Protein 3EUO (pdb70)

Sequence (756 aa):
LGLSITGLGVQYPPYSLGPDAIDILSKRYHPESPAMKKVLAINRYTGIDQRSSIGNPDHPLVNKPNPPTVKELHEVFMSDGVPLAVEASRKAMAEARLVPAQITHMVSTTCTDSANPGYDHYVAKELGLSDRLEKVLLHGIGSGGLAALRTAANLCLGHTARGKPARILVLALEVSTTMVRSELESIDALQETRIGIALFSDCASAVILSNGIGEAPGKPAIYDLLGWENRVIPDSEHDLGFDVDPMGWKVVLSPRVPVLAKASLQPTYADLLSSLQDQLPSSYQKPADFDWAMHPGGATILSGAESAMGLTPEHMRASYDRYINHGNSSSATIFSVLNRLREKDMDALAPGGKVKEYVVGCAFGPGINVEMCMLKRRLGLSITGLGVQYPPYSLGPDAIDILSKRYHPESPAMKKVLAINRYTGIDQRSSIGNPDHPLVNKPNPPTVKELHEVFMSDGVPLAVEASRKAMAEARLVPAQITHMVSTTCTDSANPGYDHYVAKELGLSDRLEKVLLHGIGSGGLAALRTAANLCLGHTARGKPARILVLALEVSTTMVRSELESIDALQETRIGIALFSDCASAVILSNGIGEAPGKPAIYDLLGWENRVIPDSEHDLGFDVDPMGWKVVLSPRVPVLAKASLQPTYADLLSSLQDQLPSSYQKPADFDWAMHPGGATILSGAESAMGLTPEHMRASYDRYINHGNSSSATIFSVLNRLREKDMDALAPGGKVKEYVVGCAFGPGINVEMCMLKRR

Nearest PDB structures (foldseek):
  3euq-assembly1_A  TM=1.002E+00  e=6.249E-80  Neurospora crassa
  3euo-assembly1_B  TM=1.000E+00  e=1.205E-79  Neurospora crassa
  3wxz-assembly1_A  TM=9.514E-01  e=5.012E-45  Aspergillus oryzae
  7yj5-assembly1_A  TM=8.594E-01  e=1.769E-30  Odontosoria chusana
  7vey-assembly2_B  TM=8.636E-01  e=2.116E-30  Thelypteris parasitica

CATH classification: 3.40.47.10 (+1 more: 3.40.47.10)

Foldseek 3Di:
DLKFFQFKFKFFADDKDALCQLVVLLVVQHDDDPLNVLLSVVLVVFLAGIATALDGSVDVQSVDNAHHFLVSQQVCCLVRFLVQQLRRLVRQCVSNVHAQAQAAEEEEEEAQHDDVVDSVVVSNVVSVHDPNYHYHYDYDWLVRQLVSVVVLVVVQVVCVVVLHKHKYKYKYWYHDQSLSRVASVCCRPVVHNDNCNSFAHTMMMITIMISNRPPDPPRDGFKGFDDKDKDFQPPCLQAWGWDQDRSTTDTRHDPCVLVSLLVVPPVRVVVGCVVCVVVDDPCPDAPQSAQEQEQCRTPSNQVSNCVSRVYDSLSHVLNSVCCRRHGRHRSRVSSSSVVSCPDPVNCVSHVVSDNHQKYWYWYAHRSRMIMITIIGGD/DQKFFQFKFKFFAPDKEALCLLVVLLVVQHDDDPLSVVLSVVLVPLLAGIAGALDGSVPPQCPDNAQHFLVSQQVCCQVRFLVQQLRQLVRQCVSSVHAQALAAEEEEEEAQHDDVVDSVVVSNVVSVHDPNYHYHYDYDWLVQQLVLVVVLVVVQVVCVVVLHKHKYKRKYWYHDQSLSRVASCCCRVVVHHDNVNSFAHTIMMITIMISNRPAPPVHDGFKGFDWKDKDFDPPCQQAWDWDQDRSTTDTRHHPCVLVVLLVVCVVRVVVGCVVQVVPDDPCPDALQSAQELEQPRTPSNLVSNCVSRVYDSLSNVLNSVCCHHHGRHRNRVSSSSVVSCPDPVSCCSHVVSDRHQKYWYWYAHRSRMIMITIIGGD

Solvent-accessible surface area: 25360 Å² total

Organism: Neurospora crassa (strain ATCC 24698 / 74-OR23-1A / CBS 708.71 / DSM 1257 / FGSC 987) (NCBI:txid367110)

Radius of gyration: 25.48 Å; Cα contacts (8 Å, |Δi|>4): 1870; chains: 2; bounding box: 70×65×64 Å

InterPro domains:
  IPR001099 Chalcone/stilbene synthase, N-terminal [PF00195] (67-220)
  IPR011141 Polyketide synthase, type III [PIRSF000451] (13-386)
  IPR011141 Polyketide synthase, type III [PTHR11877] (46-386)
  IPR012328 Chalcone/stilbene synthase, C-terminal [PF02797] (241-386)
  IPR016039 Thiolase-like [G3DSA:3.40.47.10] (10-230)
  IPR016039 Thiolase-like [G3DSA:3.40.47.10] (232-388)
  IPR016039 Thiolase-like [SSF53901] (12-222)
  IPR016039 Thiolase-like [SSF53901] (233-386)

Structure (mmCIF, N/CA/C/O backbone):
data_3EUO
#
_entry.id   3EUO
#
_cell.length_a   69.680
_cell.length_b   105.030
_cell.length_c   105.260
_cell.angle_alpha   90.00
_cell.angle_beta   90.00
_cell.angle_gamma   90.00
#
_symmetry.space_group_name_H-M   'P 21 21 21'
#
loop_
_entity.id
_entity.type
_entity.pdbx_description
1 polymer 'Type III Pentaketide Synthase'
2 water water
#
loop_
_atom_site.group_PDB
_atom_site.id
_atom_site.type_symbol
_atom_site.label_atom_id
_atom_site.label_alt_id
_atom_site.label_comp_id
_atom_site.label_asym_id
_atom_site.label_entity_id
_atom_site.label_seq_id
_atom_site.pdbx_PDB_ins_code
_atom_site.Cartn_x
_atom_site.Cartn_y
_atom_site.Cartn_z
_atom_site.occupancy
_atom_site.B_iso_or_equiv
_atom_site.auth_seq_id
_atom_site.auth_comp_id
_atom_site.auth_asym_id
_atom_site.auth_atom_id
_atom_site.pdbx_PDB_model_num
ATOM 1 N N . LEU A 1 1 ? -45.587 14.009 2.443 1.00 17.02 10 LEU A N 1
ATOM 2 C CA . LEU A 1 1 ? -45.075 12.969 3.389 1.00 16.53 10 LEU A CA 1
ATOM 3 C C . LEU A 1 1 ? -44.355 13.590 4.591 1.00 16.27 10 LEU A C 1
ATOM 4 O O . LEU A 1 1 ? -44.185 12.936 5.626 1.00 16.41 10 LEU A O 1
ATOM 9 N N . GLY A 1 2 ? -43.934 14.848 4.445 1.00 16.12 11 GLY A N 1
ATOM 10 C CA . GLY A 1 2 ? -43.231 15.578 5.506 1.00 15.96 11 GLY A CA 1
ATOM 11 C C . GLY A 1 2 ? -41.862 15.020 5.858 1.00 16.06 11 GLY A C 1
ATOM 12 O O . GLY A 1 2 ? -41.405 15.156 6.997 1.00 16.01 11 GLY A O 1
ATOM 13 N N . LEU A 1 3 ? -41.207 14.397 4.879 1.00 15.54 12 LEU A N 1
ATOM 14 C CA . LEU A 1 3 ? -39.890 13.795 5.084 1.00 15.77 12 LEU A CA 1
ATOM 15 C C . LEU A 1 3 ? -38.824 14.700 4.492 1.00 15.79 12 LEU A C 1
ATOM 16 O O . LEU A 1 3 ? -38.902 15.062 3.310 1.00 15.98 12 LEU A O 1
ATOM 21 N N . SER A 1 4 ? -37.838 15.070 5.304 1.00 15.51 13 SER A N 1
ATOM 22 C CA . SER A 1 4 ? -36.780 15.955 4.842 1.00 15.78 13 SER A CA 1
ATOM 23 C C . SER A 1 4 ? -35.421 15.552 5.399 1.00 15.18 13 SER A C 1
ATOM 24 O O . SER A 1 4 ? -35.317 15.095 6.547 1.00 14.82 13 SER A O 1
ATOM 27 N N . ILE A 1 5 ? -34.394 15.722 4.569 1.00 14.71 14 ILE A N 1
ATOM 28 C CA . ILE A 1 5 ? -33.002 15.550 4.989 1.00 14.34 14 ILE A CA 1
ATOM 29 C C . ILE A 1 5 ? -32.527 16.890 5.532 1.00 14.12 14 ILE A C 1
ATOM 30 O O . ILE A 1 5 ? -32.400 17.859 4.785 1.00 14.33 14 ILE A O 1
ATOM 35 N N . THR A 1 6 ? -32.275 16.936 6.837 1.00 14.60 15 THR A N 1
ATOM 36 C CA . THR A 1 6 ? -31.981 18.198 7.526 1.00 14.78 15 THR A CA 1
ATOM 37 C C . THR A 1 6 ? -30.494 18.394 7.822 1.00 14.93 15 THR A C 1
ATOM 38 O O . THR A 1 6 ? -30.066 19.482 8.217 1.00 15.04 15 THR A O 1
ATOM 42 N N . GLY A 1 7 ? -29.708 17.342 7.622 1.00 14.61 16 GLY A N 1
ATOM 43 C CA . GLY A 1 7 ? -28.255 17.451 7.727 1.00 14.33 16 GLY A CA 1
ATOM 44 C C . GLY A 1 7 ? -27.577 16.323 6.981 1.00 14.40 16 GLY A C 1
ATOM 45 O O . GLY A 1 7 ? -28.162 15.254 6.806 1.00 14.43 16 GLY A O 1
ATOM 46 N N . LEU A 1 8 ? -26.350 16.573 6.530 1.00 14.26 17 LEU A N 1
ATOM 47 C CA . LEU A 1 8 ? -25.517 15.544 5.913 1.00 13.96 17 LEU A CA 1
ATOM 48 C C . LEU A 1 8 ? -24.105 15.716 6.435 1.00 14.00 17 LEU A C 1
ATOM 49 O O . LEU A 1 8 ? -23.665 16.843 6.696 1.00 14.36 17 LEU A O 1
ATOM 54 N N . GLY A 1 9 ? -23.400 14.601 6.586 1.00 13.94 18 GLY A N 1
ATOM 55 C CA . GLY A 1 9 ? -22.003 14.612 6.989 1.00 14.35 18 GLY A CA 1
ATOM 56 C C . GLY A 1 9 ? -21.236 13.503 6.308 1.00 15.08 18 GLY A C 1
ATOM 57 O O . GLY A 1 9 ? -21.771 12.413 6.069 1.00 15.04 18 GLY A O 1
ATOM 58 N N . VAL A 1 10 ? -19.976 13.784 5.998 1.00 15.13 19 VAL A N 1
ATOM 59 C CA . VAL A 1 10 ? -19.124 12.831 5.306 1.00 15.52 19 VAL A CA 1
ATOM 60 C C . VAL A 1 10 ? -17.750 12.899 5.941 1.00 15.58 19 VAL A C 1
ATOM 61 O O . VAL A 1 10 ? -17.252 13.985 6.249 1.00 15.15 19 VAL A O 1
ATOM 65 N N . GLN A 1 11 ? -17.144 11.735 6.155 1.00 15.12 20 GLN A N 1
ATOM 66 C CA . GLN A 1 11 ? -15.779 11.691 6.659 1.00 15.82 20 GLN A CA 1
ATOM 67 C C . GLN A 1 11 ? -14.980 10.612 5.950 1.00 15.62 20 GLN A C 1
ATOM 68 O O . GLN A 1 11 ? -15.163 9.415 6.193 1.00 15.52 20 GLN A O 1
ATOM 74 N N . TYR A 1 12 ? -14.106 11.054 5.055 1.00 15.92 21 TYR A N 1
ATOM 75 C CA . TYR A 1 12 ? -13.140 10.172 4.432 1.00 15.80 21 TYR A CA 1
ATOM 76 C C . TYR A 1 12 ? -11.953 10.004 5.377 1.00 15.88 21 TYR A C 1
ATOM 77 O O . TYR A 1 12 ? -11.675 10.898 6.186 1.00 15.97 21 TYR A O 1
ATOM 86 N N . PRO A 1 13 ? -11.261 8.855 5.301 1.00 16.19 22 PRO A N 1
ATOM 87 C CA . PRO A 1 13 ? -10.046 8.640 6.086 1.00 16.68 22 PRO A CA 1
ATOM 88 C C . PRO A 1 13 ? -8.877 9.513 5.602 1.00 17.42 22 PRO A C 1
ATOM 89 O O . PRO A 1 13 ? -9.017 10.210 4.588 1.00 17.22 22 PRO A O 1
ATOM 93 N N . PRO A 1 14 ? -7.741 9.489 6.330 1.00 18.00 23 PRO A N 1
ATOM 94 C CA . PRO A 1 14 ? -6.601 10.385 6.075 1.00 18.85 23 PRO A CA 1
ATOM 95 C C . PRO A 1 14 ? -5.877 10.199 4.742 1.00 19.09 23 PRO A C 1
ATOM 96 O O . PRO A 1 14 ? -5.285 11.159 4.239 1.00 19.56 23 PRO A O 1
ATOM 100 N N . TYR A 1 15 ? -5.901 8.987 4.187 1.00 18.98 24 TYR A N 1
ATOM 101 C CA . TYR A 1 15 ? -5.019 8.642 3.068 1.00 19.29 24 TYR A CA 1
ATOM 102 C C . TYR A 1 15 ? -5.730 8.640 1.717 1.00 19.00 24 TYR A C 1
ATOM 103 O O . TYR A 1 15 ? -6.917 8.316 1.621 1.00 18.56 24 TYR A O 1
ATOM 112 N N . SER A 1 16 ? -4.982 9.012 0.681 1.00 18.57 25 SER A N 1
ATOM 113 C CA . SER A 1 16 ? -5.489 9.019 -0.686 1.00 18.66 25 SER A CA 1
ATOM 114 C C . SER A 1 16 ? -4.482 8.297 -1.558 1.00 18.54 25 SER A C 1
ATOM 115 O O . SER A 1 16 ? -3.332 8.734 -1.685 1.00 19.13 25 SER A O 1
ATOM 118 N N . LEU A 1 17 ? -4.914 7.183 -2.139 1.00 17.61 26 LEU A N 1
ATOM 119 C CA . LEU A 1 17 ? -4.025 6.283 -2.862 1.00 16.92 26 LEU A CA 1
ATOM 120 C C . LEU A 1 17 ? -4.187 6.380 -4.365 1.00 16.61 26 LEU A C 1
ATOM 121 O O . LEU A 1 17 ? -5.286 6.202 -4.896 1.00 15.08 26 LEU A O 1
ATOM 126 N N . GLY A 1 18 ? -3.069 6.632 -5.038 1.00 16.16 27 GLY A N 1
ATOM 127 C CA . GLY A 1 18 ? -3.013 6.609 -6.493 1.00 16.96 27 GLY A CA 1
ATOM 128 C C . GLY A 1 18 ? -2.978 5.170 -6.974 1.00 17.37 27 GLY A C 1
ATOM 129 O O . GLY A 1 18 ? -2.884 4.247 -6.158 1.00 17.56 27 GLY A O 1
ATOM 130 N N . PRO A 1 19 ? -3.063 4.965 -8.298 1.00 17.87 28 PRO A N 1
ATOM 131 C CA . PRO A 1 19 ? -3.069 3.614 -8.859 1.00 18.06 28 PRO A CA 1
ATOM 132 C C . PRO A 1 19 ? -1.815 2.808 -8.543 1.00 18.25 28 PRO A C 1
ATOM 133 O O . PRO A 1 19 ? -1.860 1.580 -8.625 1.00 18.55 28 PRO A O 1
ATOM 137 N N . ASP A 1 20 ? -0.722 3.486 -8.174 1.00 18.16 29 ASP A N 1
ATOM 138 C CA . ASP A 1 20 ? 0.535 2.803 -7.844 1.00 18.65 29 ASP A CA 1
ATOM 139 C C . ASP A 1 20 ? 0.502 2.028 -6.520 1.00 18.02 29 ASP A C 1
ATOM 140 O O . ASP A 1 20 ? 1.348 1.167 -6.297 1.00 17.93 29 ASP A O 1
ATOM 145 N N . ALA A 1 21 ? -0.471 2.325 -5.658 1.00 16.83 30 ALA A N 1
ATOM 146 C CA . ALA A 1 21 ? -0.594 1.646 -4.364 1.00 16.05 30 ALA A CA 1
ATOM 147 C C . ALA A 1 21 ? -0.725 0.126 -4.520 1.00 15.77 30 ALA A C 1
ATOM 148 O O . ALA A 1 21 ? 0.007 -0.640 -3.885 1.00 15.39 30 ALA A O 1
ATOM 150 N N . ILE A 1 22 ? -1.653 -0.313 -5.368 1.00 15.38 31 ILE A N 1
ATOM 151 C CA . ILE A 1 22 ? -1.827 -1.751 -5.564 1.00 15.22 31 ILE A CA 1
ATOM 152 C C . ILE A 1 22 ? -0.675 -2.357 -6.375 1.00 15.25 31 ILE A C 1
ATOM 153 O O . ILE A 1 22 ? -0.372 -3.536 -6.207 1.00 15.21 31 ILE A O 1
ATOM 158 N N . ASP A 1 23 ? -0.032 -1.550 -7.227 1.00 15.15 32 ASP A N 1
ATOM 159 C CA . ASP A 1 23 ? 1.219 -1.958 -7.894 1.00 15.81 32 ASP A CA 1
ATOM 160 C C . ASP A 1 23 ? 2.263 -2.336 -6.841 1.00 15.78 32 ASP A C 1
ATOM 161 O O . ASP A 1 23 ? 2.877 -3.406 -6.917 1.00 16.07 32 ASP A O 1
ATOM 166 N N . ILE A 1 24 ? 2.439 -1.458 -5.854 1.00 15.42 33 ILE A N 1
ATOM 167 C CA . ILE A 1 24 ? 3.397 -1.681 -4.771 1.00 15.67 33 ILE A CA 1
ATOM 168 C C . ILE A 1 24 ? 3.112 -2.978 -4.013 1.00 15.42 33 ILE A C 1
ATOM 169 O O . ILE A 1 24 ? 4.012 -3.807 -3.811 1.00 15.49 33 ILE A O 1
ATOM 174 N N . LEU A 1 25 ? 1.861 -3.162 -3.605 1.00 14.64 34 LEU A N 1
ATOM 175 C CA . LEU A 1 25 ? 1.497 -4.319 -2.801 1.00 15.03 34 LEU A CA 1
ATOM 176 C C . LEU A 1 25 ? 1.511 -5.595 -3.609 1.00 14.75 34 LEU A C 1
ATOM 177 O O . LEU A 1 25 ? 1.873 -6.647 -3.098 1.00 15.02 34 LEU A O 1
ATOM 182 N N . SER A 1 26 ? 1.102 -5.507 -4.871 1.00 14.91 35 SER A N 1
ATOM 183 C CA . SER A 1 26 ? 1.095 -6.679 -5.732 1.00 15.25 35 SER A CA 1
ATOM 184 C C . SER A 1 26 ? 2.517 -7.208 -5.866 1.00 15.36 35 SER A C 1
ATOM 185 O O . SER A 1 26 ? 2.781 -8.393 -5.622 1.00 15.48 35 SER A O 1
ATOM 188 N N . LYS A 1 27 ? 3.430 -6.308 -6.222 1.00 15.87 36 LYS A N 1
ATOM 189 C CA . LYS A 1 27 ? 4.837 -6.663 -6.434 1.00 16.58 36 LYS A CA 1
ATOM 190 C C . LYS A 1 27 ? 5.486 -7.196 -5.155 1.00 16.62 36 LYS A C 1
ATOM 191 O O . LYS A 1 27 ? 6.299 -8.125 -5.196 1.00 16.39 36 LYS A O 1
ATOM 197 N N . ARG A 1 28 ? 5.127 -6.600 -4.023 1.00 15.98 37 ARG A N 1
ATOM 198 C CA . ARG A 1 28 ? 5.646 -7.043 -2.736 1.00 16.21 37 ARG A CA 1
ATOM 199 C C . ARG A 1 28 ? 5.253 -8.487 -2.419 1.00 16.11 37 ARG A C 1
ATOM 200 O O . ARG A 1 28 ? 6.057 -9.234 -1.878 1.00 15.69 37 ARG A O 1
ATOM 208 N N . TYR A 1 29 ? 4.035 -8.894 -2.780 1.00 15.83 38 TYR A N 1
ATOM 209 C CA . TYR A 1 29 ? 3.527 -10.194 -2.318 1.00 16.12 38 TYR A CA 1
ATOM 210 C C . TYR A 1 29 ? 3.299 -11.274 -3.358 1.00 16.07 38 TYR A C 1
ATOM 211 O O . TYR A 1 29 ? 3.068 -12.431 -2.992 1.00 16.36 38 TYR A O 1
ATOM 220 N N . HIS A 1 30 ? 3.372 -10.920 -4.641 1.00 16.01 39 HIS A N 1
ATOM 221 C CA . HIS A 1 30 ? 3.113 -11.896 -5.699 1.00 15.83 39 HIS A CA 1
ATOM 222 C C . HIS A 1 30 ? 4.019 -11.746 -6.905 1.00 15.81 39 HIS A C 1
ATOM 223 O O . HIS A 1 30 ? 4.274 -10.625 -7.357 1.00 15.05 39 HIS A O 1
ATOM 230 N N . PRO A 1 31 ? 4.508 -12.883 -7.440 1.00 15.92 40 PRO A N 1
ATOM 231 C CA . PRO A 1 31 ? 5.169 -12.828 -8.735 1.00 15.95 40 PRO A CA 1
ATOM 232 C C . PRO A 1 31 ? 4.169 -12.365 -9.793 1.00 16.26 40 PRO A C 1
ATOM 233 O O . PRO A 1 31 ? 2.951 -12.523 -9.619 1.00 16.04 40 PRO A O 1
ATOM 237 N N . GLU A 1 32 ? 4.683 -11.789 -10.873 1.00 16.89 41 GLU A N 1
ATOM 238 C CA . GLU A 1 32 ? 3.858 -11.377 -11.993 1.00 17.90 41 GLU A CA 1
ATOM 239 C C . GLU A 1 32 ? 3.181 -12.611 -12.579 1.00 17.24 41 GLU A C 1
ATOM 240 O O . GLU A 1 32 ? 3.781 -13.682 -12.636 1.00 17.38 41 GLU A O 1
ATOM 246 N N . SER A 1 33 ? 1.919 -12.465 -12.970 1.00 16.54 42 SER A N 1
ATOM 247 C CA . SER A 1 33 ? 1.165 -13.535 -13.627 1.00 15.78 42 SER A CA 1
ATOM 248 C C . SER A 1 33 ? 0.227 -12.883 -14.643 1.00 15.43 42 SER A C 1
ATOM 249 O O . SER A 1 33 ? 0.004 -11.675 -14.562 1.00 15.44 42 SER A O 1
ATOM 252 N N . PRO A 1 34 ? -0.301 -13.662 -15.614 1.00 14.87 43 PRO A N 1
ATOM 253 C CA . PRO A 1 34 ? -1.234 -13.106 -16.598 1.00 14.53 43 PRO A CA 1
ATOM 254 C C . PRO A 1 34 ? -2.448 -12.401 -15.987 1.00 13.85 43 PRO A C 1
ATOM 255 O O . PRO A 1 34 ? -2.779 -11.271 -16.401 1.00 13.26 43 PRO A O 1
ATOM 259 N N . ALA A 1 35 ? -3.083 -13.028 -14.998 1.00 13.24 44 ALA A N 1
ATOM 260 C CA . ALA A 1 35 ? -4.243 -12.413 -14.358 1.00 13.07 44 ALA A CA 1
ATOM 261 C C . ALA A 1 35 ? -3.861 -11.147 -13.596 1.00 13.05 44 ALA A C 1
ATOM 262 O O . ALA A 1 35 ? -4.580 -10.144 -13.665 1.00 12.70 44 ALA A O 1
ATOM 264 N N . MET A 1 36 ? -2.724 -11.182 -12.891 1.00 12.78 45 MET A N 1
ATOM 265 C CA . MET A 1 36 ? -2.284 -10.011 -12.132 1.00 12.90 45 MET A CA 1
ATOM 266 C C . MET A 1 36 ? -1.968 -8.859 -13.071 1.00 13.34 45 MET A C 1
ATOM 267 O O . MET A 1 36 ? -2.373 -7.730 -12.805 1.00 13.40 45 MET A O 1
ATOM 272 N N . LYS A 1 37 ? -1.238 -9.135 -14.157 1.00 14.10 46 LYS A N 1
ATOM 273 C CA . LYS A 1 37 ? -0.969 -8.109 -15.170 1.00 15.54 46 LYS A CA 1
ATOM 274 C C . LYS A 1 37 ? -2.254 -7.470 -15.712 1.00 15.35 46 LYS A C 1
ATOM 275 O O . LYS A 1 37 ? -2.326 -6.241 -15.840 1.00 15.11 46 LYS A O 1
ATOM 281 N N . LYS A 1 38 ? -3.267 -8.293 -15.993 1.00 15.60 47 LYS A N 1
ATOM 282 C CA . LYS A 1 38 ? -4.568 -7.784 -16.456 1.00 15.69 47 LYS A CA 1
ATOM 283 C C . LYS A 1 38 ? -5.220 -6.850 -15.431 1.00 15.23 47 LYS A C 1
ATOM 284 O O . LYS A 1 38 ? -5.656 -5.757 -15.782 1.00 15.32 47 LYS A O 1
ATOM 290 N N . VAL A 1 39 ? -5.286 -7.275 -14.170 1.00 14.10 48 VAL A N 1
ATOM 291 C CA . VAL A 1 39 ? -5.847 -6.421 -13.111 1.00 13.52 48 VAL A CA 1
ATOM 292 C C . VAL A 1 39 ? -5.067 -5.109 -12.971 1.00 13.58 48 VAL A C 1
ATOM 293 O O . VAL A 1 39 ? -5.670 -4.044 -12.912 1.00 13.42 48 VAL A O 1
ATOM 297 N N . LEU A 1 40 ? -3.736 -5.181 -12.934 1.00 13.22 49 LEU A N 1
ATOM 298 C CA . LEU A 1 40 ? -2.917 -3.961 -12.805 1.00 13.75 49 LEU A CA 1
ATOM 299 C C . LEU A 1 40 ? -3.074 -3.017 -14.013 1.00 13.99 49 LEU A C 1
ATOM 300 O O . LEU A 1 40 ? -2.960 -1.800 -13.874 1.00 14.64 49 LEU A O 1
ATOM 305 N N . ALA A 1 41 ? -3.352 -3.587 -15.182 1.00 13.95 50 ALA A N 1
ATOM 306 C CA . ALA A 1 41 ? -3.670 -2.811 -16.384 1.00 14.28 50 ALA A CA 1
ATOM 307 C C . ALA A 1 41 ? -5.039 -2.148 -16.260 1.00 14.45 50 ALA A C 1
ATOM 308 O O . ALA A 1 41 ? -5.179 -0.950 -16.523 1.00 14.96 50 ALA A O 1
ATOM 310 N N . ILE A 1 42 ? -6.039 -2.930 -15.856 1.00 14.53 51 ILE A N 1
ATOM 311 C CA . ILE A 1 42 ? -7.419 -2.441 -15.695 1.00 14.81 51 ILE A CA 1
ATOM 312 C C . ILE A 1 42 ? -7.507 -1.321 -14.656 1.00 14.90 51 ILE A C 1
ATOM 313 O O . ILE A 1 42 ? -8.276 -0.365 -14.819 1.00 14.88 51 ILE A O 1
ATOM 318 N N . ASN A 1 43 ? -6.693 -1.443 -13.612 1.00 14.57 52 ASN A N 1
ATOM 319 C CA . ASN A 1 43 ? -6.530 -0.426 -12.580 1.00 14.82 52 ASN A CA 1
ATOM 320 C C . ASN A 1 43 ? -6.302 0.974 -13.137 1.00 15.00 52 ASN A C 1
ATOM 321 O O . ASN A 1 43 ? -6.660 1.966 -12.501 1.00 15.56 52 ASN A O 1
ATOM 326 N N . ARG A 1 44 ? -5.708 1.054 -14.323 1.00 15.27 53 ARG A N 1
ATOM 327 C CA . ARG A 1 44 ? -5.433 2.348 -14.926 1.00 15.83 53 ARG A CA 1
ATOM 328 C C . ARG A 1 44 ? -6.454 2.772 -15.990 1.00 15.99 53 ARG A C 1
ATOM 329 O O . ARG A 1 44 ? -6.334 3.848 -16.575 1.00 16.60 53 ARG A O 1
ATOM 337 N N . TYR A 1 45 ? -7.459 1.927 -16.216 1.00 16.24 54 TYR A N 1
ATOM 338 C CA . TYR A 1 45 ? -8.514 2.191 -17.195 1.00 16.70 54 TYR A CA 1
ATOM 339 C C . TYR A 1 45 ? -9.788 2.717 -16.527 1.00 16.15 54 TYR A C 1
ATOM 340 O O . TYR A 1 45 ? -10.779 2.999 -17.210 1.00 16.89 54 TYR A O 1
ATOM 349 N N . THR A 1 46 ? -9.776 2.826 -15.200 1.00 15.72 55 THR A N 1
ATOM 350 C CA . THR A 1 46 ? -11.006 3.111 -14.443 1.00 14.75 55 THR A CA 1
ATOM 351 C C . THR A 1 46 ? -11.447 4.570 -14.475 1.00 14.82 55 THR A C 1
ATOM 352 O O . THR A 1 46 ? -12.642 4.857 -14.339 1.00 14.81 55 THR A O 1
ATOM 356 N N . GLY A 1 47 ? -10.489 5.482 -14.615 1.00 14.59 56 GLY A N 1
ATOM 357 C CA . GLY A 1 47 ? -10.762 6.917 -14.490 1.00 14.93 56 GLY A CA 1
ATOM 358 C C . GLY A 1 47 ? -10.730 7.414 -13.047 1.00 15.19 56 GLY A C 1
ATOM 359 O O . GLY A 1 47 ? -11.073 8.577 -12.772 1.00 15.74 56 GLY A O 1
ATOM 360 N N . ILE A 1 48 ? -10.323 6.541 -12.124 1.00 14.42 57 ILE A N 1
ATOM 361 C CA . ILE A 1 48 ? -10.179 6.920 -10.715 1.00 14.15 57 ILE A CA 1
ATOM 362 C C . ILE A 1 48 ? -8.778 7.445 -10.490 1.00 14.74 57 ILE A C 1
ATOM 363 O O . ILE A 1 48 ? -7.794 6.721 -10.661 1.00 15.20 57 ILE A O 1
ATOM 368 N N . ASP A 1 49 ? -8.695 8.711 -10.108 1.00 15.17 58 ASP A N 1
ATOM 369 C CA . ASP A 1 49 ? -7.422 9.346 -9.823 1.00 16.16 58 ASP A CA 1
ATOM 370 C C . ASP A 1 49 ? -6.844 8.882 -8.477 1.00 15.95 58 ASP A C 1
ATOM 371 O O . ASP A 1 49 ? -5.651 8.579 -8.368 1.00 16.13 58 ASP A O 1
ATOM 376 N N . GLN A 1 50 ? -7.694 8.848 -7.455 1.00 16.23 59 GLN A N 1
ATOM 377 C CA . GLN A 1 50 ? -7.287 8.498 -6.096 1.00 16.44 59 GLN A CA 1
ATOM 378 C C . GLN A 1 50 ? -8.407 7.786 -5.363 1.00 15.84 59 GLN A C 1
ATOM 379 O O . GLN A 1 50 ? -9.575 8.111 -5.555 1.00 15.10 59 GLN A O 1
ATOM 385 N N . ARG A 1 51 ? -8.035 6.817 -4.529 1.00 15.34 60 ARG A N 1
ATOM 386 C CA . ARG A 1 51 ? -8.990 6.123 -3.665 1.00 14.85 60 ARG A CA 1
ATOM 387 C C . ARG A 1 51 ? -8.699 6.459 -2.206 1.00 14.67 60 ARG A C 1
ATOM 388 O O . ARG A 1 51 ? -7.550 6.452 -1.770 1.00 14.75 60 ARG A O 1
ATOM 396 N N . SER A 1 52 ? -9.749 6.756 -1.455 1.00 14.86 61 SER A N 1
ATOM 397 C CA . SER A 1 52 ? -9.624 7.070 -0.040 1.00 15.13 61 SER A CA 1
ATOM 398 C C . SER A 1 52 ? -9.394 5.789 0.754 1.00 15.07 61 SER A C 1
ATOM 399 O O . SER A 1 52 ? -10.040 4.779 0.489 1.00 15.31 61 SER A O 1
ATOM 402 N N . SER A 1 53 ? -8.473 5.840 1.715 1.00 14.85 62 SER A N 1
ATOM 403 C CA . SER A 1 53 ? -8.109 4.658 2.506 1.00 14.51 62 SER A CA 1
ATOM 404 C C . SER A 1 53 ? -7.741 4.983 3.947 1.00 14.47 62 SER A C 1
ATOM 405 O O . SER A 1 53 ? -7.161 6.038 4.238 1.00 13.94 62 SER A O 1
ATOM 408 N N . ILE A 1 54 ? -8.073 4.057 4.843 1.00 14.64 63 ILE A N 1
ATOM 409 C CA . ILE A 1 54 ? -7.661 4.143 6.246 1.00 14.69 63 ILE A CA 1
ATOM 410 C C . ILE A 1 54 ? -6.141 4.063 6.416 1.00 15.05 63 ILE A C 1
ATOM 411 O O . ILE A 1 54 ? -5.611 4.435 7.464 1.00 14.77 63 ILE A O 1
ATOM 416 N N . GLY A 1 55 ? -5.449 3.571 5.393 1.00 15.83 64 GLY A N 1
ATOM 417 C CA . GLY A 1 55 ? -3.993 3.426 5.470 1.00 16.76 64 GLY A CA 1
ATOM 418 C C . GLY A 1 55 ? -3.266 3.632 4.155 1.00 17.46 64 GLY A C 1
ATOM 419 O O . GLY A 1 55 ? -3.876 3.797 3.096 1.00 17.37 64 GLY A O 1
ATOM 420 N N . ASN A 1 56 ? -1.940 3.637 4.231 1.00 18.31 65 ASN A N 1
ATOM 421 C CA . ASN A 1 56 ? -1.118 3.622 3.037 1.00 18.68 65 ASN A CA 1
ATOM 422 C C . ASN A 1 56 ? -0.559 2.209 2.833 1.00 18.74 65 ASN A C 1
ATOM 423 O O . ASN A 1 56 ? -0.747 1.347 3.693 1.00 18.63 65 ASN A O 1
ATOM 428 N N . PRO A 1 57 ? 0.113 1.952 1.695 1.00 18.91 66 PRO A N 1
ATOM 429 C CA . PRO A 1 57 ? 0.637 0.601 1.451 1.00 19.35 66 PRO A CA 1
ATOM 430 C C . PRO A 1 57 ? 1.602 0.023 2.510 1.00 19.50 66 PRO A C 1
ATOM 431 O O . PRO A 1 57 ? 1.962 -1.146 2.418 1.00 19.89 66 PRO A O 1
ATOM 435 N N . ASP A 1 58 ? 1.998 0.815 3.505 1.00 19.75 67 ASP A N 1
ATOM 436 C CA . ASP A 1 58 ? 2.848 0.301 4.588 1.00 20.16 67 ASP A CA 1
ATOM 437 C C . ASP A 1 58 ? 2.071 -0.077 5.847 1.00 19.83 67 ASP A C 1
ATOM 438 O O . ASP A 1 58 ? 2.673 -0.455 6.857 1.00 19.70 67 ASP A O 1
ATOM 443 N N . HIS A 1 59 ? 0.741 0.014 5.796 1.00 19.24 68 HIS A N 1
ATOM 444 C CA . HIS A 1 59 ? -0.071 -0.341 6.954 1.00 18.94 68 HIS A CA 1
ATOM 445 C C . HIS A 1 59 ? 0.236 -1.774 7.395 1.00 18.84 68 HIS A C 1
ATOM 446 O O . HIS A 1 59 ? 0.321 -2.670 6.554 1.00 18.94 68 HIS A O 1
ATOM 453 N N . PRO A 1 60 ? 0.421 -1.997 8.712 1.00 18.76 69 PRO A N 1
ATOM 454 C CA . PRO A 1 60 ? 0.775 -3.342 9.186 1.00 18.67 69 PRO A CA 1
ATOM 455 C C . PRO A 1 60 ? -0.230 -4.429 8.812 1.00 18.20 69 PRO A C 1
ATOM 456 O O . PRO A 1 60 ? 0.171 -5.566 8.562 1.00 18.26 69 PRO A O 1
ATOM 460 N N . LEU A 1 61 ? -1.518 -4.087 8.773 1.00 17.99 70 LEU A N 1
ATOM 461 C CA . LEU A 1 61 ? -2.569 -5.085 8.548 1.00 17.34 70 LEU A CA 1
ATOM 462 C C . LEU A 1 61 ? -2.421 -5.804 7.210 1.00 17.24 70 LEU A C 1
ATOM 463 O O . LEU A 1 61 ? -2.715 -7.001 7.108 1.00 16.91 70 LEU A O 1
ATOM 468 N N . VAL A 1 62 ? -1.981 -5.062 6.194 1.00 17.00 71 VAL A N 1
ATOM 469 C CA . VAL A 1 62 ? -1.864 -5.593 4.834 1.00 17.28 71 VAL A CA 1
ATOM 470 C C . VAL A 1 62 ? -0.434 -6.054 4.526 1.00 17.85 71 VAL A C 1
ATOM 471 O O . VAL A 1 62 ? -0.107 -6.407 3.389 1.00 17.76 71 VAL A O 1
ATOM 475 N N . ASN A 1 63 ? 0.400 -6.069 5.562 1.00 18.31 72 ASN A N 1
ATOM 476 C CA . ASN A 1 63 ? 1.794 -6.472 5.430 1.00 19.1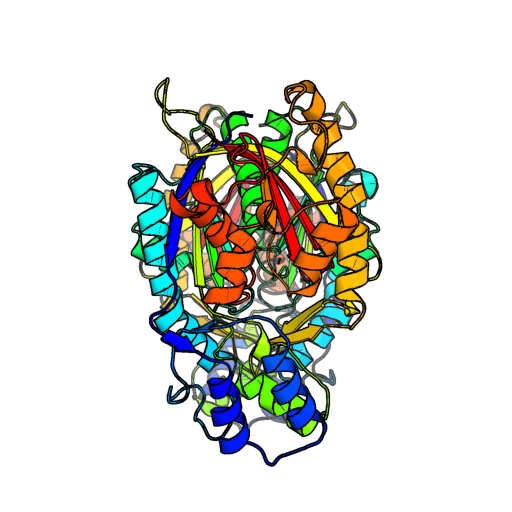7 72 ASN A CA 1
ATOM 477 C C . ASN A 1 63 ? 2.184 -7.647 6.338 1.00 19.49 72 ASN A C 1
ATOM 478 O O . ASN A 1 63 ? 3.337 -7.783 6.753 1.00 19.77 72 ASN A O 1
ATOM 483 N N . LYS A 1 64 ? 1.221 -8.508 6.635 1.00 19.78 73 LYS A N 1
ATOM 484 C CA . LYS A 1 64 ? 1.511 -9.732 7.373 1.00 20.26 73 LYS A CA 1
ATOM 485 C C . LYS A 1 64 ? 1.881 -10.859 6.401 1.00 20.18 73 LYS A C 1
ATOM 486 O O . LYS A 1 64 ? 1.708 -10.702 5.189 1.00 20.15 73 LYS A O 1
ATOM 492 N N . PRO A 1 65 ? 2.419 -11.987 6.914 1.00 20.18 74 PRO A N 1
ATOM 493 C CA . PRO A 1 65 ? 2.755 -13.107 6.025 1.00 20.13 74 PRO A CA 1
ATOM 494 C C . PRO A 1 65 ? 1.575 -13.512 5.139 1.00 19.62 74 PRO A C 1
ATOM 495 O O . PRO A 1 65 ? 1.745 -13.771 3.944 1.00 19.65 74 PRO A O 1
ATOM 499 N N . ASN A 1 66 ? 0.387 -13.536 5.731 1.00 19.17 75 ASN A N 1
ATOM 500 C CA . ASN A 1 66 ? -0.833 -13.872 5.017 1.00 18.80 75 ASN A CA 1
ATOM 501 C C . ASN A 1 66 ? -1.751 -12.660 4.984 1.00 17.85 75 ASN A C 1
ATOM 502 O O . ASN A 1 66 ? -1.509 -11.694 5.708 1.00 18.02 75 ASN A O 1
ATOM 507 N N . PRO A 1 67 ? -2.808 -12.700 4.148 1.00 16.75 76 PRO A N 1
ATOM 508 C CA . PRO A 1 67 ? -3.834 -11.671 4.266 1.00 15.98 76 PRO A CA 1
ATOM 509 C C . PRO A 1 67 ? -4.423 -11.711 5.674 1.00 15.51 76 PRO A C 1
ATOM 510 O O . PRO A 1 67 ? -4.439 -12.782 6.304 1.00 15.23 76 PRO A O 1
ATOM 514 N N . PRO A 1 68 ? -4.882 -10.557 6.184 1.00 14.88 77 PRO A N 1
ATOM 515 C CA . PRO A 1 68 ? -5.503 -10.536 7.511 1.00 14.62 77 PRO A CA 1
ATOM 516 C C . PRO A 1 68 ? -6.744 -11.420 7.523 1.00 14.21 77 PRO A C 1
ATOM 517 O O . PRO A 1 68 ? -7.457 -11.489 6.519 1.00 14.56 77 PRO A O 1
ATOM 521 N N . THR A 1 69 ? -6.981 -12.110 8.631 1.00 13.88 78 THR A N 1
ATOM 522 C CA . THR A 1 69 ? -8.217 -12.879 8.778 1.00 13.53 78 THR A CA 1
ATOM 523 C C . THR A 1 69 ? -9.381 -11.924 8.985 1.00 13.07 78 THR A C 1
ATOM 524 O O . THR A 1 69 ? -9.179 -10.725 9.244 1.00 12.68 78 THR A O 1
ATOM 528 N N . VAL A 1 70 ? -10.599 -12.460 8.890 1.00 12.88 79 VAL A N 1
ATOM 529 C CA . VAL A 1 70 ? -11.794 -11.648 9.050 1.00 13.29 79 VAL A CA 1
ATOM 530 C C . VAL A 1 70 ? -11.860 -11.039 10.463 1.00 13.56 79 VAL A C 1
ATOM 531 O O . VAL A 1 70 ? -12.369 -9.937 10.636 1.00 13.36 79 VAL A O 1
ATOM 535 N N . LYS A 1 71 ? -11.299 -11.740 11.453 1.00 13.78 80 LYS A N 1
ATOM 536 C CA . LYS A 1 71 ? -11.191 -11.204 12.817 1.00 15.12 80 LYS A CA 1
ATOM 537 C C . LYS A 1 71 ? -10.248 -10.001 12.870 1.00 14.57 80 LYS A C 1
ATOM 538 O O . LYS A 1 71 ? -10.520 -9.007 13.556 1.00 14.35 80 LYS A O 1
ATOM 544 N N . GLU A 1 72 ? -9.127 -10.110 12.163 1.00 14.71 81 GLU A N 1
ATOM 545 C CA . GLU A 1 72 ? -8.134 -9.053 12.130 1.00 15.18 81 GLU A CA 1
ATOM 546 C C . GLU A 1 72 ? -8.673 -7.833 11.378 1.00 14.67 81 GLU A C 1
ATOM 547 O O . GLU A 1 72 ? -8.433 -6.691 11.777 1.00 14.39 81 GLU A O 1
ATOM 553 N N . LEU A 1 73 ? -9.437 -8.090 10.320 1.00 14.58 82 LEU A N 1
ATOM 554 C CA . LEU A 1 73 ? -10.150 -7.032 9.606 1.00 14.06 82 LEU A CA 1
ATOM 555 C C . LEU A 1 73 ? -11.113 -6.311 10.529 1.00 14.19 82 LEU A C 1
ATOM 556 O O . LEU A 1 73 ? -11.177 -5.076 10.531 1.00 13.96 82 LEU A O 1
ATOM 561 N N . HIS A 1 74 ? -11.852 -7.076 11.329 1.00 13.92 83 HIS A N 1
ATOM 562 C CA . HIS A 1 74 ? -12.825 -6.473 12.229 1.00 14.03 83 HIS A CA 1
ATOM 563 C C . HIS A 1 74 ? -12.164 -5.505 13.206 1.00 14.05 83 HIS A C 1
ATOM 564 O O . HIS A 1 74 ? -12.687 -4.424 13.468 1.00 13.89 83 HIS A O 1
ATOM 571 N N . GLU A 1 75 ? -11.005 -5.894 13.727 1.00 14.14 84 GLU A N 1
ATOM 572 C CA . GLU A 1 75 ? -10.279 -5.053 14.671 1.00 14.51 84 GLU A CA 1
ATOM 573 C C . GLU A 1 75 ? -9.989 -3.672 14.090 1.00 14.22 84 GLU A C 1
ATOM 574 O O . GLU A 1 75 ? -10.164 -2.665 14.776 1.00 14.39 84 GLU A O 1
ATOM 580 N N . VAL A 1 76 ? -9.591 -3.628 12.821 1.00 13.75 85 VAL A N 1
ATOM 581 C CA . VAL A 1 76 ? -9.279 -2.362 12.148 1.00 14.00 85 VAL A CA 1
ATOM 582 C C . VAL A 1 76 ? -10.545 -1.599 11.719 1.00 14.20 85 VAL A C 1
ATOM 583 O O . VAL A 1 76 ? -10.569 -0.354 11.741 1.00 13.97 85 VAL A O 1
ATOM 587 N N . PHE A 1 77 ? -11.598 -2.337 11.360 1.00 14.03 86 PHE A N 1
ATOM 588 C CA . PHE A 1 77 ? -12.909 -1.714 11.123 1.00 13.77 86 PHE A CA 1
ATOM 589 C C . PHE A 1 77 ? -13.323 -0.918 12.361 1.00 14.30 86 PHE A C 1
ATOM 590 O O . PHE A 1 77 ? -13.778 0.225 12.261 1.00 14.35 86 PHE A O 1
ATOM 598 N N . MET A 1 78 ? -13.150 -1.520 13.532 1.00 14.26 87 MET A N 1
ATOM 599 C CA . MET A 1 78 ? -13.493 -0.841 14.781 1.00 14.43 87 MET A CA 1
ATOM 600 C C . MET A 1 78 ? -12.539 0.309 15.127 1.00 14.67 87 MET A C 1
ATOM 601 O O . MET A 1 78 ? -12.999 1.388 15.521 1.00 15.09 87 MET A O 1
ATOM 606 N N . SER A 1 79 ? -11.232 0.102 14.953 1.00 14.84 88 SER A N 1
ATOM 607 C CA . SER A 1 79 ? -10.247 1.133 15.330 1.00 15.08 88 SER A CA 1
ATOM 608 C C . SER A 1 79 ? -10.187 2.308 14.365 1.00 15.23 88 SER A C 1
ATOM 609 O O . SER A 1 79 ? -10.015 3.454 14.799 1.00 15.30 88 SER A O 1
ATOM 612 N N . ASP A 1 80 ? -10.327 2.025 13.071 1.00 15.40 89 ASP A N 1
ATOM 613 C CA . ASP A 1 80 ? -10.125 3.036 12.023 1.00 15.64 89 ASP A CA 1
ATOM 614 C C . ASP A 1 80 ? -11.383 3.427 11.240 1.00 15.31 89 ASP A C 1
ATOM 615 O O . ASP A 1 80 ? -11.417 4.489 10.621 1.00 15.07 89 ASP A O 1
ATOM 620 N N . GLY A 1 81 ? -12.404 2.572 11.265 1.00 14.88 90 GLY A N 1
ATOM 621 C CA . GLY A 1 81 ? -13.663 2.854 10.564 1.00 14.95 90 GLY A CA 1
ATOM 622 C C . GLY A 1 81 ? -14.666 3.571 11.452 1.00 14.38 90 GLY A C 1
ATOM 623 O O . GLY A 1 81 ? -15.211 4.610 11.078 1.00 14.14 90 GLY A O 1
ATOM 624 N N . VAL A 1 82 ? -14.901 3.029 12.643 1.00 14.03 91 VAL A N 1
ATOM 625 C CA . VAL A 1 82 ? -15.891 3.613 13.563 1.00 13.83 91 VAL A CA 1
ATOM 626 C C . VAL A 1 82 ? -15.701 5.131 13.813 1.00 14.02 91 VAL A C 1
ATOM 627 O O . VAL A 1 82 ? -16.679 5.877 13.769 1.00 14.08 91 VAL A O 1
ATOM 631 N N . PRO A 1 83 ? -14.448 5.596 14.023 1.00 14.20 92 PRO A N 1
ATOM 632 C CA . PRO A 1 83 ? -14.223 7.042 14.186 1.00 14.31 92 PRO A CA 1
ATOM 633 C C . PRO A 1 83 ? -14.719 7.893 13.006 1.00 14.10 92 PRO A C 1
ATOM 634 O O . PRO A 1 83 ? -15.138 9.039 13.209 1.00 14.13 92 PRO A O 1
ATOM 638 N N . LEU A 1 84 ? -14.656 7.345 11.789 1.00 13.90 93 LEU A N 1
ATOM 639 C CA . LEU A 1 84 ? -15.155 8.035 10.599 1.00 13.61 93 LEU A CA 1
ATOM 640 C C . LEU A 1 84 ? -16.669 8.166 10.700 1.00 13.18 93 LEU A C 1
ATOM 641 O O . LEU A 1 84 ? -17.238 9.222 10.404 1.00 13.05 93 LEU A O 1
ATOM 646 N N . ALA A 1 85 ? -17.311 7.084 11.129 1.00 12.94 94 ALA A N 1
ATOM 647 C CA . ALA A 1 85 ? -18.765 7.049 11.276 1.00 12.67 94 ALA A CA 1
ATOM 648 C C . ALA A 1 85 ? -19.229 8.013 12.368 1.00 12.58 94 ALA A C 1
ATOM 649 O O . ALA A 1 85 ? -20.260 8.680 12.229 1.00 12.70 94 ALA A O 1
ATOM 651 N N . VAL A 1 86 ? -18.457 8.086 13.448 1.00 12.52 95 VAL A N 1
ATOM 652 C CA . VAL A 1 86 ? -18.769 8.993 14.545 1.00 12.81 95 VAL A CA 1
ATOM 653 C C . VAL A 1 86 ? -18.690 10.441 14.041 1.00 13.36 95 VAL A C 1
ATOM 654 O O . VAL A 1 86 ? -19.597 11.233 14.285 1.00 13.47 95 VAL A O 1
ATOM 658 N N . GLU A 1 87 ? -17.628 10.766 13.308 1.00 14.01 96 GLU A N 1
ATOM 659 C CA . GLU A 1 87 ? -17.448 12.143 12.821 1.00 14.67 96 GLU A CA 1
ATOM 660 C C . GLU A 1 87 ? -18.479 12.557 11.761 1.00 14.53 96 GLU A C 1
ATOM 661 O O . GLU A 1 87 ? -18.998 13.679 11.799 1.00 14.61 96 GLU A O 1
ATOM 667 N N . ALA A 1 88 ? -18.786 11.649 10.829 1.00 14.09 97 ALA A N 1
ATOM 668 C CA . ALA A 1 88 ? -19.814 11.893 9.812 1.00 13.73 97 ALA A CA 1
ATOM 669 C C . ALA A 1 88 ? -21.178 12.133 10.467 1.00 13.95 97 ALA A C 1
ATOM 670 O O . ALA A 1 88 ? -21.896 13.063 10.108 1.00 13.89 97 ALA A O 1
ATOM 672 N N . SER A 1 89 ? -21.512 11.290 11.439 1.00 13.55 98 SER A N 1
ATOM 673 C CA . SER A 1 89 ? -22.759 11.415 12.186 1.00 13.68 98 SER A CA 1
ATOM 674 C C . SER A 1 89 ? -22.817 12.727 12.960 1.00 14.71 98 SER A C 1
ATOM 675 O O . SER A 1 89 ? -23.870 13.368 13.007 1.00 14.22 98 SER A O 1
ATOM 678 N N . ARG A 1 90 ? -21.690 13.108 13.569 1.00 14.92 99 ARG A N 1
ATOM 679 C CA . ARG A 1 90 ? -21.605 14.370 14.305 1.00 16.86 99 ARG A CA 1
ATOM 680 C C . ARG A 1 90 ? -21.913 15.570 13.412 1.00 16.42 99 ARG A C 1
ATOM 681 O O . ARG A 1 90 ? -22.627 16.484 13.820 1.00 16.63 99 ARG A O 1
ATOM 689 N N . LYS A 1 91 ? -21.357 15.566 12.204 1.00 16.06 100 LYS A N 1
ATOM 690 C CA . LYS A 1 91 ? -21.517 16.694 11.286 1.00 16.18 100 LYS A CA 1
ATOM 691 C C . LYS A 1 91 ? -22.933 16.781 10.736 1.00 15.94 100 LYS A C 1
ATOM 692 O O . LYS A 1 91 ? -23.476 17.874 10.570 1.00 15.98 100 LYS A O 1
ATOM 698 N N . ALA A 1 92 ? -23.526 15.623 10.457 1.00 15.43 101 ALA A N 1
ATOM 699 C CA . ALA A 1 92 ? -24.918 15.563 10.021 1.00 15.23 101 ALA A CA 1
ATOM 700 C C . ALA A 1 92 ? -25.834 16.114 11.110 1.00 15.03 101 ALA A C 1
ATOM 701 O O . ALA A 1 92 ? -26.697 16.939 10.832 1.00 15.22 101 ALA A O 1
ATOM 703 N N . MET A 1 93 ? -25.622 15.673 12.350 1.00 15.16 102 MET A N 1
ATOM 704 C CA . MET A 1 93 ? -26.407 16.157 13.496 1.00 14.28 102 MET A CA 1
ATOM 705 C C . MET A 1 93 ? -26.207 17.658 13.709 1.00 15.07 102 MET A C 1
ATOM 706 O O . MET A 1 93 ? -27.163 18.381 13.987 1.00 15.08 102 MET A O 1
ATOM 711 N N . ALA A 1 94 ? -24.967 18.120 13.568 1.00 15.36 103 ALA A N 1
ATOM 712 C CA . ALA A 1 94 ? -24.639 19.541 13.740 1.00 16.14 103 ALA A CA 1
ATOM 713 C C . ALA A 1 94 ? -25.368 20.421 12.733 1.00 16.54 103 ALA A C 1
ATOM 714 O O . ALA A 1 94 ? -25.909 21.471 13.092 1.00 16.64 103 ALA A O 1
ATOM 716 N N . GLU A 1 95 ? -25.397 19.989 11.473 1.00 16.49 104 GLU A N 1
ATOM 717 C CA . GLU A 1 95 ? -26.103 20.734 10.438 1.00 16.71 104 GLU A CA 1
ATOM 718 C C . GLU A 1 95 ? -27.605 20.754 10.713 1.00 16.70 104 GLU A C 1
ATOM 719 O O . GLU A 1 95 ? -28.271 21.757 10.453 1.00 16.67 104 GLU A O 1
ATOM 725 N N . ALA A 1 96 ? -28.124 19.648 11.245 1.00 16.54 105 ALA A N 1
ATOM 726 C CA . ALA A 1 96 ? -29.552 19.505 11.535 1.00 16.57 105 ALA A CA 1
ATOM 727 C C . ALA A 1 96 ? -29.939 20.220 12.831 1.00 17.05 105 ALA A C 1
ATOM 728 O O . ALA A 1 96 ? -31.118 20.333 13.151 1.00 16.77 105 ALA A O 1
ATOM 730 N N . ARG A 1 97 ? -28.930 20.699 13.555 1.00 17.46 106 ARG A N 1
ATOM 731 C CA . ARG A 1 97 ? -29.102 21.350 14.855 1.00 18.54 106 ARG A CA 1
ATOM 732 C C . ARG A 1 97 ? -29.822 20.456 15.865 1.00 18.93 106 ARG A C 1
ATOM 733 O O . ARG A 1 97 ? -30.756 20.878 16.564 1.00 18.58 106 ARG A O 1
ATOM 741 N N . LEU A 1 98 ? -29.359 19.209 15.920 1.00 19.13 107 LEU A N 1
ATOM 742 C CA . LEU A 1 98 ? -29.924 18.197 16.801 1.00 19.76 107 LEU A CA 1
ATOM 743 C C . LEU A 1 98 ? -28.915 17.743 17.846 1.00 19.93 107 LEU A C 1
ATOM 744 O O . LEU A 1 98 ? -27.748 17.500 17.541 1.00 20.33 107 LEU A O 1
ATOM 749 N N . VAL A 1 99 ? -29.382 17.627 19.084 1.00 20.24 108 VAL A N 1
ATOM 750 C CA . VAL A 1 99 ? -28.568 17.085 20.163 1.00 20.47 108 VAL A CA 1
ATOM 751 C C . VAL A 1 99 ? -28.879 15.581 20.300 1.00 20.49 108 VAL A C 1
ATOM 752 O O . VAL A 1 99 ? -29.924 15.128 19.821 1.00 20.72 108 VAL A O 1
ATOM 756 N N . PRO A 1 100 ? -27.975 14.805 20.929 1.00 20.71 109 PRO A N 1
ATOM 757 C CA . PRO A 1 100 ? -28.143 13.348 20.982 1.00 20.51 109 PRO A CA 1
ATOM 758 C C . PRO A 1 100 ? -29.525 12.846 21.419 1.00 20.28 109 PRO A C 1
ATOM 759 O O . PRO A 1 100 ? -30.053 11.927 20.794 1.00 20.29 109 PRO A O 1
ATOM 763 N N . ALA A 1 101 ? -30.113 13.449 22.452 1.00 19.87 110 ALA A N 1
ATOM 764 C CA . ALA A 1 101 ? -31.386 12.966 23.002 1.00 19.76 110 ALA A CA 1
ATOM 765 C C . ALA A 1 101 ? -32.551 13.077 22.015 1.00 19.68 110 ALA A C 1
ATOM 766 O O . ALA A 1 101 ? -33.606 12.457 22.206 1.00 19.62 110 ALA A O 1
ATOM 768 N N . GLN A 1 102 ? -32.355 13.855 20.952 1.00 18.77 111 GLN A N 1
ATOM 769 C CA . GLN A 1 102 ? -33.402 14.072 19.958 1.00 18.60 111 GLN A CA 1
ATOM 770 C C . GLN A 1 102 ? -33.478 12.982 18.892 1.00 17.79 111 GLN A C 1
ATOM 771 O O . GLN A 1 102 ? -34.465 12.893 18.169 1.00 17.90 111 GLN A O 1
ATOM 777 N N . ILE A 1 103 ? -32.437 12.162 18.795 1.00 17.13 112 ILE A N 1
ATOM 778 C CA . ILE A 1 103 ? -32.391 11.113 17.771 1.00 16.26 112 ILE A CA 1
ATOM 779 C C . ILE A 1 103 ? -33.252 9.934 18.229 1.00 15.91 112 ILE A C 1
ATOM 780 O O . ILE A 1 103 ? -33.029 9.373 19.306 1.00 15.84 112 ILE A O 1
ATOM 785 N N . THR A 1 104 ? -34.225 9.570 17.397 1.00 14.95 113 THR A N 1
ATOM 786 C CA . THR A 1 104 ? -35.229 8.569 17.753 1.00 14.59 113 THR A CA 1
ATOM 787 C C . THR A 1 104 ? -34.942 7.177 17.187 1.00 13.89 113 THR A C 1
ATOM 788 O O . THR A 1 104 ? -35.331 6.171 17.782 1.00 13.61 113 THR A O 1
ATOM 792 N N . HIS A 1 105 ? -34.299 7.134 16.020 1.00 13.39 114 HIS A N 1
ATOM 793 C CA . HIS A 1 105 ? -33.950 5.876 15.365 1.00 12.80 114 HIS A CA 1
ATOM 794 C C . HIS A 1 105 ? -32.567 6.043 14.749 1.00 12.33 114 HIS A C 1
ATOM 795 O O . HIS A 1 105 ? -32.117 7.167 14.491 1.00 12.44 114 HIS A O 1
ATOM 802 N N . MET A 1 106 ? -31.921 4.917 14.467 1.00 11.89 115 MET A N 1
ATOM 803 C CA . MET A 1 106 ? -30.673 4.880 13.718 1.00 10.88 115 MET A CA 1
ATOM 804 C C . MET A 1 106 ? -30.830 3.768 12.683 1.00 11.10 115 MET A C 1
ATOM 805 O O . MET A 1 106 ? -31.262 2.669 13.025 1.00 11.48 115 MET A O 1
ATOM 810 N N . VAL A 1 107 ? -30.547 4.064 11.417 1.00 11.10 116 VAL A N 1
ATOM 811 C CA . VAL A 1 107 ? -30.518 3.018 10.379 1.00 11.20 116 VAL A CA 1
ATOM 812 C C . VAL A 1 107 ? -29.126 3.026 9.771 1.00 11.80 116 VAL A C 1
ATOM 813 O O . VAL A 1 107 ? -28.746 3.996 9.117 1.00 12.23 116 VAL A O 1
ATOM 817 N N . SER A 1 108 ? -28.377 1.949 9.993 1.00 11.30 117 SER A N 1
ATOM 818 C CA . SER A 1 108 ? -26.973 1.873 9.589 1.00 11.73 117 SER A CA 1
ATOM 819 C C . SER A 1 108 ? -26.758 0.755 8.597 1.00 11.15 117 SER A C 1
ATOM 820 O O . SER A 1 108 ? -27.513 -0.210 8.568 1.00 11.14 117 SER A O 1
ATOM 823 N N . THR A 1 109 ? -25.709 0.879 7.797 1.00 11.68 118 THR A N 1
ATOM 824 C CA . THR A 1 109 ? -25.370 -0.185 6.862 1.00 11.69 118 THR A CA 1
ATOM 825 C C . THR A 1 109 ? -23.859 -0.352 6.755 1.00 11.61 118 THR A C 1
ATOM 826 O O . THR A 1 109 ? -23.098 0.598 6.966 1.00 11.99 118 THR A O 1
ATOM 830 N N . THR A 1 110 ? -23.443 -1.582 6.472 1.00 11.20 119 THR A N 1
ATOM 831 C CA . THR A 1 110 ? -22.073 -1.900 6.067 1.00 10.66 119 THR A CA 1
ATOM 832 C C . THR A 1 110 ? -22.062 -3.295 5.461 1.00 11.00 119 THR A C 1
ATOM 833 O O . THR A 1 110 ? -22.875 -4.131 5.836 1.00 11.16 119 THR A O 1
ATOM 837 N N . CYS A 1 111 ? -21.163 -3.543 4.516 1.00 11.37 120 CYS A N 1
ATOM 838 C CA . CYS A 1 111 ? -20.949 -4.921 4.066 1.00 11.70 120 CYS A CA 1
ATOM 839 C C . CYS A 1 111 ? -19.515 -5.369 4.341 1.00 11.96 120 CYS A C 1
ATOM 840 O O . CYS A 1 111 ? -19.110 -6.445 3.902 1.00 12.50 120 CYS A O 1
ATOM 843 N N . THR A 1 112 ? -18.764 -4.554 5.082 1.00 11.93 121 THR A N 1
ATOM 844 C CA . THR A 1 112 ? -17.331 -4.814 5.289 1.00 11.61 121 THR A CA 1
ATOM 845 C C . THR A 1 112 ? -16.973 -5.114 6.756 1.00 11.81 121 THR A C 1
ATOM 846 O O . THR A 1 112 ? -15.800 -5.040 7.172 1.00 11.08 121 THR A O 1
ATOM 850 N N . ASP A 1 113 ? -18.001 -5.469 7.517 1.00 11.32 122 ASP A N 1
ATOM 851 C CA . ASP A 1 113 ? -17.867 -5.924 8.893 1.00 11.76 122 ASP A CA 1
ATOM 852 C C . ASP A 1 113 ? -19.003 -6.868 9.275 1.00 11.60 122 ASP A C 1
ATOM 853 O O . ASP A 1 113 ? -20.104 -6.805 8.719 1.00 11.76 122 ASP A O 1
ATOM 858 N N . SER A 1 114 ? -18.722 -7.729 10.246 1.00 11.80 123 SER A N 1
ATOM 859 C CA . SER A 1 114 ? -19.746 -8.493 10.951 1.00 11.53 123 SER A CA 1
ATOM 860 C C . SER A 1 114 ? -19.363 -8.504 12.421 1.00 11.68 123 SER A C 1
ATOM 861 O O . SER A 1 114 ? -18.205 -8.757 12.761 1.00 11.37 123 SER A O 1
ATOM 864 N N . ALA A 1 115 ? -20.332 -8.227 13.292 1.00 11.50 124 ALA A N 1
ATOM 865 C CA . ALA A 1 115 ? -20.055 -8.085 14.720 1.00 11.64 124 ALA A CA 1
ATOM 866 C C . ALA A 1 115 ? -21.338 -8.202 15.513 1.00 11.56 124 ALA A C 1
ATOM 867 O O . ALA A 1 115 ? -22.400 -7.881 15.004 1.00 11.44 124 ALA A O 1
ATOM 869 N N . ASN A 1 116 ? -21.232 -8.679 16.752 1.00 11.82 125 ASN A N 1
ATOM 870 C CA . ASN A 1 116 ? -22.352 -8.652 17.682 1.00 12.19 125 ASN A CA 1
ATOM 871 C C . ASN A 1 116 ? -21.771 -8.305 19.047 1.00 12.16 125 ASN A C 1
ATOM 872 O O . ASN A 1 116 ? -21.020 -9.109 19.603 1.00 12.16 125 ASN A O 1
ATOM 877 N N . PRO A 1 117 ? -22.076 -7.108 19.580 1.00 12.38 126 PRO A N 1
ATOM 878 C CA . PRO A 1 117 ? -22.909 -6.021 19.023 1.00 12.04 126 PRO A CA 1
ATOM 879 C C . PRO A 1 117 ? -22.377 -5.479 17.698 1.00 12.19 126 PRO A C 1
ATOM 880 O O . PRO A 1 117 ? -21.156 -5.472 17.474 1.00 11.21 126 PRO A O 1
ATOM 884 N N . GLY A 1 118 ? -23.287 -5.034 16.831 1.00 11.96 127 GLY A N 1
ATOM 885 C CA . GLY A 1 118 ? -22.909 -4.403 15.558 1.00 12.03 127 GLY A CA 1
ATOM 886 C C . GLY A 1 118 ? -22.245 -3.054 15.754 1.00 12.32 127 GLY A C 1
ATOM 887 O O . GLY A 1 118 ? -22.315 -2.461 16.846 1.00 12.31 127 GLY A O 1
ATOM 888 N N . TYR A 1 119 ? -21.600 -2.559 14.701 1.00 12.31 128 TYR A N 1
ATOM 889 C CA . TYR A 1 119 ? -20.781 -1.349 14.815 1.00 12.11 128 TYR A CA 1
ATOM 890 C C . TYR A 1 119 ? -21.613 -0.138 15.186 1.00 11.93 128 TYR A C 1
ATOM 891 O O . TYR A 1 119 ? -21.103 0.802 15.805 1.00 11.84 128 TYR A O 1
ATOM 900 N N . ASP A 1 120 ? -22.896 -0.172 14.819 1.00 11.99 129 ASP A N 1
ATOM 901 C CA . ASP A 1 120 ? -23.802 0.925 15.111 1.00 11.90 129 ASP A CA 1
ATOM 902 C C . ASP A 1 120 ? -23.915 1.189 16.609 1.00 11.97 129 ASP A C 1
ATOM 903 O O . ASP A 1 120 ? -24.032 2.344 17.032 1.00 12.19 129 ASP A O 1
ATOM 908 N N . HIS A 1 121 ? -23.879 0.121 17.402 1.00 11.55 130 HIS A N 1
ATOM 909 C CA . HIS A 1 121 ? -23.878 0.267 18.852 1.00 12.15 130 HIS A CA 1
ATOM 910 C C . HIS A 1 121 ? -22.772 1.203 19.334 1.00 12.12 130 HIS A C 1
ATOM 911 O O . HIS A 1 121 ? -23.022 2.140 20.110 1.00 12.27 130 HIS A O 1
ATOM 918 N N . TYR A 1 122 ? -21.555 0.943 18.867 1.00 12.34 131 TYR A N 1
ATOM 919 C CA . TYR A 1 122 ? -20.369 1.681 19.304 1.00 12.91 131 TYR A CA 1
ATOM 920 C C . TYR A 1 122 ? -20.425 3.134 18.829 1.00 13.07 131 TYR A C 1
ATOM 921 O O . TYR A 1 122 ? -20.092 4.058 19.586 1.00 13.05 131 TYR A O 1
ATOM 930 N N . VAL A 1 123 ? -20.893 3.339 17.600 1.00 13.48 132 VAL A N 1
ATOM 931 C CA . VAL A 1 123 ? -21.079 4.699 17.077 1.00 13.81 132 VAL A CA 1
ATOM 932 C C . VAL A 1 123 ? -22.086 5.471 17.937 1.00 14.38 132 VAL A C 1
ATOM 933 O O . VAL A 1 123 ? -21.803 6.584 18.392 1.00 14.16 132 VAL A O 1
ATOM 937 N N . ALA A 1 124 ? -23.248 4.861 18.167 1.00 15.08 133 ALA A N 1
ATOM 938 C CA . ALA A 1 124 ? -24.303 5.454 18.992 1.00 15.88 133 ALA A CA 1
ATOM 939 C C . ALA A 1 124 ? -23.829 5.791 20.413 1.00 16.49 133 ALA A C 1
ATOM 940 O O . ALA A 1 124 ? -24.179 6.845 20.952 1.00 16.53 133 ALA A O 1
ATOM 942 N N . LYS A 1 125 ? -23.041 4.889 21.003 1.00 17.13 134 LYS A N 1
ATOM 943 C CA . LYS A 1 125 ? -22.462 5.089 22.340 1.00 18.51 134 LYS A CA 1
ATOM 944 C C . LYS A 1 125 ? -21.510 6.285 22.364 1.00 18.57 134 LYS A C 1
ATOM 945 O O . LYS A 1 125 ? -21.565 7.116 23.275 1.00 18.76 134 LYS A O 1
ATOM 951 N N . GLU A 1 126 ? -20.632 6.363 21.366 1.00 18.61 135 GLU A N 1
ATOM 952 C CA . GLU A 1 126 ? -19.699 7.483 21.251 1.00 18.70 135 GLU A CA 1
ATOM 953 C C . GLU A 1 126 ? -20.414 8.819 21.049 1.00 18.03 135 GLU A C 1
ATOM 954 O O . GLU A 1 126 ? -19.944 9.859 21.523 1.00 17.98 135 GLU A O 1
ATOM 960 N N . LEU A 1 127 ? -21.551 8.781 20.356 1.00 17.02 136 LEU A N 1
ATOM 961 C CA . LEU A 1 127 ? -22.381 9.962 20.135 1.00 16.86 136 LEU A CA 1
ATOM 962 C C . LEU A 1 127 ? -23.239 10.334 21.350 1.00 16.66 136 LEU A C 1
ATOM 963 O O . LEU A 1 127 ? -23.799 11.435 21.407 1.00 17.19 136 LEU A O 1
ATOM 968 N N . GLY A 1 128 ? -23.357 9.417 22.306 1.00 16.49 137 GLY A N 1
ATOM 969 C CA . GLY A 1 128 ? -24.160 9.652 23.505 1.00 16.38 137 GLY A CA 1
ATOM 970 C C . GLY A 1 128 ? -25.650 9.595 23.230 1.00 16.16 137 GLY A C 1
ATOM 971 O O . GLY A 1 128 ? -26.439 10.284 23.881 1.00 16.31 137 GLY A O 1
ATOM 972 N N . LEU A 1 129 ? -26.051 8.758 22.272 1.00 15.88 138 LEU A N 1
ATOM 973 C CA . LEU A 1 129 ? -27.470 8.613 21.933 1.00 15.40 138 LEU A CA 1
ATOM 974 C C . LEU A 1 129 ? -28.253 7.879 23.019 1.00 15.38 138 LEU A C 1
ATOM 975 O O . LEU A 1 129 ? -27.662 7.287 23.923 1.00 15.91 138 LEU A O 1
ATOM 980 N N . SER A 1 130 ? -29.580 7.939 22.928 1.00 15.35 139 SER A N 1
ATOM 981 C CA . SER A 1 130 ? -30.485 7.390 23.940 1.00 15.74 139 SER A CA 1
ATOM 982 C C . SER A 1 130 ? -30.279 5.895 24.187 1.00 15.58 139 SER A C 1
ATOM 983 O O . SER A 1 130 ? -30.034 5.136 23.254 1.00 14.87 139 SER A O 1
ATOM 986 N N . ASP A 1 131 ? -30.395 5.472 25.441 1.00 16.07 140 ASP A N 1
ATOM 987 C CA . ASP A 1 131 ? -30.396 4.037 25.741 1.00 17.08 140 ASP A CA 1
ATOM 988 C C . ASP A 1 131 ? -31.648 3.353 25.186 1.00 16.55 140 ASP A C 1
ATOM 989 O O . ASP A 1 131 ? -31.716 2.125 25.147 1.00 16.74 140 ASP A O 1
ATOM 994 N N . ARG A 1 132 ? -32.622 4.151 24.745 1.00 15.95 141 ARG A N 1
ATOM 995 C CA . ARG A 1 132 ? -33.859 3.628 24.143 1.00 15.97 141 ARG A CA 1
ATOM 996 C C . ARG A 1 132 ? -33.942 3.837 22.619 1.00 15.11 141 ARG A C 1
ATOM 997 O O . ARG A 1 132 ? -34.999 3.634 22.006 1.00 15.05 141 ARG A O 1
ATOM 1005 N N . LEU A 1 133 ? -32.814 4.222 22.024 1.00 14.10 142 LEU A N 1
ATOM 1006 C CA . LEU A 1 133 ? -32.693 4.393 20.580 1.00 13.31 142 LEU A CA 1
ATOM 1007 C C . LEU A 1 133 ? -33.118 3.120 19.859 1.00 13.41 142 LEU A C 1
ATOM 1008 O O . LEU A 1 133 ? -32.726 2.015 20.248 1.00 13.54 142 LEU A O 1
ATOM 1013 N N . GLU A 1 134 ? -33.935 3.269 18.821 1.00 13.06 143 GLU A N 1
ATOM 1014 C CA . GLU A 1 134 ? -34.310 2.118 18.007 1.00 13.21 143 GLU A CA 1
ATOM 1015 C C . GLU A 1 134 ? -33.326 1.994 16.846 1.00 12.77 143 GLU A C 1
ATOM 1016 O O . GLU A 1 134 ? -33.243 2.896 15.995 1.00 12.39 143 GLU A O 1
ATOM 1022 N N . LYS A 1 135 ? -32.576 0.891 16.818 1.00 12.01 144 LYS A N 1
ATOM 1023 C CA . LYS A 1 135 ? -31.545 0.706 15.799 1.00 12.36 144 LYS A CA 1
ATOM 1024 C C . LYS A 1 135 ? -31.916 -0.380 14.797 1.00 11.79 144 LYS A C 1
ATOM 1025 O O . LYS A 1 135 ? -32.599 -1.358 15.129 1.00 12.11 144 LYS A O 1
ATOM 1031 N N . VAL A 1 136 ? -31.470 -0.160 13.564 1.00 11.47 145 VAL A N 1
ATOM 1032 C CA . VAL A 1 136 ? -31.540 -1.124 12.479 1.00 11.24 145 VAL A CA 1
ATOM 1033 C C . VAL A 1 136 ? -30.160 -1.139 11.830 1.00 11.45 145 VAL A C 1
ATOM 1034 O O . VAL A 1 136 ? -29.702 -0.110 11.298 1.00 11.82 145 VAL A O 1
ATOM 1038 N N . LEU A 1 137 ? -29.496 -2.299 11.887 1.00 11.59 146 LEU A N 1
ATOM 1039 C CA . LEU A 1 137 ? -28.238 -2.501 11.164 1.00 11.07 146 LEU A CA 1
ATOM 1040 C C . LEU A 1 137 ? -28.497 -3.414 9.991 1.00 11.07 146 LEU A C 1
ATOM 1041 O O . LEU A 1 137 ? -28.687 -4.617 10.165 1.00 11.09 146 LEU A O 1
ATOM 1046 N N . LEU A 1 138 ? -28.478 -2.837 8.792 1.00 10.70 147 LEU A N 1
ATOM 1047 C CA . LEU A 1 138 ? -28.739 -3.596 7.571 1.00 11.00 147 LEU A CA 1
ATOM 1048 C C . LEU A 1 138 ? -27.557 -4.455 7.159 1.00 11.40 147 LEU A C 1
ATOM 1049 O O . LEU A 1 138 ? -26.400 -4.055 7.313 1.00 12.04 147 LEU A O 1
ATOM 1054 N N . HIS A 1 139 ? -27.864 -5.629 6.620 1.00 11.49 148 HIS A N 1
ATOM 1055 C CA . HIS A 1 139 ? -26.854 -6.512 6.051 1.00 11.93 148 HIS A CA 1
ATOM 1056 C C . HIS A 1 139 ? -27.314 -7.011 4.686 1.00 11.51 148 HIS A C 1
ATOM 1057 O O . HIS A 1 139 ? -28.475 -6.848 4.324 1.00 11.63 148 HIS A O 1
ATOM 1064 N N . GLY A 1 140 ? -26.399 -7.600 3.923 1.00 11.56 149 GLY A N 1
ATOM 1065 C CA . GLY A 1 140 ? -26.757 -8.326 2.709 1.00 11.82 149 GLY A CA 1
ATOM 1066 C C . GLY A 1 140 ? -26.842 -7.538 1.411 1.00 12.22 149 GLY A C 1
ATOM 1067 O O . GLY A 1 140 ? -27.048 -8.122 0.350 1.00 12.22 149 GLY A O 1
ATOM 1068 N N . ILE A 1 141 ? -26.638 -6.224 1.476 1.00 12.40 150 ILE A N 1
ATOM 1069 C CA . ILE A 1 141 ? -26.954 -5.349 0.330 1.00 12.80 150 ILE A CA 1
ATOM 1070 C C . ILE A 1 141 ? -25.795 -4.577 -0.322 1.00 12.82 150 ILE A C 1
ATOM 1071 O O . ILE A 1 141 ? -25.969 -3.984 -1.391 1.00 12.61 150 ILE A O 1
ATOM 1076 N N . GLY A 1 142 ? -24.622 -4.572 0.298 1.00 13.39 151 GLY A N 1
ATOM 1077 C CA . GLY A 1 142 ? -23.463 -3.906 -0.311 1.00 13.70 151 GLY A CA 1
ATOM 1078 C C . GLY A 1 142 ? -23.711 -2.488 -0.804 1.00 13.70 151 GLY A C 1
ATOM 1079 O O . GLY A 1 142 ? -24.183 -1.641 -0.052 1.00 14.04 151 GLY A O 1
ATOM 1088 N N . SER A 1 144 ? -25.868 -0.846 -2.618 1.00 13.96 153 SER A N 1
ATOM 1089 C CA . SER A 1 144 ? -27.167 -0.163 -2.584 1.00 13.34 153 SER A CA 1
ATOM 1090 C C . SER A 1 144 ? -27.556 0.281 -1.176 1.00 12.85 153 SER A C 1
ATOM 1091 O O . SER A 1 144 ? -28.639 0.823 -0.991 1.00 12.55 153 SER A O 1
ATOM 1094 N N . GLY A 1 145 ? -26.667 0.069 -0.202 1.00 11.85 154 GLY A N 1
ATOM 1095 C CA . GLY A 1 145 ? -27.004 0.215 1.219 1.00 11.87 154 GLY A CA 1
ATOM 1096 C C . GLY A 1 145 ? -27.410 1.602 1.667 1.00 11.70 154 GLY A C 1
ATOM 1097 O O . GLY A 1 145 ? -28.271 1.753 2.547 1.00 12.52 154 GLY A O 1
ATOM 1098 N N . GLY A 1 146 ? -26.787 2.614 1.070 1.00 11.58 155 GLY A N 1
ATOM 1099 C CA . GLY A 1 146 ? -27.052 4.012 1.415 1.00 10.95 155 GLY A CA 1
ATOM 1100 C C . GLY A 1 146 ? -28.491 4.364 1.100 1.00 11.21 155 GLY A C 1
ATOM 1101 O O . GLY A 1 146 ? -29.238 4.808 1.974 1.00 10.52 155 GLY A O 1
ATOM 1102 N N . LEU A 1 147 ? -28.892 4.143 -0.149 1.00 11.43 156 LEU A N 1
ATOM 1103 C CA . LEU A 1 147 ? -30.283 4.397 -0.526 1.00 11.84 156 LEU A CA 1
ATOM 1104 C C . LEU A 1 147 ? -31.275 3.432 0.136 1.00 11.98 156 LEU A C 1
ATOM 1105 O O . LEU A 1 147 ? -32.413 3.817 0.439 1.00 11.91 156 LEU A O 1
ATOM 1110 N N . ALA A 1 148 ? -30.859 2.186 0.371 1.00 11.87 157 ALA A N 1
ATOM 1111 C CA . ALA A 1 148 ? -31.721 1.242 1.092 1.00 11.98 157 ALA A CA 1
ATOM 1112 C C . ALA A 1 148 ? -31.972 1.707 2.530 1.00 11.95 157 ALA A C 1
ATOM 1113 O O . ALA A 1 148 ? -33.102 1.630 3.032 1.00 11.68 157 ALA A O 1
ATOM 1115 N N . ALA A 1 149 ? -30.918 2.189 3.186 1.00 11.68 158 ALA A N 1
ATOM 1116 C CA . ALA A 1 149 ? -31.045 2.724 4.536 1.00 12.01 158 ALA A CA 1
ATOM 1117 C C . ALA A 1 149 ? -31.951 3.952 4.549 1.00 12.09 158 ALA A C 1
ATOM 1118 O O . ALA A 1 149 ? -32.786 4.094 5.438 1.00 12.04 158 ALA A O 1
ATOM 1120 N N . LEU A 1 150 ? -31.795 4.823 3.550 1.00 11.96 159 LEU A N 1
ATOM 1121 C CA . LEU A 1 150 ? -32.639 6.009 3.445 1.00 12.12 159 LEU A CA 1
ATOM 1122 C C . LEU A 1 150 ? -34.131 5.660 3.317 1.00 12.03 159 LEU A C 1
ATOM 1123 O O . LEU A 1 150 ? -34.967 6.269 3.982 1.00 11.90 159 LEU A O 1
ATOM 1128 N N . ARG A 1 151 ? -34.442 4.686 2.463 1.00 12.12 160 ARG A N 1
ATOM 1129 C CA . ARG A 1 151 ? -35.825 4.270 2.226 1.00 12.81 160 ARG A CA 1
ATOM 1130 C C . ARG A 1 151 ? -36.412 3.605 3.472 1.00 13.00 160 ARG A C 1
ATOM 1131 O O . ARG A 1 151 ? -37.580 3.832 3.831 1.00 12.65 160 ARG A O 1
ATOM 1139 N N . THR A 1 152 ? -35.599 2.783 4.129 1.00 12.59 161 THR A N 1
ATOM 1140 C CA . THR A 1 152 ? -36.001 2.148 5.378 1.00 12.53 161 THR A CA 1
ATOM 1141 C C . THR A 1 152 ? -36.286 3.223 6.429 1.00 12.38 161 THR A C 1
ATOM 1142 O O . THR A 1 152 ? -37.328 3.188 7.070 1.00 12.39 161 THR A O 1
ATOM 1146 N N . ALA A 1 153 ? -35.371 4.182 6.570 1.00 12.45 162 ALA A N 1
ATOM 1147 C CA . ALA A 1 153 ? -35.583 5.338 7.446 1.00 12.21 162 ALA A CA 1
ATOM 1148 C C . ALA A 1 153 ? -36.876 6.101 7.129 1.00 12.37 162 ALA A C 1
ATOM 1149 O O . ALA A 1 153 ? -37.563 6.550 8.044 1.00 11.75 162 ALA A O 1
ATOM 1151 N N . ALA A 1 154 ? -37.197 6.253 5.841 1.00 12.18 163 ALA A N 1
ATOM 1152 C CA . ALA A 1 154 ? -38.426 6.940 5.434 1.00 12.39 163 ALA A CA 1
ATOM 1153 C C . ALA A 1 154 ? -39.656 6.207 5.958 1.00 12.03 163 ALA A C 1
ATOM 1154 O O . ALA A 1 154 ? -40.562 6.824 6.518 1.00 12.55 163 ALA A O 1
ATOM 1156 N N . ASN A 1 155 ? -39.679 4.886 5.790 1.00 12.33 164 ASN A N 1
ATOM 1157 C CA . ASN A 1 155 ? -40.779 4.069 6.305 1.00 12.56 164 ASN A CA 1
ATOM 1158 C C . ASN A 1 155 ? -40.895 4.176 7.831 1.00 12.70 164 ASN A C 1
ATOM 1159 O O . ASN A 1 155 ? -41.994 4.286 8.372 1.00 12.70 164 ASN A O 1
ATOM 1164 N N . LEU A 1 156 ? -39.748 4.172 8.509 1.00 12.35 165 LEU A N 1
ATOM 1165 C CA . LEU A 1 156 ? -39.712 4.281 9.966 1.00 12.67 165 LEU A CA 1
ATOM 1166 C C . LEU A 1 156 ? -40.194 5.659 10.436 1.00 12.73 165 LEU A C 1
ATOM 1167 O O . LEU A 1 156 ? -40.962 5.760 11.400 1.00 13.15 165 LEU A O 1
ATOM 1172 N N . CYS A 1 157 ? -39.756 6.712 9.748 1.00 12.70 166 CYS A N 1
ATOM 1173 C CA . CYS A 1 157 ? -40.265 8.064 10.014 1.00 12.92 166 CYS A CA 1
ATOM 1174 C C . CYS A 1 157 ? -41.789 8.088 9.935 1.00 12.74 166 CYS A C 1
ATOM 1175 O O . CYS A 1 157 ? -42.458 8.627 10.817 1.00 13.00 166 CYS A O 1
ATOM 1178 N N . LEU A 1 158 ? -42.333 7.503 8.875 1.00 12.88 167 LEU A N 1
ATOM 1179 C CA . LEU A 1 158 ? -43.791 7.507 8.678 1.00 12.85 167 LEU A CA 1
ATOM 1180 C C . LEU A 1 158 ? -44.534 6.673 9.734 1.00 13.36 167 LEU A C 1
ATOM 1181 O O . LEU A 1 158 ? -45.705 6.941 10.050 1.00 13.39 167 LEU A O 1
ATOM 1186 N N . GLY A 1 159 ? -43.855 5.674 10.294 1.00 13.76 168 GLY A N 1
ATOM 1187 C CA . GLY A 1 159 ? -44.410 4.904 11.413 1.00 14.55 168 GLY A CA 1
ATOM 1188 C C . GLY A 1 159 ? -44.649 5.794 12.623 1.00 15.19 168 GLY A C 1
ATOM 1189 O O . GLY A 1 159 ? -45.678 5.691 13.298 1.00 15.89 168 GLY A O 1
ATOM 1190 N N . HIS A 1 160 ? -43.703 6.690 12.885 1.00 15.60 169 HIS A N 1
ATOM 1191 C CA . HIS A 1 160 ? -43.860 7.658 13.965 1.00 15.80 169 HIS A CA 1
ATOM 1192 C C . HIS A 1 160 ? -44.899 8.713 13.619 1.00 16.27 169 HIS A C 1
ATOM 1193 O O . HIS A 1 160 ? -45.679 9.120 14.483 1.00 16.96 169 HIS A O 1
ATOM 1200 N N . THR A 1 161 ? -44.924 9.128 12.352 1.00 16.33 170 THR A N 1
ATOM 1201 C CA . THR A 1 161 ? -45.969 10.032 11.857 1.00 16.15 170 THR A CA 1
ATOM 1202 C C . THR A 1 161 ? -47.364 9.470 12.129 1.00 16.38 170 THR A C 1
ATOM 1203 O O . THR A 1 161 ? -48.246 10.193 12.605 1.00 16.42 170 THR A O 1
ATOM 1207 N N . ALA A 1 162 ? -47.559 8.179 11.856 1.00 16.85 171 ALA A N 1
ATOM 1208 C CA . ALA A 1 162 ? -48.839 7.513 12.136 1.00 17.49 171 ALA A CA 1
ATOM 1209 C C . ALA A 1 162 ? -49.283 7.692 13.586 1.00 18.26 171 ALA A C 1
ATOM 1210 O O . ALA A 1 162 ? -50.484 7.734 13.872 1.00 18.44 171 ALA A O 1
ATOM 1212 N N . ARG A 1 163 ? -48.305 7.810 14.484 1.00 18.61 172 ARG A N 1
ATOM 1213 C CA . ARG A 1 163 ? -48.546 7.917 15.926 1.00 19.34 172 ARG A CA 1
ATOM 1214 C C . ARG A 1 163 ? -48.415 9.350 16.439 1.00 19.54 172 ARG A C 1
ATOM 1215 O O . ARG A 1 163 ? -48.402 9.586 17.657 1.00 20.13 172 ARG A O 1
ATOM 1223 N N . GLY A 1 164 ? -48.312 10.299 15.513 1.00 19.52 173 GLY A N 1
ATOM 1224 C CA . GLY A 1 164 ? -48.116 11.708 15.850 1.00 19.67 173 GLY A CA 1
ATOM 1225 C C . GLY A 1 164 ? -46.858 12.018 16.649 1.00 19.92 173 GLY A C 1
ATOM 1226 O O . GLY A 1 164 ? -46.838 12.977 17.425 1.00 20.02 173 GLY A O 1
ATOM 1227 N N . LYS A 1 165 ? -45.804 11.227 16.453 1.00 19.67 174 LYS A N 1
ATOM 1228 C CA . LYS A 1 165 ? -44.544 11.407 17.184 1.00 19.42 174 LYS A CA 1
ATOM 1229 C C . LYS A 1 165 ? -43.439 11.962 16.300 1.00 18.97 174 LYS A C 1
ATOM 1230 O O . LYS A 1 165 ? -43.355 11.596 15.118 1.00 18.71 174 LYS A O 1
ATOM 1236 N N . PRO A 1 166 ? -42.583 12.837 16.866 1.00 18.58 175 PRO A N 1
ATOM 1237 C CA . PRO A 1 166 ? -41.398 13.305 16.152 1.00 17.93 175 PRO A CA 1
ATOM 1238 C C . PRO A 1 166 ? -40.454 12.146 15.851 1.00 17.15 175 PRO A C 1
ATOM 1239 O O . PRO A 1 166 ? -40.237 11.271 16.700 1.00 16.65 175 PRO A O 1
ATOM 1243 N N . ALA A 1 167 ? -39.934 12.121 14.631 1.00 16.05 176 ALA A N 1
ATOM 1244 C CA . ALA A 1 167 ? -38.889 11.173 14.278 1.00 15.11 176 ALA A CA 1
ATOM 1245 C C . ALA A 1 167 ? -37.713 11.939 13.716 1.00 14.42 176 ALA A C 1
ATOM 1246 O O . ALA A 1 167 ? -37.872 12.794 12.839 1.00 14.02 176 ALA A O 1
ATOM 1248 N N . ARG A 1 168 ? -36.535 11.635 14.244 1.00 13.72 177 ARG A N 1
ATOM 1249 C CA . ARG A 1 168 ? -35.277 12.156 13.735 1.00 13.20 177 ARG A CA 1
ATOM 1250 C C . ARG A 1 168 ? -34.345 10.964 13.625 1.00 12.77 177 ARG A C 1
ATOM 1251 O O . ARG A 1 168 ? -33.922 10.403 14.646 1.00 12.79 177 ARG A O 1
ATOM 1259 N N . ILE A 1 169 ? -34.028 10.570 12.394 1.00 12.04 178 ILE A N 1
ATOM 1260 C CA . ILE A 1 169 ? -33.308 9.319 12.185 1.00 11.74 178 ILE A CA 1
ATOM 1261 C C . ILE A 1 169 ? -31.894 9.538 11.662 1.00 11.77 178 ILE A C 1
ATOM 1262 O O . ILE A 1 169 ? -31.700 10.162 10.620 1.00 12.24 178 ILE A O 1
ATOM 1267 N N . LEU A 1 170 ? -30.910 9.020 12.397 1.00 11.76 179 LEU A N 1
ATOM 1268 C CA . LEU A 1 170 ? -29.539 9.005 11.919 1.00 11.64 179 LEU A CA 1
ATOM 1269 C C . LEU A 1 170 ? -29.407 7.867 10.918 1.00 11.60 179 LEU A C 1
ATOM 1270 O O . LEU A 1 170 ? -29.524 6.695 11.293 1.00 12.08 179 LEU A O 1
ATOM 1275 N N . VAL A 1 171 ? -29.157 8.220 9.659 1.00 11.57 180 VAL A N 1
ATOM 1276 C CA . VAL A 1 171 ? -28.952 7.236 8.588 1.00 11.30 180 VAL A CA 1
ATOM 1277 C C . VAL A 1 171 ? -27.467 7.193 8.245 1.00 11.32 180 VAL A C 1
ATOM 1278 O O . VAL A 1 171 ? -26.901 8.193 7.808 1.00 11.63 180 VAL A O 1
ATOM 1282 N N . LEU A 1 172 ? -26.844 6.031 8.421 1.00 11.28 181 LEU A N 1
ATOM 1283 C CA . LEU A 1 172 ? -25.384 5.957 8.424 1.00 11.08 181 LEU A CA 1
ATOM 1284 C C . LEU A 1 172 ? -24.837 4.820 7.563 1.00 10.98 181 LEU A C 1
ATOM 1285 O O . LEU A 1 172 ? -25.329 3.700 7.631 1.00 11.14 181 LEU A O 1
ATOM 1290 N N . ALA A 1 173 ? -23.811 5.122 6.771 1.00 10.87 182 ALA A N 1
ATOM 1291 C CA . ALA A 1 173 ? -23.081 4.091 6.024 1.00 10.78 182 ALA A CA 1
ATOM 1292 C C . ALA A 1 173 ? -21.597 4.183 6.325 1.00 11.43 182 ALA A C 1
ATOM 1293 O O . ALA A 1 173 ? -21.017 5.275 6.318 1.00 11.61 182 ALA A O 1
ATOM 1295 N N . LEU A 1 174 ? -20.989 3.039 6.614 1.00 11.01 183 LEU A N 1
ATOM 1296 C CA . LEU A 1 174 ? -19.549 2.973 6.815 1.00 10.80 183 LEU A CA 1
ATOM 1297 C C . LEU A 1 174 ? -19.004 1.763 6.075 1.00 10.95 183 LEU A C 1
ATOM 1298 O O . LEU A 1 174 ? -19.500 0.645 6.246 1.00 10.65 183 LEU A O 1
ATOM 1303 N N . GLU A 1 175 ? -17.975 1.985 5.261 1.00 11.13 184 GLU A N 1
ATOM 1304 C CA . GLU A 1 175 ? -17.327 0.887 4.549 1.00 11.23 184 GLU A CA 1
ATOM 1305 C C . GLU A 1 175 ? -15.821 1.038 4.638 1.00 11.28 184 GLU A C 1
ATOM 1306 O O . GLU A 1 175 ? -15.292 2.133 4.450 1.00 11.13 184 GLU A O 1
ATOM 1312 N N . VAL A 1 176 ? -15.157 -0.055 4.990 1.00 11.10 185 VAL A N 1
ATOM 1313 C CA . VAL A 1 176 ? -13.696 -0.140 4.941 1.00 11.59 185 VAL A CA 1
ATOM 1314 C C . VAL A 1 176 ? -13.364 -1.333 4.047 1.00 11.82 185 VAL A C 1
ATOM 1315 O O . VAL A 1 176 ? -13.387 -2.487 4.490 1.00 12.47 185 VAL A O 1
ATOM 1319 N N . SER A 1 177 ? -13.082 -1.048 2.782 1.00 12.09 186 SER A N 1
ATOM 1320 C CA . SER A 1 177 ? -12.842 -2.088 1.790 1.00 12.73 186 SER A CA 1
ATOM 1321 C C . SER A 1 177 ? -11.360 -2.278 1.468 1.00 12.75 186 SER A C 1
ATOM 1322 O O . SER A 1 177 ? -10.954 -3.358 1.033 1.00 12.94 186 SER A O 1
ATOM 1325 N N . THR A 1 178 ? -10.558 -1.232 1.658 1.00 12.89 187 THR A N 1
ATOM 1326 C CA . THR A 1 178 ? -9.163 -1.256 1.175 1.00 13.50 187 THR A CA 1
ATOM 1327 C C . THR A 1 178 ? -8.288 -2.263 1.901 1.00 13.81 187 THR A C 1
ATOM 1328 O O . THR A 1 178 ? -7.280 -2.722 1.354 1.00 14.21 187 THR A O 1
ATOM 1332 N N . THR A 1 179 ? -8.688 -2.617 3.120 1.00 13.78 188 THR A N 1
ATOM 1333 C CA . THR A 1 179 ? -7.948 -3.572 3.942 1.00 13.62 188 THR A CA 1
ATOM 1334 C C . THR A 1 179 ? -8.051 -4.998 3.397 1.00 13.29 188 THR A C 1
ATOM 1335 O O . THR A 1 179 ? -7.340 -5.894 3.853 1.00 13.62 188 THR A O 1
ATOM 1339 N N . MET A 1 180 ? -8.941 -5.202 2.430 1.00 12.75 189 MET A N 1
ATOM 1340 C CA . MET A 1 180 ? -9.140 -6.516 1.825 1.00 11.90 189 MET A CA 1
ATOM 1341 C C . MET A 1 180 ? -8.296 -6.697 0.564 1.00 12.44 189 MET A C 1
ATOM 1342 O O . MET A 1 180 ? -8.429 -7.699 -0.146 1.00 12.51 189 MET A O 1
ATOM 1347 N N . VAL A 1 181 ? -7.383 -5.751 0.333 1.00 12.32 190 VAL A N 1
ATOM 1348 C CA . VAL A 1 181 ? -6.489 -5.789 -0.822 1.00 12.65 190 VAL A CA 1
ATOM 1349 C C . VAL A 1 181 ? -5.692 -7.103 -0.893 1.00 12.55 190 VAL A C 1
ATOM 1350 O O . VAL A 1 181 ? -5.611 -7.709 -1.964 1.00 12.56 190 VAL A O 1
ATOM 1354 N N . ARG A 1 182 ? -5.148 -7.562 0.239 1.00 12.67 191 ARG A N 1
ATOM 1355 C CA . ARG A 1 182 ? -4.323 -8.782 0.246 1.00 13.03 191 ARG A CA 1
ATOM 1356 C C . ARG A 1 182 ? -5.132 -10.033 -0.099 1.00 12.95 191 ARG A C 1
ATOM 1357 O O . ARG A 1 182 ? -4.627 -10.935 -0.784 1.00 12.60 191 ARG A O 1
ATOM 1365 N N . SER A 1 183 ? -6.380 -10.074 0.371 1.00 12.24 192 SER A N 1
ATOM 1366 C CA . SER A 1 183 ? -7.302 -11.167 0.062 1.00 12.20 192 SER A CA 1
ATOM 1367 C C . SER A 1 183 ? -7.587 -11.207 -1.436 1.00 11.63 192 SER A C 1
ATOM 1368 O O . SER A 1 183 ? -7.568 -12.267 -2.062 1.00 10.97 192 SER A O 1
ATOM 1371 N N . GLU A 1 184 ? -7.855 -10.040 -2.007 1.00 11.33 193 GLU A N 1
ATOM 1372 C CA . GLU A 1 184 ? -8.129 -9.954 -3.440 1.00 11.67 193 GLU A CA 1
ATOM 1373 C C . GLU A 1 184 ? -6.904 -10.354 -4.260 1.00 11.14 193 GLU A C 1
ATOM 1374 O O . GLU A 1 184 ? -7.022 -11.128 -5.218 1.00 10.19 193 GLU A O 1
ATOM 1380 N N . LEU A 1 185 ? -5.736 -9.846 -3.865 1.00 11.45 194 LEU A N 1
ATOM 1381 C CA . LEU A 1 185 ? -4.492 -10.156 -4.563 1.00 11.95 194 LEU A CA 1
ATOM 1382 C C . LEU A 1 185 ? -4.212 -11.657 -4.547 1.00 12.24 194 LEU A C 1
ATOM 1383 O O . LEU A 1 185 ? -3.751 -12.223 -5.539 1.00 12.64 194 LEU A O 1
ATOM 1388 N N . GLU A 1 186 ? -4.494 -12.286 -3.413 1.00 12.65 195 GLU A N 1
ATOM 1389 C CA . GLU A 1 186 ? -4.282 -13.723 -3.266 1.00 13.84 195 GLU A CA 1
ATOM 1390 C C . GLU A 1 186 ? -5.168 -14.508 -4.226 1.00 13.43 195 GLU A C 1
ATOM 1391 O O . GLU A 1 186 ? -4.717 -15.461 -4.863 1.00 14.45 195 GLU A O 1
ATOM 1397 N N . SER A 1 187 ? -6.436 -14.122 -4.321 1.00 13.30 196 SER A N 1
ATOM 1398 C CA . SER A 1 187 ? -7.351 -14.775 -5.258 1.00 12.93 196 SER A CA 1
ATOM 1399 C C . SER A 1 187 ? -6.947 -14.551 -6.716 1.00 13.14 196 SER A C 1
ATOM 1400 O O . SER A 1 187 ? -7.014 -15.475 -7.525 1.00 12.74 196 SER A O 1
ATOM 1403 N N . ILE A 1 188 ? -6.528 -13.329 -7.052 1.00 12.95 197 ILE A N 1
ATOM 1404 C CA . ILE A 1 188 ? -6.066 -13.041 -8.419 1.00 13.46 197 ILE A CA 1
ATOM 1405 C C . ILE A 1 188 ? -4.923 -13.982 -8.793 1.00 13.68 197 ILE A C 1
ATOM 1406 O O . ILE A 1 188 ? -4.956 -14.652 -9.839 1.00 13.46 197 ILE A O 1
ATOM 1411 N N . ASP A 1 189 ? -3.920 -14.041 -7.926 1.00 14.03 198 ASP A N 1
ATOM 1412 C CA . ASP A 1 189 ? -2.758 -14.884 -8.151 1.00 14.99 198 ASP A CA 1
ATOM 1413 C C . ASP A 1 189 ? -3.147 -16.369 -8.231 1.00 15.46 198 ASP A C 1
ATOM 1414 O O . ASP A 1 189 ? -2.849 -17.039 -9.220 1.00 15.18 198 ASP A O 1
ATOM 1419 N N . ALA A 1 190 ? -3.840 -16.863 -7.207 1.00 16.22 199 ALA A N 1
ATOM 1420 C CA . ALA A 1 190 ? -4.125 -18.303 -7.082 1.00 16.86 199 ALA A CA 1
ATOM 1421 C C . ALA A 1 190 ? -5.130 -18.836 -8.106 1.00 17.35 199 ALA A C 1
ATOM 1422 O O . ALA A 1 190 ? -4.970 -19.947 -8.622 1.00 17.91 199 ALA A O 1
ATOM 1424 N N . LEU A 1 191 ? -6.163 -18.052 -8.391 1.00 17.32 200 LEU A N 1
ATOM 1425 C CA . LEU A 1 191 ? -7.241 -18.505 -9.263 1.00 17.60 200 LEU A CA 1
ATOM 1426 C C . LEU A 1 191 ? -7.034 -18.066 -10.700 1.00 17.81 200 LEU A C 1
ATOM 1427 O O . LEU A 1 191 ? -7.736 -18.533 -11.603 1.00 17.93 200 LEU A O 1
ATOM 1432 N N . GLN A 1 192 ? -6.068 -17.170 -10.903 1.00 17.23 201 GLN A N 1
ATOM 1433 C CA . GLN A 1 192 ? -5.872 -16.517 -12.192 1.00 17.21 201 GLN A CA 1
ATOM 1434 C C . GLN A 1 192 ? -7.195 -15.983 -12.750 1.00 17.55 201 GLN A C 1
ATOM 1435 O O . GLN A 1 192 ? -7.506 -16.186 -13.922 1.00 17.59 201 GLN A O 1
ATOM 1441 N N . GLU A 1 193 ? -7.977 -15.325 -11.893 1.00 18.06 202 GLU A N 1
ATOM 1442 C CA . GLU A 1 193 ? -9.160 -14.597 -12.355 1.00 19.01 202 GLU A CA 1
ATOM 1443 C C . GLU A 1 193 ? -8.908 -13.098 -12.298 1.00 17.94 202 GLU A C 1
ATOM 1444 O O . GLU A 1 193 ? -8.187 -12.602 -11.424 1.00 17.17 202 GLU A O 1
ATOM 1450 N N . THR A 1 194 ? -9.484 -12.393 -13.259 1.00 17.52 203 THR A N 1
ATOM 1451 C CA . THR A 1 194 ? -9.335 -10.950 -13.339 1.00 17.58 203 THR A CA 1
ATOM 1452 C C . THR A 1 194 ? -10.357 -10.315 -12.402 1.00 17.09 203 THR A C 1
ATOM 1453 O O . THR A 1 194 ? -11.504 -10.060 -12.783 1.00 17.45 203 THR A O 1
ATOM 1457 N N . ARG A 1 195 ? -9.928 -10.103 -11.164 1.00 15.69 204 ARG A N 1
ATOM 1458 C CA . ARG A 1 195 ? -10.760 -9.535 -10.113 1.00 14.94 204 ARG A CA 1
ATOM 1459 C C . ARG A 1 195 ? -10.435 -8.057 -9.982 1.00 14.53 204 ARG A C 1
ATOM 1460 O O . ARG A 1 195 ? -9.354 -7.696 -9.522 1.00 14.64 204 ARG A O 1
ATOM 1468 N N . ILE A 1 196 ? -11.377 -7.204 -10.378 1.00 14.44 205 ILE A N 1
ATOM 1469 C CA . ILE A 1 196 ? -11.098 -5.766 -10.490 1.00 14.28 205 ILE A CA 1
ATOM 1470 C C . ILE A 1 196 ? -11.457 -4.927 -9.259 1.00 14.07 205 ILE A C 1
ATOM 1471 O O . ILE A 1 196 ? -11.256 -3.711 -9.265 1.00 14.16 205 ILE A O 1
ATOM 1476 N N . GLY A 1 197 ? -11.973 -5.570 -8.211 1.00 14.25 206 GLY A N 1
ATOM 1477 C CA . GLY A 1 197 ? -12.371 -4.879 -6.982 1.00 14.52 206 GLY A CA 1
ATOM 1478 C C . GLY A 1 197 ? -11.306 -3.953 -6.413 1.00 14.77 206 GLY A C 1
ATOM 1479 O O . GLY A 1 197 ? -11.610 -2.830 -6.006 1.00 15.36 206 GLY A O 1
ATOM 1480 N N . ILE A 1 198 ? -10.054 -4.404 -6.406 1.00 14.70 207 ILE A N 1
ATOM 1481 C CA . ILE A 1 198 ? -8.962 -3.596 -5.844 1.00 14.43 207 ILE A CA 1
ATOM 1482 C C . ILE A 1 198 ? -8.632 -2.339 -6.655 1.00 14.46 207 ILE A C 1
ATOM 1483 O O . ILE A 1 198 ? -7.946 -1.448 -6.158 1.00 15.18 207 ILE A O 1
ATOM 1488 N N . ALA A 1 199 ? -9.131 -2.271 -7.887 1.00 14.33 208 ALA A N 1
ATOM 1489 C CA . ALA A 1 199 ? -9.007 -1.069 -8.723 1.00 13.69 208 ALA A CA 1
ATOM 1490 C C . ALA A 1 199 ? -10.077 -0.021 -8.394 1.00 13.86 208 ALA A C 1
ATOM 1491 O O . ALA A 1 199 ? -9.961 1.154 -8.775 1.00 13.55 208 ALA A O 1
ATOM 1493 N N . LEU A 1 200 ? -11.126 -0.450 -7.696 1.00 13.59 209 LEU A N 1
ATOM 1494 C CA . LEU A 1 200 ? -12.325 0.370 -7.569 1.00 13.49 209 LEU A CA 1
ATOM 1495 C C . LEU A 1 200 ? -12.615 0.846 -6.156 1.00 13.21 209 LEU A C 1
ATOM 1496 O O . LEU A 1 200 ? -12.938 2.017 -5.946 1.00 13.54 209 LEU A O 1
ATOM 1501 N N . PHE A 1 201 ? -12.521 -0.060 -5.191 1.00 13.06 210 PHE A N 1
ATOM 1502 C CA . PHE A 1 201 ? -13.124 0.203 -3.881 1.00 12.84 210 PHE A CA 1
ATOM 1503 C C . PHE A 1 201 ? -12.275 1.002 -2.900 1.00 12.53 210 PHE A C 1
ATOM 1504 O O . PHE A 1 201 ? -11.055 0.847 -2.829 1.00 12.00 210 PHE A O 1
ATOM 1512 N N . SER A 1 202 ? -12.965 1.854 -2.146 1.00 12.41 211 SER A N 1
ATOM 1513 C CA . SER A 1 202 ? -12.352 2.765 -1.191 1.00 12.66 211 SER A CA 1
ATOM 1514 C C . SER A 1 202 ? -13.133 2.806 0.132 1.00 13.11 211 SER A C 1
ATOM 1515 O O . SER A 1 202 ? -14.176 2.144 0.277 1.00 13.48 211 SER A O 1
ATOM 1518 N N . ASP A 1 203 ? -12.634 3.607 1.074 1.00 12.92 212 ASP A N 1
ATOM 1519 C CA . ASP A 1 203 ? -13.144 3.673 2.444 1.00 13.38 212 ASP A CA 1
ATOM 1520 C C . ASP A 1 203 ? -13.787 5.034 2.699 1.00 13.57 212 ASP A C 1
ATOM 1521 O O . ASP A 1 203 ? -13.269 6.062 2.254 1.00 13.71 212 ASP A O 1
ATOM 1526 N N . CYS A 1 204 ? -14.905 5.030 3.420 1.00 13.65 213 CYS A N 1
ATOM 1527 C CA . CYS A 1 204 ? -15.638 6.258 3.715 1.00 13.42 213 CYS A CA 1
ATOM 1528 C C . CYS A 1 204 ? -16.732 6.006 4.732 1.00 13.39 213 CYS A C 1
ATOM 1529 O O . CYS A 1 204 ? -17.228 4.888 4.860 1.00 13.23 213 CYS A O 1
ATOM 1532 N N . ALA A 1 205 ? -17.120 7.060 5.444 1.00 12.98 214 ALA A N 1
ATOM 1533 C CA . ALA A 1 205 ? -18.374 7.025 6.193 1.00 12.63 214 ALA A CA 1
ATOM 1534 C C . ALA A 1 205 ? -19.165 8.258 5.834 1.00 12.92 214 ALA A C 1
ATOM 1535 O O . ALA A 1 205 ? -18.598 9.325 5.622 1.00 13.10 214 ALA A O 1
ATOM 1537 N N . SER A 1 206 ? -20.481 8.105 5.748 1.00 12.87 215 SER A N 1
ATOM 1538 C CA . SER A 1 206 ? -21.346 9.227 5.436 1.00 13.24 215 SER A CA 1
ATOM 1539 C C . SER A 1 206 ? -22.666 9.046 6.151 1.00 12.97 215 SER A C 1
ATOM 1540 O O . SER A 1 206 ? -23.085 7.922 6.416 1.00 12.34 215 SER A O 1
ATOM 1543 N N . ALA A 1 207 ? -23.315 10.161 6.469 1.00 13.22 216 ALA A N 1
ATOM 1544 C CA . ALA A 1 207 ? -24.557 10.121 7.231 1.00 13.03 216 ALA A CA 1
ATOM 1545 C C . ALA A 1 207 ? -25.496 11.235 6.818 1.00 13.34 216 ALA A C 1
ATOM 1546 O O . ALA A 1 207 ? -25.058 12.287 6.348 1.00 13.37 216 ALA A O 1
ATOM 1548 N N . VAL A 1 208 ? -26.792 10.974 6.965 1.00 13.56 217 VAL A N 1
ATOM 1549 C CA . VAL A 1 208 ? -27.809 12.012 6.861 1.00 13.35 217 VAL A CA 1
ATOM 1550 C C . VAL A 1 208 ? -28.753 11.918 8.054 1.00 13.61 217 VAL A C 1
ATOM 1551 O O . VAL A 1 208 ? -28.875 10.867 8.690 1.00 13.08 217 VAL A O 1
ATOM 1555 N N . ILE A 1 209 ? -29.401 13.036 8.366 1.00 13.59 218 ILE A N 1
ATOM 1556 C CA . ILE A 1 209 ? -30.518 13.029 9.291 1.00 13.85 218 ILE A CA 1
ATOM 1557 C C . ILE A 1 209 ? -31.792 13.110 8.470 1.00 13.88 218 ILE A C 1
ATOM 1558 O O . ILE A 1 209 ? -31.945 14.028 7.658 1.00 14.14 218 ILE A O 1
ATOM 1563 N N . LEU A 1 210 ? -32.671 12.124 8.642 1.00 14.07 219 LEU A N 1
ATOM 1564 C CA . LEU A 1 210 ? -34.004 12.178 8.038 1.00 14.59 219 LEU A CA 1
ATOM 1565 C C . LEU A 1 210 ? -35.022 12.475 9.123 1.00 15.03 219 LEU A C 1
ATOM 1566 O O . LEU A 1 210 ? -35.128 11.731 10.107 1.00 15.56 219 LEU A O 1
ATOM 1571 N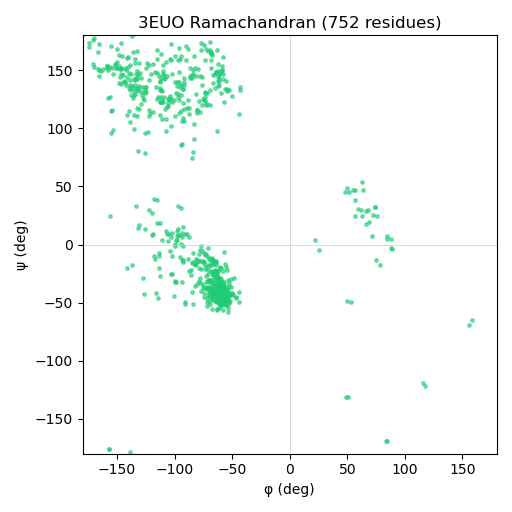 N . SER A 1 211 ? -35.762 13.565 8.938 1.00 15.40 220 SER A N 1
ATOM 1572 C CA . SER A 1 211 ? -36.796 13.981 9.881 1.00 15.94 220 SER A CA 1
ATOM 1573 C C . SER A 1 211 ? -38.182 13.797 9.281 1.00 16.11 220 SER A C 1
ATOM 1574 O O . SER A 1 211 ? -38.355 13.939 8.067 1.00 16.24 220 SER A O 1
ATOM 1577 N N . ASN A 1 212 ? -39.172 13.514 10.131 1.00 15.81 221 ASN A N 1
ATOM 1578 C CA . ASN A 1 212 ? -40.571 13.474 9.692 1.00 16.22 221 ASN A CA 1
ATOM 1579 C C . ASN A 1 212 ? -41.320 14.795 9.922 1.00 16.57 221 ASN A C 1
ATOM 1580 O O . ASN A 1 212 ? -42.542 14.855 9.774 1.00 16.28 221 ASN A O 1
ATOM 1585 N N . GLY A 1 213 ? -40.586 15.832 10.317 1.00 17.14 222 GLY A N 1
ATOM 1586 C CA . GLY A 1 213 ? -41.159 17.181 10.426 1.00 18.63 222 GLY A CA 1
ATOM 1587 C C . GLY A 1 213 ? -42.067 17.438 11.626 1.00 19.81 222 GLY A C 1
ATOM 1588 O O . GLY A 1 213 ? -42.405 18.596 11.917 1.00 19.34 222 GLY A O 1
ATOM 1589 N N . ILE A 1 214 ? -42.478 16.375 12.316 1.00 20.56 223 ILE A N 1
ATOM 1590 C CA . ILE A 1 214 ? -43.319 16.535 13.506 1.00 22.03 223 ILE A CA 1
ATOM 1591 C C . ILE A 1 214 ? -42.452 17.072 14.638 1.00 22.69 223 ILE A C 1
ATOM 1592 O O . ILE A 1 214 ? -41.362 16.557 14.900 1.00 22.50 223 ILE A O 1
ATOM 1597 N N . GLY A 1 215 ? -42.927 18.133 15.285 1.00 23.71 224 GLY A N 1
ATOM 1598 C CA . GLY A 1 215 ? -42.181 18.766 16.359 1.00 25.24 224 GLY A CA 1
ATOM 1599 C C . GLY A 1 215 ? -41.153 19.770 15.874 1.00 26.66 224 GLY A C 1
ATOM 1600 O O . GLY A 1 215 ? -40.388 20.305 16.673 1.00 26.60 224 GLY A O 1
ATOM 1601 N N . GLU A 1 216 ? -41.124 20.017 14.565 1.00 28.32 225 GLU A N 1
ATOM 1602 C CA . GLU A 1 216 ? -40.257 21.046 13.985 1.00 30.15 225 GLU A CA 1
ATOM 1603 C C . GLU A 1 216 ? -41.079 22.315 13.862 1.00 31.11 225 GLU A C 1
ATOM 1604 O O . GLU A 1 216 ? -42.243 22.267 13.463 1.00 31.53 225 GLU A O 1
ATOM 1610 N N . ALA A 1 217 ? -40.472 23.443 14.213 1.00 32.56 226 ALA A N 1
ATOM 1611 C CA . ALA A 1 217 ? -41.113 24.750 14.094 1.00 33.73 226 ALA A CA 1
ATOM 1612 C C . ALA A 1 217 ? -41.408 25.090 12.628 1.00 34.64 226 ALA A C 1
ATOM 1613 O O . ALA A 1 217 ? -40.672 24.658 11.732 1.00 34.73 226 ALA A O 1
ATOM 1615 N N . PRO A 1 218 ? -42.495 25.851 12.374 1.00 35.29 227 PRO A N 1
ATOM 1616 C CA . PRO A 1 218 ? -42.788 26.302 11.007 1.00 35.52 227 PRO A CA 1
ATOM 1617 C C . PRO A 1 218 ? -41.610 27.066 10.398 1.00 35.60 227 PRO A C 1
ATOM 1618 O O . PRO A 1 218 ? -40.936 27.837 11.097 1.00 35.87 227 PRO A O 1
ATOM 1622 N N . GLY A 1 219 ? -41.356 26.828 9.113 1.00 35.43 228 GLY A N 1
ATOM 1623 C CA . GLY A 1 219 ? -40.242 27.465 8.409 1.00 34.91 228 GLY A CA 1
ATOM 1624 C C . GLY A 1 219 ? -38.878 26.882 8.746 1.00 34.49 228 GLY A C 1
ATOM 1625 O O . GLY A 1 219 ? -37.859 27.564 8.614 1.00 34.88 228 GLY A O 1
ATOM 1626 N N . LYS A 1 220 ? -38.855 25.622 9.183 1.00 33.80 229 LYS A N 1
ATOM 1627 C CA . LYS A 1 220 ? -37.605 24.933 9.511 1.00 32.96 229 LYS A CA 1
ATOM 1628 C C . LYS A 1 220 ? -36.823 24.605 8.238 1.00 31.71 229 LYS A C 1
ATOM 1629 O O . LYS A 1 220 ? -37.386 24.045 7.297 1.00 31.71 229 LYS A O 1
ATOM 1635 N N . PRO A 1 221 ? -35.522 24.949 8.208 1.00 30.39 230 PRO A N 1
ATOM 1636 C CA . PRO A 1 221 ? -34.701 24.675 7.031 1.00 29.34 230 PRO A CA 1
ATOM 1637 C C . PRO A 1 221 ? -34.462 23.179 6.837 1.00 28.04 230 PRO A C 1
ATOM 1638 O O . PRO A 1 221 ? -34.480 22.409 7.802 1.00 27.95 230 PRO A O 1
ATOM 1642 N N . ALA A 1 222 ? -34.272 22.781 5.587 1.00 26.32 231 ALA A N 1
ATOM 1643 C CA . ALA A 1 222 ? -33.853 21.429 5.250 1.00 24.62 231 ALA A CA 1
ATOM 1644 C C . ALA A 1 222 ? -33.007 21.527 3.994 1.00 23.46 231 ALA A C 1
ATOM 1645 O O . ALA A 1 222 ? -33.027 22.551 3.309 1.00 22.90 231 ALA A O 1
ATOM 1647 N N . ILE A 1 223 ? -32.245 20.477 3.706 1.00 22.02 232 ILE A N 1
ATOM 1648 C CA . ILE A 1 223 ? -31.403 20.461 2.516 1.00 20.52 232 ILE A CA 1
ATOM 1649 C C . ILE A 1 223 ? -32.177 19.856 1.348 1.00 19.84 232 ILE A C 1
ATOM 1650 O O . ILE A 1 223 ? -32.232 20.438 0.264 1.00 19.38 232 ILE A O 1
ATOM 1655 N N . TYR A 1 224 ? -32.785 18.694 1.585 1.00 18.72 233 TYR A N 1
ATOM 1656 C CA . TYR A 1 224 ? -33.612 18.023 0.588 1.00 17.85 233 TYR A CA 1
ATOM 1657 C C . TYR A 1 224 ? -34.901 17.575 1.246 1.00 17.81 233 TYR A C 1
ATOM 1658 O O . TYR A 1 224 ? -34.899 17.224 2.426 1.00 18.24 233 TYR A O 1
ATOM 1667 N N . ASP A 1 225 ? -35.992 17.590 0.487 1.00 17.49 234 ASP A N 1
ATOM 1668 C CA . ASP A 1 225 ? -37.211 16.881 0.874 1.00 17.35 234 ASP A CA 1
ATOM 1669 C C . ASP A 1 225 ? -37.239 15.537 0.145 1.00 16.73 234 ASP A C 1
ATOM 1670 O O . ASP A 1 225 ? -36.917 15.466 -1.041 1.00 16.72 234 ASP A O 1
ATOM 1675 N N . LEU A 1 226 ? -37.598 14.469 0.855 1.00 16.26 235 LEU A N 1
ATOM 1676 C CA . LEU A 1 226 ? -37.676 13.145 0.236 1.00 15.75 235 LEU A CA 1
ATOM 1677 C C . LEU A 1 226 ? -39.116 12.904 -0.216 1.00 15.82 235 LEU A C 1
ATOM 1678 O O . LEU A 1 226 ? -40.021 12.832 0.609 1.00 16.10 235 LEU A O 1
ATOM 1683 N N . LEU A 1 227 ? -39.321 12.791 -1.528 1.00 15.74 236 LEU A N 1
ATOM 1684 C CA . LEU A 1 227 ? -40.680 12.759 -2.078 1.00 15.81 236 LEU A CA 1
ATOM 1685 C C . LEU A 1 227 ? -41.182 11.364 -2.401 1.00 15.63 236 LEU A C 1
ATOM 1686 O O . LEU A 1 227 ? -42.380 11.089 -2.328 1.00 15.16 236 LEU A O 1
ATOM 1691 N N . GLY A 1 228 ? -40.270 10.487 -2.788 1.00 15.00 237 GLY A N 1
ATOM 1692 C CA . GLY A 1 228 ? -40.662 9.150 -3.179 1.00 14.89 237 GLY A CA 1
ATOM 1693 C C . GLY A 1 228 ? -39.463 8.283 -3.455 1.00 15.13 237 GLY A C 1
ATOM 1694 O O . GLY A 1 228 ? -38.320 8.756 -3.469 1.00 14.95 237 GLY A O 1
ATOM 1695 N N . TRP A 1 229 ? -39.734 7.006 -3.679 1.00 15.06 238 TRP A N 1
ATOM 1696 C CA . TRP A 1 229 ? -38.674 6.028 -3.842 1.00 15.32 238 TRP A CA 1
ATOM 1697 C C . TRP A 1 229 ? -39.191 4.819 -4.583 1.00 15.60 238 TRP A C 1
ATOM 1698 O O . TRP A 1 229 ? -40.397 4.530 -4.559 1.00 15.84 238 TRP A O 1
ATOM 1709 N N . GLU A 1 230 ? -38.272 4.137 -5.261 1.00 15.67 239 GLU A N 1
ATOM 1710 C CA . GLU A 1 230 ? -38.537 2.866 -5.921 1.00 16.48 239 GLU A CA 1
ATOM 1711 C C . GLU A 1 230 ? -37.433 1.883 -5.578 1.00 16.51 239 GLU A C 1
ATOM 1712 O O . GLU A 1 230 ? -36.263 2.259 -5.483 1.00 16.26 239 GLU A O 1
ATOM 1718 N N . ASN A 1 231 ? -37.813 0.624 -5.399 1.00 16.35 240 ASN A N 1
ATOM 1719 C CA . ASN A 1 231 ? -36.853 -0.445 -5.216 1.00 16.42 240 ASN A CA 1
ATOM 1720 C C . ASN A 1 231 ? -37.291 -1.657 -6.032 1.00 16.40 240 ASN A C 1
ATOM 1721 O O . ASN A 1 231 ? -38.470 -1.990 -6.061 1.00 16.10 240 ASN A O 1
ATOM 1726 N N . ARG A 1 232 ? -36.341 -2.288 -6.716 1.00 16.58 241 ARG A N 1
ATOM 1727 C CA . ARG A 1 232 ? -36.627 -3.459 -7.553 1.00 16.95 241 ARG A CA 1
ATOM 1728 C C . ARG A 1 232 ? -35.474 -4.432 -7.438 1.00 16.31 241 ARG A C 1
ATOM 1729 O O . ARG A 1 232 ? -34.340 -4.016 -7.217 1.00 16.47 241 ARG A O 1
ATOM 1737 N N . VAL A 1 233 ? -35.763 -5.716 -7.627 1.00 15.65 242 VAL A N 1
ATOM 1738 C CA . VAL A 1 233 ? -34.726 -6.728 -7.796 1.00 15.14 242 VAL A CA 1
ATOM 1739 C C . VAL A 1 233 ? -34.739 -7.192 -9.256 1.00 14.93 242 VAL A C 1
ATOM 1740 O O . VAL A 1 233 ? -35.795 -7.542 -9.787 1.00 14.21 242 VAL A O 1
ATOM 1744 N N . ILE A 1 234 ? -33.578 -7.151 -9.905 1.00 14.55 243 ILE A N 1
ATOM 1745 C CA . ILE A 1 234 ? -33.444 -7.633 -11.285 1.00 15.17 243 ILE A CA 1
ATOM 1746 C C . ILE A 1 234 ? -33.439 -9.163 -11.245 1.00 15.74 243 ILE A C 1
ATOM 1747 O O . ILE A 1 234 ? -32.631 -9.756 -10.531 1.00 15.51 243 ILE A O 1
ATOM 1752 N N . PRO A 1 235 ? -34.347 -9.812 -12.002 1.00 16.85 244 PRO A N 1
ATOM 1753 C CA . PRO A 1 235 ? -34.476 -11.266 -11.869 1.00 17.31 244 PRO A CA 1
ATOM 1754 C C . PRO A 1 235 ? -33.220 -12.008 -12.307 1.00 17.54 244 PRO A C 1
ATOM 1755 O O . PRO A 1 235 ? -32.517 -11.554 -13.222 1.00 17.52 244 PRO A O 1
ATOM 1759 N N . ASP A 1 236 ? -32.963 -13.133 -11.638 1.00 17.92 245 ASP A N 1
ATOM 1760 C CA . ASP A 1 236 ? -31.908 -14.093 -11.985 1.00 18.50 245 ASP A CA 1
ATOM 1761 C C . ASP A 1 236 ? -30.528 -13.464 -12.204 1.00 17.96 245 ASP A C 1
ATOM 1762 O O . ASP A 1 236 ? -29.838 -13.738 -13.201 1.00 17.80 245 ASP A O 1
ATOM 1767 N N . SER A 1 237 ? -30.135 -12.625 -11.248 1.00 17.19 246 SER A N 1
ATOM 1768 C CA . SER A 1 237 ? -28.875 -11.892 -11.312 1.00 16.53 246 SER A CA 1
ATOM 1769 C C . SER A 1 237 ? -28.051 -11.978 -10.016 1.00 16.51 246 SER A C 1
ATOM 1770 O O . SER A 1 237 ? -27.085 -11.229 -9.843 1.00 16.27 246 SER A O 1
ATOM 1773 N N . GLU A 1 238 ? -28.418 -12.908 -9.131 1.00 16.61 247 GLU A N 1
ATOM 1774 C CA . GLU A 1 238 ? -27.657 -13.171 -7.899 1.00 17.07 247 GLU A CA 1
ATOM 1775 C C . GLU A 1 238 ? -26.182 -13.438 -8.160 1.00 17.39 247 GLU A C 1
ATOM 1776 O O . GLU A 1 238 ? -25.324 -12.917 -7.455 1.00 17.09 247 GLU A O 1
ATOM 1782 N N . HIS A 1 239 ? -25.900 -14.251 -9.178 1.00 17.47 248 HIS A N 1
ATOM 1783 C CA . HIS A 1 239 ? -24.532 -14.682 -9.482 1.00 18.23 248 HIS A CA 1
ATOM 1784 C C . HIS A 1 239 ? -23.673 -13.587 -10.115 1.00 17.76 248 HIS A C 1
ATOM 1785 O O . HIS A 1 239 ? -22.452 -13.753 -10.266 1.00 18.51 248 HIS A O 1
ATOM 1792 N N . ASP A 1 240 ? -24.299 -12.470 -10.478 1.00 17.15 249 ASP A N 1
ATOM 1793 C CA . ASP A 1 240 ? -23.603 -11.386 -11.162 1.00 16.89 249 ASP A CA 1
ATOM 1794 C C . ASP A 1 240 ? -22.899 -10.399 -10.232 1.00 16.37 249 ASP A C 1
ATOM 1795 O O . ASP A 1 240 ? -21.982 -9.705 -10.651 1.00 16.15 249 ASP A O 1
ATOM 1800 N N . LEU A 1 241 ? -23.339 -10.335 -8.977 1.00 15.77 250 LEU A N 1
ATOM 1801 C CA . LEU A 1 241 ? -22.844 -9.323 -8.052 1.00 15.05 250 LEU A CA 1
ATOM 1802 C C . LEU A 1 241 ? -23.061 -9.798 -6.629 1.00 14.47 250 LEU A C 1
ATOM 1803 O O . LEU A 1 241 ? -24.172 -10.147 -6.243 1.00 14.64 250 LEU A O 1
ATOM 1808 N N . GLY A 1 242 ? -21.985 -9.810 -5.854 1.00 14.06 251 GLY A N 1
ATOM 1809 C CA . GLY A 1 242 ? -22.033 -10.369 -4.512 1.00 13.35 251 GLY A CA 1
ATOM 1810 C C . GLY A 1 242 ? -20.786 -10.087 -3.710 1.00 13.03 251 GLY A C 1
ATOM 1811 O O . GLY A 1 242 ? -19.828 -9.489 -4.209 1.00 12.95 251 GLY A O 1
ATOM 1812 N N . PHE A 1 243 ? -20.804 -10.531 -2.457 1.00 12.64 252 PHE A N 1
ATOM 1813 C CA . PHE A 1 243 ? -19.706 -10.296 -1.524 1.00 12.97 252 PHE A CA 1
ATOM 1814 C C . PHE A 1 243 ? -19.794 -11.461 -0.537 1.00 12.88 252 PHE A C 1
ATOM 1815 O O . PHE A 1 243 ? -20.634 -11.462 0.363 1.00 12.36 252 PHE A O 1
ATOM 1823 N N . ASP A 1 244 ? -18.974 -12.483 -0.759 1.00 12.79 253 ASP A N 1
ATOM 1824 C CA . ASP A 1 244 ? -19.134 -13.754 -0.045 1.00 12.91 253 ASP A CA 1
ATOM 1825 C C . ASP A 1 244 ? -18.213 -13.842 1.154 1.00 12.80 253 ASP A C 1
ATOM 1826 O O . ASP A 1 244 ? -16.998 -13.645 1.022 1.00 12.11 253 ASP A O 1
ATOM 1831 N N . VAL A 1 245 ? -18.780 -14.182 2.313 1.00 12.43 254 VAL A N 1
ATOM 1832 C CA . VAL A 1 245 ? -17.986 -14.336 3.534 1.00 12.15 254 VAL A CA 1
ATOM 1833 C C . VAL A 1 245 ? -16.888 -15.390 3.350 1.00 12.38 254 VAL A C 1
ATOM 1834 O O . VAL A 1 245 ? -17.069 -16.377 2.623 1.00 12.56 254 VAL A O 1
ATOM 1838 N N . ASP A 1 246 ? -15.763 -15.157 4.016 1.00 12.46 255 ASP A N 1
ATOM 1839 C CA . ASP A 1 246 ? -14.524 -15.899 3.791 1.00 13.00 255 ASP A CA 1
ATOM 1840 C C . ASP A 1 246 ? -13.658 -15.775 5.037 1.00 13.23 255 ASP A C 1
ATOM 1841 O O . ASP A 1 246 ? -13.750 -14.772 5.746 1.00 13.11 255 ASP A O 1
ATOM 1846 N N . PRO A 1 247 ? -12.827 -16.793 5.330 1.00 13.68 256 PRO A N 1
ATOM 1847 C CA . PRO A 1 247 ? -11.863 -16.596 6.424 1.00 13.88 256 PRO A CA 1
ATOM 1848 C C . PRO A 1 247 ? -10.967 -15.365 6.243 1.00 14.19 256 PRO A C 1
ATOM 1849 O O . PRO A 1 247 ? -10.391 -14.884 7.223 1.00 14.45 256 PRO A O 1
ATOM 1853 N N . MET A 1 248 ? -10.863 -14.861 5.011 1.00 13.91 257 MET A N 1
ATOM 1854 C CA . MET A 1 248 ? -10.077 -13.660 4.712 1.00 14.17 257 MET A CA 1
ATOM 1855 C C . MET A 1 248 ? -10.899 -12.383 4.616 1.00 14.58 257 MET A C 1
ATOM 1856 O O . MET A 1 248 ? -10.392 -11.371 4.116 1.00 14.48 257 MET A O 1
ATOM 1861 N N . GLY A 1 249 ? -12.161 -12.433 5.044 1.00 14.41 258 GLY A N 1
ATOM 1862 C CA . GLY A 1 249 ? -13.064 -11.285 4.923 1.00 14.19 258 GLY A CA 1
ATOM 1863 C C . GLY A 1 249 ? -14.249 -11.602 4.032 1.00 13.75 258 GLY A C 1
ATOM 1864 O O . GLY A 1 249 ? -15.009 -12.530 4.314 1.00 13.86 258 GLY A O 1
ATOM 1865 N N . TRP A 1 250 ? -14.408 -10.818 2.965 1.00 13.43 259 TRP A N 1
ATOM 1866 C CA . TRP A 1 250 ? -15.424 -11.069 1.951 1.00 13.14 259 TRP A CA 1
ATOM 1867 C C . TRP A 1 250 ? -14.805 -10.997 0.563 1.00 13.02 259 TRP A C 1
ATOM 1868 O O . TRP A 1 250 ? -14.027 -10.080 0.266 1.00 13.07 259 TRP A O 1
ATOM 1879 N N . LYS A 1 251 ? -15.150 -11.975 -0.277 1.00 13.09 260 LYS A N 1
ATOM 1880 C CA . LYS A 1 251 ? -14.670 -12.031 -1.657 1.00 13.12 260 LYS A CA 1
ATOM 1881 C C . LYS A 1 251 ? -15.691 -11.439 -2.616 1.00 13.47 260 LYS A C 1
ATOM 1882 O O . LYS A 1 251 ? -16.861 -11.840 -2.620 1.00 12.98 260 LYS A O 1
ATOM 1888 N N . VAL A 1 252 ? -15.242 -10.489 -3.430 1.00 13.85 261 VAL A N 1
ATOM 1889 C CA . VAL A 1 252 ? -16.096 -9.842 -4.426 1.00 14.86 261 VAL A CA 1
ATOM 1890 C C . VAL A 1 252 ? -16.564 -10.841 -5.489 1.00 15.31 261 VAL A C 1
ATOM 1891 O O . VAL A 1 252 ? -15.775 -11.644 -5.973 1.00 15.28 261 VAL A O 1
ATOM 1895 N N . VAL A 1 253 ? -17.856 -10.802 -5.816 1.00 15.37 262 VAL A N 1
ATOM 1896 C CA . VAL A 1 253 ? -18.388 -11.495 -6.991 1.00 16.27 262 VAL A CA 1
ATOM 1897 C C . VAL A 1 253 ? -18.814 -10.396 -7.964 1.00 16.98 262 VAL A C 1
ATOM 1898 O O . VAL A 1 253 ? -19.544 -9.477 -7.591 1.00 16.45 262 VAL A O 1
ATOM 1902 N N . LEU A 1 254 ? -18.325 -10.477 -9.199 1.00 17.75 263 LEU A N 1
ATOM 1903 C CA . LEU A 1 254 ? -18.596 -9.453 -10.199 1.00 18.99 263 LEU A CA 1
ATOM 1904 C C . LEU A 1 254 ? -18.481 -10.041 -11.605 1.00 19.37 263 LEU A C 1
ATOM 1905 O O . LEU A 1 254 ? -17.404 -10.474 -12.031 1.00 19.71 263 LEU A O 1
ATOM 1910 N N . SER A 1 255 ? -19.602 -10.066 -12.312 1.00 19.91 264 SER A N 1
ATOM 1911 C CA . SER A 1 255 ? -19.649 -10.644 -13.650 1.00 20.56 264 SER A CA 1
ATOM 1912 C C . SER A 1 255 ? -19.580 -9.531 -14.683 1.00 21.18 264 SER A C 1
ATOM 1913 O O . SER A 1 255 ? -19.823 -8.362 -14.353 1.00 20.79 264 SER A O 1
ATOM 1916 N N . PRO A 1 256 ? -19.237 -9.886 -15.939 1.00 21.77 265 PRO A N 1
ATOM 1917 C CA . PRO A 1 256 ? -19.266 -8.892 -17.016 1.00 22.38 265 PRO A CA 1
ATOM 1918 C C . PRO A 1 256 ? -20.676 -8.400 -17.356 1.00 22.64 265 PRO A C 1
ATOM 1919 O O . PRO A 1 256 ? -20.815 -7.386 -18.036 1.00 23.46 265 PRO A O 1
ATOM 1923 N N . ARG A 1 257 ? -21.703 -9.096 -16.871 1.00 22.65 266 ARG A N 1
ATOM 1924 C CA . ARG A 1 257 ? -23.101 -8.725 -17.148 1.00 22.45 266 ARG A CA 1
ATOM 1925 C C . ARG A 1 257 ? -23.565 -7.448 -16.443 1.00 21.98 266 ARG A C 1
ATOM 1926 O O . ARG A 1 257 ? -24.493 -6.785 -16.909 1.00 21.45 266 ARG A O 1
ATOM 1934 N N . VAL A 1 258 ? -22.931 -7.114 -15.319 1.00 21.55 267 VAL A N 1
ATOM 1935 C CA . VAL A 1 258 ? -23.450 -6.078 -14.416 1.00 21.37 267 VAL A CA 1
ATOM 1936 C C . VAL A 1 258 ? -23.745 -4.728 -15.083 1.00 21.21 267 VAL A C 1
ATOM 1937 O O . VAL A 1 258 ? -24.841 -4.205 -14.912 1.00 21.13 267 VAL A O 1
ATOM 1941 N N . PRO A 1 259 ? -22.786 -4.170 -15.848 1.00 21.46 268 PRO A N 1
ATOM 1942 C CA . PRO A 1 259 ? -23.073 -2.863 -16.458 1.00 21.47 268 PRO A CA 1
ATOM 1943 C C . PRO A 1 259 ? -24.277 -2.918 -17.399 1.00 21.18 268 PRO A C 1
ATOM 1944 O O . PRO A 1 259 ? -25.076 -1.980 -17.431 1.00 21.40 268 PRO A O 1
ATOM 1948 N N . VAL A 1 260 ? -24.414 -4.020 -18.135 1.00 20.92 269 VAL A N 1
ATOM 1949 C CA . VAL A 1 260 ? -25.512 -4.181 -19.083 1.00 20.25 269 VAL A CA 1
ATOM 1950 C C . VAL A 1 260 ? -26.851 -4.272 -18.352 1.00 19.91 269 VAL A C 1
ATOM 1951 O O . VAL A 1 260 ? -27.801 -3.574 -18.714 1.00 19.31 269 VAL A O 1
ATOM 1955 N N . LEU A 1 261 ? -26.908 -5.109 -17.313 1.00 19.34 270 LEU A N 1
ATOM 1956 C CA . LEU A 1 261 ? -28.129 -5.289 -16.518 1.00 19.36 270 LEU A CA 1
ATOM 1957 C C . LEU A 1 261 ? -28.533 -3.996 -15.806 1.00 19.53 270 LEU A C 1
ATOM 1958 O O . LEU A 1 261 ? -29.712 -3.631 -15.790 1.00 19.74 270 LEU A O 1
ATOM 1963 N N . ALA A 1 262 ? -27.542 -3.309 -15.243 1.00 19.97 271 ALA A N 1
ATOM 1964 C CA . ALA A 1 262 ? -27.761 -2.031 -14.568 1.00 20.43 271 ALA A CA 1
ATOM 1965 C C . ALA A 1 262 ? -28.301 -0.994 -15.540 1.00 20.72 271 ALA A C 1
ATOM 1966 O O . ALA A 1 262 ? -29.339 -0.376 -15.281 1.00 20.93 271 ALA A O 1
ATOM 1968 N N . LYS A 1 263 ? -27.621 -0.832 -16.676 1.00 20.69 272 LYS A N 1
ATOM 1969 C CA . LYS A 1 263 ? -28.041 0.139 -17.687 1.00 20.86 272 LYS A CA 1
ATOM 1970 C C . LYS A 1 263 ? -29.494 -0.096 -18.093 1.00 20.61 272 LYS A C 1
ATOM 1971 O O . LYS A 1 263 ? -30.269 0.853 -18.200 1.00 20.77 272 LYS A O 1
ATOM 1977 N N . ALA A 1 264 ? -29.850 -1.366 -18.294 1.00 20.79 273 ALA A N 1
ATOM 1978 C CA . ALA A 1 264 ? -31.198 -1.765 -18.712 1.00 20.74 273 ALA A CA 1
ATOM 1979 C C . ALA A 1 264 ? -32.288 -1.466 -17.681 1.00 20.87 273 ALA A C 1
ATOM 1980 O O . ALA A 1 264 ? -33.459 -1.308 -18.038 1.00 20.62 273 ALA A O 1
ATOM 1982 N N . SER A 1 265 ? -31.910 -1.394 -16.409 1.00 21.10 274 SER A N 1
ATOM 1983 C CA . SER A 1 265 ? -32.885 -1.189 -15.337 1.00 21.19 274 SER A CA 1
ATOM 1984 C C . SER A 1 265 ? -33.287 0.272 -15.124 1.00 21.05 274 SER A C 1
ATOM 1985 O O . SER A 1 265 ? -34.318 0.540 -14.501 1.00 21.15 274 SER A O 1
ATOM 1988 N N . LEU A 1 266 ? -32.487 1.203 -15.646 1.00 20.88 275 LEU A N 1
ATOM 1989 C CA . LEU A 1 266 ? -32.668 2.638 -15.370 1.00 20.67 275 LEU A CA 1
ATOM 1990 C C . LEU A 1 266 ? -33.998 3.208 -15.872 1.00 20.81 275 LEU A C 1
ATOM 1991 O O . LEU A 1 266 ? -34.768 3.770 -15.097 1.00 20.39 275 LEU A O 1
ATOM 1996 N N . GLN A 1 267 ? -34.262 3.055 -17.169 1.00 20.84 276 GLN A N 1
ATOM 1997 C CA . GLN A 1 267 ? -35.475 3.603 -17.788 1.00 21.31 276 GLN A CA 1
ATOM 1998 C C . GLN A 1 267 ? -36.770 3.123 -17.110 1.00 20.76 276 GLN A C 1
ATOM 1999 O O . GLN A 1 267 ? -37.605 3.952 -16.742 1.00 20.65 276 GLN A O 1
ATOM 2005 N N . PRO A 1 268 ? -36.939 1.792 -16.935 1.00 20.56 277 PRO A N 1
ATOM 2006 C CA . PRO A 1 268 ? -38.161 1.273 -16.309 1.00 20.41 277 PRO A CA 1
ATOM 2007 C C . PRO A 1 268 ? -38.343 1.708 -14.851 1.00 20.02 277 PRO A C 1
ATOM 2008 O O . PRO A 1 268 ? -39.468 1.996 -14.431 1.00 19.95 277 PRO A O 1
ATOM 2012 N N . THR A 1 269 ? -37.249 1.763 -14.097 1.00 19.43 278 THR A N 1
ATOM 2013 C CA . THR A 1 269 ? -37.306 2.173 -12.689 1.00 19.31 278 THR A CA 1
ATOM 2014 C C . THR A 1 269 ? -37.620 3.667 -12.579 1.00 19.24 278 THR A C 1
ATOM 2015 O O . THR A 1 269 ? -38.481 4.069 -11.794 1.00 19.47 278 THR A O 1
ATOM 2019 N N . TYR A 1 270 ? -36.950 4.467 -13.405 1.00 19.15 279 TYR A N 1
ATOM 2020 C CA . TYR A 1 270 ? -37.192 5.908 -13.477 1.00 19.32 279 TYR A CA 1
ATOM 2021 C C . TYR A 1 270 ? -38.651 6.217 -13.828 1.00 19.68 279 TYR A C 1
ATOM 2022 O O . TYR A 1 270 ? -39.270 7.073 -13.199 1.00 18.86 279 TYR A O 1
ATOM 2031 N N . ALA A 1 271 ? -39.186 5.511 -14.829 1.00 19.90 280 ALA A N 1
ATOM 2032 C CA . ALA A 1 271 ? -40.569 5.718 -15.288 1.00 20.77 280 ALA A CA 1
ATOM 2033 C C . ALA A 1 271 ? -41.578 5.477 -14.170 1.00 21.08 280 ALA A C 1
ATOM 2034 O O . ALA A 1 271 ? -42.542 6.229 -14.013 1.00 21.59 280 ALA A O 1
ATOM 2036 N N . ASP A 1 272 ? -41.344 4.430 -13.391 1.00 21.71 281 ASP A N 1
ATOM 2037 C CA . ASP A 1 272 ? -42.203 4.100 -12.253 1.00 22.18 281 ASP A CA 1
ATOM 2038 C C . ASP A 1 272 ? -42.094 5.121 -11.124 1.00 21.96 281 ASP A C 1
ATOM 2039 O O . ASP A 1 272 ? -43.108 5.516 -10.540 1.00 21.51 281 ASP A O 1
ATOM 2044 N N . LEU A 1 273 ? -40.867 5.549 -10.834 1.00 21.79 282 LEU A N 1
ATOM 2045 C CA . LEU A 1 273 ? -40.612 6.601 -9.854 1.00 21.83 282 LEU A CA 1
ATOM 2046 C C . LEU A 1 273 ? -41.338 7.887 -10.231 1.00 22.27 282 LEU A C 1
ATOM 2047 O O . LEU A 1 273 ? -42.049 8.478 -9.414 1.00 22.27 282 LEU A O 1
ATOM 2052 N N . LEU A 1 274 ? -41.158 8.305 -11.479 1.00 22.94 283 LEU A N 1
ATOM 2053 C CA . LEU A 1 274 ? -41.710 9.569 -11.942 1.00 24.19 283 LEU A CA 1
ATOM 2054 C C . LEU A 1 274 ? -43.240 9.541 -11.998 1.00 24.46 283 LEU A C 1
ATOM 2055 O O . LEU A 1 274 ? -43.886 10.503 -11.588 1.00 24.78 283 LEU A O 1
ATOM 2060 N N . SER A 1 275 ? -43.816 8.440 -12.476 1.00 25.26 284 SER A N 1
ATOM 2061 C CA . SER A 1 275 ? -45.278 8.351 -12.600 1.00 26.10 284 SER A CA 1
ATOM 2062 C C . SER A 1 275 ? -45.993 8.357 -11.244 1.00 26.34 284 SER A C 1
ATOM 2063 O O . SER A 1 275 ? -47.107 8.869 -11.134 1.00 26.64 284 SER A O 1
ATOM 2066 N N . SER A 1 276 ? -45.339 7.816 -10.216 1.00 26.28 285 SER A N 1
ATOM 2067 C CA . SER A 1 276 ? -45.899 7.810 -8.865 1.00 26.59 285 SER A CA 1
ATOM 2068 C C . SER A 1 276 ? -46.040 9.218 -8.285 1.00 26.69 285 SER A C 1
ATOM 2069 O O . SER A 1 276 ? -46.910 9.463 -7.449 1.00 26.82 285 SER A O 1
ATOM 2072 N N . LEU A 1 277 ? -45.200 10.146 -8.735 1.00 26.37 286 LEU A N 1
ATOM 2073 C CA . LEU A 1 277 ? -45.225 11.500 -8.185 1.00 26.61 286 LEU A CA 1
ATOM 2074 C C . LEU A 1 277 ? -45.258 12.621 -9.229 1.00 26.38 286 LEU A C 1
ATOM 2075 O O . LEU A 1 277 ? -45.001 13.779 -8.901 1.00 26.31 286 LEU A O 1
ATOM 2080 N N . GLN A 1 278 ? -45.600 12.286 -10.475 1.00 26.21 287 GLN A N 1
ATOM 2081 C CA . GLN A 1 278 ? -45.591 13.272 -11.567 1.00 26.04 287 GLN A CA 1
ATOM 2082 C C . GLN A 1 278 ? -46.522 14.461 -11.332 1.00 26.32 287 GLN A C 1
ATOM 2083 O O . GLN A 1 278 ? -46.222 15.575 -11.759 1.00 25.99 287 GLN A O 1
ATOM 2089 N N . ASP A 1 279 ? -47.640 14.215 -10.648 1.00 26.79 288 ASP A N 1
ATOM 2090 C CA . ASP A 1 279 ? -48.607 15.265 -10.319 1.00 27.48 288 ASP A CA 1
ATOM 2091 C C . ASP A 1 279 ? -48.050 16.286 -9.318 1.00 27.52 288 ASP A C 1
ATOM 2092 O O . ASP A 1 279 ? -48.516 17.426 -9.262 1.00 27.97 288 ASP A O 1
ATOM 2097 N N . GLN A 1 280 ? -47.053 15.876 -8.538 1.00 27.34 289 GLN A N 1
ATOM 2098 C CA . GLN A 1 280 ? -46.396 16.765 -7.578 1.00 27.43 289 GLN A CA 1
ATOM 2099 C C . GLN A 1 280 ? -45.332 17.643 -8.240 1.00 27.13 289 GLN A C 1
ATOM 2100 O O . GLN A 1 280 ? -44.903 18.646 -7.664 1.00 27.32 289 GLN A O 1
ATOM 2106 N N . LEU A 1 281 ? -44.908 17.261 -9.444 1.00 26.52 290 LEU A N 1
ATOM 2107 C CA . LEU A 1 281 ? -43.813 17.948 -10.130 1.00 26.28 290 LEU A CA 1
ATOM 2108 C C . LEU A 1 281 ? -44.298 18.977 -11.153 1.00 25.75 290 LEU A C 1
ATOM 2109 O O . LEU A 1 281 ? -45.275 18.728 -11.864 1.00 25.55 290 LEU A O 1
ATOM 2114 N N . PRO A 1 282 ? -43.615 20.137 -11.226 1.00 25.74 291 PRO A N 1
ATOM 2115 C CA . PRO A 1 282 ? -43.880 21.174 -12.232 1.00 25.61 291 PRO A CA 1
ATOM 2116 C C . PRO A 1 282 ? -43.606 20.688 -13.656 1.00 25.52 291 PRO A C 1
ATOM 2117 O O . PRO A 1 282 ? -42.986 19.637 -13.842 1.00 25.20 291 PRO A O 1
ATOM 2121 N N . SER A 1 283 ? -44.054 21.464 -14.646 1.00 25.34 292 SER A N 1
ATOM 2122 C CA . SER A 1 283 ? -43.872 21.118 -16.057 1.00 25.43 292 SER A CA 1
ATOM 2123 C C . SER A 1 283 ? -42.409 21.044 -16.480 1.00 25.23 292 SER A C 1
ATOM 2124 O O . SER A 1 283 ? -42.061 20.304 -17.398 1.00 25.35 292 SER A O 1
ATOM 2127 N N . SER A 1 284 ? -41.560 21.815 -15.807 1.00 25.23 293 SER A N 1
ATOM 2128 C CA . SER A 1 284 ? -40.131 21.857 -16.129 1.00 25.20 293 SER A CA 1
ATOM 2129 C C . SER A 1 284 ? -39.346 20.643 -15.612 1.00 24.80 293 SER A C 1
ATOM 2130 O O . SER A 1 284 ? -38.137 20.533 -15.840 1.00 24.30 293 SER A O 1
ATOM 2133 N N . TYR A 1 285 ? -40.034 19.738 -14.921 1.00 24.59 294 TYR A N 1
ATOM 2134 C CA . TYR A 1 285 ? -39.427 18.495 -14.442 1.00 24.63 294 TYR A CA 1
ATOM 2135 C C . TYR A 1 285 ? -40.246 17.298 -14.915 1.00 25.31 294 TYR A C 1
ATOM 2136 O O . TYR A 1 285 ? -41.037 16.725 -14.165 1.00 25.33 294 TYR A O 1
ATOM 2145 N N . GLN A 1 286 ? -40.039 16.945 -16.181 1.00 25.88 295 GLN A N 1
ATOM 2146 C CA . GLN A 1 286 ? -40.836 15.935 -16.875 1.00 27.03 295 GLN A CA 1
ATOM 2147 C C . GLN A 1 286 ? -39.992 14.850 -17.520 1.00 26.69 295 GLN A C 1
ATOM 2148 O O . GLN A 1 286 ? -40.455 13.720 -17.694 1.00 27.31 295 GLN A O 1
ATOM 2154 N N . LYS A 1 287 ? -38.767 15.203 -17.899 1.00 26.33 296 LYS A N 1
ATOM 2155 C CA . LYS A 1 287 ? -37.887 14.289 -18.629 1.00 25.97 296 LYS A CA 1
ATOM 2156 C C . LYS A 1 287 ? -36.554 14.115 -17.885 1.00 24.93 296 LYS A C 1
ATOM 2157 O O . LYS A 1 287 ? -36.180 14.982 -17.099 1.00 24.32 296 LYS A O 1
ATOM 2163 N N . PRO A 1 288 ? -35.852 12.985 -18.114 1.00 24.11 297 PRO A N 1
ATOM 2164 C CA . PRO A 1 288 ? -34.605 12.682 -17.392 1.00 23.38 297 PRO A CA 1
ATOM 2165 C C . PRO A 1 288 ? -33.613 13.849 -17.326 1.00 22.53 297 PRO A C 1
ATOM 2166 O O . PRO A 1 288 ? -33.083 14.146 -16.253 1.00 22.41 297 PRO A O 1
ATOM 2170 N N . ALA A 1 289 ? -33.388 14.514 -18.459 1.00 21.94 298 ALA A N 1
ATOM 2171 C CA . ALA A 1 289 ? -32.454 15.638 -18.538 1.00 21.20 298 ALA A CA 1
ATOM 2172 C C . ALA A 1 289 ? -32.893 16.861 -17.723 1.00 20.57 298 ALA A C 1
ATOM 2173 O O . ALA A 1 289 ? -32.090 17.762 -17.484 1.00 20.13 298 ALA A O 1
ATOM 2175 N N . ASP A 1 290 ? -34.159 16.888 -17.298 1.00 19.75 299 ASP A N 1
ATOM 2176 C CA . ASP A 1 290 ? -34.674 17.972 -16.449 1.00 19.22 299 ASP A CA 1
ATOM 2177 C C . ASP A 1 290 ? -34.115 17.926 -15.028 1.00 18.52 299 ASP A C 1
ATOM 2178 O O . ASP A 1 290 ? -34.132 18.933 -14.328 1.00 18.13 299 ASP A O 1
ATOM 2183 N N . PHE A 1 291 ? -33.645 16.756 -14.597 1.00 17.64 300 PHE A N 1
ATOM 2184 C CA . PHE A 1 291 ? -33.228 16.558 -13.206 1.00 17.21 300 PHE A CA 1
ATOM 2185 C C . PHE A 1 291 ? -31.719 16.577 -13.051 1.00 17.29 300 PHE A C 1
ATOM 2186 O O . PHE A 1 291 ? -30.979 16.360 -14.019 1.00 16.98 300 PHE A O 1
ATOM 2194 N N . ASP A 1 292 ? -31.273 16.837 -11.824 1.00 17.05 301 ASP A N 1
ATOM 2195 C CA . ASP A 1 292 ? -29.917 16.497 -11.418 1.00 17.02 301 ASP A CA 1
ATOM 2196 C C . ASP A 1 292 ? -29.935 15.043 -10.983 1.00 16.81 301 ASP A C 1
ATOM 2197 O O . ASP A 1 292 ? -30.929 14.569 -10.451 1.00 16.48 301 ASP A O 1
ATOM 2202 N N . TRP A 1 293 ? -28.833 14.345 -11.223 1.00 16.78 302 TRP A N 1
ATOM 2203 C CA . TRP A 1 293 ? -28.765 12.914 -10.997 1.00 16.67 302 TRP A CA 1
ATOM 2204 C C . TRP A 1 293 ? -27.642 12.565 -10.023 1.00 16.80 302 TRP A C 1
ATOM 2205 O O . TRP A 1 293 ? -26.454 12.725 -10.330 1.00 16.94 302 TRP A O 1
ATOM 2216 N N . ALA A 1 294 ? -28.032 12.120 -8.833 1.00 16.45 303 ALA A N 1
ATOM 2217 C CA . ALA A 1 294 ? -27.081 11.658 -7.839 1.00 16.08 303 ALA A CA 1
ATOM 2218 C C . ALA A 1 294 ? -26.948 10.144 -8.024 1.00 16.13 303 ALA A C 1
ATOM 2219 O O . ALA A 1 294 ? -27.667 9.365 -7.391 1.00 15.59 303 ALA A O 1
ATOM 2221 N N . MET A 1 295 ? -26.049 9.736 -8.918 1.00 16.07 304 MET A N 1
ATOM 2222 C CA . MET A 1 295 ? -25.825 8.317 -9.187 1.00 16.34 304 MET A CA 1
ATOM 2223 C C . MET A 1 295 ? -24.716 7.769 -8.304 1.00 16.22 304 MET A C 1
ATOM 2224 O O . MET A 1 295 ? -23.704 8.438 -8.098 1.00 16.23 304 MET A O 1
ATOM 2229 N N . HIS A 1 296 ? -24.896 6.554 -7.790 1.00 15.89 305 HIS A N 1
ATOM 2230 C CA . HIS A 1 296 ? -23.788 5.864 -7.147 1.00 16.38 305 HIS A CA 1
ATOM 2231 C C . HIS A 1 296 ? -22.831 5.410 -8.246 1.00 16.32 305 HIS A C 1
ATOM 2232 O O . HIS A 1 296 ? -23.227 4.650 -9.138 1.00 16.21 305 HIS A O 1
ATOM 2239 N N . PRO A 1 297 ? -21.573 5.879 -8.192 1.00 16.78 306 PRO A N 1
ATOM 2240 C CA . PRO A 1 297 ? -20.631 5.564 -9.259 1.00 17.16 306 PRO A CA 1
ATOM 2241 C C . PRO A 1 297 ? -19.956 4.212 -9.021 1.00 17.83 306 PRO A C 1
ATOM 2242 O O . PRO A 1 297 ? -18.785 4.158 -8.623 1.00 17.63 306 PRO A O 1
ATOM 2246 N N . GLY A 1 298 ? -20.710 3.137 -9.252 1.00 18.27 307 GLY A N 1
ATOM 2247 C CA . GLY A 1 298 ? -20.231 1.772 -9.023 1.00 19.60 307 GLY A CA 1
ATOM 2248 C C . GLY A 1 298 ? -19.023 1.427 -9.876 1.00 20.23 307 GLY A C 1
ATOM 2249 O O . GLY A 1 298 ? -18.155 0.662 -9.451 1.00 20.88 307 GLY A O 1
ATOM 2250 N N . GLY A 1 299 ? -18.983 2.005 -11.075 1.00 20.62 308 GLY A N 1
ATOM 2251 C CA . GLY A 1 299 ? -17.858 1.903 -12.013 1.00 21.48 308 GLY A CA 1
ATOM 2252 C C . GLY A 1 299 ? -18.060 2.955 -13.095 1.00 21.73 308 GLY A C 1
ATOM 2253 O O . GLY A 1 299 ? -19.159 3.501 -13.229 1.00 21.88 308 GLY A O 1
ATOM 2254 N N . ALA A 1 300 ? -17.021 3.245 -13.880 1.00 22.55 309 ALA A N 1
ATOM 2255 C CA . ALA A 1 300 ? -17.142 4.258 -14.935 1.00 22.72 309 ALA A CA 1
ATOM 2256 C C . ALA A 1 300 ? -18.250 3.938 -15.936 1.00 22.71 309 ALA A C 1
ATOM 2257 O O . ALA A 1 300 ? -18.944 4.847 -16.402 1.00 22.82 309 ALA A O 1
ATOM 2259 N N . THR A 1 301 ? -18.428 2.651 -16.243 1.00 22.60 310 THR A N 1
ATOM 2260 C CA . THR A 1 301 ? -19.459 2.227 -17.193 1.00 22.29 310 THR A CA 1
ATOM 2261 C C . THR A 1 301 ? -20.864 2.501 -16.676 1.00 21.68 310 THR A C 1
ATOM 2262 O O . THR A 1 301 ? -21.805 2.586 -17.462 1.00 21.52 310 THR A O 1
ATOM 2266 N N . ILE A 1 302 ? -21.010 2.617 -15.355 1.00 20.91 311 ILE A N 1
ATOM 2267 C CA . ILE A 1 302 ? -22.305 2.931 -14.758 1.00 20.59 311 ILE A CA 1
ATOM 2268 C C . ILE A 1 302 ? -22.706 4.365 -15.094 1.00 20.19 311 ILE A C 1
ATOM 2269 O O . ILE A 1 302 ? -23.856 4.635 -15.461 1.00 19.72 311 ILE A O 1
ATOM 2274 N N . LEU A 1 303 ? -21.747 5.275 -14.970 1.00 19.91 312 LEU A N 1
ATOM 2275 C CA . LEU A 1 303 ? -21.980 6.679 -15.270 1.00 19.72 312 LEU A CA 1
ATOM 2276 C C . LEU A 1 303 ? -22.189 6.898 -16.762 1.00 19.91 312 LEU A C 1
ATOM 2277 O O . LEU A 1 303 ? -23.171 7.522 -17.159 1.00 20.29 312 LEU A O 1
ATOM 2282 N N . SER A 1 304 ? -21.283 6.380 -17.589 1.00 19.91 313 SER A N 1
ATOM 2283 C CA . SER A 1 304 ? -21.439 6.534 -19.042 1.00 19.77 313 SER A CA 1
ATOM 2284 C C . SER A 1 304 ? -22.697 5.810 -19.532 1.00 19.67 313 SER A C 1
ATOM 2285 O O . SER A 1 304 ? -23.393 6.302 -20.418 1.00 19.73 313 SER A O 1
ATOM 2288 N N . GLY A 1 305 ? -22.996 4.656 -18.937 1.00 19.36 314 GLY A N 1
ATOM 2289 C CA . GLY A 1 305 ? -24.231 3.928 -19.227 1.00 19.25 314 GLY A CA 1
ATOM 2290 C C . GLY A 1 305 ? -25.497 4.712 -18.918 1.00 19.36 314 GLY A C 1
ATOM 2291 O O . GLY A 1 305 ? -26.461 4.671 -19.691 1.00 18.61 314 GLY A O 1
ATOM 2292 N N . ALA A 1 306 ? -25.502 5.414 -17.783 1.00 19.31 315 ALA A N 1
ATOM 2293 C CA . ALA A 1 306 ? -26.638 6.258 -17.396 1.00 19.79 315 ALA A CA 1
ATOM 2294 C C . ALA A 1 306 ? -26.818 7.423 -18.366 1.00 20.09 315 ALA A C 1
ATOM 2295 O O . ALA A 1 306 ? -27.941 7.732 -18.771 1.00 20.27 315 ALA A O 1
ATOM 2297 N N . GLU A 1 307 ? -25.705 8.047 -18.745 1.00 20.57 316 GLU A N 1
ATOM 2298 C CA . GLU A 1 307 ? -25.699 9.112 -19.757 1.00 21.29 316 GLU A CA 1
ATOM 2299 C C . GLU A 1 307 ? -26.330 8.642 -21.067 1.00 21.66 316 GLU A C 1
ATOM 2300 O O . GLU A 1 307 ? -27.103 9.376 -21.685 1.00 22.10 316 GLU A O 1
ATOM 2306 N N . SER A 1 308 ? -25.995 7.417 -21.474 1.00 21.63 317 SER A N 1
ATOM 2307 C CA . SER A 1 308 ? -26.507 6.827 -22.710 1.00 21.70 317 SER A CA 1
ATOM 2308 C C . SER A 1 308 ? -27.983 6.462 -22.587 1.00 21.55 317 SER A C 1
ATOM 2309 O O . SER A 1 308 ? -28.797 6.872 -23.418 1.00 21.75 317 SER A O 1
ATOM 2312 N N . ALA A 1 309 ? -28.316 5.694 -21.551 1.00 21.08 318 ALA A N 1
ATOM 2313 C CA . ALA A 1 309 ? -29.673 5.187 -21.343 1.00 21.03 318 ALA A CA 1
ATOM 2314 C C . ALA A 1 309 ? -30.711 6.291 -21.167 1.00 21.07 318 ALA A C 1
ATOM 2315 O O . ALA A 1 309 ? -31.819 6.189 -21.698 1.00 20.82 318 ALA A O 1
ATOM 2317 N N . MET A 1 310 ? -30.353 7.336 -20.421 1.00 20.57 319 MET A N 1
ATOM 2318 C CA . MET A 1 310 ? -31.315 8.380 -20.056 1.00 20.67 319 MET A CA 1
ATOM 2319 C C . MET A 1 310 ? -31.110 9.691 -20.829 1.00 20.56 319 MET A C 1
ATOM 2320 O O . MET A 1 310 ? -31.810 10.673 -20.581 1.00 21.21 319 MET A O 1
ATOM 2325 N N . GLY A 1 311 ? -30.154 9.707 -21.755 1.00 20.35 320 GLY A N 1
ATOM 2326 C CA . GLY A 1 311 ? -29.847 10.914 -22.530 1.00 20.27 320 GLY A CA 1
ATOM 2327 C C . GLY A 1 311 ? -29.351 12.080 -21.690 1.00 20.12 320 GLY A C 1
ATOM 2328 O O . GLY A 1 311 ? -29.899 13.189 -21.771 1.00 20.46 320 GLY A O 1
ATOM 2329 N N . LEU A 1 312 ? -28.302 11.835 -20.900 1.00 19.77 321 LEU A N 1
ATOM 2330 C CA . LEU A 1 312 ? -27.757 12.825 -19.966 1.00 19.49 321 LEU A CA 1
ATOM 2331 C C . LEU A 1 312 ? -26.330 13.244 -20.340 1.00 19.41 321 LEU A C 1
ATOM 2332 O O . LEU A 1 312 ? -25.650 12.540 -21.084 1.00 19.87 321 LEU A O 1
ATOM 2337 N N . THR A 1 313 ? -25.903 14.405 -19.847 1.00 19.08 322 THR A N 1
ATOM 2338 C CA . THR A 1 313 ? -24.507 14.828 -19.936 1.00 18.83 322 THR A CA 1
ATOM 2339 C C . THR A 1 313 ? -23.794 14.424 -18.647 1.00 18.95 322 THR A C 1
ATOM 2340 O O . THR A 1 313 ? -24.454 14.153 -17.641 1.00 18.54 322 THR A O 1
ATOM 2344 N N . PRO A 1 314 ? -22.443 14.389 -18.660 1.00 18.90 323 PRO A N 1
ATOM 2345 C CA . PRO A 1 314 ? -21.719 14.099 -17.418 1.00 19.09 323 PRO A CA 1
ATOM 2346 C C . PRO A 1 314 ? -22.021 15.117 -16.325 1.00 18.97 323 PRO A C 1
ATOM 2347 O O . PRO A 1 314 ? -21.978 14.781 -15.141 1.00 18.91 323 PRO A O 1
ATOM 2351 N N . GLU A 1 315 ? -22.329 16.348 -16.728 1.00 18.65 324 GLU A N 1
ATOM 2352 C CA . GLU A 1 315 ? -22.627 17.418 -15.794 1.00 18.83 324 GLU A CA 1
ATOM 2353 C C . GLU A 1 315 ? -23.922 17.175 -15.021 1.00 18.21 324 GLU A C 1
ATOM 2354 O O . GLU A 1 315 ? -24.084 17.685 -13.912 1.00 18.28 324 GLU A O 1
ATOM 2360 N N . HIS A 1 316 ? -24.824 16.389 -15.606 1.00 18.02 325 HIS A N 1
ATOM 2361 C CA . HIS A 1 316 ? -26.046 15.972 -14.923 1.00 18.12 325 HIS A CA 1
ATOM 2362 C C . HIS A 1 316 ? -25.722 15.161 -13.675 1.00 17.96 325 HIS A C 1
ATOM 2363 O O . HIS A 1 316 ? -26.456 15.216 -12.697 1.00 18.01 325 HIS A O 1
ATOM 2370 N N . MET A 1 317 ? -24.625 14.408 -13.730 1.00 18.04 326 MET A N 1
ATOM 2371 C CA . MET A 1 317 ? -24.148 13.630 -12.590 1.00 18.51 326 MET A CA 1
ATOM 2372 C C . MET A 1 317 ? -22.788 14.133 -12.085 1.00 17.46 326 MET A C 1
ATOM 2373 O O . MET A 1 317 ? -21.947 13.331 -11.686 1.00 17.23 326 MET A O 1
ATOM 2378 N N . ARG A 1 318 ? -22.595 15.454 -12.081 1.00 16.43 327 ARG A N 1
ATOM 2379 C CA . ARG A 1 318 ? -21.300 16.078 -11.744 1.00 15.85 327 ARG A CA 1
ATOM 2380 C C . ARG A 1 318 ? -20.719 15.685 -10.373 1.00 15.40 327 ARG A C 1
ATOM 2381 O O . ARG A 1 318 ? -19.505 15.499 -10.233 1.00 15.66 327 ARG A O 1
ATOM 2389 N N . ALA A 1 319 ? -21.582 15.574 -9.367 1.00 15.01 328 ALA A N 1
ATOM 2390 C CA . ALA A 1 319 ? -21.152 15.161 -8.026 1.00 14.41 328 ALA A CA 1
ATOM 2391 C C . ALA A 1 319 ? -20.739 13.680 -7.973 1.00 14.44 328 ALA A C 1
ATOM 2392 O O . ALA A 1 319 ? -19.872 13.299 -7.182 1.00 14.24 328 ALA A O 1
ATOM 2394 N N . SER A 1 320 ? -21.358 12.862 -8.821 1.00 14.25 329 SER A N 1
ATOM 2395 C CA . SER A 1 320 ? -21.016 11.442 -8.943 1.00 14.29 329 SER A CA 1
ATOM 2396 C C . SER A 1 320 ? -19.626 11.298 -9.542 1.00 14.69 329 SER A C 1
ATOM 2397 O O . SER A 1 320 ? -18.806 10.544 -9.035 1.00 14.91 329 SER A O 1
ATOM 2400 N N . TYR A 1 321 ? -19.363 12.042 -10.615 1.00 14.87 330 TYR A N 1
ATOM 2401 C CA . TYR A 1 321 ? -18.020 12.119 -11.190 1.00 15.85 330 TYR A CA 1
ATOM 2402 C C . TYR A 1 321 ? -16.975 12.619 -10.202 1.00 15.90 330 TYR A C 1
ATOM 2403 O O . TYR A 1 321 ? -15.876 12.064 -10.133 1.00 15.84 330 TYR A O 1
ATOM 2412 N N . ASP A 1 322 ? -17.314 13.665 -9.453 1.00 15.94 331 ASP A N 1
ATOM 2413 C CA . ASP A 1 322 ? -16.401 14.258 -8.485 1.00 16.20 331 ASP A CA 1
ATOM 2414 C C . ASP A 1 322 ? -15.975 13.247 -7.424 1.00 16.19 331 ASP A C 1
ATOM 2415 O O . ASP A 1 322 ? -14.789 13.132 -7.109 1.00 16.32 331 ASP A O 1
ATOM 2420 N N . ARG A 1 323 ? -16.952 12.531 -6.874 1.00 16.15 332 ARG A N 1
ATOM 2421 C CA . ARG A 1 323 ? -16.689 11.479 -5.883 1.00 16.22 332 ARG A CA 1
ATOM 2422 C C . ARG A 1 323 ? -15.859 10.337 -6.467 1.00 15.57 332 ARG A C 1
ATOM 2423 O O . ARG A 1 323 ? -14.855 9.921 -5.891 1.00 15.65 332 ARG A O 1
ATOM 2431 N N . TYR A 1 324 ? -16.274 9.861 -7.631 1.00 15.23 333 TYR A N 1
ATOM 2432 C CA . TYR A 1 324 ? -15.651 8.718 -8.266 1.00 15.05 333 TYR A CA 1
ATOM 2433 C C . TYR A 1 324 ? -14.179 8.975 -8.599 1.00 14.84 333 TYR A C 1
ATOM 2434 O O . TYR A 1 324 ? -13.303 8.170 -8.265 1.00 14.33 333 TYR A O 1
ATOM 2443 N N . ILE A 1 325 ? -13.913 10.110 -9.243 1.00 14.14 334 ILE A N 1
ATOM 2444 C CA . ILE A 1 325 ? -12.554 10.430 -9.666 1.00 14.41 334 ILE A CA 1
ATOM 2445 C C . ILE A 1 325 ? -11.621 10.650 -8.480 1.00 14.20 334 ILE A C 1
ATOM 2446 O O . ILE A 1 325 ? -10.492 10.156 -8.478 1.00 14.43 334 ILE A O 1
ATOM 2451 N N . ASN A 1 326 ? -12.095 11.378 -7.471 1.00 14.16 335 ASN A N 1
ATOM 2452 C CA . ASN A 1 326 ? -11.247 11.804 -6.379 1.00 14.51 335 ASN A CA 1
ATOM 2453 C C . ASN A 1 326 ? -11.219 10.893 -5.154 1.00 14.30 335 ASN A C 1
ATOM 2454 O O . ASN A 1 326 ? -10.333 11.033 -4.306 1.00 14.17 335 ASN A O 1
ATOM 2459 N N . HIS A 1 327 ? -12.166 9.955 -5.074 1.00 13.58 336 HIS A N 1
ATOM 2460 C CA . HIS A 1 327 ? -12.275 9.082 -3.893 1.00 13.70 336 HIS A CA 1
ATOM 2461 C C . HIS A 1 327 ? -12.537 7.613 -4.200 1.00 13.46 336 HIS A C 1
ATOM 2462 O O . HIS A 1 327 ? -12.349 6.757 -3.330 1.00 13.79 336 HIS A O 1
ATOM 2469 N N . GLY A 1 328 ? -12.985 7.311 -5.416 1.00 13.10 337 GLY A N 1
ATOM 2470 C CA . GLY A 1 328 ? -13.282 5.921 -5.772 1.00 12.82 337 GLY A CA 1
ATOM 2471 C C . GLY A 1 328 ? -14.677 5.511 -5.324 1.00 13.02 337 GLY A C 1
ATOM 2472 O O . GLY A 1 328 ? -15.474 6.347 -4.908 1.00 12.87 337 GLY A O 1
ATOM 2473 N N . ASN A 1 329 ? -14.953 4.213 -5.402 1.00 12.58 338 ASN A N 1
ATOM 2474 C CA . ASN A 1 329 ? -16.250 3.649 -5.029 1.00 12.67 338 ASN A CA 1
ATOM 2475 C C . ASN A 1 329 ? -16.207 3.193 -3.568 1.00 12.75 338 ASN A C 1
ATOM 2476 O O . ASN A 1 329 ? -15.598 2.172 -3.251 1.00 12.55 338 ASN A O 1
ATOM 2481 N N . SER A 1 330 ? -16.860 3.951 -2.685 1.00 12.99 339 SER A N 1
ATOM 2482 C CA . SER A 1 330 ? -16.860 3.644 -1.249 1.00 13.00 339 SER A CA 1
ATOM 2483 C C . SER A 1 330 ? -18.087 2.821 -0.850 1.00 13.26 339 SER A C 1
ATOM 2484 O O . SER A 1 330 ? -18.574 2.933 0.278 1.00 12.76 339 SER A O 1
ATOM 2487 N N . SER A 1 331 ? -18.562 1.991 -1.783 1.00 13.02 340 SER A N 1
ATOM 2488 C CA . SER A 1 331 ? -19.732 1.132 -1.577 1.00 13.04 340 SER A CA 1
ATOM 2489 C C . SER A 1 331 ? -20.923 1.941 -1.024 1.00 12.81 340 SER A C 1
ATOM 2490 O O . SER A 1 331 ? -21.220 3.019 -1.546 1.00 12.86 340 SER A O 1
ATOM 2493 N N . SER A 1 332 ? -21.579 1.462 0.033 1.00 12.66 341 SER A N 1
ATOM 2494 C CA . SER A 1 332 ? -22.805 2.102 0.530 1.00 12.82 341 SER A CA 1
ATOM 2495 C C . SER A 1 332 ? -22.634 3.553 1.004 1.00 12.69 341 SER A C 1
ATOM 2496 O O . SER A 1 332 ? -23.615 4.295 1.081 1.00 12.65 341 SER A O 1
ATOM 2499 N N . ALA A 1 333 ? -21.398 3.940 1.327 1.00 12.40 342 ALA A N 1
ATOM 2500 C CA . ALA A 1 333 ? -21.118 5.284 1.859 1.00 12.64 342 ALA A CA 1
ATOM 2501 C C . ALA A 1 333 ? -21.041 6.371 0.781 1.00 12.86 342 ALA A C 1
ATOM 2502 O O . ALA A 1 333 ? -21.068 7.566 1.094 1.00 12.45 342 ALA A O 1
ATOM 2504 N N . THR A 1 334 ? -20.958 5.968 -0.484 1.00 12.96 343 THR A N 1
ATOM 2505 C CA . THR A 1 334 ? -20.699 6.934 -1.549 1.00 13.73 343 THR A CA 1
ATOM 2506 C C . THR A 1 334 ? -21.894 7.833 -1.847 1.00 13.41 343 THR A C 1
ATOM 2507 O O . THR A 1 334 ? -21.717 9.020 -2.137 1.00 13.34 343 THR A O 1
ATOM 2511 N N . ILE A 1 335 ? -23.098 7.273 -1.789 1.00 13.36 344 ILE A N 1
ATOM 2512 C CA . ILE A 1 335 ? -24.275 8.025 -2.224 1.00 13.10 344 ILE A CA 1
ATOM 2513 C C . ILE A 1 335 ? -24.529 9.272 -1.379 1.00 13.05 344 ILE A C 1
ATOM 2514 O O . ILE A 1 335 ? -24.855 10.325 -1.934 1.00 12.78 344 ILE A O 1
ATOM 2519 N N . PHE A 1 336 ? -24.368 9.173 -0.056 1.00 13.17 345 PHE A N 1
ATOM 2520 C CA . PHE A 1 336 ? -24.565 10.362 0.786 1.00 13.21 345 PHE A CA 1
ATOM 2521 C C . PHE A 1 336 ? -23.442 11.371 0.556 1.00 13.44 345 PHE A C 1
ATOM 2522 O O . PHE A 1 336 ? -23.651 12.583 0.674 1.00 13.51 345 PHE A O 1
ATOM 2530 N N . SER A 1 337 ? -22.257 10.862 0.221 1.00 13.58 346 SER A N 1
ATOM 2531 C CA . SER A 1 337 ? -21.122 11.698 -0.148 1.00 13.86 346 SER A CA 1
ATOM 2532 C C . SER A 1 337 ? -21.432 12.496 -1.416 1.00 13.87 346 SER A C 1
ATOM 2533 O O . SER A 1 337 ? -21.152 13.696 -1.479 1.00 13.36 346 SER A O 1
ATOM 2536 N N . VAL A 1 338 ? -22.021 11.821 -2.405 1.00 13.97 347 VAL A N 1
ATOM 2537 C CA . VAL A 1 338 ? -22.536 12.474 -3.619 1.00 14.11 347 VAL A CA 1
ATOM 2538 C C . VAL A 1 338 ? -23.594 13.556 -3.304 1.00 14.63 347 VAL A C 1
ATOM 2539 O O . VAL A 1 338 ? -23.481 14.695 -3.773 1.00 14.93 347 VAL A O 1
ATOM 2543 N N . LEU A 1 339 ? -24.596 13.215 -2.493 1.00 14.89 348 LEU A N 1
ATOM 2544 C CA . LEU A 1 339 ? -25.631 14.187 -2.117 1.00 14.97 348 LEU A CA 1
ATOM 2545 C C . LEU A 1 339 ? -25.097 15.393 -1.331 1.00 15.18 348 LEU A C 1
ATOM 2546 O O . LEU A 1 339 ? -25.586 16.528 -1.505 1.00 15.10 348 LEU A O 1
ATOM 2551 N N . ASN A 1 340 ? -24.097 15.151 -0.483 1.00 14.84 349 ASN A N 1
ATOM 2552 C CA . ASN A 1 340 ? -23.433 16.222 0.248 1.00 15.48 349 ASN A CA 1
ATOM 2553 C C . ASN A 1 340 ? -22.670 17.137 -0.713 1.00 15.50 349 ASN A C 1
ATOM 2554 O O . ASN A 1 340 ? -22.765 18.364 -0.641 1.00 15.39 349 ASN A O 1
ATOM 2559 N N . ARG A 1 341 ? -21.922 16.529 -1.626 1.00 15.63 350 ARG A N 1
ATOM 2560 C CA . ARG A 1 341 ? -21.109 17.295 -2.571 1.00 15.98 350 ARG A CA 1
ATOM 2561 C C . ARG A 1 341 ? -21.974 18.076 -3.564 1.00 16.25 350 ARG A C 1
ATOM 2562 O O . ARG A 1 341 ? -21.622 19.193 -3.947 1.00 16.17 350 ARG A O 1
ATOM 2570 N N . LEU A 1 342 ? -23.102 17.494 -3.967 1.00 16.41 351 LEU A N 1
ATOM 2571 C CA . LEU A 1 342 ? -23.985 18.112 -4.963 1.00 16.96 351 LEU A CA 1
ATOM 2572 C C . LEU A 1 342 ? -24.418 19.518 -4.567 1.00 17.40 351 LEU A C 1
ATOM 2573 O O . LEU A 1 342 ? -24.548 20.397 -5.421 1.00 17.39 351 LEU A O 1
ATOM 2578 N N . ARG A 1 343 ? -24.642 19.732 -3.272 1.00 17.94 352 ARG A N 1
ATOM 2579 C CA . ARG A 1 343 ? -25.169 21.018 -2.815 1.00 18.42 352 ARG A CA 1
ATOM 2580 C C . ARG A 1 343 ? -24.087 22.055 -2.491 1.00 18.96 352 ARG A C 1
ATOM 2581 O O . ARG A 1 343 ? -24.391 23.119 -1.949 1.00 18.91 352 ARG A O 1
ATOM 2589 N N . GLU A 1 344 ? -22.833 21.751 -2.832 1.00 19.57 353 GLU A N 1
ATOM 2590 C CA . GLU A 1 344 ? -21.724 22.682 -2.614 1.00 20.93 353 GLU A CA 1
ATOM 2591 C C . GLU A 1 344 ? -21.584 23.646 -3.796 1.00 21.61 353 GLU A C 1
ATOM 2592 O O . GLU A 1 344 ? -21.950 23.304 -4.924 1.00 21.46 353 GLU A O 1
ATOM 2598 N N . LYS A 1 345 ? -21.065 24.844 -3.532 1.00 23.03 354 LYS A N 1
ATOM 2599 C CA . LYS A 1 345 ? -21.026 25.915 -4.541 1.00 24.57 354 LYS A CA 1
ATOM 2600 C C . LYS A 1 345 ? -20.287 25.556 -5.833 1.00 24.93 354 LYS A C 1
ATOM 2601 O O . LYS A 1 345 ? -20.729 25.929 -6.920 1.00 25.41 354 LYS A O 1
ATOM 2607 N N . ASP A 1 346 ? -19.171 24.839 -5.736 1.00 25.52 355 ASP A N 1
ATOM 2608 C CA . ASP A 1 346 ? -18.414 24.538 -6.953 1.00 25.86 355 ASP A CA 1
ATOM 2609 C C . ASP A 1 346 ? -19.109 23.499 -7.833 1.00 25.28 355 ASP A C 1
ATOM 2610 O O . ASP A 1 346 ? -18.832 23.400 -9.031 1.00 25.20 355 ASP A O 1
ATOM 2615 N N . MET A 1 347 ? -20.036 22.745 -7.244 1.00 24.35 356 MET A N 1
ATOM 2616 C CA . MET A 1 347 ? -20.907 21.883 -8.039 1.00 23.64 356 MET A CA 1
ATOM 2617 C C . MET A 1 347 ? -22.014 22.696 -8.732 1.00 23.88 356 MET A C 1
ATOM 2618 O O . MET A 1 347 ? -22.316 22.453 -9.904 1.00 23.34 356 MET A O 1
ATOM 2623 N N . ASP A 1 348 ? -22.584 23.679 -8.027 1.00 24.43 357 ASP A N 1
ATOM 2624 C CA . ASP A 1 348 ? -23.553 24.599 -8.640 1.00 25.32 357 ASP A CA 1
ATOM 2625 C C . ASP A 1 348 ? -22.990 25.188 -9.934 1.00 25.86 357 ASP A C 1
ATOM 2626 O O . ASP A 1 348 ? -23.722 25.369 -10.912 1.00 26.30 357 ASP A O 1
ATOM 2631 N N . ALA A 1 349 ? -21.682 25.444 -9.932 1.00 26.51 358 ALA A N 1
ATOM 2632 C CA . ALA A 1 349 ? -20.972 26.052 -11.069 1.00 26.92 358 ALA A CA 1
ATOM 2633 C C . ALA A 1 349 ? -20.884 25.153 -12.301 1.00 27.23 358 ALA A C 1
ATOM 2634 O O . ALA A 1 349 ? -20.626 25.632 -13.409 1.00 27.46 358 ALA A O 1
ATOM 2636 N N . LEU A 1 350 ? -21.099 23.856 -12.114 1.00 27.11 359 LEU A N 1
ATOM 2637 C CA . LEU A 1 350 ? -21.039 22.912 -13.223 1.00 27.34 359 LEU A CA 1
ATOM 2638 C C . LEU A 1 350 ? -22.420 22.409 -13.658 1.00 27.27 359 LEU A C 1
ATOM 2639 O O . LEU A 1 350 ? -22.514 21.495 -14.477 1.00 27.29 359 LEU A O 1
ATOM 2644 N N . ALA A 1 351 ? -23.479 23.012 -13.121 1.00 27.58 360 ALA A N 1
ATOM 2645 C CA . ALA A 1 351 ? -24.849 22.598 -13.430 1.00 28.03 360 ALA A CA 1
ATOM 2646 C C . ALA A 1 351 ? -25.143 22.728 -14.926 1.00 28.63 360 ALA A C 1
ATOM 2647 O O . ALA A 1 351 ? -24.867 23.778 -15.509 1.00 28.91 360 ALA A O 1
ATOM 2649 N N . PRO A 1 352 ? -25.703 21.668 -15.549 1.00 29.07 361 PRO A N 1
ATOM 2650 C CA . PRO A 1 352 ? -25.987 21.695 -16.985 1.00 29.57 361 PRO A CA 1
ATOM 2651 C C . PRO A 1 352 ? -26.757 22.950 -17.375 1.00 30.12 361 PRO A C 1
ATOM 2652 O O . PRO A 1 352 ? -27.776 23.272 -16.757 1.00 30.41 361 PRO A O 1
ATOM 2656 N N . GLY A 1 353 ? -26.241 23.663 -18.375 1.00 30.60 362 GLY A N 1
ATOM 2657 C CA . GLY A 1 353 ? -26.847 24.905 -18.844 1.00 30.76 362 GLY A CA 1
ATOM 2658 C C . GLY A 1 353 ? -27.017 25.963 -17.770 1.00 30.78 362 GLY A C 1
ATOM 2659 O O . GLY A 1 353 ? -27.886 26.830 -17.886 1.00 31.34 362 GLY A O 1
ATOM 2660 N N . GLY A 1 354 ? -26.197 25.888 -16.720 1.00 30.54 363 GLY A N 1
ATOM 2661 C CA . GLY A 1 354 ? -26.240 26.848 -15.612 1.00 30.03 363 GLY A CA 1
ATOM 2662 C C . GLY A 1 354 ? -27.454 26.720 -14.710 1.00 29.98 363 GLY A C 1
ATOM 2663 O O . GLY A 1 354 ? -27.675 27.553 -13.826 1.00 29.93 363 GLY A O 1
ATOM 2664 N N . LYS A 1 355 ? -28.243 25.671 -14.928 1.00 29.61 364 LYS A N 1
ATOM 2665 C CA . LYS A 1 355 ? -29.456 25.469 -14.151 1.00 29.03 364 LYS A CA 1
ATOM 2666 C C . LYS A 1 355 ? -29.291 24.398 -13.080 1.00 27.85 364 LYS A C 1
ATOM 2667 O O . LYS A 1 355 ? -29.288 23.195 -13.372 1.00 27.62 364 LYS A O 1
ATOM 2673 N N . VAL A 1 356 ? -29.118 24.861 -11.843 1.00 26.40 365 VAL A N 1
ATOM 2674 C CA . VAL A 1 356 ? -29.119 23.984 -10.677 1.00 25.22 365 VAL A CA 1
ATOM 2675 C C . VAL A 1 356 ? -30.554 23.524 -10.472 1.00 24.03 365 VAL A C 1
ATOM 2676 O O . VAL A 1 356 ? -31.458 24.347 -10.284 1.00 23.66 365 VAL A O 1
ATOM 2680 N N . LYS A 1 357 ? -30.756 22.211 -10.511 1.00 22.65 366 LYS A N 1
ATOM 2681 C CA . LYS A 1 357 ? -32.101 21.646 -10.511 1.00 21.61 366 LYS A CA 1
ATOM 2682 C C . LYS A 1 357 ? -32.716 21.561 -9.119 1.00 21.03 366 LYS A C 1
ATOM 2683 O O . LYS A 1 357 ? -32.025 21.315 -8.128 1.00 20.61 366 LYS A O 1
ATOM 2689 N N . GLU A 1 358 ? -34.028 21.764 -9.072 1.00 19.84 367 GLU A N 1
ATOM 2690 C CA . GLU A 1 358 ? -34.804 21.726 -7.839 1.00 19.63 367 GLU A CA 1
ATOM 2691 C C . GLU A 1 358 ? -35.135 20.290 -7.440 1.00 18.57 367 GLU A C 1
ATOM 2692 O O . GLU A 1 358 ? -35.524 20.028 -6.298 1.00 18.04 367 GLU A O 1
ATOM 2698 N N . TYR A 1 359 ? -34.995 19.371 -8.391 1.00 17.50 368 TYR A N 1
ATOM 2699 C CA . TYR A 1 359 ? -35.346 17.973 -8.168 1.00 17.28 368 TYR A CA 1
ATOM 2700 C C . TYR A 1 359 ? -34.198 17.067 -8.565 1.00 16.84 368 TYR A C 1
ATOM 2701 O O . TYR A 1 359 ? -33.583 17.242 -9.621 1.00 16.84 368 TYR A O 1
ATOM 2710 N N . VAL A 1 360 ? -33.924 16.090 -7.705 1.00 16.22 369 VAL A N 1
ATOM 2711 C CA . VAL A 1 360 ? -32.740 15.252 -7.817 1.00 15.44 369 VAL A CA 1
ATOM 2712 C C . VAL A 1 360 ? -33.158 13.791 -7.775 1.00 14.96 369 VAL A C 1
ATOM 2713 O O . VAL A 1 360 ? -33.898 13.368 -6.883 1.00 14.78 369 VAL A O 1
ATOM 2717 N N . VAL A 1 361 ? -32.698 13.025 -8.756 1.00 14.46 370 VAL A N 1
ATOM 2718 C CA . VAL A 1 361 ? -32.949 11.597 -8.765 1.00 14.26 370 VAL A CA 1
ATOM 2719 C C . VAL A 1 361 ? -31.734 10.905 -8.156 1.00 14.38 370 VAL A C 1
ATOM 2720 O O . VAL A 1 361 ? -30.611 11.116 -8.620 1.00 14.03 370 VAL A O 1
ATOM 2724 N N . GLY A 1 362 ? -31.960 10.099 -7.117 1.00 13.87 371 GLY A N 1
ATOM 2725 C CA . GLY A 1 362 ? -30.896 9.303 -6.516 1.00 14.86 371 GLY A CA 1
ATOM 2726 C C . GLY A 1 362 ? -30.996 7.890 -7.059 1.00 14.63 371 GLY A C 1
ATOM 2727 O O . GLY A 1 362 ? -32.096 7.379 -7.234 1.00 14.06 371 GLY A O 1
ATOM 2728 N N . CYS A 1 363 ? -29.854 7.272 -7.349 1.00 15.62 372 CYS A N 1
ATOM 2729 C CA . CYS A 1 363 ? -29.846 5.917 -7.896 1.00 15.65 372 CYS A CA 1
ATOM 2730 C C . CYS A 1 363 ? -28.605 5.143 -7.450 1.00 15.54 372 CYS A C 1
ATOM 2731 O O . CYS A 1 363 ? -27.500 5.691 -7.410 1.00 15.62 372 CYS A O 1
ATOM 2734 N N . ALA A 1 364 ? -28.805 3.869 -7.109 1.00 15.32 373 ALA A N 1
ATOM 2735 C CA . ALA A 1 364 ? -27.728 2.983 -6.679 1.00 15.00 373 ALA A CA 1
ATOM 2736 C C . ALA A 1 364 ? -28.101 1.535 -6.992 1.00 15.04 373 ALA A C 1
ATOM 2737 O O . ALA A 1 364 ? -29.278 1.175 -6.960 1.00 15.08 373 ALA A O 1
ATOM 2739 N N . PHE A 1 365 ? -27.098 0.720 -7.313 1.00 15.17 374 PHE A N 1
ATOM 2740 C CA . PHE A 1 365 ? -27.289 -0.721 -7.504 1.00 15.88 374 PHE A CA 1
ATOM 2741 C C . PHE A 1 365 ? -26.333 -1.456 -6.589 1.00 15.24 374 PHE A C 1
ATOM 2742 O O . PHE A 1 365 ? -25.243 -0.946 -6.283 1.00 14.89 374 PHE A O 1
ATOM 2750 N N . GLY A 1 366 ? -26.724 -2.662 -6.187 1.00 14.51 375 GLY A N 1
ATOM 2751 C CA . GLY A 1 366 ? -25.851 -3.553 -5.417 1.00 14.33 375 GLY A CA 1
ATOM 2752 C C . GLY A 1 366 ? -26.272 -5.010 -5.559 1.00 14.12 375 GLY A C 1
ATOM 2753 O O . GLY A 1 366 ? -27.190 -5.322 -6.332 1.00 14.33 375 GLY A O 1
ATOM 2754 N N . PRO A 1 367 ? -25.598 -5.919 -4.824 1.00 14.20 376 PRO A N 1
ATOM 2755 C CA . PRO A 1 367 ? -25.946 -7.343 -4.826 1.00 14.01 376 PRO A CA 1
ATOM 2756 C C . PRO A 1 367 ? -27.454 -7.601 -4.758 1.00 13.97 376 PRO A C 1
ATOM 2757 O O . PRO A 1 367 ? -28.163 -6.989 -3.944 1.00 14.59 376 PRO A O 1
ATOM 2761 N N . GLY A 1 368 ? -27.926 -8.492 -5.626 1.00 13.40 377 GLY A N 1
ATOM 2762 C CA . GLY A 1 368 ? -29.348 -8.811 -5.743 1.00 13.54 377 GLY A CA 1
ATOM 2763 C C . GLY A 1 368 ? -29.693 -9.411 -7.099 1.00 13.67 377 GLY A C 1
ATOM 2764 O O . GLY A 1 368 ? -30.127 -10.568 -7.169 1.00 14.13 377 GLY A O 1
ATOM 2765 N N . ILE A 1 369 ? -29.540 -8.646 -8.183 1.00 13.43 378 ILE A N 1
ATOM 2766 C CA . ILE A 1 369 ? -29.127 -7.234 -8.162 1.00 13.40 378 ILE A CA 1
ATOM 2767 C C . ILE A 1 369 ? -30.274 -6.346 -7.693 1.00 13.51 378 ILE A C 1
ATOM 2768 O O . ILE A 1 369 ? -31.365 -6.382 -8.267 1.00 13.22 378 ILE A O 1
ATOM 2773 N N . ASN A 1 370 ? -30.016 -5.559 -6.648 1.00 13.52 379 ASN A N 1
ATOM 2774 C CA . ASN A 1 370 ? -30.995 -4.612 -6.125 1.00 13.75 379 ASN A CA 1
ATOM 2775 C C . ASN A 1 370 ? -30.801 -3.249 -6.759 1.00 13.89 379 ASN A C 1
ATOM 2776 O O . ASN A 1 370 ? -29.674 -2.762 -6.836 1.00 13.44 379 ASN A O 1
ATOM 2781 N N . VAL A 1 371 ? -31.904 -2.643 -7.190 1.00 13.94 380 VAL A N 1
ATOM 2782 C CA . VAL A 1 371 ? -31.901 -1.281 -7.707 1.00 14.74 380 VAL A CA 1
ATOM 2783 C C . VAL A 1 371 ? -32.667 -0.385 -6.738 1.00 14.58 380 VAL A C 1
ATOM 2784 O O . VAL A 1 371 ? -33.772 -0.732 -6.310 1.00 14.99 380 VAL A O 1
ATOM 2788 N N . GLU A 1 372 ? -32.081 0.763 -6.405 1.00 14.38 381 GLU A N 1
ATOM 2789 C CA . GLU A 1 372 ? -32.705 1.745 -5.532 1.00 14.60 381 GLU A CA 1
ATOM 2790 C C . GLU A 1 372 ? -32.743 3.090 -6.247 1.00 14.55 381 GLU A C 1
ATOM 2791 O O . GLU A 1 372 ? -31.738 3.518 -6.809 1.00 14.59 381 GLU A O 1
ATOM 2797 N N . MET A 1 373 ? -33.905 3.734 -6.243 1.00 14.68 382 MET A N 1
ATOM 2798 C CA . MET A 1 373 ? -34.015 5.120 -6.705 1.00 15.08 382 MET A CA 1
ATOM 2799 C C . MET A 1 373 ? -34.802 5.935 -5.696 1.00 15.13 382 MET A C 1
ATOM 2800 O O . MET A 1 373 ? -35.687 5.412 -5.021 1.00 15.31 382 MET A O 1
ATOM 2805 N N . CYS A 1 374 ? -34.482 7.222 -5.607 1.00 15.19 383 CYS A N 1
ATOM 2806 C CA . CYS A 1 374 ? -35.272 8.148 -4.810 1.00 15.17 383 CYS A CA 1
ATOM 2807 C C . CYS A 1 374 ? -35.428 9.472 -5.546 1.00 15.18 383 CYS A C 1
ATOM 2808 O O . CYS A 1 374 ? -34.603 9.826 -6.401 1.00 14.96 383 CYS A O 1
ATOM 2811 N N . MET A 1 375 ? -36.504 10.184 -5.229 1.00 14.73 384 MET A N 1
ATOM 2812 C CA . MET A 1 375 ? -36.692 11.535 -5.732 1.00 14.93 384 MET A CA 1
ATOM 2813 C C . MET A 1 375 ? -36.578 12.520 -4.578 1.00 15.21 384 MET A C 1
ATOM 2814 O O . MET A 1 375 ? -37.321 12.421 -3.598 1.00 14.89 384 MET A O 1
ATOM 2819 N N . LEU A 1 376 ? -35.650 13.464 -4.711 1.00 15.77 385 LEU A N 1
ATOM 2820 C CA . LEU A 1 376 ? -35.454 14.518 -3.726 1.00 16.61 385 LEU A CA 1
ATOM 2821 C C . LEU A 1 376 ? -35.826 15.863 -4.321 1.00 17.52 385 LEU A C 1
ATOM 2822 O O . LEU A 1 376 ? -35.632 16.098 -5.518 1.00 17.76 385 LEU A O 1
ATOM 2827 N N . LYS A 1 377 ? -36.379 16.730 -3.483 1.00 18.17 386 LYS A N 1
ATOM 2828 C CA . LYS A 1 377 ? -36.579 18.123 -3.845 1.00 19.46 386 LYS A CA 1
ATOM 2829 C C . LYS A 1 377 ? -35.513 18.913 -3.103 1.00 19.69 386 LYS A C 1
ATOM 2830 O O . LYS A 1 377 ? -35.388 18.816 -1.882 1.00 19.92 386 LYS A O 1
ATOM 2836 N N . ARG A 1 378 ? -34.723 19.668 -3.850 1.00 20.07 387 ARG A N 1
ATOM 2837 C CA . ARG A 1 378 ? -33.670 20.460 -3.260 1.00 20.55 387 ARG A CA 1
ATOM 2838 C C . ARG A 1 378 ? -34.207 21.835 -2.868 1.00 21.28 387 ARG A C 1
ATOM 2839 O O . ARG A 1 378 ? -34.771 22.545 -3.707 1.00 21.23 387 ARG A O 1
ATOM 2847 N N . ARG A 1 379 ? -34.037 22.193 -1.594 1.00 21.90 388 ARG A N 1
ATOM 2848 C CA . ARG A 1 379 ? -34.426 23.520 -1.102 1.00 22.74 388 ARG A CA 1
ATOM 2849 C C . ARG A 1 379 ? -33.475 24.587 -1.637 1.00 22.87 388 ARG A C 1
ATOM 2850 O O . ARG A 1 379 ? -32.254 24.400 -1.653 1.00 23.14 388 ARG A O 1
ATOM 2858 N N . LEU B 1 1 ? -53.497 0.724 17.465 1.00 18.50 10 LEU B N 1
ATOM 2859 C CA . LEU B 1 1 ? -52.394 0.693 16.450 1.00 18.58 10 LEU B CA 1
ATOM 2860 C C . LEU B 1 1 ? -52.731 -0.146 15.214 1.00 18.37 10 LEU B C 1
ATOM 2861 O O . LEU B 1 1 ? -52.145 0.049 14.143 1.00 18.13 10 LEU B O 1
ATOM 2866 N N . GLY B 1 2 ? -53.672 -1.074 15.369 1.00 18.08 11 GLY B N 1
ATOM 2867 C CA . GLY B 1 2 ? -54.134 -1.912 14.259 1.00 17.91 11 GLY B CA 1
ATOM 2868 C C . GLY B 1 2 ? -53.117 -2.953 13.834 1.00 17.35 11 GLY B C 1
ATOM 2869 O O . GLY B 1 2 ? -53.125 -3.412 12.679 1.00 17.71 11 GLY B O 1
ATOM 2870 N N . LEU B 1 3 ? -52.245 -3.341 14.764 1.00 16.85 12 LEU B N 1
ATOM 2871 C CA . LEU B 1 3 ? -51.182 -4.290 14.458 1.00 16.26 12 LEU B CA 1
ATOM 2872 C C . LEU B 1 3 ? -51.509 -5.661 15.012 1.00 16.00 12 LEU B C 1
ATOM 2873 O O . LEU B 1 3 ? -51.809 -5.802 16.193 1.00 15.54 12 LEU B O 1
ATOM 2878 N N . SER B 1 4 ? -51.439 -6.670 14.154 1.00 16.04 13 SER B N 1
ATOM 2879 C CA . SER B 1 4 ? -51.743 -8.032 14.569 1.00 16.58 13 SER B CA 1
ATOM 2880 C C . SER B 1 4 ? -50.843 -9.070 13.908 1.00 16.48 13 SER B C 1
ATOM 2881 O O . SER B 1 4 ? -50.532 -8.976 12.716 1.00 16.61 13 SER B O 1
ATOM 2884 N N . ILE B 1 5 ? -50.438 -10.060 14.698 1.00 16.20 14 ILE B N 1
ATOM 2885 C CA . ILE B 1 5 ? -49.810 -11.265 14.179 1.00 16.42 14 ILE B CA 1
ATOM 2886 C C . ILE B 1 5 ? -50.926 -12.187 13.682 1.00 16.33 14 ILE B C 1
ATOM 2887 O O . ILE B 1 5 ? -51.731 -12.69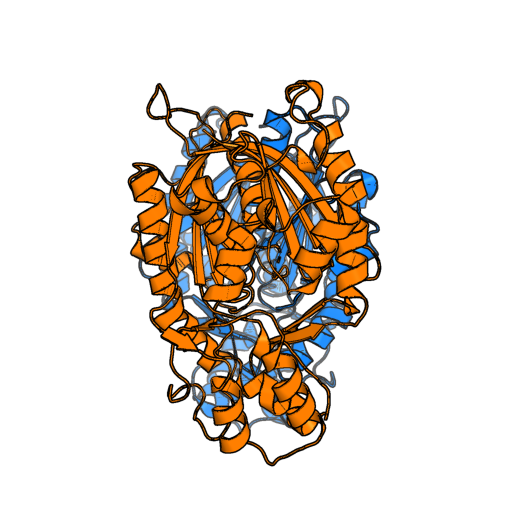9 14.466 1.00 16.41 14 ILE B O 1
ATOM 2892 N N . THR B 1 6 ? -50.961 -12.386 12.371 1.00 16.09 15 THR B N 1
ATOM 2893 C CA . THR B 1 6 ? -52.055 -13.120 11.725 1.00 16.04 15 THR B CA 1
ATOM 2894 C C . THR B 1 6 ? -51.673 -14.550 11.320 1.00 16.06 15 THR B C 1
ATOM 2895 O O . THR B 1 6 ? -52.517 -15.319 10.854 1.00 15.96 15 THR B O 1
ATOM 2899 N N . GLY B 1 7 ? -50.403 -14.903 11.499 1.00 15.74 16 GLY B N 1
ATOM 2900 C CA . GLY B 1 7 ? -49.934 -16.255 11.225 1.00 15.17 16 GLY B CA 1
ATOM 2901 C C . GLY B 1 7 ? -48.565 -16.474 11.830 1.00 15.24 16 GLY B C 1
ATOM 2902 O O . GLY B 1 7 ? -47.755 -15.547 11.891 1.00 15.46 16 GLY B O 1
ATOM 2903 N N . LEU B 1 8 ? -48.320 -17.692 12.295 1.00 15.05 17 LEU B N 1
ATOM 2904 C CA . LEU B 1 8 ? -46.998 -18.092 12.774 1.00 14.71 17 LEU B CA 1
ATOM 2905 C C . LEU B 1 8 ? -46.614 -19.430 12.166 1.00 14.82 17 LEU B C 1
ATOM 2906 O O . LEU B 1 8 ? -47.467 -20.299 11.955 1.00 14.95 17 LEU B O 1
ATOM 2911 N N . GLY B 1 9 ? -45.321 -19.599 11.897 1.00 13.93 18 GLY B N 1
ATOM 2912 C CA . GLY B 1 9 ? -44.811 -20.838 11.332 1.00 13.92 18 GLY B CA 1
ATOM 2913 C C . GLY B 1 9 ? -43.455 -21.130 11.949 1.00 13.84 18 GLY B C 1
ATOM 2914 O O . GLY B 1 9 ? -42.673 -20.215 12.189 1.00 14.38 18 GLY B O 1
ATOM 2915 N N . VAL B 1 10 ? -43.185 -22.398 12.236 1.00 13.96 19 VAL B N 1
ATOM 2916 C CA . VAL B 1 10 ? -41.916 -22.788 12.856 1.00 13.93 19 VAL B CA 1
ATOM 2917 C C . VAL B 1 10 ? -41.408 -24.040 12.172 1.00 14.39 19 VAL B C 1
ATOM 2918 O O . VAL B 1 10 ? -42.174 -24.979 11.938 1.00 14.53 19 VAL B O 1
ATOM 2922 N N . GLN B 1 11 ? -40.118 -24.046 11.846 1.00 14.18 20 GLN B N 1
ATOM 2923 C CA . GLN B 1 11 ? -39.507 -25.217 11.237 1.00 14.64 20 GLN B CA 1
ATOM 2924 C C . GLN B 1 11 ? -38.160 -25.537 11.861 1.00 14.63 20 GLN B C 1
ATOM 2925 O O . GLN B 1 11 ? -37.141 -24.917 11.542 1.00 14.68 20 GLN B O 1
ATOM 2931 N N . TYR B 1 12 ? -38.163 -26.503 12.772 1.00 14.49 21 TYR B N 1
ATOM 2932 C CA . TYR B 1 12 ? -36.919 -27.066 13.252 1.00 14.29 21 TYR B CA 1
ATOM 2933 C C . TYR B 1 12 ? -36.432 -28.059 12.218 1.00 14.08 21 TYR B C 1
ATOM 2934 O O . TYR B 1 12 ? -37.240 -28.659 11.505 1.00 14.31 21 TYR B O 1
ATOM 2943 N N . PRO B 1 13 ? -35.106 -28.241 12.127 1.00 14.08 22 PRO B N 1
ATOM 2944 C CA . PRO B 1 13 ? -34.594 -29.327 11.304 1.00 13.96 22 PRO B CA 1
ATOM 2945 C C . PRO B 1 13 ? -34.967 -30.667 11.960 1.00 13.98 22 PRO B C 1
ATOM 2946 O O . PRO B 1 13 ? -35.368 -30.682 13.124 1.00 14.28 22 PRO B O 1
ATOM 2950 N N . PRO B 1 14 ? -34.888 -31.774 11.207 1.00 14.14 23 PRO B N 1
ATOM 2951 C CA . PRO B 1 14 ? -35.273 -33.104 11.716 1.00 14.32 23 PRO B CA 1
ATOM 2952 C C . PRO B 1 14 ? -34.464 -33.683 12.890 1.00 14.29 23 PRO B C 1
ATOM 2953 O O . PRO B 1 14 ? -34.974 -34.540 13.620 1.00 14.83 23 PRO B O 1
ATOM 2957 N N . TYR B 1 15 ? -33.224 -33.240 13.073 1.00 14.55 24 TYR B N 1
ATOM 2958 C CA . TYR B 1 15 ? -32.288 -33.960 13.940 1.00 14.36 24 TYR B CA 1
ATOM 2959 C C . TYR B 1 15 ? -32.206 -33.411 15.361 1.00 14.52 24 TYR B C 1
ATOM 2960 O O . TYR B 1 15 ? -32.451 -32.230 15.589 1.00 14.53 24 TYR B O 1
ATOM 2969 N N . SER B 1 16 ? -31.939 -34.297 16.313 1.00 14.50 25 SER B N 1
ATOM 2970 C CA . SER B 1 16 ? -31.852 -33.929 17.722 1.00 15.15 25 SER B CA 1
ATOM 2971 C C . SER B 1 16 ? -30.524 -34.399 18.282 1.00 15.35 25 SER B C 1
ATOM 2972 O O . SER B 1 16 ? -30.191 -35.589 18.214 1.00 15.13 25 SER B O 1
ATOM 2975 N N . LEU B 1 17 ? -29.776 -33.457 18.849 1.00 15.72 26 LEU B N 1
ATOM 2976 C CA . LEU B 1 17 ? -28.511 -33.757 19.506 1.00 16.03 26 LEU B CA 1
ATOM 2977 C C . LEU B 1 17 ? -28.733 -33.917 20.999 1.00 16.40 26 LEU B C 1
ATOM 2978 O O . LEU B 1 17 ? -29.082 -32.959 21.701 1.00 15.65 26 LEU B O 1
ATOM 2983 N N . GLY B 1 18 ? -28.532 -35.138 21.479 1.00 16.85 27 GLY B N 1
ATOM 2984 C CA . GLY B 1 18 ? -28.555 -35.391 22.911 1.00 18.34 27 GLY B CA 1
ATOM 2985 C C . GLY B 1 18 ? -27.285 -34.879 23.572 1.00 18.86 27 GLY B C 1
ATOM 2986 O O . GLY B 1 18 ? -26.328 -34.497 22.885 1.00 18.85 27 GLY B O 1
ATOM 2987 N N . PRO B 1 19 ? -27.246 -34.898 24.915 1.00 19.72 28 PRO B N 1
ATOM 2988 C CA . PRO B 1 19 ? -26.059 -34.399 25.617 1.00 19.88 28 PRO B CA 1
ATOM 2989 C C . PRO B 1 19 ? -24.754 -35.106 25.251 1.00 20.38 28 PRO B C 1
ATOM 2990 O O . PRO B 1 19 ? -23.684 -34.524 25.426 1.00 20.49 28 PRO B O 1
ATOM 2994 N N . ASP B 1 20 ? -24.830 -36.337 24.743 1.00 20.63 29 ASP B N 1
ATOM 2995 C CA . ASP B 1 20 ? -23.618 -37.069 24.375 1.00 21.32 29 ASP B CA 1
ATOM 2996 C C . ASP B 1 20 ? -22.993 -36.605 23.053 1.00 20.80 29 ASP B C 1
ATOM 2997 O O . ASP B 1 20 ? -21.843 -36.939 22.769 1.00 20.60 29 ASP B O 1
ATOM 3002 N N . ALA B 1 21 ? -23.729 -35.825 22.258 1.00 20.59 30 ALA B N 1
ATOM 3003 C CA . ALA B 1 21 ? -23.192 -35.324 20.987 1.00 20.56 30 ALA B CA 1
ATOM 3004 C C . ALA B 1 21 ? -21.840 -34.633 21.176 1.00 20.60 30 ALA B C 1
ATOM 3005 O O . ALA B 1 21 ? -20.886 -34.923 20.461 1.00 20.06 30 ALA B O 1
ATOM 3007 N N . ILE B 1 22 ? -21.753 -33.726 22.147 1.00 20.92 31 ILE B N 1
ATOM 3008 C CA . ILE B 1 22 ? -20.496 -33.011 22.364 1.00 21.33 31 ILE B CA 1
ATOM 3009 C C . ILE B 1 22 ? -19.424 -33.909 22.970 1.00 21.12 31 ILE B C 1
ATOM 3010 O O . ILE B 1 22 ? -18.236 -33.721 22.696 1.00 20.80 31 ILE B O 1
ATOM 3015 N N . ASP B 1 23 ? -19.841 -34.871 23.794 1.00 21.22 32 ASP B N 1
ATOM 3016 C CA . ASP B 1 23 ? -18.920 -35.897 24.302 1.00 21.47 32 ASP B CA 1
ATOM 3017 C C . ASP B 1 23 ? -18.241 -36.643 23.143 1.00 21.02 32 ASP B C 1
ATOM 3018 O O . ASP B 1 23 ? -17.018 -36.792 23.126 1.00 20.67 32 ASP B O 1
ATOM 3023 N N . ILE B 1 24 ? -19.044 -37.083 22.175 1.00 20.79 33 ILE B N 1
ATOM 3024 C CA . ILE B 1 24 ? -18.552 -37.807 20.996 1.00 20.70 33 ILE B CA 1
ATOM 3025 C C . ILE B 1 24 ? -17.556 -36.976 20.185 1.00 20.56 33 ILE B C 1
ATOM 3026 O O . ILE B 1 24 ? -16.459 -37.445 19.863 1.00 20.36 33 ILE B O 1
ATOM 3031 N N . LEU B 1 25 ? -17.948 -35.746 19.854 1.00 20.14 34 LEU B N 1
ATOM 3032 C CA . LEU B 1 25 ? -17.127 -34.888 19.004 1.00 20.18 34 LEU B CA 1
ATOM 3033 C C . LEU B 1 25 ? -15.856 -34.448 19.710 1.00 20.14 34 LEU B C 1
ATOM 3034 O O . LEU B 1 25 ? -14.793 -34.402 19.095 1.00 20.26 34 LEU B O 1
ATOM 3039 N N . SER B 1 26 ? -15.979 -34.133 20.998 1.00 20.41 35 SER B N 1
ATOM 3040 C CA . SER B 1 26 ? -14.841 -33.734 21.813 1.00 21.44 35 SER B CA 1
ATOM 3041 C C . SER B 1 26 ? -13.769 -34.823 21.855 1.00 21.43 35 SER B C 1
ATOM 3042 O O . SER B 1 26 ? -12.588 -34.546 21.650 1.00 21.83 35 SER B O 1
ATOM 3045 N N . LYS B 1 27 ? -14.194 -36.058 22.116 1.00 21.93 36 LYS B N 1
ATOM 3046 C CA . LYS B 1 27 ? -13.276 -37.193 22.201 1.00 22.20 36 LYS B CA 1
ATOM 3047 C C . LYS B 1 27 ? -12.672 -37.522 20.839 1.00 21.77 36 LYS B C 1
ATOM 3048 O O . LYS B 1 27 ? -11.524 -37.960 20.750 1.00 21.65 36 LYS B O 1
ATOM 3054 N N . ARG B 1 28 ? -13.447 -37.296 19.783 1.00 21.21 37 ARG B N 1
ATOM 3055 C CA . ARG B 1 28 ? -12.992 -37.575 18.424 1.00 20.89 37 ARG B CA 1
ATOM 3056 C C . ARG B 1 28 ? -11.865 -36.639 17.976 1.00 20.40 37 ARG B C 1
ATOM 3057 O O . ARG B 1 28 ? -10.929 -37.081 17.306 1.00 20.41 37 ARG B O 1
ATOM 3065 N N . TYR B 1 29 ? -11.942 -35.362 18.360 1.00 19.49 38 TYR B N 1
ATOM 3066 C CA . TYR B 1 29 ? -10.995 -34.347 17.851 1.00 19.12 38 TYR B CA 1
ATOM 3067 C C . TYR B 1 29 ? -10.021 -33.710 18.844 1.00 19.18 38 TYR B C 1
ATOM 3068 O O . TYR B 1 29 ? -9.128 -32.973 18.437 1.00 18.48 38 TYR B O 1
ATOM 3077 N N . HIS B 1 30 ? -10.181 -33.994 20.132 1.00 19.72 39 HIS B N 1
ATOM 3078 C CA . HIS B 1 30 ? -9.322 -33.373 21.141 1.00 20.34 39 HIS B CA 1
ATOM 3079 C C . HIS B 1 30 ? -8.905 -34.329 22.245 1.00 21.01 39 HIS B C 1
ATOM 3080 O O . HIS B 1 30 ? -9.653 -35.242 22.585 1.00 21.54 39 HIS B O 1
ATOM 3087 N N . PRO B 1 31 ? -7.693 -34.136 22.799 1.00 22.10 40 PRO B N 1
ATOM 3088 C CA . PRO B 1 31 ? -7.365 -34.927 23.978 1.00 22.83 40 PRO B CA 1
ATOM 3089 C C . PRO B 1 31 ? -8.231 -34.522 25.167 1.00 23.70 40 PRO B C 1
ATOM 3090 O O . PRO B 1 31 ? -8.865 -33.460 25.152 1.00 24.07 40 PRO B O 1
ATOM 3094 N N . GLU B 1 32 ? -8.271 -35.387 26.172 1.00 24.44 41 GLU B N 1
ATOM 3095 C CA . GLU B 1 32 ? -8.910 -35.086 27.443 1.00 25.40 41 GLU B CA 1
ATOM 3096 C C . GLU B 1 32 ? -8.171 -33.896 28.060 1.00 24.95 41 GLU B C 1
ATOM 3097 O O . GLU B 1 32 ? -6.941 -33.840 27.999 1.00 24.97 41 GLU B O 1
ATOM 3103 N N . SER B 1 33 ? -8.913 -32.939 28.619 1.00 24.60 42 SER B N 1
ATOM 3104 C CA . SER B 1 33 ? -8.308 -31.777 29.296 1.00 24.32 42 SER B CA 1
ATOM 3105 C C . SER B 1 33 ? -9.207 -31.265 30.423 1.00 23.89 42 SER B C 1
ATOM 3106 O O . SER B 1 33 ? -10.412 -31.498 30.394 1.00 23.77 42 SER B O 1
ATOM 3109 N N . PRO B 1 34 ? -8.626 -30.558 31.421 1.00 23.80 43 PRO B N 1
ATOM 3110 C CA . PRO B 1 34 ? -9.460 -30.033 32.508 1.00 23.39 43 PRO B CA 1
ATOM 3111 C C . PRO B 1 34 ? -10.618 -29.137 32.034 1.00 22.96 43 PRO B C 1
ATOM 3112 O O . PRO B 1 34 ? -11.730 -29.264 32.548 1.00 22.50 43 PRO B O 1
ATOM 3116 N N . ALA B 1 35 ? -10.362 -28.262 31.060 1.00 22.72 44 ALA B N 1
ATOM 3117 C CA . ALA B 1 35 ? -11.385 -27.328 30.578 1.00 22.35 44 ALA B CA 1
ATOM 3118 C C . ALA B 1 35 ? -12.517 -28.050 29.848 1.00 22.16 44 ALA B C 1
ATOM 3119 O O . ALA B 1 35 ? -13.696 -27.730 30.041 1.00 22.29 44 ALA B O 1
ATOM 3121 N N . MET B 1 36 ? -12.160 -29.041 29.033 1.00 22.05 45 MET B N 1
ATOM 3122 C CA . MET B 1 36 ? -13.163 -29.829 28.323 1.00 21.75 45 MET B CA 1
ATOM 3123 C C . MET B 1 36 ? -14.046 -30.615 29.289 1.00 22.30 45 MET B C 1
ATOM 3124 O O . MET B 1 36 ? -15.265 -30.693 29.098 1.00 22.54 45 MET B O 1
ATOM 3129 N N . LYS B 1 37 ? -13.435 -31.183 30.331 1.00 22.96 46 LYS B N 1
ATOM 3130 C CA . LYS B 1 37 ? -14.177 -31.930 31.350 1.00 23.81 46 LYS B CA 1
ATOM 3131 C C . LYS B 1 37 ? -15.222 -31.044 32.025 1.00 23.30 46 LYS B C 1
ATOM 3132 O O . LYS B 1 37 ? -16.355 -31.463 32.215 1.00 23.36 46 LYS B O 1
ATOM 3138 N N . LYS B 1 38 ? -14.831 -29.811 32.347 1.00 23.37 47 LYS B N 1
ATOM 3139 C CA . LYS B 1 38 ? -15.715 -28.820 32.951 1.00 23.32 47 LYS B CA 1
ATOM 3140 C C . LYS B 1 38 ? -16.931 -28.519 32.072 1.00 22.61 47 LYS B C 1
ATOM 3141 O O . LYS B 1 38 ? -18.062 -28.487 32.562 1.00 21.85 47 LYS B O 1
ATOM 3147 N N . VAL B 1 39 ? -16.687 -28.312 30.775 1.00 21.88 48 VAL B N 1
ATOM 3148 C CA . VAL B 1 39 ? -17.760 -28.032 29.816 1.00 21.30 48 VAL B CA 1
ATOM 3149 C C . VAL B 1 39 ? -18.701 -29.229 29.699 1.00 20.99 48 VAL B C 1
ATOM 3150 O O . VAL B 1 39 ? -19.923 -29.081 29.754 1.00 20.30 48 VAL B O 1
ATOM 3154 N N . LEU B 1 40 ? -18.121 -30.416 29.559 1.00 21.19 49 LEU B N 1
ATOM 3155 C CA . LEU B 1 40 ? -18.897 -31.649 29.483 1.00 21.73 49 LEU B CA 1
ATOM 3156 C C . LEU B 1 40 ? -19.751 -31.876 30.737 1.00 21.60 49 LEU B C 1
ATOM 3157 O O . LEU B 1 40 ? -20.843 -32.442 30.650 1.00 21.94 49 LEU B O 1
ATOM 3162 N N . ALA B 1 41 ? -19.266 -31.409 31.892 1.00 21.53 50 ALA B N 1
ATOM 3163 C CA . ALA B 1 41 ? -20.025 -31.490 33.144 1.00 21.40 50 ALA B CA 1
ATOM 3164 C C . ALA B 1 41 ? -21.212 -30.521 33.176 1.00 21.07 50 ALA B C 1
ATOM 3165 O O . ALA B 1 41 ? -22.344 -30.913 33.487 1.00 20.81 50 ALA B O 1
ATOM 3167 N N . ILE B 1 42 ? -20.947 -29.257 32.848 1.00 21.03 51 ILE B N 1
ATOM 3168 C CA . ILE B 1 42 ? -21.991 -28.225 32.774 1.00 21.08 51 ILE B CA 1
ATOM 3169 C C . ILE B 1 42 ? -23.088 -28.629 31.790 1.00 20.63 51 ILE B C 1
ATOM 3170 O O . ILE B 1 42 ? -24.279 -28.432 32.051 1.00 20.23 51 ILE B O 1
ATOM 3175 N N . ASN B 1 43 ? -22.671 -29.226 30.675 1.00 20.53 52 ASN B N 1
ATOM 3176 C CA . ASN B 1 43 ? -23.578 -29.717 29.644 1.00 20.84 52 ASN B CA 1
ATOM 3177 C C . ASN B 1 43 ? -24.687 -30.619 30.185 1.00 21.09 52 ASN B C 1
ATOM 3178 O O . ASN B 1 43 ? -25.795 -30.658 29.640 1.00 20.89 52 ASN B O 1
ATOM 3183 N N . ARG B 1 44 ? -24.379 -31.324 31.273 1.00 21.78 53 ARG B N 1
ATOM 3184 C CA . ARG B 1 44 ? -25.293 -32.295 31.861 1.00 22.52 53 ARG B CA 1
ATOM 3185 C C . ARG B 1 44 ? -26.347 -31.700 32.811 1.00 22.66 53 ARG B C 1
ATOM 3186 O O . ARG B 1 44 ? -27.259 -32.406 33.247 1.00 22.89 53 ARG B O 1
ATOM 3194 N N . TYR B 1 45 ? -26.236 -30.411 33.125 1.00 22.52 54 TYR B N 1
ATOM 3195 C CA . TYR B 1 45 ? -27.264 -29.756 33.946 1.00 22.27 54 TYR B CA 1
ATOM 3196 C C . TYR B 1 45 ? -27.738 -28.393 33.428 1.00 21.71 54 TYR B C 1
ATOM 3197 O O . TYR B 1 45 ? -28.105 -27.502 34.197 1.00 21.44 54 TYR B O 1
ATOM 3206 N N . THR B 1 46 ? -27.751 -28.255 32.111 1.00 20.76 55 THR B N 1
ATOM 3207 C CA . THR B 1 46 ? -28.260 -27.055 31.460 1.00 19.68 55 THR B CA 1
ATOM 3208 C C . THR B 1 46 ? -29.783 -27.016 31.535 1.00 19.45 55 THR B C 1
ATOM 3209 O O . THR B 1 46 ? -30.386 -25.958 31.386 1.00 19.37 55 THR B O 1
ATOM 3213 N N . GLY B 1 47 ? -30.399 -28.180 31.740 1.00 19.11 56 GLY B N 1
ATOM 3214 C CA . GLY B 1 47 ? -31.851 -28.300 31.671 1.00 19.01 56 GLY B CA 1
ATOM 3215 C C . GLY B 1 47 ? -32.354 -28.591 30.264 1.00 19.31 56 GLY B C 1
ATOM 3216 O O . GLY B 1 47 ? -33.568 -28.623 30.028 1.00 19.84 56 GLY B O 1
ATOM 3217 N N . ILE B 1 48 ? -31.431 -28.788 29.323 1.00 18.68 57 ILE B N 1
ATOM 3218 C CA . ILE B 1 48 ? -31.794 -29.101 27.935 1.00 18.66 57 ILE B CA 1
ATOM 3219 C C . ILE B 1 48 ? -31.641 -30.600 27.704 1.00 19.04 57 ILE B C 1
ATOM 3220 O O . ILE B 1 48 ? -30.567 -31.148 27.938 1.00 18.96 57 ILE B O 1
ATOM 3225 N N . ASP B 1 49 ? -32.707 -31.256 27.247 1.00 19.67 58 ASP B N 1
ATOM 3226 C CA . ASP B 1 49 ? -32.643 -32.687 26.932 1.00 20.63 58 ASP B CA 1
ATOM 3227 C C . ASP B 1 49 ? -32.115 -32.940 25.525 1.00 19.92 58 ASP B C 1
ATOM 3228 O O . ASP B 1 49 ? -31.349 -33.880 25.313 1.00 20.12 58 ASP B O 1
ATOM 3233 N N . GLN B 1 50 ? -32.563 -32.121 24.573 1.00 19.27 59 GLN B N 1
ATOM 3234 C CA . GLN B 1 50 ? -32.235 -32.293 23.152 1.00 18.14 59 GLN B CA 1
ATOM 3235 C C . GLN B 1 50 ? -32.098 -30.933 22.489 1.00 17.23 59 GLN B C 1
ATOM 3236 O O . GLN B 1 50 ? -32.896 -30.033 22.761 1.00 16.80 59 GLN B O 1
ATOM 3242 N N . ARG B 1 51 ? -31.102 -30.807 21.615 1.00 15.88 60 ARG B N 1
ATOM 3243 C CA . ARG B 1 51 ? -30.868 -29.597 20.820 1.00 15.07 60 ARG B CA 1
ATOM 3244 C C . ARG B 1 51 ? -31.146 -29.898 19.356 1.00 14.78 60 ARG B C 1
ATOM 3245 O O . ARG B 1 51 ? -30.545 -30.815 18.782 1.00 14.44 60 ARG B O 1
ATOM 3253 N N . SER B 1 52 ? -32.061 -29.143 18.748 1.00 14.54 61 SER B N 1
ATOM 3254 C CA . SER B 1 52 ? -32.366 -29.339 17.336 1.00 14.52 61 SER B CA 1
ATOM 3255 C C . SER B 1 52 ? -31.172 -28.966 16.449 1.00 14.50 61 SER B C 1
ATOM 3256 O O . SER B 1 52 ? -30.483 -27.975 16.699 1.00 14.43 61 SER B O 1
ATOM 3259 N N . SER B 1 53 ? -30.922 -29.778 15.427 1.00 13.98 62 SER B N 1
ATOM 3260 C CA . SER B 1 53 ? -29.758 -29.571 14.567 1.00 14.07 62 SER B CA 1
ATOM 3261 C C . SER B 1 53 ? -30.017 -29.971 13.120 1.00 13.75 62 SER B C 1
ATOM 3262 O O . SER B 1 53 ? -30.837 -30.851 12.846 1.00 13.09 62 SER B O 1
ATOM 3265 N N . ILE B 1 54 ? -29.300 -29.318 12.204 1.00 13.05 63 ILE B N 1
ATOM 3266 C CA . ILE B 1 54 ? -29.342 -29.668 10.784 1.00 13.53 63 ILE B CA 1
ATOM 3267 C C . ILE B 1 54 ? -28.695 -31.028 10.500 1.00 13.62 63 ILE B C 1
ATOM 3268 O O . ILE B 1 54 ? -28.842 -31.560 9.405 1.00 13.71 63 ILE B O 1
ATOM 3273 N N . GLY B 1 55 ? -27.972 -31.571 11.479 1.00 14.28 64 GLY B N 1
ATOM 3274 C CA . GLY B 1 55 ? -27.299 -32.872 11.324 1.00 14.77 64 GLY B CA 1
ATOM 3275 C C . GLY B 1 55 ? -27.034 -33.618 12.624 1.00 14.96 64 GLY B C 1
ATOM 3276 O O . GLY B 1 55 ? -27.226 -33.084 13.707 1.00 15.09 64 GLY B O 1
ATOM 3277 N N . ASN B 1 56 ? -26.610 -34.874 12.498 1.00 15.31 65 ASN B N 1
ATOM 3278 C CA . ASN B 1 56 ? -26.143 -35.670 13.629 1.00 15.89 65 ASN B CA 1
ATOM 3279 C C . ASN B 1 56 ? -24.631 -35.469 13.813 1.00 16.05 65 ASN B C 1
ATOM 3280 O O . ASN B 1 56 ? -23.997 -34.841 12.965 1.00 15.92 65 ASN B O 1
ATOM 3285 N N . PRO B 1 57 ? -24.053 -35.978 14.921 1.00 16.69 66 PRO B N 1
ATOM 3286 C CA . PRO B 1 57 ? -22.610 -35.842 15.152 1.00 17.40 66 PRO B CA 1
ATOM 3287 C C . PRO B 1 57 ? -21.677 -36.378 14.061 1.00 17.87 66 PRO B C 1
ATOM 3288 O O . PRO B 1 57 ? -20.502 -36.015 14.056 1.00 18.35 66 PRO B O 1
ATOM 3292 N N . ASP B 1 58 ? -22.172 -37.225 13.154 1.00 18.18 67 ASP B N 1
ATOM 3293 C CA . ASP B 1 58 ? -21.337 -37.724 12.056 1.00 18.84 67 ASP B CA 1
ATOM 3294 C C . ASP B 1 58 ? -21.460 -36.879 10.775 1.00 18.44 67 ASP B C 1
ATOM 3295 O O . ASP B 1 58 ? -20.898 -37.240 9.729 1.00 18.54 67 ASP B O 1
ATOM 3300 N N . HIS B 1 59 ? -22.172 -35.752 10.859 1.00 18.02 68 HIS B N 1
ATOM 3301 C CA . HIS B 1 59 ? -22.317 -34.845 9.708 1.00 17.69 68 HIS B CA 1
ATOM 3302 C C . HIS B 1 59 ? -20.954 -34.482 9.126 1.00 17.18 68 HIS B C 1
ATOM 3303 O O . HIS B 1 59 ? -20.042 -34.146 9.874 1.00 17.20 68 HIS B O 1
ATOM 3310 N N . PRO B 1 60 ? -20.804 -34.550 7.785 1.00 17.11 69 PRO B N 1
ATOM 3311 C CA . PRO B 1 60 ? -19.477 -34.312 7.192 1.00 16.75 69 PRO B CA 1
ATOM 3312 C C . PRO B 1 60 ? -18.855 -32.942 7.516 1.00 16.43 69 PRO B C 1
ATOM 3313 O O . PRO B 1 60 ? -17.636 -32.839 7.631 1.00 16.22 69 PRO B O 1
ATOM 3317 N N . LEU B 1 61 ? -19.681 -31.908 7.653 1.00 15.99 70 LEU B N 1
ATOM 3318 C CA . LEU B 1 61 ? -19.168 -30.556 7.874 1.00 15.45 70 LEU B CA 1
ATOM 3319 C C . LEU B 1 61 ? -18.344 -30.433 9.157 1.00 15.23 70 LEU B C 1
ATOM 3320 O O . LEU B 1 61 ? -17.355 -29.706 9.198 1.00 15.13 70 LEU B O 1
ATOM 3325 N N . VAL B 1 62 ? -18.755 -31.146 10.200 1.00 15.18 71 VAL B N 1
ATOM 3326 C CA . VAL B 1 62 ? -18.087 -31.047 11.498 1.00 15.29 71 VAL B CA 1
ATOM 3327 C C . VAL B 1 62 ? -17.077 -32.182 11.716 1.00 15.71 71 VAL B C 1
ATOM 3328 O O . VAL B 1 62 ? -16.505 -32.319 12.802 1.00 15.45 71 VAL B O 1
ATOM 3332 N N . ASN B 1 63 ? -16.852 -32.979 10.672 1.00 16.19 72 ASN B N 1
ATOM 3333 C CA . ASN B 1 63 ? -15.934 -34.114 10.765 1.00 16.92 72 ASN B CA 1
ATOM 3334 C C . ASN B 1 63 ? -14.752 -34.045 9.803 1.00 17.53 72 ASN B C 1
ATOM 3335 O O . ASN B 1 63 ? -14.177 -35.068 9.421 1.00 17.67 72 ASN B O 1
ATOM 3340 N N . LYS B 1 64 ? -14.383 -32.821 9.438 1.00 17.87 73 LYS B N 1
ATOM 3341 C CA . LYS B 1 64 ? -13.194 -32.562 8.631 1.00 18.57 73 LYS B CA 1
ATOM 3342 C C . LYS B 1 64 ? -11.966 -32.526 9.539 1.00 18.31 73 LYS B C 1
ATOM 3343 O O . LYS B 1 64 ? -12.111 -32.400 10.752 1.00 18.43 73 LYS B O 1
ATOM 3349 N N . PRO B 1 65 ? -10.750 -32.658 8.966 1.00 18.03 74 PRO B N 1
ATOM 3350 C CA . PRO B 1 65 ? -9.535 -32.510 9.774 1.00 17.68 74 PRO B CA 1
ATOM 3351 C C . PRO B 1 65 ? -9.535 -31.227 10.617 1.00 17.47 74 PRO B C 1
ATOM 3352 O O . PRO B 1 65 ? -9.143 -31.260 11.777 1.00 17.55 74 PRO B O 1
ATOM 3356 N N . ASN B 1 66 ? -9.987 -30.121 10.027 1.00 17.17 75 ASN B N 1
ATOM 3357 C CA . ASN B 1 66 ? -10.117 -28.849 10.744 1.00 16.85 75 ASN B CA 1
ATOM 3358 C C . ASN B 1 66 ? -11.576 -28.435 10.934 1.00 15.96 75 ASN B C 1
ATOM 3359 O O . ASN B 1 66 ? -12.457 -28.967 10.263 1.00 15.62 75 ASN B O 1
ATOM 3364 N N . PRO B 1 67 ? -11.843 -27.483 11.855 1.00 14.98 76 PRO B N 1
ATOM 3365 C CA . PRO B 1 67 ? -13.204 -26.957 11.897 1.00 14.62 76 PRO B CA 1
ATOM 3366 C C . PRO B 1 67 ? -13.539 -26.348 10.538 1.00 13.86 76 PRO B C 1
ATOM 3367 O O . PRO B 1 67 ? -12.634 -25.938 9.818 1.00 14.40 76 PRO B O 1
ATOM 3371 N N . PRO B 1 68 ? -14.830 -26.303 10.174 1.00 13.76 77 PRO B N 1
ATOM 3372 C CA . PRO B 1 68 ? -15.183 -25.691 8.890 1.00 13.31 77 PRO B CA 1
ATOM 3373 C C . PRO B 1 68 ? -14.899 -24.195 8.924 1.00 13.44 77 PRO B C 1
ATOM 3374 O O . PRO B 1 68 ? -15.045 -23.572 9.975 1.00 13.73 77 PRO B O 1
ATOM 3378 N N . THR B 1 69 ? -14.487 -23.627 7.793 1.00 13.34 78 THR B N 1
ATOM 3379 C CA . THR B 1 69 ? -14.265 -22.181 7.712 1.00 13.08 78 THR B CA 1
ATOM 3380 C C . THR B 1 69 ? -15.604 -21.472 7.606 1.00 12.85 78 THR B C 1
ATOM 3381 O O . THR B 1 69 ? -16.633 -22.100 7.355 1.00 12.12 78 THR B O 1
ATOM 3385 N N . VAL B 1 70 ? -15.589 -20.152 7.785 1.00 12.89 79 VAL B N 1
ATOM 3386 C CA . VAL B 1 70 ? -16.828 -19.384 7.738 1.00 13.29 79 VAL B CA 1
ATOM 3387 C C . VAL B 1 70 ? -17.490 -19.499 6.345 1.00 13.11 79 VAL B C 1
ATOM 3388 O O . VAL B 1 70 ? -18.715 -19.426 6.220 1.00 13.07 79 VAL B O 1
ATOM 3392 N N . LYS B 1 71 ? -16.677 -19.721 5.316 1.00 13.22 80 LYS B N 1
ATOM 3393 C CA . LYS B 1 71 ? -17.184 -19.960 3.971 1.00 13.43 80 LYS B CA 1
ATOM 3394 C C . LYS B 1 71 ? -17.938 -21.297 3.898 1.00 13.25 80 LYS B C 1
ATOM 3395 O O . LYS B 1 71 ? -19.029 -21.366 3.353 1.00 13.06 80 LYS B O 1
ATOM 3401 N N . GLU B 1 72 ? -17.340 -22.346 4.457 1.00 13.42 81 GLU B N 1
ATOM 3402 C CA . GLU B 1 72 ? -17.951 -23.674 4.495 1.00 14.02 81 GLU B CA 1
ATOM 3403 C C . GLU B 1 72 ? -19.211 -23.699 5.355 1.00 13.53 81 GLU B C 1
ATOM 3404 O O . GLU B 1 72 ? -20.163 -24.417 5.042 1.00 13.96 81 GLU B O 1
ATOM 3410 N N . LEU B 1 73 ? -19.225 -22.885 6.415 1.00 13.36 82 LEU B N 1
ATOM 3411 C CA . LEU B 1 73 ? -20.424 -22.681 7.225 1.00 13.03 82 LEU B CA 1
ATOM 3412 C C . LEU B 1 73 ? -21.521 -22.050 6.389 1.00 13.39 82 LEU B C 1
ATOM 3413 O O . LEU B 1 73 ? -22.657 -22.508 6.422 1.00 13.45 82 LEU B O 1
ATOM 3418 N N . HIS B 1 74 ? -21.169 -21.021 5.615 1.00 13.31 83 HIS B N 1
ATOM 3419 C CA . HIS B 1 74 ? -22.150 -20.336 4.783 1.00 13.48 83 HIS B CA 1
ATOM 3420 C C . HIS B 1 74 ? -22.831 -21.286 3.799 1.00 13.59 83 HIS B C 1
ATOM 3421 O O . HIS B 1 74 ? -24.052 -21.230 3.627 1.00 12.88 83 HIS B O 1
ATOM 3428 N N . GLU B 1 75 ? -22.046 -22.162 3.177 1.00 13.67 84 GLU B N 1
ATOM 3429 C CA . GLU B 1 75 ? -22.571 -23.132 2.208 1.00 15.05 84 GLU B CA 1
ATOM 3430 C C . GLU B 1 75 ? -23.683 -23.978 2.814 1.00 14.25 84 GLU B C 1
ATOM 3431 O O . GLU B 1 75 ? -24.701 -24.229 2.160 1.00 14.49 84 GLU B O 1
ATOM 3437 N N . VAL B 1 76 ? -23.497 -24.385 4.071 1.00 13.93 85 VAL B N 1
ATOM 3438 C CA . VAL B 1 76 ? -24.483 -25.226 4.766 1.00 13.75 85 VAL B CA 1
ATOM 3439 C C . VAL B 1 76 ? -25.661 -24.410 5.320 1.00 13.36 85 VAL B C 1
ATOM 3440 O O . VAL B 1 76 ? -26.799 -24.877 5.326 1.00 13.16 85 VAL B O 1
ATOM 3444 N N . PHE B 1 77 ? -25.393 -23.178 5.748 1.00 12.95 86 PHE B N 1
ATOM 3445 C CA . PHE B 1 77 ? -26.464 -22.243 6.060 1.00 12.54 86 PHE B CA 1
ATOM 3446 C C . PHE B 1 77 ? -27.419 -22.139 4.876 1.00 13.18 86 PHE B C 1
ATOM 3447 O O . PHE B 1 77 ? -28.635 -22.139 5.050 1.00 13.26 86 PHE B O 1
ATOM 3455 N N . MET B 1 78 ? -26.855 -22.059 3.673 1.00 13.57 87 MET B N 1
ATOM 3456 C CA . MET B 1 78 ? -27.666 -21.928 2.464 1.00 14.24 87 MET B CA 1
ATOM 3457 C C . MET B 1 78 ? -28.359 -23.238 2.061 1.00 14.28 87 MET B C 1
ATOM 3458 O O . MET B 1 78 ? -29.537 -23.228 1.704 1.00 14.18 87 MET B O 1
ATOM 3463 N N . SER B 1 79 ? -27.653 -24.362 2.147 1.00 14.51 88 SER B N 1
ATOM 3464 C CA . SER B 1 79 ? -28.222 -25.649 1.725 1.00 14.47 88 SER B CA 1
ATOM 3465 C C . SER B 1 79 ? -29.229 -26.223 2.723 1.00 14.99 88 SER B C 1
ATOM 3466 O O . SER B 1 79 ? -30.247 -26.810 2.314 1.00 15.08 88 SER B O 1
ATOM 3469 N N . ASP B 1 80 ? -28.961 -26.029 4.013 1.00 15.03 89 ASP B N 1
ATOM 3470 C CA . ASP B 1 80 ? -29.732 -26.668 5.087 1.00 15.20 89 ASP B CA 1
ATOM 3471 C C . ASP B 1 80 ? -30.556 -25.686 5.925 1.00 14.94 89 ASP B C 1
ATOM 3472 O O . ASP B 1 80 ? -31.595 -26.056 6.489 1.00 15.23 89 ASP B O 1
ATOM 3477 N N . GLY B 1 81 ? -30.105 -24.439 6.002 1.00 14.27 90 GLY B N 1
ATOM 3478 C CA . GLY B 1 81 ? -30.810 -23.422 6.782 1.00 14.26 90 GLY B CA 1
ATOM 3479 C C . GLY B 1 81 ? -31.946 -22.782 6.009 1.00 14.30 90 GLY B C 1
ATOM 3480 O O . GLY B 1 81 ? -33.076 -22.716 6.487 1.00 14.21 90 GLY B O 1
ATOM 3481 N N . VAL B 1 82 ? -31.647 -22.320 4.797 1.00 14.07 91 VAL B N 1
ATOM 3482 C CA . VAL B 1 82 ? -32.627 -21.617 3.969 1.00 13.98 91 VAL B CA 1
ATOM 3483 C C . VAL B 1 82 ? -33.942 -22.415 3.749 1.00 13.98 91 VAL B C 1
ATOM 3484 O O . VAL B 1 82 ? -35.028 -21.844 3.881 1.00 14.29 91 VAL B O 1
ATOM 3488 N N . PRO B 1 83 ? -33.859 -23.734 3.454 1.00 14.05 92 PRO B N 1
ATOM 3489 C CA . PRO B 1 83 ? -35.120 -24.487 3.330 1.00 14.05 92 PRO B CA 1
ATOM 3490 C C . PRO B 1 83 ? -36.016 -24.437 4.579 1.00 13.78 92 PRO B C 1
ATOM 3491 O O . PRO B 1 83 ? -37.245 -24.410 4.444 1.00 14.14 92 PRO B O 1
ATOM 3495 N N . LEU B 1 84 ? -35.420 -24.414 5.771 1.00 13.74 93 LEU B N 1
ATOM 3496 C CA . LEU B 1 84 ? -36.191 -24.259 7.019 1.00 13.62 93 LEU B CA 1
ATOM 3497 C C . LEU B 1 84 ? -36.936 -22.925 7.035 1.00 13.34 93 LEU B C 1
ATOM 3498 O O . LEU B 1 84 ? -38.128 -22.856 7.373 1.00 13.27 93 LEU B O 1
ATOM 3503 N N . ALA B 1 85 ? -36.221 -21.870 6.654 1.00 13.18 94 ALA B N 1
ATOM 3504 C CA . ALA B 1 85 ? -36.783 -20.524 6.603 1.00 13.06 94 ALA B CA 1
ATOM 3505 C C . ALA B 1 85 ? -37.920 -20.435 5.598 1.00 13.46 94 ALA B C 1
ATOM 3506 O O . ALA B 1 85 ? -38.945 -19.808 5.872 1.00 13.59 94 ALA B O 1
ATOM 3508 N N . VAL B 1 86 ? -37.739 -21.069 4.439 1.00 13.37 95 VAL B N 1
ATOM 3509 C CA . VAL B 1 86 ? -38.800 -21.136 3.424 1.00 13.47 95 VAL B CA 1
ATOM 3510 C C . VAL B 1 86 ? -40.056 -21.840 3.976 1.00 13.59 95 VAL B C 1
ATOM 3511 O O . VAL B 1 86 ? -41.174 -21.337 3.831 1.00 13.40 95 VAL B O 1
ATOM 3515 N N . GLU B 1 87 ? -39.866 -22.982 4.636 1.00 13.91 96 GLU B N 1
ATOM 3516 C CA . GLU B 1 87 ? -41.000 -23.730 5.178 1.00 14.83 96 GLU B CA 1
ATOM 3517 C C . GLU B 1 87 ? -41.700 -22.980 6.314 1.00 14.74 96 GLU B C 1
ATOM 3518 O O . GLU B 1 87 ? -42.944 -22.922 6.347 1.00 14.78 96 GLU B O 1
ATOM 3524 N N . ALA B 1 88 ? -40.913 -22.402 7.225 1.00 14.21 97 ALA B N 1
ATOM 3525 C CA . ALA B 1 88 ? -41.470 -21.574 8.309 1.00 14.49 97 ALA B CA 1
ATOM 3526 C C . ALA B 1 88 ? -42.322 -20.437 7.746 1.00 14.47 97 ALA B C 1
ATOM 3527 O O . ALA B 1 88 ? -43.437 -20.206 8.220 1.00 14.30 97 ALA B O 1
ATOM 3529 N N . SER B 1 89 ? -41.799 -19.749 6.726 1.00 14.37 98 SER B N 1
ATOM 3530 C CA . SER B 1 89 ? -42.507 -18.630 6.093 1.00 14.32 98 SER B CA 1
ATOM 3531 C C . SER B 1 89 ? -43.798 -19.101 5.427 1.00 14.79 98 SER B C 1
ATOM 3532 O O . SER B 1 89 ? -44.838 -18.451 5.558 1.00 14.39 98 SER B O 1
ATOM 3535 N N . ARG B 1 90 ? -43.730 -20.227 4.715 1.00 14.99 99 ARG B N 1
ATOM 3536 C CA . ARG B 1 90 ? -44.918 -20.808 4.074 1.00 16.22 99 ARG B CA 1
ATOM 3537 C C . ARG B 1 90 ? -46.014 -21.067 5.094 1.00 15.88 99 ARG B C 1
ATOM 3538 O O . ARG B 1 90 ? -47.184 -20.731 4.863 1.00 16.11 99 ARG B O 1
ATOM 3546 N N . LYS B 1 91 ? -45.633 -21.668 6.219 1.00 16.18 100 LYS B N 1
ATOM 3547 C CA . LYS B 1 91 ? -46.577 -21.970 7.307 1.00 16.57 100 LYS B CA 1
ATOM 3548 C C . LYS B 1 91 ? -47.231 -20.705 7.879 1.00 16.77 100 LYS B C 1
ATOM 3549 O O . LYS B 1 91 ? -48.448 -20.683 8.112 1.00 16.74 100 LYS B O 1
ATOM 3555 N N . ALA B 1 92 ? -46.421 -19.664 8.106 1.00 16.45 101 ALA B N 1
ATOM 3556 C CA . ALA B 1 92 ? -46.914 -18.363 8.583 1.00 15.85 101 ALA B CA 1
ATOM 3557 C C . ALA B 1 92 ? -47.944 -17.766 7.615 1.00 15.77 101 ALA B C 1
ATOM 3558 O O . ALA B 1 92 ? -49.048 -17.379 8.023 1.00 15.62 101 ALA B O 1
ATOM 3560 N N . MET B 1 93 ? -47.578 -17.727 6.331 1.00 15.19 102 MET B N 1
ATOM 3561 C CA . MET B 1 93 ? -48.439 -17.184 5.274 1.00 15.06 102 MET B CA 1
ATOM 3562 C C . MET B 1 93 ? -49.730 -17.987 5.112 1.00 15.45 102 MET B C 1
ATOM 3563 O O . MET B 1 93 ? -50.785 -17.411 4.872 1.00 16.05 102 MET B O 1
ATOM 3568 N N . ALA B 1 94 ? -49.635 -19.311 5.231 1.00 15.94 103 ALA B N 1
ATOM 3569 C CA . ALA B 1 94 ? -50.804 -20.189 5.140 1.00 16.71 103 ALA B CA 1
ATOM 3570 C C . ALA B 1 94 ? -51.823 -19.905 6.252 1.00 17.33 103 ALA B C 1
ATOM 3571 O O . ALA B 1 94 ? -53.024 -19.799 5.982 1.00 17.56 103 ALA B O 1
ATOM 3573 N N . GLU B 1 95 ? -51.348 -19.773 7.492 1.00 17.65 104 GLU B N 1
ATOM 3574 C CA . GLU B 1 95 ? -52.229 -19.416 8.609 1.00 18.00 104 GLU B CA 1
ATOM 3575 C C . GLU B 1 95 ? -52.804 -18.011 8.449 1.00 18.12 104 GLU B C 1
ATOM 3576 O O . GLU B 1 95 ? -53.965 -17.772 8.785 1.00 17.99 104 GLU B O 1
ATOM 3582 N N . ALA B 1 96 ? -51.999 -17.085 7.933 1.00 18.11 105 ALA B N 1
ATOM 3583 C CA . ALA B 1 96 ? -52.462 -15.726 7.657 1.00 18.61 105 ALA B CA 1
ATOM 3584 C C . ALA B 1 96 ? -53.371 -15.639 6.419 1.00 18.88 105 ALA B C 1
ATOM 3585 O O . ALA B 1 96 ? -53.938 -14.583 6.149 1.00 18.94 105 ALA B O 1
ATOM 3587 N N . ARG B 1 97 ? -53.495 -16.751 5.689 1.00 19.01 106 ARG B N 1
ATOM 3588 C CA . ARG B 1 97 ? -54.265 -16.829 4.439 1.00 19.83 106 ARG B CA 1
ATOM 3589 C C . ARG B 1 97 ? -53.846 -15.798 3.393 1.00 19.40 106 ARG B C 1
ATOM 3590 O O . ARG B 1 97 ? -54.687 -15.123 2.784 1.00 19.32 106 ARG B O 1
ATOM 3598 N N . LEU B 1 98 ? -52.537 -15.682 3.188 1.00 18.96 107 LEU B N 1
ATOM 3599 C CA . LEU B 1 98 ? -51.993 -14.727 2.229 1.00 18.73 107 LEU B CA 1
ATOM 3600 C C . LEU B 1 98 ? -51.291 -15.436 1.088 1.00 18.49 107 LEU B C 1
ATOM 3601 O O . LEU B 1 98 ? -50.734 -16.514 1.274 1.00 18.70 107 LEU B O 1
ATOM 3606 N N . VAL B 1 99 ? -51.348 -14.830 -0.093 1.00 18.44 108 VAL B N 1
ATOM 3607 C CA . VAL B 1 99 ? -50.566 -15.268 -1.240 1.00 18.73 108 VAL B CA 1
ATOM 3608 C C . VAL B 1 99 ? -49.299 -14.396 -1.329 1.00 18.57 108 VAL B C 1
ATOM 3609 O O . VAL B 1 99 ? -49.255 -13.308 -0.738 1.00 18.47 108 VAL B O 1
ATOM 3613 N N . PRO B 1 100 ? -48.252 -14.884 -2.022 1.00 18.96 109 PRO B N 1
ATOM 3614 C CA . PRO B 1 100 ? -47.016 -14.096 -2.186 1.00 18.58 109 PRO B CA 1
ATOM 3615 C C . PRO B 1 100 ? -47.192 -12.609 -2.539 1.00 18.44 109 PRO B C 1
ATOM 3616 O O . PRO B 1 100 ? -46.476 -11.778 -1.981 1.00 18.21 109 PRO B O 1
ATOM 3620 N N . ALA B 1 101 ? -48.130 -12.269 -3.427 1.00 17.93 110 ALA B N 1
ATOM 3621 C CA . ALA B 1 101 ? -48.282 -10.874 -3.877 1.00 17.77 110 ALA B CA 1
ATOM 3622 C C . ALA B 1 101 ? -48.668 -9.901 -2.764 1.00 17.46 110 ALA B C 1
ATOM 3623 O O . ALA B 1 101 ? -48.399 -8.698 -2.850 1.00 18.28 110 ALA B O 1
ATOM 3625 N N . GLN B 1 102 ? -49.294 -10.426 -1.721 1.00 16.98 111 GLN B N 1
ATOM 3626 C CA . GLN B 1 102 ? -49.786 -9.596 -0.624 1.00 16.39 111 GLN B CA 1
ATOM 3627 C C . GLN B 1 102 ? -48.695 -9.184 0.362 1.00 15.88 111 GLN B C 1
ATOM 3628 O O . GLN B 1 102 ? -48.899 -8.278 1.172 1.00 15.98 111 GLN B O 1
ATOM 3634 N N . ILE B 1 103 ? -47.540 -9.839 0.296 1.00 14.97 112 ILE B N 1
ATOM 3635 C CA . ILE B 1 103 ? -46.447 -9.513 1.215 1.00 14.45 112 ILE B CA 1
ATOM 3636 C C . ILE B 1 103 ? -45.773 -8.219 0.766 1.00 14.00 112 ILE B C 1
ATOM 3637 O O . ILE B 1 103 ? -45.256 -8.138 -0.354 1.00 14.20 112 ILE B O 1
ATOM 3642 N N . THR B 1 104 ? -45.790 -7.212 1.637 1.00 13.37 113 THR B N 1
ATOM 3643 C CA . THR B 1 104 ? -45.309 -5.865 1.296 1.00 13.18 113 THR B CA 1
ATOM 3644 C C . THR B 1 104 ? -43.881 -5.595 1.776 1.00 12.94 113 THR B C 1
ATOM 3645 O O . THR B 1 104 ? -43.136 -4.834 1.150 1.00 12.82 113 THR B O 1
ATOM 3649 N N . HIS B 1 105 ? -43.521 -6.200 2.902 1.00 11.87 114 HIS B N 1
ATOM 3650 C CA . HIS B 1 105 ? -42.203 -6.017 3.494 1.00 11.66 114 HIS B CA 1
ATOM 3651 C C . HIS B 1 105 ? -41.731 -7.348 4.036 1.00 11.26 114 HIS B C 1
ATOM 3652 O O . HIS B 1 105 ? -42.533 -8.251 4.293 1.00 11.02 114 HIS B O 1
ATOM 3659 N N . MET B 1 106 ? -40.424 -7.442 4.257 1.00 10.91 115 MET B N 1
ATOM 3660 C CA . MET B 1 106 ? -39.814 -8.596 4.894 1.00 11.00 115 MET B CA 1
ATOM 3661 C C . MET B 1 106 ? -38.782 -8.050 5.874 1.00 11.26 115 MET B C 1
ATOM 3662 O O . MET B 1 106 ? -37.985 -7.189 5.526 1.00 12.02 115 MET B O 1
ATOM 3667 N N . VAL B 1 107 ? -38.846 -8.503 7.118 1.00 11.55 116 VAL B N 1
ATOM 3668 C CA . VAL B 1 107 ? -37.824 -8.152 8.094 1.00 11.78 116 VAL B CA 1
ATOM 3669 C C . VAL B 1 107 ? -37.258 -9.468 8.590 1.00 12.05 116 VAL B C 1
ATOM 3670 O O . VAL B 1 107 ? -37.977 -10.265 9.194 1.00 11.97 116 VAL B O 1
ATOM 3674 N N . SER B 1 108 ? -35.975 -9.690 8.319 1.00 11.86 117 SER B N 1
ATOM 3675 C CA . SER B 1 108 ? -35.336 -10.962 8.599 1.00 12.08 117 SER B CA 1
ATOM 3676 C C . SER B 1 108 ? -34.150 -10.754 9.521 1.00 11.96 117 SER B C 1
ATOM 3677 O O . SER B 1 108 ? -33.568 -9.674 9.565 1.00 11.39 117 SER B O 1
ATOM 3680 N N . THR B 1 109 ? -33.812 -11.798 10.268 1.00 11.66 118 THR B N 1
ATOM 3681 C CA . THR B 1 109 ? -32.639 -11.745 11.125 1.00 11.77 118 THR B CA 1
ATOM 3682 C C . THR B 1 109 ? -31.866 -13.059 11.139 1.00 11.16 118 THR B C 1
ATOM 3683 O O . THR B 1 109 ? -32.421 -14.135 10.897 1.00 10.86 118 THR B O 1
ATOM 3687 N N . THR B 1 110 ? -30.563 -12.942 11.392 1.00 11.42 119 THR B N 1
ATOM 3688 C CA . THR B 1 110 ? -29.699 -14.070 11.718 1.00 11.16 119 THR B CA 1
ATOM 3689 C C . THR B 1 110 ? -28.390 -13.502 12.256 1.00 11.04 119 THR B C 1
ATOM 3690 O O . THR B 1 110 ? -27.998 -12.378 11.912 1.00 11.12 119 THR B O 1
ATOM 3694 N N . CYS B 1 111 ? -27.734 -14.264 13.119 1.00 10.83 120 CYS B N 1
ATOM 3695 C CA . CYS B 1 111 ? -26.369 -13.931 13.505 1.00 11.16 120 CYS B CA 1
ATOM 3696 C C . CYS B 1 111 ? -25.403 -15.054 13.140 1.00 11.08 120 CYS B C 1
ATOM 3697 O O . CYS B 1 111 ? -24.230 -14.994 13.492 1.00 10.93 120 CYS B O 1
ATOM 3700 N N . THR B 1 112 ? -25.888 -16.055 12.408 1.00 10.52 121 THR B N 1
ATOM 3701 C CA . THR B 1 112 ? -25.070 -17.216 12.070 1.00 10.51 121 THR B CA 1
ATOM 3702 C C . THR B 1 112 ? -24.743 -17.325 10.576 1.00 10.70 121 THR B C 1
ATOM 3703 O O . THR B 1 112 ? -24.339 -18.388 10.096 1.00 10.94 121 THR B O 1
ATOM 3707 N N . ASP B 1 113 ? -24.888 -16.207 9.866 1.00 10.50 122 ASP B N 1
ATOM 3708 C CA . ASP B 1 113 ? -24.488 -16.105 8.462 1.00 10.69 122 ASP B CA 1
ATOM 3709 C C . ASP B 1 113 ? -24.110 -14.675 8.127 1.00 10.68 122 ASP B C 1
ATOM 3710 O O . ASP B 1 113 ? -24.562 -13.735 8.778 1.00 9.79 122 ASP B O 1
ATOM 3715 N N . SER B 1 114 ? -23.269 -14.530 7.106 1.00 10.69 123 SER B N 1
ATOM 3716 C CA . SER B 1 114 ? -23.046 -13.245 6.466 1.00 11.14 123 SER B CA 1
ATOM 3717 C C . SER B 1 114 ? -22.975 -13.535 4.983 1.00 11.34 123 SER B C 1
ATOM 3718 O O . SER B 1 114 ? -22.307 -14.477 4.568 1.00 11.69 123 SER B O 1
ATOM 3721 N N . ALA B 1 115 ? -23.660 -12.724 4.187 1.00 11.35 124 ALA B N 1
ATOM 3722 C CA . ALA B 1 115 ? -23.756 -12.968 2.752 1.00 11.34 124 ALA B CA 1
ATOM 3723 C C . ALA B 1 115 ? -24.287 -11.747 2.028 1.00 11.79 124 ALA B C 1
ATOM 3724 O O . ALA B 1 115 ? -25.042 -10.961 2.596 1.00 11.89 124 ALA B O 1
ATOM 3726 N N . ASN B 1 116 ? -23.874 -11.590 0.778 1.00 11.89 125 ASN B N 1
ATOM 3727 C CA . ASN B 1 116 ? -24.417 -10.565 -0.100 1.00 12.06 125 ASN B CA 1
ATOM 3728 C C . ASN B 1 116 ? -24.574 -11.182 -1.484 1.00 11.64 125 ASN B C 1
ATOM 3729 O O . ASN B 1 116 ? -23.568 -11.571 -2.091 1.00 11.87 125 ASN B O 1
ATOM 3734 N N . PRO B 1 117 ? -25.828 -11.317 -1.970 1.00 11.18 126 PRO B N 1
ATOM 3735 C CA . PRO B 1 117 ? -27.112 -11.034 -1.292 1.00 11.54 126 PRO B CA 1
ATOM 3736 C C . PRO B 1 117 ? -27.323 -11.838 -0.001 1.00 11.53 126 PRO B C 1
ATOM 3737 O O . PRO B 1 117 ? -26.796 -12.951 0.131 1.00 11.40 126 PRO B O 1
ATOM 3741 N N . GLY B 1 118 ? -28.065 -11.261 0.945 1.00 11.00 127 GLY B N 1
ATOM 3742 C CA . GLY B 1 118 ? -28.383 -11.932 2.210 1.00 11.35 127 GLY B CA 1
ATOM 3743 C C . GLY B 1 118 ? -29.331 -13.098 2.017 1.00 11.65 127 GLY B C 1
ATOM 3744 O O . GLY B 1 118 ? -29.957 -13.242 0.956 1.00 11.19 127 GLY B O 1
ATOM 3745 N N . TYR B 1 119 ? -29.467 -13.926 3.048 1.00 11.61 128 TYR B N 1
ATOM 3746 C CA . TYR B 1 119 ? -30.278 -15.134 2.918 1.00 11.62 128 TYR B CA 1
ATOM 3747 C C . TYR B 1 119 ? -31.746 -14.813 2.623 1.00 11.55 128 TYR B C 1
ATOM 3748 O O . TYR B 1 119 ? -32.438 -15.596 1.972 1.00 11.83 128 TYR B O 1
ATOM 3757 N N . ASP B 1 120 ? -32.208 -13.652 3.095 1.00 11.56 129 ASP B N 1
ATOM 3758 C CA . ASP B 1 120 ? -33.588 -13.216 2.862 1.00 11.59 129 ASP B CA 1
ATOM 3759 C C . ASP B 1 120 ? -33.923 -13.132 1.363 1.00 11.82 129 ASP B C 1
ATOM 3760 O O . ASP B 1 120 ? -35.030 -13.466 0.952 1.00 12.16 129 ASP B O 1
ATOM 3765 N N . HIS B 1 121 ? -32.952 -12.733 0.543 1.00 12.15 130 HIS B N 1
ATOM 3766 C CA . HIS B 1 121 ? -33.167 -12.720 -0.899 1.00 12.72 130 HIS B CA 1
ATOM 3767 C C . HIS B 1 121 ? -33.614 -14.093 -1.404 1.00 12.71 130 HIS B C 1
ATOM 3768 O O . HIS B 1 121 ? -34.599 -14.207 -2.139 1.00 12.86 130 HIS B O 1
ATOM 3775 N N . TYR B 1 122 ? -32.891 -15.126 -0.991 1.00 12.86 131 TYR B N 1
ATOM 3776 C CA . TYR B 1 122 ? -33.119 -16.489 -1.488 1.00 13.20 131 TYR B CA 1
ATOM 3777 C C . TYR B 1 122 ? -34.431 -17.083 -0.985 1.00 13.15 131 TYR B C 1
ATOM 3778 O O . TYR B 1 122 ? -35.107 -17.822 -1.717 1.00 12.87 131 TYR B O 1
ATOM 3787 N N . VAL B 1 123 ? -34.772 -16.765 0.260 1.00 12.55 132 VAL B N 1
ATOM 3788 C CA . VAL B 1 123 ? -36.063 -17.172 0.832 1.00 12.51 132 VAL B CA 1
ATOM 3789 C C . VAL B 1 123 ? -37.204 -16.497 0.072 1.00 13.19 132 VAL B C 1
ATOM 3790 O O . VAL B 1 123 ? -38.177 -17.150 -0.314 1.00 12.91 132 VAL B O 1
ATOM 3794 N N . ALA B 1 124 ? -37.085 -15.188 -0.143 1.00 13.26 133 ALA B N 1
ATOM 3795 C CA . ALA B 1 124 ? -38.116 -14.428 -0.856 1.00 14.30 133 ALA B CA 1
ATOM 3796 C C . ALA B 1 124 ? -38.335 -14.967 -2.273 1.00 14.73 133 ALA B C 1
ATOM 3797 O O . ALA B 1 124 ? -39.473 -15.117 -2.725 1.00 15.07 133 ALA B O 1
ATOM 3799 N N . LYS B 1 125 ? -37.235 -15.270 -2.951 1.00 15.58 134 LYS B N 1
ATOM 3800 C CA . LYS B 1 125 ? -37.279 -15.809 -4.306 1.00 16.43 134 LYS B CA 1
ATOM 3801 C C . LYS B 1 125 ? -38.001 -17.155 -4.346 1.00 16.64 134 LYS B C 1
ATOM 3802 O O . LYS B 1 125 ? -38.878 -17.366 -5.185 1.00 17.00 134 LYS B O 1
ATOM 3808 N N . GLU B 1 126 ? -37.652 -18.050 -3.425 1.00 16.91 135 G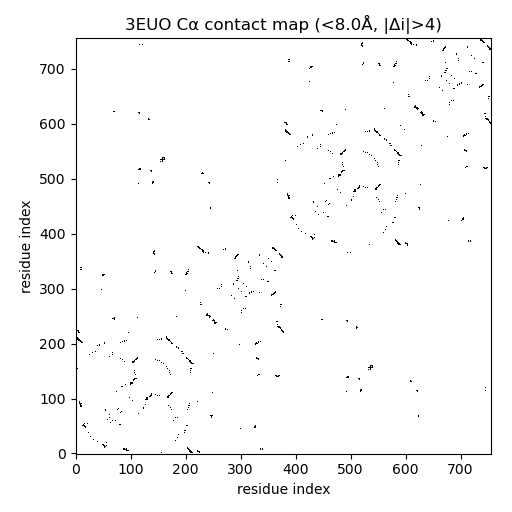LU B N 1
ATOM 3809 C CA . GLU B 1 126 ? -38.283 -19.372 -3.360 1.00 17.52 135 GLU B CA 1
ATOM 3810 C C . GLU B 1 126 ? -39.780 -19.279 -3.090 1.00 17.17 135 GLU B C 1
ATOM 3811 O O . GLU B 1 126 ? -40.562 -20.069 -3.626 1.00 17.26 135 GLU B O 1
ATOM 3817 N N . LEU B 1 127 ? -40.170 -18.311 -2.263 1.00 16.66 136 LEU B N 1
ATOM 3818 C CA . LEU B 1 127 ? -41.580 -18.075 -1.943 1.00 16.72 136 LEU B CA 1
ATOM 3819 C C . LEU B 1 127 ? -42.340 -17.405 -3.092 1.00 16.66 136 LEU B C 1
ATOM 3820 O O . LEU B 1 127 ? -43.585 -17.380 -3.096 1.00 17.21 136 LEU B O 1
ATOM 3825 N N . GLY B 1 128 ? -41.593 -16.857 -4.049 1.00 16.39 137 GLY B N 1
ATOM 3826 C CA . GLY B 1 128 ? -42.162 -16.129 -5.182 1.00 16.37 137 GLY B CA 1
ATOM 3827 C C . GLY B 1 128 ? -42.680 -14.760 -4.789 1.00 16.19 137 GLY B C 1
ATOM 3828 O O . GLY B 1 128 ? -43.657 -14.278 -5.355 1.00 16.14 137 GLY B O 1
ATOM 3829 N N . LEU B 1 129 ? -42.037 -14.131 -3.810 1.00 15.54 138 LEU B N 1
ATOM 3830 C CA . LEU B 1 129 ? -42.438 -12.788 -3.392 1.00 15.48 138 LEU B CA 1
ATOM 3831 C C . LEU B 1 129 ? -42.147 -11.750 -4.481 1.00 15.52 138 LEU B C 1
ATOM 3832 O O . LEU B 1 129 ? -41.402 -12.025 -5.432 1.00 15.56 138 LEU B O 1
ATOM 3837 N N . SER B 1 130 ? -42.736 -10.565 -4.332 1.00 16.05 139 SER B N 1
ATOM 3838 C CA . SER B 1 130 ? -42.639 -9.505 -5.334 1.00 15.91 139 SER B CA 1
ATOM 3839 C C . SER B 1 130 ? -41.202 -9.060 -5.587 1.00 16.58 139 SER B C 1
ATOM 3840 O O . SER B 1 130 ? -40.388 -9.029 -4.666 1.00 15.72 139 SER B O 1
ATOM 3843 N N . ASP B 1 131 ? -40.912 -8.679 -6.829 1.00 16.77 140 ASP B N 1
ATOM 3844 C CA . ASP B 1 131 ? -39.615 -8.087 -7.153 1.00 17.77 140 ASP B CA 1
ATOM 3845 C C . ASP B 1 131 ? -39.503 -6.660 -6.602 1.00 17.39 140 ASP B C 1
ATOM 3846 O O . ASP B 1 131 ? -38.427 -6.062 -6.653 1.00 18.16 140 ASP B O 1
ATOM 3851 N N . ARG B 1 132 ? -40.619 -6.135 -6.090 1.00 16.42 141 ARG B N 1
ATOM 3852 C CA . ARG B 1 132 ? -40.666 -4.822 -5.431 1.00 16.37 141 ARG B CA 1
ATOM 3853 C C . ARG B 1 132 ? -40.722 -4.924 -3.905 1.00 15.18 141 ARG B C 1
ATOM 3854 O O . ARG B 1 132 ? -40.908 -3.911 -3.226 1.00 14.92 141 ARG B O 1
ATOM 3862 N N . LEU B 1 133 ? -40.588 -6.138 -3.372 1.00 13.72 142 LEU B N 1
ATOM 3863 C CA . LEU B 1 133 ? -40.632 -6.364 -1.926 1.00 13.43 142 LEU B CA 1
ATOM 3864 C C . LEU B 1 133 ? -39.599 -5.485 -1.212 1.00 13.36 142 LEU B C 1
ATOM 3865 O O . LEU B 1 133 ? -38.444 -5.401 -1.645 1.00 13.40 142 LEU B O 1
ATOM 3870 N N . GLU B 1 134 ? -40.021 -4.800 -0.152 1.00 13.41 143 GLU B N 1
ATOM 3871 C CA . GLU B 1 134 ? -39.077 -4.041 0.671 1.00 13.13 143 GLU B CA 1
ATOM 3872 C C . GLU B 1 134 ? -38.503 -4.944 1.755 1.00 12.95 143 GLU B C 1
ATOM 3873 O O . GLU B 1 134 ? -39.239 -5.438 2.611 1.00 13.05 143 GLU B O 1
ATOM 3879 N N . LYS B 1 135 ? -37.189 -5.154 1.707 1.00 12.99 144 LYS B N 1
ATOM 3880 C CA . LYS B 1 135 ? -36.525 -6.075 2.631 1.00 12.93 144 LYS B CA 1
ATOM 3881 C C . LYS B 1 135 ? -35.600 -5.373 3.620 1.00 12.32 144 LYS B C 1
ATOM 3882 O O . LYS B 1 135 ? -34.929 -4.399 3.283 1.00 12.33 144 LYS B O 1
ATOM 3888 N N . VAL B 1 136 ? -35.580 -5.894 4.840 1.00 12.04 145 VAL B N 1
ATOM 3889 C CA . VAL B 1 136 ? -34.634 -5.486 5.870 1.00 11.87 145 VAL B CA 1
ATOM 3890 C C . VAL B 1 136 ? -34.000 -6.769 6.420 1.00 11.98 145 VAL B C 1
ATOM 3891 O O . VAL B 1 136 ? -34.715 -7.653 6.899 1.00 11.58 145 VAL B O 1
ATOM 3895 N N . LEU B 1 137 ? -32.673 -6.872 6.326 1.00 11.17 146 LEU B N 1
ATOM 3896 C CA . LEU B 1 137 ? -31.946 -7.980 6.955 1.00 11.68 146 LEU B CA 1
ATOM 3897 C C . LEU B 1 137 ? -31.123 -7.413 8.103 1.00 11.37 146 LEU B C 1
ATOM 3898 O O . LEU B 1 137 ? -30.137 -6.703 7.887 1.00 11.51 146 LEU B O 1
ATOM 3903 N N . LEU B 1 138 ? -31.562 -7.709 9.321 1.00 10.99 147 LEU B N 1
ATOM 3904 C CA . LEU B 1 138 ? -30.933 -7.191 10.523 1.00 11.35 147 LEU B CA 1
ATOM 3905 C C . LEU B 1 138 ? -29.658 -7.950 10.855 1.00 11.33 147 LEU B C 1
ATOM 3906 O O . LEU B 1 138 ? -29.568 -9.169 10.648 1.00 10.85 147 LEU B O 1
ATOM 3911 N N . HIS B 1 139 ? -28.679 -7.227 11.388 1.00 11.35 148 HIS B N 1
ATOM 3912 C CA . HIS B 1 139 ? -27.425 -7.828 11.839 1.00 11.84 148 HIS B CA 1
ATOM 3913 C C . HIS B 1 139 ? -27.037 -7.233 13.192 1.00 12.11 148 HIS B C 1
ATOM 3914 O O . HIS B 1 139 ? -27.602 -6.223 13.626 1.00 11.95 148 HIS B O 1
ATOM 3921 N N . GLY B 1 140 ? -26.087 -7.875 13.861 1.00 12.50 149 GLY B N 1
ATOM 3922 C CA . GLY B 1 140 ? -25.468 -7.307 15.054 1.00 13.02 149 GLY B CA 1
ATOM 3923 C C . GLY B 1 140 ? -26.140 -7.599 16.387 1.00 13.59 149 GLY B C 1
ATOM 3924 O O . GLY B 1 140 ? -25.605 -7.216 17.432 1.00 13.25 149 GLY B O 1
ATOM 3925 N N . ILE B 1 141 ? -27.282 -8.292 16.362 1.00 13.39 150 ILE B N 1
ATOM 3926 C CA . ILE B 1 141 ? -28.155 -8.395 17.547 1.00 13.99 150 ILE B CA 1
ATOM 3927 C C . ILE B 1 141 ? -28.379 -9.789 18.153 1.00 13.94 150 ILE B C 1
ATOM 3928 O O . ILE B 1 141 ? -28.923 -9.911 19.249 1.00 14.00 150 ILE B O 1
ATOM 3933 N N . GLY B 1 142 ? -27.986 -10.843 17.450 1.00 14.39 151 GLY B N 1
ATOM 3934 C CA . GLY B 1 142 ? -28.064 -12.189 18.033 1.00 14.72 151 GLY B CA 1
ATOM 3935 C C . GLY B 1 142 ? -29.426 -12.573 18.595 1.00 15.00 151 GLY B C 1
ATOM 3936 O O . GLY B 1 142 ? -30.445 -12.423 17.918 1.00 15.10 151 GLY B O 1
ATOM 3945 N N . SER B 1 144 ? -31.649 -11.409 20.532 1.00 14.41 153 SER B N 1
ATOM 3946 C CA . SER B 1 144 ? -32.783 -10.491 20.647 1.00 13.96 153 SER B CA 1
ATOM 3947 C C . SER B 1 144 ? -33.459 -10.254 19.301 1.00 13.49 153 SER B C 1
ATOM 3948 O O . SER B 1 144 ? -34.511 -9.602 19.239 1.00 13.28 153 SER B O 1
ATOM 3951 N N . GLY B 1 145 ? -32.868 -10.816 18.244 1.00 13.07 154 GLY B N 1
ATOM 3952 C CA . GLY B 1 145 ? -33.255 -10.538 16.855 1.00 12.64 154 GLY B CA 1
ATOM 3953 C C . GLY B 1 145 ? -34.725 -10.740 16.545 1.00 12.57 154 GLY B C 1
ATOM 3954 O O . GLY B 1 145 ? -35.309 -9.987 15.775 1.00 12.37 154 GLY B O 1
ATOM 3955 N N . GLY B 1 146 ? -35.317 -11.776 17.131 1.00 12.51 155 GLY B N 1
ATOM 3956 C CA . GLY B 1 146 ? -36.729 -12.084 16.914 1.00 12.23 155 GLY B CA 1
ATOM 3957 C C . GLY B 1 146 ? -37.623 -10.926 17.300 1.00 12.53 155 GLY B C 1
ATOM 3958 O O . GLY B 1 146 ? -38.411 -10.446 16.487 1.00 12.92 155 GLY B O 1
ATOM 3959 N N . LEU B 1 147 ? -37.505 -10.471 18.545 1.00 12.34 156 LEU B N 1
ATOM 3960 C CA . LEU B 1 147 ? -38.346 -9.364 19.003 1.00 12.60 156 LEU B CA 1
ATOM 3961 C C . LEU B 1 147 ? -37.936 -8.029 18.367 1.00 12.27 156 LEU B C 1
ATOM 3962 O O . LEU B 1 147 ? -38.787 -7.173 18.126 1.00 13.10 156 LEU B O 1
ATOM 3967 N N . ALA B 1 148 ? -36.651 -7.864 18.063 1.00 12.17 157 ALA B N 1
ATOM 3968 C CA . ALA B 1 148 ? -36.203 -6.661 17.352 1.00 11.59 157 ALA B CA 1
ATOM 3969 C C . ALA B 1 148 ? -36.800 -6.619 15.941 1.00 11.58 157 ALA B C 1
ATOM 3970 O O . ALA B 1 148 ? -37.202 -5.557 15.473 1.00 11.73 157 ALA B O 1
ATOM 3972 N N . ALA B 1 149 ? -36.860 -7.772 15.275 1.00 11.37 158 ALA B N 1
ATOM 3973 C CA . ALA B 1 149 ? -37.446 -7.865 13.934 1.00 11.96 158 ALA B CA 1
ATOM 3974 C C . ALA B 1 149 ? -38.932 -7.523 13.995 1.00 11.87 158 ALA B C 1
ATOM 3975 O O . ALA B 1 149 ? -39.447 -6.802 13.143 1.00 11.74 158 ALA B O 1
ATOM 3977 N N . LEU B 1 150 ? -39.598 -8.035 15.022 1.00 11.92 159 LEU B N 1
ATOM 3978 C CA . LEU B 1 150 ? -41.024 -7.781 15.243 1.00 11.88 159 LEU B CA 1
ATOM 3979 C C . LEU B 1 150 ? -41.331 -6.288 15.467 1.00 11.97 159 LEU B C 1
ATOM 3980 O O . LEU B 1 150 ? -42.244 -5.728 14.840 1.00 11.82 159 LEU B O 1
ATOM 3985 N N . ARG B 1 151 ? -40.561 -5.657 16.350 1.00 11.98 160 ARG B N 1
ATOM 3986 C CA . ARG B 1 151 ? -40.678 -4.219 16.626 1.00 12.46 160 ARG B CA 1
ATOM 3987 C C . ARG B 1 151 ? -40.367 -3.378 15.388 1.00 12.40 160 ARG B C 1
ATOM 3988 O O . ARG B 1 151 ? -41.057 -2.398 15.100 1.00 12.55 160 ARG B O 1
ATOM 3996 N N . THR B 1 152 ? -39.312 -3.750 14.668 1.00 12.36 161 THR B N 1
ATOM 3997 C CA . THR B 1 152 ? -38.985 -3.080 13.420 1.00 12.39 161 THR B CA 1
ATOM 3998 C C . THR B 1 152 ? -40.149 -3.203 12.429 1.00 12.30 161 THR B C 1
ATOM 3999 O O . THR B 1 152 ? -40.556 -2.216 11.814 1.00 12.30 161 THR B O 1
ATOM 4003 N N . ALA B 1 153 ? -40.705 -4.410 12.317 1.00 12.15 162 ALA B N 1
ATOM 4004 C CA . ALA B 1 153 ? -41.859 -4.655 11.449 1.00 12.59 162 ALA B CA 1
ATOM 4005 C C . ALA B 1 153 ? -43.074 -3.832 11.864 1.00 12.54 162 ALA B C 1
ATOM 4006 O O . ALA B 1 153 ? -43.828 -3.349 11.011 1.00 12.71 162 ALA B O 1
ATOM 4008 N N . ALA B 1 154 ? -43.261 -3.667 13.175 1.00 12.48 163 ALA B N 1
ATOM 4009 C CA . ALA B 1 154 ? -44.337 -2.828 13.701 1.00 12.60 163 ALA B CA 1
ATOM 4010 C C . ALA B 1 154 ? -44.215 -1.393 13.195 1.00 12.70 163 ALA B C 1
ATOM 4011 O O . ALA B 1 154 ? -45.190 -0.825 12.708 1.00 11.85 163 ALA B O 1
ATOM 4013 N N . ASN B 1 155 ? -43.013 -0.828 13.294 1.00 12.53 164 ASN B N 1
ATOM 4014 C CA . ASN B 1 155 ? -42.742 0.523 12.806 1.00 13.22 164 ASN B CA 1
ATOM 4015 C C . ASN B 1 155 ? -42.974 0.640 11.310 1.00 13.43 164 ASN B C 1
ATOM 4016 O O . ASN B 1 155 ? -43.558 1.612 10.837 1.00 13.92 164 ASN B O 1
ATOM 4021 N N . LEU B 1 156 ? -42.552 -0.381 10.571 1.00 13.27 165 LEU B N 1
ATOM 4022 C CA . LEU B 1 156 ? -42.722 -0.383 9.120 1.00 13.10 165 LEU B CA 1
ATOM 4023 C C . LEU B 1 156 ? -44.201 -0.471 8.736 1.00 13.25 165 LEU B C 1
ATOM 4024 O O . LEU B 1 156 ? -44.658 0.247 7.838 1.00 13.10 165 LEU B O 1
ATOM 4029 N N . CYS B 1 157 ? -44.946 -1.328 9.437 1.00 13.39 166 CYS B N 1
ATOM 4030 C CA . CYS B 1 157 ? -46.397 -1.446 9.251 1.00 14.06 166 CYS B CA 1
ATOM 4031 C C . CYS B 1 157 ? -47.072 -0.090 9.397 1.00 14.31 166 CYS B C 1
ATOM 4032 O O . CYS B 1 157 ? -47.896 0.293 8.570 1.00 14.47 166 CYS B O 1
ATOM 4035 N N . LEU B 1 158 ? -46.700 0.636 10.449 1.00 14.37 167 LEU B N 1
ATOM 4036 C CA . LEU B 1 158 ? -47.290 1.939 10.723 1.00 14.35 167 LEU B CA 1
ATOM 4037 C C . LEU B 1 158 ? -46.913 2.980 9.681 1.00 14.55 167 LEU B C 1
ATOM 4038 O O . LEU B 1 158 ? -47.698 3.881 9.402 1.00 14.70 167 LEU B O 1
ATOM 4043 N N . GLY B 1 159 ? -45.724 2.844 9.099 1.00 14.39 168 GLY B N 1
ATOM 4044 C CA . GLY B 1 159 ? -45.317 3.680 7.972 1.00 15.06 168 GLY B CA 1
ATOM 4045 C C . GLY B 1 159 ? -46.266 3.550 6.793 1.00 15.34 168 GLY B C 1
ATOM 4046 O O . GLY B 1 159 ? -46.551 4.533 6.112 1.00 15.52 168 GLY B O 1
ATOM 4047 N N . HIS B 1 160 ? -46.747 2.334 6.545 1.00 14.91 169 HIS B N 1
ATOM 4048 C CA . HIS B 1 160 ? -47.770 2.110 5.526 1.00 15.19 169 HIS B CA 1
ATOM 4049 C C . HIS B 1 160 ? -49.149 2.574 5.987 1.00 15.60 169 HIS B C 1
ATOM 4050 O O . HIS B 1 160 ? -49.935 3.082 5.184 1.00 15.63 169 HIS B O 1
ATOM 4057 N N . THR B 1 161 ? -49.426 2.432 7.280 1.00 15.99 170 THR B N 1
ATOM 4058 C CA . THR B 1 161 ? -50.650 2.986 7.854 1.00 16.05 170 THR B CA 1
ATOM 4059 C C . THR B 1 161 ? -50.748 4.495 7.592 1.00 16.47 170 THR B C 1
ATOM 4060 O O . THR B 1 161 ? -51.806 4.991 7.197 1.00 16.54 170 THR B O 1
ATOM 4064 N N . ALA B 1 162 ? -49.636 5.204 7.788 1.00 16.84 171 ALA B N 1
ATOM 4065 C CA . ALA B 1 162 ? -49.554 6.650 7.542 1.00 17.33 171 ALA B CA 1
ATOM 4066 C C . ALA B 1 162 ? -50.019 7.022 6.139 1.00 17.95 171 ALA B C 1
ATOM 4067 O O . ALA B 1 162 ? -50.611 8.084 5.936 1.00 18.33 171 ALA B O 1
ATOM 4069 N N . ARG B 1 163 ? -49.724 6.150 5.179 1.00 18.26 172 ARG B N 1
ATOM 4070 C CA . ARG B 1 163 ? -50.034 6.386 3.769 1.00 18.99 172 ARG B CA 1
ATOM 4071 C C . ARG B 1 163 ? -51.325 5.680 3.341 1.00 18.91 172 ARG B C 1
ATOM 4072 O O . ARG B 1 163 ? -51.713 5.712 2.165 1.00 18.81 172 ARG B O 1
ATOM 4080 N N . GLY B 1 164 ? -51.988 5.057 4.317 1.00 18.64 173 GLY B N 1
ATOM 4081 C CA . GLY B 1 164 ? -53.260 4.365 4.112 1.00 18.45 173 GLY B CA 1
ATOM 4082 C C . GLY B 1 164 ? -53.156 3.112 3.264 1.00 18.55 173 GLY B C 1
ATOM 4083 O O . GLY B 1 164 ? -54.103 2.747 2.567 1.00 18.40 173 GLY B O 1
ATOM 4084 N N . LYS B 1 165 ? -52.001 2.454 3.327 1.00 18.01 174 LYS B N 1
ATOM 4085 C CA . LYS B 1 165 ? -51.709 1.296 2.486 1.00 18.36 174 LYS B CA 1
ATOM 4086 C C . LYS B 1 165 ? -51.701 0.024 3.326 1.00 17.44 174 LYS B C 1
ATOM 4087 O O . LYS B 1 165 ? -51.230 0.047 4.466 1.00 17.44 174 LYS B O 1
ATOM 4093 N N . PRO B 1 166 ? -52.217 -1.086 2.767 1.00 17.12 175 PRO B N 1
ATOM 4094 C CA . PRO B 1 166 ? -52.105 -2.370 3.456 1.00 16.40 175 PRO B CA 1
ATOM 4095 C C . PRO B 1 166 ? -50.637 -2.743 3.617 1.00 15.85 175 PRO B C 1
ATOM 4096 O O . PRO B 1 166 ? -49.839 -2.498 2.712 1.00 15.86 175 PRO B O 1
ATOM 4100 N N . ALA B 1 167 ? -50.300 -3.316 4.769 1.00 15.48 176 ALA B N 1
ATOM 4101 C CA . ALA B 1 167 ? -48.972 -3.865 5.006 1.00 14.68 176 ALA B CA 1
ATOM 4102 C C . ALA B 1 167 ? -49.149 -5.248 5.576 1.00 14.20 176 ALA B C 1
ATOM 4103 O O . ALA B 1 167 ? -49.944 -5.451 6.500 1.00 13.99 176 ALA B O 1
ATOM 4105 N N . ARG B 1 168 ? -48.405 -6.191 5.009 1.00 13.11 177 ARG B N 1
ATOM 4106 C CA . ARG B 1 168 ? -48.344 -7.557 5.500 1.00 12.79 177 ARG B CA 1
ATOM 4107 C C . ARG B 1 168 ? -46.875 -7.899 5.481 1.00 12.41 177 ARG B C 1
ATOM 4108 O O . ARG B 1 168 ? -46.276 -8.015 4.409 1.00 12.37 177 ARG B O 1
ATOM 4116 N N . ILE B 1 169 ? -46.293 -8.044 6.663 1.00 12.29 178 ILE B N 1
ATOM 4117 C CA . ILE B 1 169 ? -44.837 -8.171 6.748 1.00 12.26 178 ILE B CA 1
ATOM 4118 C C . ILE B 1 169 ? -44.446 -9.578 7.172 1.00 12.48 178 ILE B C 1
ATOM 4119 O O . ILE B 1 169 ? -44.901 -10.085 8.206 1.00 12.39 178 ILE B O 1
ATOM 4124 N N . LEU B 1 170 ? -43.608 -10.215 6.358 1.00 12.34 179 LEU B N 1
ATOM 4125 C CA . LEU B 1 170 ? -43.033 -11.489 6.743 1.00 11.99 179 LEU B CA 1
ATOM 4126 C C . LEU B 1 170 ? -41.862 -11.205 7.683 1.00 12.15 179 LEU B C 1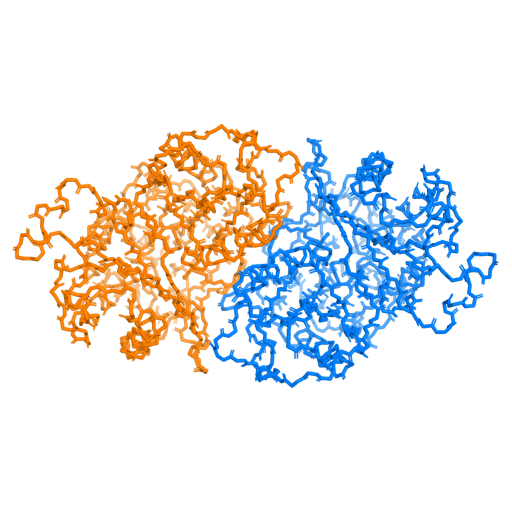
ATOM 4127 O O . LEU B 1 170 ? -40.871 -10.580 7.277 1.00 12.41 179 LEU B O 1
ATOM 4132 N N . VAL B 1 171 ? -41.987 -11.648 8.930 1.00 11.67 180 VAL B N 1
ATOM 4133 C CA . VAL B 1 171 ? -40.958 -11.408 9.947 1.00 11.93 180 VAL B CA 1
ATOM 4134 C C . VAL B 1 171 ? -40.275 -12.742 10.209 1.00 11.68 180 VAL B C 1
ATOM 4135 O O . VAL B 1 171 ? -40.912 -13.678 10.667 1.00 11.32 180 VAL B O 1
ATOM 4139 N N . LEU B 1 172 ? -38.979 -12.827 9.912 1.00 11.05 181 LEU B N 1
ATOM 4140 C CA . LEU B 1 172 ? -38.311 -14.113 9.806 1.00 11.31 181 LEU B CA 1
ATOM 4141 C C . LEU B 1 172 ? -37.007 -14.186 10.584 1.00 11.48 181 LEU B C 1
ATOM 4142 O O . LEU B 1 172 ? -36.199 -13.267 10.528 1.00 11.44 181 LEU B O 1
ATOM 4147 N N . ALA B 1 173 ? -36.811 -15.296 11.287 1.00 11.55 182 ALA B N 1
ATOM 4148 C CA . ALA B 1 173 ? -35.559 -15.556 11.996 1.00 11.72 182 ALA B CA 1
ATOM 4149 C C . ALA B 1 173 ? -35.030 -16.934 11.622 1.00 12.13 182 ALA B C 1
ATOM 4150 O O . ALA B 1 173 ? -35.763 -17.915 11.657 1.00 12.56 182 ALA B O 1
ATOM 4152 N N . LEU B 1 174 ? -33.755 -17.011 11.263 1.00 11.93 183 LEU B N 1
ATOM 4153 C CA . LEU B 1 174 ? -33.145 -18.294 10.950 1.00 11.80 183 LEU B CA 1
ATOM 4154 C C . LEU B 1 174 ? -31.782 -18.339 11.622 1.00 11.78 183 LEU B C 1
ATOM 4155 O O . LEU B 1 174 ? -30.978 -17.423 11.454 1.00 12.07 183 LEU B O 1
ATOM 4160 N N . GLU B 1 175 ? -31.539 -19.379 12.412 1.00 12.00 184 GLU B N 1
ATOM 4161 C CA . GLU B 1 175 ? -30.234 -19.570 13.018 1.00 12.03 184 GLU B CA 1
ATOM 4162 C C . GLU B 1 175 ? -29.759 -20.999 12.838 1.00 12.29 184 GLU B C 1
ATOM 4163 O O . GLU B 1 175 ? -30.517 -21.947 13.048 1.00 12.45 184 GLU B O 1
ATOM 4169 N N . VAL B 1 176 ? -28.506 -21.132 12.417 1.00 12.03 185 VAL B N 1
ATOM 4170 C CA . VAL B 1 176 ? -27.843 -22.424 12.351 1.00 12.19 185 VAL B CA 1
ATOM 4171 C C . VAL B 1 176 ? -26.544 -22.286 13.156 1.00 12.01 185 VAL B C 1
ATOM 4172 O O . VAL B 1 176 ? -25.530 -21.798 12.650 1.00 12.45 185 VAL B O 1
ATOM 4176 N N . SER B 1 177 ? -26.597 -22.699 14.421 1.00 12.65 186 SER B N 1
ATOM 4177 C CA . SER B 1 177 ? -25.449 -22.563 15.327 1.00 13.25 186 SER B CA 1
ATOM 4178 C C . SER B 1 177 ? -24.673 -23.855 15.558 1.00 13.15 186 SER B C 1
ATOM 4179 O O . SER B 1 177 ? -23.480 -23.816 15.883 1.00 13.25 186 SER B O 1
ATOM 4182 N N . THR B 1 178 ? -25.332 -25.000 15.386 1.00 13.41 187 THR B N 1
ATOM 4183 C CA . THR B 1 178 ? -24.717 -26.283 15.775 1.00 13.77 187 THR B CA 1
ATOM 4184 C C . THR B 1 178 ? -23.483 -26.641 14.947 1.00 13.83 187 THR B C 1
ATOM 4185 O O . THR B 1 178 ? -22.643 -27.432 15.383 1.00 13.98 187 THR B O 1
ATOM 4189 N N . THR B 1 179 ? -23.397 -26.070 13.747 1.00 13.44 188 THR B N 1
ATOM 4190 C CA . THR B 1 179 ? -22.274 -26.309 12.845 1.00 13.04 188 THR B CA 1
ATOM 4191 C C . THR B 1 179 ? -20.975 -25.674 13.353 1.00 12.71 188 THR B C 1
ATOM 4192 O O . THR B 1 179 ? -19.898 -25.970 12.842 1.00 12.82 188 THR B O 1
ATOM 4196 N N . MET B 1 180 ? -21.082 -24.802 14.355 1.00 12.36 189 MET B N 1
ATOM 4197 C CA . MET B 1 180 ? -19.904 -24.151 14.930 1.00 12.04 189 MET B CA 1
ATOM 4198 C C . MET B 1 180 ? -19.338 -24.909 16.140 1.00 12.59 189 MET B C 1
ATOM 4199 O O . MET B 1 180 ? -18.504 -24.387 16.890 1.00 12.89 189 MET B O 1
ATOM 4204 N N . VAL B 1 181 ? -19.765 -26.159 16.299 1.00 12.80 190 VAL B N 1
ATOM 4205 C CA . VAL B 1 181 ? -19.321 -26.988 17.416 1.00 12.83 190 VAL B CA 1
ATOM 4206 C C . VAL B 1 181 ? -17.796 -27.187 17.400 1.00 12.97 190 VAL B C 1
ATOM 4207 O O . VAL B 1 181 ? -17.173 -27.141 18.445 1.00 13.50 190 VAL B O 1
ATOM 4211 N N . ARG B 1 182 ? -17.207 -27.383 16.219 1.00 13.18 191 ARG B N 1
ATOM 4212 C CA . ARG B 1 182 ? -15.759 -27.631 16.116 1.00 13.08 191 ARG B CA 1
ATOM 4213 C C . ARG B 1 182 ? -14.930 -26.391 16.471 1.00 13.41 191 ARG B C 1
ATOM 4214 O O . ARG B 1 182 ? -13.875 -26.491 17.121 1.00 13.45 191 ARG B O 1
ATOM 4222 N N . SER B 1 183 ? -15.414 -25.234 16.033 1.00 13.71 192 SER B N 1
ATOM 4223 C CA . SER B 1 183 ? -14.859 -23.945 16.425 1.00 14.18 192 SER B CA 1
ATOM 4224 C C . SER B 1 183 ? -14.805 -23.802 17.953 1.00 14.66 192 SER B C 1
ATOM 4225 O O . SER B 1 183 ? -13.752 -23.486 18.518 1.00 14.66 192 SER B O 1
ATOM 4228 N N . GLU B 1 184 ? -15.934 -24.045 18.612 1.00 14.87 193 GLU B N 1
ATOM 4229 C CA . GLU B 1 184 ? -16.005 -23.921 20.069 1.00 15.53 193 GLU B CA 1
ATOM 4230 C C . GLU B 1 184 ? -15.120 -24.944 20.779 1.00 15.64 193 GLU B C 1
ATOM 4231 O O . GLU B 1 184 ? -14.449 -24.617 21.757 1.00 16.21 193 GLU B O 1
ATOM 4237 N N . LEU B 1 185 ? -15.104 -26.175 20.277 1.00 15.82 194 LEU B N 1
ATOM 4238 C CA . LEU B 1 185 ? -14.238 -27.221 20.837 1.00 16.16 194 LEU B CA 1
ATOM 4239 C C . LEU B 1 185 ? -12.753 -26.841 20.745 1.00 16.87 194 LEU B C 1
ATOM 4240 O O . LEU B 1 185 ? -11.995 -27.028 21.705 1.00 16.90 194 LEU B O 1
ATOM 4245 N N . GLU B 1 186 ? -12.347 -26.293 19.600 1.00 17.24 195 GLU B N 1
ATOM 4246 C CA . GLU B 1 186 ? -10.974 -25.835 19.421 1.00 18.67 195 GLU B CA 1
ATOM 4247 C C . GLU B 1 186 ? -10.617 -24.750 20.448 1.00 18.42 195 GLU B C 1
ATOM 4248 O O . GLU B 1 186 ? -9.543 -24.791 21.050 1.00 18.86 195 GLU B O 1
ATOM 4254 N N . SER B 1 187 ? -11.515 -23.791 20.647 1.00 18.57 196 SER B N 1
ATOM 4255 C CA . SER B 1 187 ? -11.260 -22.721 21.611 1.00 18.65 196 SER B CA 1
ATOM 4256 C C . SER B 1 187 ? -11.157 -23.263 23.033 1.00 18.73 196 SER B C 1
ATOM 4257 O O . SER B 1 187 ? -10.228 -22.911 23.765 1.00 18.77 196 SER B O 1
ATOM 4260 N N . ILE B 1 188 ? -12.092 -24.132 23.413 1.00 18.98 197 ILE B N 1
ATOM 4261 C CA . ILE B 1 188 ? -12.053 -24.754 24.737 1.00 19.67 197 ILE B CA 1
ATOM 4262 C C . ILE B 1 188 ? -10.691 -25.404 24.937 1.00 20.22 197 ILE B C 1
ATOM 4263 O O . ILE B 1 188 ? -9.986 -25.090 25.896 1.00 20.17 197 ILE B O 1
ATOM 4268 N N . ASP B 1 189 ? -10.312 -26.272 24.004 1.00 20.84 198 ASP B N 1
ATOM 4269 C CA . ASP B 1 189 ? -9.062 -27.023 24.112 1.00 21.98 198 ASP B CA 1
ATOM 4270 C C . ASP B 1 189 ? -7.815 -26.135 24.102 1.00 22.25 198 ASP B C 1
ATOM 4271 O O . ASP B 1 189 ? -6.933 -26.301 24.947 1.00 22.38 198 ASP B O 1
ATOM 4276 N N . ALA B 1 190 ? -7.743 -25.202 23.151 1.00 22.53 199 ALA B N 1
ATOM 4277 C CA . ALA B 1 190 ? -6.557 -24.350 22.999 1.00 23.29 199 ALA B CA 1
ATOM 4278 C C . ALA B 1 190 ? -6.388 -23.352 24.146 1.00 23.59 199 ALA B C 1
ATOM 4279 O O . ALA B 1 190 ? -5.271 -23.134 24.624 1.00 23.89 199 ALA B O 1
ATOM 4281 N N . LEU B 1 191 ? -7.495 -22.756 24.580 1.00 23.72 200 LEU B N 1
ATOM 4282 C CA . LEU B 1 191 ? -7.455 -21.691 25.579 1.00 24.06 200 LEU B CA 1
ATOM 4283 C C . LEU B 1 191 ? -7.612 -22.206 27.000 1.00 24.10 200 LEU B C 1
ATOM 4284 O O . LEU B 1 191 ? -7.330 -21.483 27.958 1.00 24.02 200 LEU B O 1
ATOM 4289 N N . GLN B 1 192 ? -8.057 -23.453 27.131 1.00 23.82 201 GLN B N 1
ATOM 4290 C CA . GLN B 1 192 ? -8.419 -24.027 28.420 1.00 24.45 201 GLN B CA 1
ATOM 4291 C C . GLN B 1 192 ? -9.394 -23.137 29.195 1.00 24.92 201 GLN B C 1
ATOM 4292 O O . GLN B 1 192 ? -9.223 -22.898 30.394 1.00 25.02 201 GLN B O 1
ATOM 4298 N N . GLU B 1 193 ? -10.412 -22.640 28.492 1.00 25.20 202 GLU B N 1
ATOM 4299 C CA . GLU B 1 193 ? -11.480 -21.874 29.123 1.00 25.58 202 GLU B CA 1
ATOM 4300 C C . GLU B 1 193 ? -12.821 -22.580 28.972 1.00 24.70 202 GLU B C 1
ATOM 4301 O O . GLU B 1 193 ? -13.066 -23.293 27.993 1.00 24.21 202 GLU B O 1
ATOM 4307 N N . THR B 1 194 ? -13.677 -22.397 29.967 1.00 23.97 203 THR B N 1
ATOM 4308 C CA . THR B 1 194 ? -14.969 -23.056 29.988 1.00 23.99 203 THR B CA 1
ATOM 4309 C C . THR B 1 194 ? -15.961 -22.256 29.144 1.00 23.17 203 THR B C 1
ATOM 4310 O O . THR B 1 194 ? -16.427 -21.183 29.541 1.00 23.62 203 THR B O 1
ATOM 4314 N N . ARG B 1 195 ? -16.239 -22.772 27.953 1.00 21.90 204 ARG B N 1
ATOM 4315 C CA . ARG B 1 195 ? -17.131 -22.110 27.006 1.00 20.61 204 ARG B CA 1
ATOM 4316 C C . ARG B 1 195 ? -18.390 -22.957 26.844 1.00 19.91 204 ARG B C 1
ATOM 4317 O O . ARG B 1 195 ? -18.332 -24.056 26.288 1.00 19.59 204 ARG B O 1
ATOM 4325 N N . ILE B 1 196 ? -19.519 -22.447 27.333 1.00 19.09 205 ILE B N 1
ATOM 4326 C CA . ILE B 1 196 ? -20.738 -23.260 27.428 1.00 19.03 205 ILE B CA 1
ATOM 4327 C C . ILE B 1 196 ? -21.679 -23.158 26.226 1.00 18.16 205 ILE B C 1
ATOM 4328 O O . ILE B 1 196 ? -22.706 -23.831 26.193 1.00 17.98 205 ILE B O 1
ATOM 4333 N N . GLY B 1 197 ? -21.314 -22.332 25.244 1.00 17.80 206 GLY B N 1
ATOM 4334 C CA . GLY B 1 197 ? -22.086 -22.201 24.003 1.00 17.49 206 GLY B CA 1
ATOM 4335 C C . GLY B 1 197 ? -22.550 -23.518 23.399 1.00 17.05 206 GLY B C 1
ATOM 4336 O O . GLY B 1 197 ? -23.732 -23.673 23.082 1.00 16.50 206 GLY B O 1
ATOM 4337 N N . ILE B 1 198 ? -21.636 -24.474 23.258 1.00 17.03 207 ILE B N 1
ATOM 4338 C CA . ILE B 1 198 ? -21.973 -25.765 22.627 1.00 17.59 207 ILE B CA 1
ATOM 4339 C C . ILE B 1 198 ? -22.987 -26.591 23.414 1.00 17.53 207 ILE B C 1
ATOM 4340 O O . ILE B 1 198 ? -23.548 -27.563 22.890 1.00 17.94 207 ILE B O 1
ATOM 4345 N N . ALA B 1 199 ? -23.197 -26.224 24.674 1.00 16.76 208 ALA B N 1
ATOM 4346 C CA . ALA B 1 199 ? -24.146 -26.926 25.526 1.00 16.45 208 ALA B CA 1
ATOM 4347 C C . ALA B 1 199 ? -25.552 -26.343 25.389 1.00 16.36 208 ALA B C 1
ATOM 4348 O O . ALA B 1 199 ? -26.523 -26.948 25.837 1.00 16.40 208 ALA B O 1
ATOM 4350 N N . LEU B 1 200 ? -25.661 -25.174 24.757 1.00 15.84 209 LEU B N 1
ATOM 4351 C CA . LEU B 1 200 ? -26.935 -24.446 24.740 1.00 15.65 209 LEU B CA 1
ATOM 4352 C C . LEU B 1 200 ? -27.582 -24.264 23.372 1.00 15.44 209 LEU B C 1
ATOM 4353 O O . LEU B 1 200 ? -28.808 -24.375 23.235 1.00 15.35 209 LEU B O 1
ATOM 4358 N N . PHE B 1 201 ? -26.769 -23.954 22.369 1.00 15.46 210 PHE B N 1
ATOM 4359 C CA . PHE B 1 201 ? -27.314 -23.430 21.118 1.00 15.24 210 PHE B CA 1
ATOM 4360 C C . PHE B 1 201 ? -27.746 -24.485 20.110 1.00 14.90 210 PHE B C 1
ATOM 4361 O O . PHE B 1 201 ? -27.104 -25.526 19.954 1.00 15.34 210 PHE B O 1
ATOM 4369 N N . SER B 1 202 ? -28.839 -24.176 19.422 1.00 14.19 211 SER B N 1
ATOM 4370 C CA . SER B 1 202 ? -29.442 -25.083 18.461 1.00 13.75 211 SER B CA 1
ATOM 4371 C C . SER B 1 202 ? -29.904 -24.341 17.209 1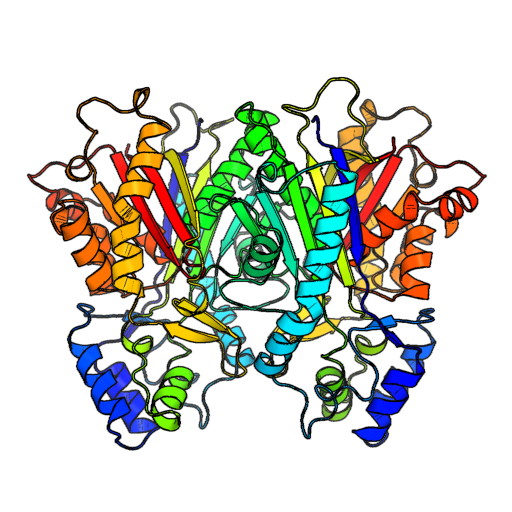.00 13.44 211 SER B C 1
ATOM 4372 O O . SER B 1 202 ? -29.699 -23.120 17.084 1.00 13.26 211 SER B O 1
ATOM 4375 N N . ASP B 1 203 ? -30.505 -25.092 16.284 1.00 12.70 212 ASP B N 1
ATOM 4376 C CA . ASP B 1 203 ? -30.885 -24.593 14.963 1.00 12.72 212 ASP B CA 1
ATOM 4377 C C . ASP B 1 203 ? -32.395 -24.543 14.810 1.00 12.92 212 ASP B C 1
ATOM 4378 O O . ASP B 1 203 ? -33.093 -25.461 15.233 1.00 12.78 212 ASP B O 1
ATOM 4383 N N . CYS B 1 204 ? -32.889 -23.482 14.172 1.00 13.19 213 CYS B N 1
ATOM 4384 C CA . CYS B 1 204 ? -34.326 -23.317 13.940 1.00 13.15 213 CYS B CA 1
ATOM 4385 C C . CYS B 1 204 ? -34.592 -22.164 12.985 1.00 13.09 213 CYS B C 1
ATOM 4386 O O . CYS B 1 204 ? -33.807 -21.223 12.900 1.00 13.14 213 CYS B O 1
ATOM 4389 N N . ALA B 1 205 ? -35.708 -22.244 12.269 1.00 12.40 214 ALA B N 1
ATOM 4390 C CA . ALA B 1 205 ? -36.253 -21.095 11.579 1.00 12.62 214 ALA B CA 1
ATOM 4391 C C . ALA B 1 205 ? -37.675 -20.873 12.077 1.00 12.58 214 ALA B C 1
ATOM 4392 O O . ALA B 1 205 ? -38.416 -21.825 12.336 1.00 12.72 214 ALA B O 1
ATOM 4394 N N . SER B 1 206 ? -38.051 -19.611 12.238 1.00 12.40 215 SER B N 1
ATOM 4395 C CA . SER B 1 206 ? -39.421 -19.300 12.639 1.00 12.57 215 SER B CA 1
ATOM 4396 C C . SER B 1 206 ? -39.854 -17.979 12.045 1.00 12.31 215 SER B C 1
ATOM 4397 O O . SER B 1 206 ? -39.024 -17.113 11.772 1.00 12.00 215 SER B O 1
ATOM 4400 N N . ALA B 1 207 ? -41.160 -17.817 11.854 1.00 11.89 216 ALA B N 1
ATOM 4401 C CA . ALA B 1 207 ? -41.671 -16.646 11.165 1.00 11.98 216 ALA B CA 1
ATOM 4402 C C . ALA B 1 207 ? -43.057 -16.286 11.657 1.00 12.52 216 ALA B C 1
ATOM 4403 O O . ALA B 1 207 ? -43.799 -17.149 12.122 1.00 12.40 216 ALA B O 1
ATOM 4405 N N . VAL B 1 208 ? -43.384 -14.999 11.564 1.00 12.69 217 VAL B N 1
ATOM 4406 C CA . VAL B 1 208 ? -44.745 -14.535 11.773 1.00 13.03 217 VAL B CA 1
ATOM 4407 C C . VAL B 1 208 ? -45.098 -13.556 10.662 1.00 13.32 217 VAL B C 1
ATOM 4408 O O . VAL B 1 208 ? -44.212 -13.013 9.991 1.00 13.29 217 VAL B O 1
ATOM 4412 N N . ILE B 1 209 ? -46.397 -13.369 10.450 1.00 13.39 218 ILE B N 1
ATOM 4413 C CA . ILE B 1 209 ? -46.881 -12.303 9.599 1.00 14.16 218 ILE B CA 1
ATOM 4414 C C . ILE B 1 209 ? -47.436 -11.212 10.503 1.00 14.30 218 ILE B C 1
ATOM 4415 O O . ILE B 1 209 ? -48.278 -11.484 11.363 1.00 13.95 218 ILE B O 1
ATOM 4420 N N . LEU B 1 210 ? -46.950 -9.989 10.318 1.00 14.51 219 LEU B N 1
ATOM 4421 C CA . LEU B 1 210 ? -47.492 -8.844 11.026 1.00 14.85 219 LEU B CA 1
ATOM 4422 C C . LEU B 1 210 ? -48.244 -7.966 10.033 1.00 15.40 219 LEU B C 1
ATOM 4423 O O . LEU B 1 210 ? -47.684 -7.517 9.024 1.00 15.12 219 LEU B O 1
ATOM 4428 N N . SER B 1 211 ? -49.520 -7.750 10.331 1.00 15.70 220 SER B N 1
ATOM 4429 C CA . SER B 1 211 ? -50.416 -6.973 9.486 1.00 16.26 220 SER B CA 1
ATOM 4430 C C . SER B 1 211 ? -50.756 -5.631 10.124 1.00 16.59 220 SER B C 1
ATOM 4431 O O . SER B 1 211 ? -50.890 -5.539 11.347 1.00 16.66 220 SER B O 1
ATOM 4434 N N . ASN B 1 212 ? -50.921 -4.596 9.299 1.00 16.72 221 ASN B N 1
ATOM 4435 C CA . ASN B 1 212 ? -51.347 -3.288 9.808 1.00 16.98 221 ASN B CA 1
ATOM 4436 C C . ASN B 1 212 ? -52.871 -3.111 9.794 1.00 17.82 221 ASN B C 1
ATOM 4437 O O . ASN B 1 212 ? -53.372 -2.010 10.021 1.00 17.91 221 ASN B O 1
ATOM 4442 N N . GLY B 1 213 ? -53.592 -4.193 9.518 1.00 18.56 222 GLY B N 1
ATOM 4443 C CA . GLY B 1 213 ? -55.057 -4.179 9.582 1.00 20.01 222 GLY B CA 1
ATOM 4444 C C . GLY B 1 213 ? -55.801 -3.545 8.420 1.00 20.84 222 GLY B C 1
ATOM 4445 O O . GLY B 1 213 ? -57.002 -3.786 8.253 1.00 21.78 222 GLY B O 1
ATOM 4446 N N . ILE B 1 214 ? -55.110 -2.734 7.620 1.00 20.98 223 ILE B N 1
ATOM 4447 C CA . ILE B 1 214 ? -55.731 -2.069 6.471 1.00 21.19 223 ILE B CA 1
ATOM 4448 C C . ILE B 1 214 ? -55.986 -3.064 5.337 1.00 22.04 223 ILE B C 1
ATOM 4449 O O . ILE B 1 214 ? -55.101 -3.834 4.973 1.00 21.62 223 ILE B O 1
ATOM 4454 N N . GLY B 1 215 ? -57.208 -3.051 4.798 1.00 23.10 224 GLY B N 1
ATOM 4455 C CA . GLY B 1 215 ? -57.592 -3.955 3.711 1.00 24.54 224 GLY B CA 1
ATOM 4456 C C . GLY B 1 215 ? -57.523 -5.415 4.118 1.00 25.84 224 GLY B C 1
ATOM 4457 O O . GLY B 1 215 ? -57.253 -6.289 3.294 1.00 25.59 224 GLY B O 1
ATOM 4458 N N . GLU B 1 216 ? -57.750 -5.678 5.403 1.00 27.34 225 GLU B N 1
ATOM 4459 C CA . GLU B 1 216 ? -57.705 -7.038 5.915 1.00 29.11 225 GLU B CA 1
ATOM 4460 C C . GLU B 1 216 ? -58.932 -7.816 5.483 1.00 30.13 225 GLU B C 1
ATOM 4461 O O . GLU B 1 216 ? -59.938 -7.215 5.106 1.00 30.02 225 GLU B O 1
ATOM 4467 N N . ALA B 1 217 ? -58.828 -9.145 5.501 1.00 31.59 226 ALA B N 1
ATOM 4468 C CA . ALA B 1 217 ? -59.978 -10.013 5.275 1.00 33.25 226 ALA B CA 1
ATOM 4469 C C . ALA B 1 217 ? -60.960 -9.746 6.418 1.00 34.51 226 ALA B C 1
ATOM 4470 O O . ALA B 1 217 ? -60.786 -10.280 7.508 1.00 34.92 226 ALA B O 1
ATOM 4472 N N . PRO B 1 218 ? -61.980 -8.895 6.176 1.00 35.88 227 PRO B N 1
ATOM 4473 C CA . PRO B 1 218 ? -62.731 -8.276 7.287 1.00 36.45 227 PRO B CA 1
ATOM 4474 C C . PRO B 1 218 ? -63.393 -9.250 8.277 1.00 36.81 227 PRO B C 1
ATOM 4475 O O . PRO B 1 218 ? -63.566 -10.435 7.974 1.00 37.03 227 PRO B O 1
ATOM 4479 N N . GLY B 1 219 ? -63.735 -8.740 9.460 1.00 37.08 228 GLY B N 1
ATOM 4480 C CA . GLY B 1 219 ? -63.946 -9.588 10.635 1.00 36.83 228 GLY B CA 1
ATOM 4481 C C . GLY B 1 219 ? -62.590 -10.152 11.027 1.00 36.64 228 GLY B C 1
ATOM 4482 O O . GLY B 1 219 ? -62.495 -11.134 11.768 1.00 36.61 228 GLY B O 1
ATOM 4483 N N . LYS B 1 220 ? -61.540 -9.484 10.544 1.00 36.38 229 LYS B N 1
ATOM 4484 C CA . LYS B 1 220 ? -60.200 -10.061 10.449 1.00 35.96 229 LYS B CA 1
ATOM 4485 C C . LYS B 1 220 ? -59.715 -10.854 11.649 1.00 34.83 229 LYS B C 1
ATOM 4486 O O . LYS B 1 220 ? -59.472 -10.288 12.724 1.00 35.06 229 LYS B O 1
ATOM 4492 N N . PRO B 1 221 ? -59.572 -12.175 11.453 1.00 33.67 230 PRO B N 1
ATOM 4493 C CA . PRO B 1 221 ? -58.929 -13.033 12.429 1.00 32.39 230 PRO B CA 1
ATOM 4494 C C . PRO B 1 221 ? -57.461 -12.653 12.602 1.00 31.00 230 PRO B C 1
ATOM 4495 O O . PRO B 1 221 ? -56.820 -12.160 11.673 1.00 31.13 230 PRO B O 1
ATOM 4499 N N . ALA B 1 222 ? -56.960 -12.857 13.810 1.00 28.97 231 ALA B N 1
ATOM 4500 C CA . ALA B 1 222 ? -55.549 -12.705 14.117 1.00 27.02 231 ALA B CA 1
ATOM 4501 C C . ALA B 1 222 ? -55.274 -13.682 15.240 1.00 25.39 231 ALA B C 1
ATOM 4502 O O . ALA B 1 222 ? -56.204 -14.242 15.806 1.00 25.43 231 ALA B O 1
ATOM 4504 N N . ILE B 1 223 ? -54.005 -13.909 15.552 1.00 23.50 232 ILE B N 1
ATOM 4505 C CA . ILE B 1 223 ? -53.668 -14.792 16.656 1.00 21.80 232 ILE B CA 1
ATOM 4506 C C . ILE B 1 223 ? -53.322 -13.961 17.880 1.00 20.52 232 ILE B C 1
ATOM 4507 O O . ILE B 1 223 ? -53.760 -14.271 18.986 1.00 19.95 232 ILE B O 1
ATOM 4512 N N . TYR B 1 224 ? -52.525 -12.917 17.657 1.00 18.96 233 TYR B N 1
ATOM 4513 C CA . TYR B 1 224 ? -52.155 -11.954 18.681 1.00 18.09 233 TYR B CA 1
ATOM 4514 C C . TYR B 1 224 ? -52.308 -10.548 18.117 1.00 17.99 233 TYR B C 1
ATOM 4515 O O . TYR B 1 224 ? -52.029 -10.307 16.935 1.00 17.64 233 TYR B O 1
ATOM 4524 N N . ASP B 1 225 ? -52.754 -9.626 18.963 1.00 17.85 234 ASP B N 1
ATOM 4525 C CA . ASP B 1 225 ? -52.664 -8.209 18.660 1.00 17.86 234 ASP B CA 1
ATOM 4526 C C . ASP B 1 225 ? -51.393 -7.684 19.315 1.00 17.10 234 ASP B C 1
ATOM 4527 O O . ASP B 1 225 ? -51.088 -8.021 20.466 1.00 17.27 234 ASP B O 1
ATOM 4532 N N . LEU B 1 226 ? -50.644 -6.877 18.572 1.00 16.49 235 LEU B N 1
ATOM 4533 C CA . LEU B 1 226 ? -49.451 -6.246 19.100 1.00 15.92 235 LEU B CA 1
ATOM 4534 C C . LEU B 1 226 ? -49.807 -4.863 19.647 1.00 15.96 235 LEU B C 1
ATOM 4535 O O . LEU B 1 226 ? -50.093 -3.928 18.889 1.00 15.91 235 LEU B O 1
ATOM 4540 N N . LEU B 1 227 ? -49.786 -4.752 20.974 1.00 15.71 236 LEU B N 1
ATOM 4541 C CA . LEU B 1 227 ? -50.238 -3.544 21.666 1.00 15.89 236 LEU B CA 1
ATOM 4542 C C . LEU B 1 227 ? -49.124 -2.553 21.966 1.00 15.59 236 LEU B C 1
ATOM 4543 O O . LEU B 1 227 ? -49.353 -1.341 21.982 1.00 15.66 236 LEU B O 1
ATOM 4548 N N . GLY B 1 228 ? -47.921 -3.060 22.205 1.00 15.18 237 GLY B N 1
ATOM 4549 C CA . GLY B 1 228 ? -46.831 -2.186 22.614 1.00 15.54 237 GLY B CA 1
ATOM 4550 C C . GLY B 1 228 ? -45.494 -2.875 22.724 1.00 15.27 237 GLY B C 1
ATOM 4551 O O . GLY B 1 228 ? -45.405 -4.101 22.638 1.00 16.17 237 GLY B O 1
ATOM 4552 N N . TRP B 1 229 ? -44.451 -2.078 22.898 1.00 14.98 238 TRP B N 1
ATOM 4553 C CA . TRP B 1 229 ? -43.092 -2.606 22.951 1.00 14.58 238 TRP B CA 1
ATOM 4554 C C . TRP B 1 229 ? -42.136 -1.659 23.652 1.00 15.06 238 TRP B C 1
ATOM 4555 O O . TRP B 1 229 ? -42.337 -0.437 23.664 1.00 14.76 238 TRP B O 1
ATOM 4566 N N . GLU B 1 230 ? -41.096 -2.236 24.244 1.00 15.10 239 GLU B N 1
ATOM 4567 C CA . GLU B 1 230 ? -40.018 -1.460 24.832 1.00 15.76 239 GLU B CA 1
ATOM 4568 C C . GLU B 1 230 ? -38.717 -2.099 24.390 1.00 15.48 239 GLU B C 1
ATOM 4569 O O . GLU B 1 230 ? -38.629 -3.327 24.304 1.00 15.93 239 GLU B O 1
ATOM 4575 N N . ASN B 1 231 ? -37.730 -1.260 24.096 1.00 15.51 240 ASN B N 1
ATOM 4576 C CA . ASN B 1 231 ? -36.369 -1.697 23.804 1.00 15.47 240 ASN B CA 1
ATOM 4577 C C . ASN B 1 231 ? -35.394 -0.809 24.547 1.00 15.93 240 ASN B C 1
ATOM 4578 O O . ASN B 1 231 ? -35.598 0.407 24.650 1.00 15.32 240 ASN B O 1
ATOM 4583 N N . ARG B 1 232 ? -34.322 -1.415 25.046 1.00 15.89 241 ARG B N 1
ATOM 4584 C CA . ARG B 1 232 ? -33.322 -0.690 25.810 1.00 16.50 241 ARG B CA 1
ATOM 4585 C C . ARG B 1 232 ? -31.962 -1.351 25.648 1.00 16.08 241 ARG B C 1
ATOM 4586 O O . ARG B 1 232 ? -31.885 -2.556 25.413 1.00 16.17 241 ARG B O 1
ATOM 4594 N N . VAL B 1 233 ? -30.900 -0.557 25.764 1.00 15.56 242 VAL B N 1
ATOM 4595 C CA . VAL B 1 233 ? -29.542 -1.090 25.861 1.00 15.66 242 VAL B CA 1
ATOM 4596 C C . VAL B 1 233 ? -28.988 -0.848 27.263 1.00 16.02 242 VAL B C 1
ATOM 4597 O O . VAL B 1 233 ? -29.088 0.263 27.801 1.00 15.36 242 VAL B O 1
ATOM 4601 N N . ILE B 1 234 ? -28.408 -1.899 27.844 1.00 15.87 243 ILE B N 1
ATOM 4602 C CA . ILE B 1 234 ? -27.686 -1.806 29.116 1.00 16.02 243 ILE B CA 1
ATOM 4603 C C . ILE B 1 234 ? -26.272 -1.271 28.855 1.00 16.53 243 ILE B C 1
ATOM 4604 O O . ILE B 1 234 ? -25.477 -1.922 28.174 1.00 16.15 243 ILE B O 1
ATOM 4609 N N . PRO B 1 235 ? -25.954 -0.071 29.384 1.00 16.90 244 PRO B N 1
ATOM 4610 C CA . PRO B 1 235 ? -24.644 0.542 29.157 1.00 17.28 244 PRO B CA 1
ATOM 4611 C C . PRO B 1 235 ? -23.493 -0.280 29.716 1.00 17.00 244 PRO B C 1
ATOM 4612 O O . PRO B 1 235 ? -23.658 -0.978 30.718 1.00 17.61 244 PRO B O 1
ATOM 4616 N N . ASP B 1 236 ? -22.340 -0.183 29.058 1.00 17.27 245 ASP B N 1
ATOM 4617 C CA . ASP B 1 236 ? -21.089 -0.805 29.505 1.00 17.44 245 ASP B CA 1
ATOM 4618 C C . ASP B 1 236 ? -21.215 -2.319 29.700 1.00 16.79 245 ASP B C 1
ATOM 4619 O O . ASP B 1 236 ? -20.637 -2.886 30.633 1.00 16.22 245 ASP B O 1
ATOM 4624 N N . SER B 1 237 ? -21.963 -2.957 28.798 1.00 16.17 246 SER B N 1
ATOM 4625 C CA . SER B 1 237 ? -22.166 -4.408 28.838 1.00 15.64 246 SER B CA 1
ATOM 4626 C C . SER B 1 237 ? -21.790 -5.105 27.518 1.00 16.27 246 SER B C 1
ATOM 4627 O O . SER B 1 237 ? -22.105 -6.279 27.315 1.00 15.93 246 SER B O 1
ATOM 4630 N N . GLU B 1 238 ? -21.090 -4.387 26.641 1.00 16.28 247 GLU B N 1
ATOM 4631 C CA . GLU B 1 238 ? -20.653 -4.939 25.346 1.00 17.46 247 GLU B CA 1
ATOM 4632 C C . GLU B 1 238 ? -19.823 -6.210 25.498 1.00 18.04 247 GLU B C 1
ATOM 4633 O O . GLU B 1 238 ? -20.020 -7.186 24.768 1.00 18.61 247 GLU B O 1
ATOM 4639 N N . HIS B 1 239 ? -18.897 -6.181 26.452 1.00 17.96 248 HIS B N 1
ATOM 4640 C CA . HIS B 1 239 ? -17.961 -7.277 26.685 1.00 18.87 248 HIS B CA 1
ATOM 4641 C C . HIS B 1 239 ? -18.591 -8.466 27.410 1.00 18.46 248 HIS B C 1
ATOM 4642 O O . HIS B 1 239 ? -17.927 -9.499 27.585 1.00 19.04 248 HIS B O 1
ATOM 4649 N N . ASP B 1 240 ? -19.852 -8.327 27.837 1.00 17.66 249 ASP B N 1
ATOM 4650 C CA . ASP B 1 240 ? -20.526 -9.369 28.623 1.00 17.53 249 ASP B CA 1
ATOM 4651 C C . ASP B 1 240 ? -21.214 -10.430 27.776 1.00 16.94 249 ASP B C 1
ATOM 4652 O O . ASP B 1 240 ? -21.452 -11.545 28.232 1.00 16.78 249 ASP B O 1
ATOM 4657 N N . LEU B 1 241 ? -21.535 -10.069 26.540 1.00 16.41 250 LEU B N 1
ATOM 4658 C CA . LEU B 1 241 ? -22.312 -10.924 25.669 1.00 16.22 250 LEU B CA 1
ATOM 4659 C C . LEU B 1 241 ? -22.010 -10.533 24.235 1.00 15.79 250 LEU B C 1
ATOM 4660 O O . LEU B 1 241 ? -22.087 -9.362 23.872 1.00 15.55 250 LEU B O 1
ATOM 4665 N N . GLY B 1 242 ? -21.635 -11.510 23.420 1.00 15.31 251 GLY B N 1
ATOM 4666 C CA . GLY B 1 242 ? -21.202 -11.193 22.068 1.00 14.67 251 GLY B CA 1
ATOM 4667 C C . GLY B 1 242 ? -21.012 -12.398 21.188 1.00 14.51 251 GLY B C 1
ATOM 4668 O O . GLY B 1 242 ? -21.143 -13.539 21.633 1.00 14.76 251 GLY B O 1
ATOM 4669 N N . PHE B 1 243 ? -20.697 -12.128 19.927 1.00 13.94 252 PHE B N 1
ATOM 4670 C CA . PHE B 1 243 ? -20.553 -13.170 18.919 1.00 13.37 252 PHE B CA 1
ATOM 4671 C C . PHE B 1 243 ? -19.619 -12.555 17.876 1.00 13.43 252 PHE B C 1
ATOM 4672 O O . PHE B 1 243 ? -20.054 -11.783 17.023 1.00 13.19 252 PHE B O 1
ATOM 4680 N N . ASP B 1 244 ? -18.326 -12.868 17.990 1.00 13.37 253 ASP B N 1
ATOM 4681 C CA . ASP B 1 244 ? -17.264 -12.189 17.237 1.00 13.77 253 ASP B CA 1
ATOM 4682 C C . ASP B 1 244 ? -16.918 -12.933 15.955 1.00 13.42 253 ASP B C 1
ATOM 4683 O O . ASP B 1 244 ? -16.649 -14.140 15.992 1.00 13.33 253 ASP B O 1
ATOM 4688 N N . VAL B 1 245 ? -16.904 -12.218 14.830 1.00 12.84 254 VAL B N 1
ATOM 4689 C CA . VAL B 1 245 ? -16.576 -12.853 13.554 1.00 12.80 254 VAL B CA 1
ATOM 4690 C C . VAL B 1 245 ? -15.152 -13.427 13.584 1.00 12.74 254 VAL B C 1
ATOM 4691 O O . VAL B 1 245 ? -14.260 -12.874 14.234 1.00 12.84 254 VAL B O 1
ATOM 4695 N N . ASP B 1 246 ? -14.957 -14.537 12.880 1.00 12.81 255 ASP B N 1
ATOM 4696 C CA . ASP B 1 246 ? -13.747 -15.334 12.998 1.00 13.00 255 ASP B CA 1
ATOM 4697 C C . ASP B 1 246 ? -13.583 -16.129 11.706 1.00 12.95 255 ASP B C 1
ATOM 4698 O O . ASP B 1 246 ? -14.563 -16.401 11.031 1.00 12.99 255 ASP B O 1
ATOM 4703 N N . PRO B 1 247 ? -12.343 -16.475 11.328 1.00 13.17 256 PRO B N 1
ATOM 4704 C CA . PRO B 1 247 ? -12.222 -17.406 10.193 1.00 13.10 256 PRO B CA 1
ATOM 4705 C C . PRO B 1 247 ? -13.005 -18.722 10.361 1.00 13.44 256 PRO B C 1
ATOM 4706 O O . PRO B 1 247 ? -13.334 -19.362 9.350 1.00 13.40 256 PRO B O 1
ATOM 4710 N N . MET B 1 248 ? -13.319 -19.104 11.606 1.00 12.95 257 MET B N 1
ATOM 4711 C CA . MET B 1 248 ? -14.104 -20.320 11.903 1.00 12.58 257 MET B CA 1
ATOM 4712 C C . MET B 1 248 ? -15.598 -20.064 12.123 1.00 12.98 257 MET B C 1
ATOM 4713 O O . MET B 1 248 ? -16.314 -20.947 12.616 1.00 13.25 257 MET B O 1
ATOM 4718 N N . GLY B 1 249 ? -16.064 -18.867 11.768 1.00 12.66 258 GLY B N 1
ATOM 4719 C CA . GLY B 1 249 ? -17.465 -18.483 11.985 1.00 12.89 258 GLY B CA 1
ATOM 4720 C C . GLY B 1 249 ? -17.576 -17.321 12.960 1.00 12.72 258 GLY B C 1
ATOM 4721 O O . GLY B 1 249 ? -17.073 -16.228 12.687 1.00 13.60 258 GLY B O 1
ATOM 4722 N N . TRP B 1 250 ? -18.251 -17.545 14.084 1.00 12.84 259 TRP B N 1
ATOM 4723 C CA . TRP B 1 250 ? -18.377 -16.519 15.125 1.00 12.45 259 TRP B CA 1
ATOM 4724 C C . TRP B 1 250 ? -18.096 -17.163 16.478 1.00 13.05 259 TRP B C 1
ATOM 4725 O O . TRP B 1 250 ? -18.526 -18.292 16.725 1.00 13.43 259 TRP B O 1
ATOM 4736 N N . LYS B 1 251 ? -17.335 -16.462 17.323 1.00 13.28 260 LYS B N 1
ATOM 4737 C CA . LYS B 1 251 ? -16.976 -16.962 18.650 1.00 13.79 260 LYS B CA 1
ATOM 4738 C C . LYS B 1 251 ? -17.891 -16.344 19.703 1.00 14.20 260 LYS B C 1
ATOM 4739 O O . LYS B 1 251 ? -18.074 -15.116 19.746 1.00 14.38 260 LYS B O 1
ATOM 4745 N N . VAL B 1 252 ? -18.444 -17.197 20.556 1.00 14.32 261 VAL B N 1
ATOM 4746 C CA . VAL B 1 252 ? -19.331 -16.763 21.644 1.00 15.19 261 VAL B CA 1
ATOM 4747 C C . VAL B 1 252 ? -18.548 -15.992 22.712 1.00 15.45 261 VAL B C 1
ATOM 4748 O O . VAL B 1 252 ? -17.466 -16.419 23.136 1.00 15.48 261 VAL B O 1
ATOM 4752 N N . VAL B 1 253 ? -19.091 -14.845 23.115 1.00 16.11 262 VAL B N 1
ATOM 4753 C CA . VAL B 1 253 ? -18.573 -14.078 24.252 1.00 16.47 262 VAL B CA 1
ATOM 4754 C C . VAL B 1 253 ? -19.660 -14.104 25.314 1.00 16.76 262 VAL B C 1
ATOM 4755 O O . VAL B 1 253 ? -20.816 -13.780 25.033 1.00 16.82 262 VAL B O 1
ATOM 4759 N N . LEU B 1 254 ? -19.299 -14.516 26.525 1.00 17.47 263 LEU B N 1
ATOM 4760 C CA . LEU B 1 254 ? -20.267 -14.652 27.605 1.00 18.23 263 LEU B CA 1
ATOM 4761 C C . LEU B 1 254 ? -19.593 -14.512 28.969 1.00 18.33 263 LEU B C 1
ATOM 4762 O O . LEU B 1 254 ? -18.750 -15.334 29.343 1.00 18.84 263 LEU B O 1
ATOM 4767 N N . SER B 1 255 ? -19.964 -13.464 29.705 1.00 17.88 264 SER B N 1
ATOM 4768 C CA . SER B 1 255 ? -19.383 -13.196 31.025 1.00 17.62 264 SER B CA 1
ATOM 4769 C C . SER B 1 255 ? -20.250 -13.734 32.166 1.00 17.41 264 SER B C 1
ATOM 4770 O O . SER B 1 255 ? -21.393 -14.122 31.938 1.00 17.06 264 SER B O 1
ATOM 4773 N N . PRO B 1 256 ? -19.711 -13.743 33.407 1.00 17.36 265 PRO B N 1
ATOM 4774 C CA . PRO B 1 256 ? -20.495 -14.136 34.582 1.00 17.33 265 PRO B CA 1
ATOM 4775 C C . PRO B 1 256 ? -21.621 -13.162 34.933 1.00 17.15 265 PRO B C 1
ATOM 4776 O O . PRO B 1 256 ? -22.502 -13.521 35.709 1.00 17.26 265 PRO B O 1
ATOM 4780 N N . ARG B 1 257 ? -21.574 -11.943 34.395 1.00 16.74 266 ARG B N 1
ATOM 4781 C CA . ARG B 1 257 ? -22.542 -10.898 34.759 1.00 16.67 266 ARG B CA 1
ATOM 4782 C C . ARG B 1 257 ? -23.909 -11.076 34.109 1.00 16.17 266 ARG B C 1
ATOM 4783 O O . ARG B 1 257 ? -24.896 -10.504 34.573 1.00 15.86 266 ARG B O 1
ATOM 4791 N N . VAL B 1 258 ? -23.960 -11.831 33.016 1.00 15.72 267 VAL B N 1
ATOM 4792 C CA . VAL B 1 258 ? -25.162 -11.886 32.181 1.00 15.66 267 VAL B CA 1
ATOM 4793 C C . VAL B 1 258 ? -26.461 -12.256 32.929 1.00 15.60 267 VAL B C 1
ATOM 4794 O O . VAL B 1 258 ? -27.451 -11.550 32.778 1.00 15.55 267 VAL B O 1
ATOM 4798 N N . PRO B 1 259 ? -26.464 -13.348 33.732 1.00 15.81 268 PRO B N 1
ATOM 4799 C CA . PRO B 1 259 ? -27.700 -13.694 34.458 1.00 15.86 268 PRO B CA 1
ATOM 4800 C C . PRO B 1 259 ? -28.247 -12.578 35.359 1.00 15.77 268 PRO B C 1
ATOM 4801 O O . PRO B 1 259 ? -29.456 -12.353 35.398 1.00 15.50 268 PRO B O 1
ATOM 4805 N N . VAL B 1 260 ? -27.367 -11.897 36.084 1.00 16.00 269 VAL B N 1
ATOM 4806 C CA . VAL B 1 260 ? -27.810 -10.831 36.982 1.00 16.04 269 VAL B CA 1
ATOM 4807 C C . VAL B 1 260 ? -28.278 -9.599 36.200 1.00 15.87 269 VAL B C 1
ATOM 4808 O O . VAL B 1 260 ? -29.345 -9.062 36.492 1.00 16.03 269 VAL B O 1
ATOM 4812 N N . LEU B 1 261 ? -27.501 -9.175 35.201 1.00 15.68 270 LEU B N 1
ATOM 4813 C CA . LEU B 1 261 ? -27.892 -8.045 34.344 1.00 15.19 270 LEU B CA 1
ATOM 4814 C C . LEU B 1 261 ? -29.263 -8.272 33.696 1.00 15.54 270 LEU B C 1
ATOM 4815 O O . LEU B 1 261 ? -30.111 -7.380 33.707 1.00 15.58 270 LEU B O 1
ATOM 4820 N N . ALA B 1 262 ? -29.464 -9.465 33.134 1.00 15.55 271 ALA B N 1
ATOM 4821 C CA . ALA B 1 262 ? -30.732 -9.831 32.513 1.00 16.26 271 ALA B CA 1
ATOM 4822 C C . ALA B 1 262 ? -31.892 -9.778 33.515 1.00 16.43 271 ALA B C 1
ATOM 4823 O O . ALA B 1 262 ? -32.922 -9.163 33.252 1.00 16.88 271 ALA B O 1
ATOM 4825 N N . LYS B 1 263 ? -31.708 -10.414 34.667 1.00 17.14 272 LYS B N 1
ATOM 4826 C CA . LYS B 1 263 ? -32.738 -10.473 35.699 1.00 17.84 272 LYS B CA 1
ATOM 4827 C C . LYS B 1 263 ? -33.092 -9.081 36.232 1.00 17.46 272 LYS B C 1
ATOM 4828 O O . LYS B 1 263 ? -34.273 -8.738 36.360 1.00 17.77 272 LYS B O 1
ATOM 4834 N N . ALA B 1 264 ? -32.068 -8.283 36.517 1.00 16.97 273 ALA B N 1
ATOM 4835 C CA . ALA B 1 264 ? -32.261 -6.938 37.088 1.00 17.10 273 ALA B CA 1
ATOM 4836 C C . ALA B 1 264 ? -32.980 -5.983 36.135 1.00 17.17 273 ALA B C 1
ATOM 4837 O O . ALA B 1 264 ? -33.563 -4.994 36.572 1.00 17.38 273 ALA B O 1
ATOM 4839 N N . SER B 1 265 ? -32.943 -6.274 34.836 1.00 17.12 274 SER B N 1
ATOM 4840 C CA . SER B 1 265 ? -33.581 -5.398 33.841 1.00 16.88 274 SER B CA 1
ATOM 4841 C C . SER B 1 265 ? -35.102 -5.575 33.741 1.00 16.80 274 SER B C 1
ATOM 4842 O O . SER B 1 265 ? -35.796 -4.701 33.229 1.00 15.85 274 SER B O 1
ATOM 4845 N N . LEU B 1 266 ? -35.609 -6.714 34.204 1.00 16.63 275 LEU B N 1
ATOM 4846 C CA . LEU B 1 266 ? -37.021 -7.044 34.021 1.00 17.27 275 LEU B CA 1
ATOM 4847 C C . LEU B 1 266 ? -37.968 -6.007 34.633 1.00 17.53 275 LEU B C 1
ATOM 4848 O O . LEU B 1 266 ? -38.868 -5.515 33.952 1.00 17.64 275 LEU B O 1
ATOM 4853 N N . GLN B 1 267 ? -37.750 -5.665 35.904 1.00 18.11 276 GLN B N 1
ATOM 4854 C CA . GLN B 1 267 ? -38.619 -4.726 36.631 1.00 18.99 276 GLN B CA 1
ATOM 4855 C C . GLN B 1 267 ? -38.807 -3.374 35.909 1.00 17.97 276 GLN B C 1
ATOM 4856 O O . GLN B 1 267 ? -39.940 -2.985 35.623 1.00 17.74 276 GLN B O 1
ATOM 4862 N N . PRO B 1 268 ? -37.704 -2.650 35.626 1.00 17.86 277 PRO B N 1
ATOM 4863 C CA . PRO B 1 268 ? -37.869 -1.357 34.949 1.00 17.46 277 PRO B CA 1
ATOM 4864 C C . PRO B 1 268 ? -38.429 -1.456 33.532 1.00 17.53 277 PRO B C 1
ATOM 4865 O O . PRO B 1 268 ? -39.211 -0.593 33.129 1.00 17.55 277 PRO B O 1
ATOM 4869 N N . THR B 1 269 ? -38.052 -2.496 32.791 1.00 17.30 278 THR B N 1
ATOM 4870 C CA . THR B 1 269 ? -38.524 -2.655 31.413 1.00 16.96 278 THR B CA 1
ATOM 4871 C C . THR B 1 269 ? -40.032 -2.916 31.419 1.00 16.88 278 THR B C 1
ATOM 4872 O O . THR B 1 269 ? -40.785 -2.291 30.670 1.00 16.43 278 THR B O 1
ATOM 4876 N N . TYR B 1 270 ? -40.454 -3.823 32.297 1.00 16.55 279 TYR B N 1
ATOM 4877 C CA . TYR B 1 270 ? -41.859 -4.135 32.496 1.00 16.84 279 TYR B CA 1
ATOM 4878 C C . TYR B 1 270 ? -42.648 -2.889 32.893 1.00 17.43 279 TYR B C 1
ATOM 4879 O O . TYR B 1 270 ? -43.697 -2.598 32.305 1.00 17.30 279 TYR B O 1
ATOM 4888 N N . ALA B 1 271 ? -42.141 -2.159 33.884 1.00 17.60 280 ALA B N 1
ATOM 4889 C CA . ALA B 1 271 ? -42.783 -0.922 34.340 1.00 18.69 280 ALA B CA 1
ATOM 4890 C C . ALA B 1 271 ? -42.945 0.079 33.198 1.00 19.27 280 ALA B C 1
ATOM 4891 O O . ALA B 1 271 ? -44.014 0.669 33.035 1.00 19.39 280 ALA B O 1
ATOM 4893 N N . ASP B 1 272 ? -41.885 0.255 32.411 1.00 20.05 281 ASP B N 1
ATOM 4894 C CA . ASP B 1 272 ? -41.921 1.159 31.262 1.00 21.13 281 ASP B CA 1
ATOM 4895 C C . ASP B 1 272 ? -42.959 0.700 30.232 1.00 21.47 281 ASP B C 1
ATOM 4896 O O . ASP B 1 272 ? -43.726 1.513 29.718 1.00 21.93 281 ASP B O 1
ATOM 4901 N N . LEU B 1 273 ? -42.991 -0.602 29.951 1.00 21.74 282 LEU B N 1
ATOM 4902 C CA . LEU B 1 273 ? -43.964 -1.163 29.013 1.00 22.21 282 LEU B CA 1
ATOM 4903 C C . LEU B 1 273 ? -45.401 -0.904 29.458 1.00 23.20 282 LEU B C 1
ATOM 4904 O O . LEU B 1 273 ? -46.236 -0.471 28.659 1.00 23.13 282 LEU B O 1
ATOM 4909 N N . LEU B 1 274 ? -45.683 -1.158 30.733 1.00 24.50 283 LEU B N 1
ATOM 4910 C CA . LEU B 1 274 ? -47.035 -0.997 31.255 1.00 26.16 283 LEU B CA 1
ATOM 4911 C C . LEU B 1 274 ? -47.479 0.454 31.358 1.00 27.63 283 LEU B C 1
ATOM 4912 O O . LEU B 1 274 ? -48.643 0.761 31.091 1.00 27.69 283 LEU B O 1
ATOM 4917 N N . SER B 1 275 ? -46.560 1.343 31.729 1.00 29.25 284 SER B N 1
ATOM 4918 C CA . SER B 1 275 ? -46.895 2.768 31.828 1.00 31.24 284 SER B CA 1
ATOM 4919 C C . SER B 1 275 ? -47.317 3.349 30.475 1.00 32.34 284 SER B C 1
ATOM 4920 O O . SER B 1 275 ? -48.196 4.217 30.417 1.00 32.84 284 SER B O 1
ATOM 4923 N N . SER B 1 276 ? -46.713 2.845 29.397 1.00 33.60 285 SER B N 1
ATOM 4924 C CA . SER B 1 276 ? -47.044 3.279 28.035 1.00 34.92 285 SER B CA 1
ATOM 4925 C C . SER B 1 276 ? -48.423 2.815 27.540 1.00 35.69 285 SER B C 1
ATOM 4926 O O . SER B 1 276 ? -48.825 3.171 26.430 1.00 35.91 285 SER B O 1
ATOM 4929 N N . LEU B 1 277 ? -49.136 2.025 28.349 1.00 36.58 286 LEU B N 1
ATOM 4930 C CA . LEU B 1 277 ? -50.473 1.532 27.976 1.00 37.70 286 LEU B CA 1
ATOM 4931 C C . LEU B 1 277 ? -51.424 1.123 29.123 1.00 38.41 286 LEU B C 1
ATOM 4932 O O . LEU B 1 277 ? -52.335 0.319 28.907 1.00 38.54 286 LEU B O 1
ATOM 4937 N N . GLN B 1 278 ? -51.242 1.668 30.326 1.00 39.33 287 GLN B N 1
ATOM 4938 C CA . GLN B 1 278 ? -52.041 1.188 31.478 1.00 40.29 287 GLN B CA 1
ATOM 4939 C C . GLN B 1 278 ? -53.563 1.398 31.369 1.00 39.98 287 GLN B C 1
ATOM 4940 O O . GLN B 1 278 ? -54.338 0.616 31.934 1.00 40.27 287 GLN B O 1
ATOM 4946 N N . ASP B 1 279 ? -53.983 2.419 30.622 1.00 39.52 288 ASP B N 1
ATOM 4947 C CA . ASP B 1 279 ? -55.411 2.641 30.354 1.00 38.84 288 ASP B CA 1
ATOM 4948 C C . 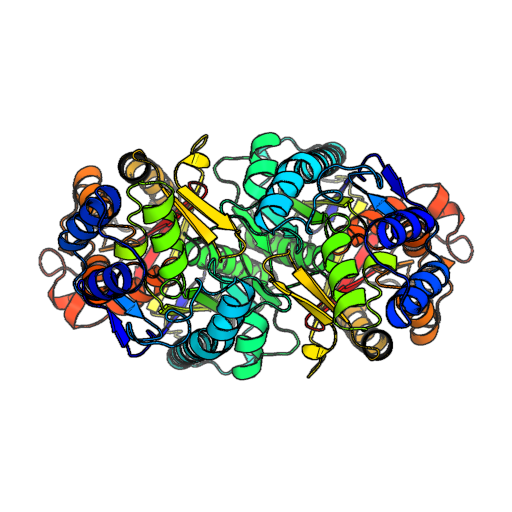ASP B 1 279 ? -56.001 1.671 29.323 1.00 38.00 288 ASP B C 1
ATOM 4949 O O . ASP B 1 279 ? -57.224 1.562 29.192 1.00 38.15 288 ASP B O 1
ATOM 4954 N N . GLN B 1 280 ? -55.132 0.969 28.598 1.00 36.62 289 GLN B N 1
ATOM 4955 C CA . GLN B 1 280 ? -55.560 -0.028 27.616 1.00 35.27 289 GLN B CA 1
ATOM 4956 C C . GLN B 1 280 ? -55.800 -1.407 28.237 1.00 34.40 289 GLN B C 1
ATOM 4957 O O . GLN B 1 280 ? -56.573 -2.209 27.711 1.00 34.44 289 GLN B O 1
ATOM 4963 N N . LEU B 1 281 ? -55.127 -1.680 29.350 1.00 32.91 290 LEU B N 1
ATOM 4964 C CA . LEU B 1 281 ? -55.215 -2.984 29.995 1.00 31.71 290 LEU B CA 1
ATOM 4965 C C . LEU B 1 281 ? -56.319 -3.019 31.048 1.00 30.64 290 LEU B C 1
ATOM 4966 O O . LEU B 1 281 ? -56.536 -2.030 31.742 1.00 30.47 290 LEU B O 1
ATOM 4971 N N . PRO B 1 282 ? -57.022 -4.160 31.170 1.00 29.77 291 PRO B N 1
ATOM 4972 C CA . PRO B 1 282 ? -57.994 -4.312 32.253 1.00 28.95 291 PRO B CA 1
ATOM 4973 C C . PRO B 1 282 ? -57.284 -4.377 33.606 1.00 28.11 291 PRO B C 1
ATOM 4974 O O . PRO B 1 282 ? -56.085 -4.676 33.663 1.00 27.80 291 PRO B O 1
ATOM 4978 N N . SER B 1 283 ? -58.011 -4.088 34.682 1.00 27.25 292 SER B N 1
ATOM 4979 C CA . SER B 1 283 ? -57.446 -4.147 36.032 1.00 26.19 292 SER B CA 1
ATOM 4980 C C . SER B 1 283 ? -57.022 -5.573 36.413 1.00 25.32 292 SER B C 1
ATOM 4981 O O . SER B 1 283 ? -56.292 -5.770 37.383 1.00 25.21 292 SER B O 1
ATOM 4984 N N . SER B 1 284 ? -57.472 -6.556 35.637 1.00 24.34 293 SER B N 1
ATOM 4985 C CA . SER B 1 284 ? -57.090 -7.952 35.853 1.00 23.57 293 SER B CA 1
ATOM 4986 C C . SER B 1 284 ? -55.677 -8.260 35.334 1.00 22.71 293 SER B C 1
ATOM 4987 O O . SER B 1 284 ? -55.166 -9.366 35.531 1.00 22.19 293 SER B O 1
ATOM 4990 N N . TYR B 1 285 ? -55.056 -7.272 34.687 1.00 21.80 294 TYR B N 1
ATOM 4991 C CA . TYR B 1 285 ? -53.727 -7.418 34.084 1.00 21.25 294 TYR B CA 1
ATOM 4992 C C . TYR B 1 285 ? -52.820 -6.244 34.480 1.00 21.47 294 TYR B C 1
ATOM 4993 O O . TYR B 1 285 ? -52.642 -5.291 33.715 1.00 21.19 294 TYR B O 1
ATOM 5002 N N . GLN B 1 286 ? -52.261 -6.327 35.687 1.00 21.59 295 GLN B N 1
ATOM 5003 C CA . GLN B 1 286 ? -51.498 -5.227 36.291 1.00 22.44 295 GLN B CA 1
ATOM 5004 C C . GLN B 1 286 ? -50.089 -5.627 36.753 1.00 21.83 295 GLN B C 1
ATOM 5005 O O . GLN B 1 286 ? -49.135 -4.864 36.568 1.00 22.37 295 GLN B O 1
ATOM 5011 N N . LYS B 1 287 ? -49.969 -6.797 37.381 1.00 20.72 296 LYS B N 1
ATOM 5012 C CA . LYS B 1 287 ? -48.692 -7.274 37.918 1.00 19.89 296 LYS B CA 1
ATOM 5013 C C . LYS B 1 287 ? -48.169 -8.421 37.054 1.00 18.65 296 LYS B C 1
ATOM 5014 O O . LYS B 1 287 ? -48.949 -9.064 36.361 1.00 17.73 296 LYS B O 1
ATOM 5020 N N . PRO B 1 288 ? -46.844 -8.669 37.080 1.00 18.02 297 PRO B N 1
ATOM 5021 C CA . PRO B 1 288 ? -46.253 -9.696 36.218 1.00 17.34 297 PRO B CA 1
ATOM 5022 C C . PRO B 1 288 ? -47.002 -11.028 36.209 1.00 16.74 297 PRO B C 1
ATOM 5023 O O . PRO B 1 288 ? -47.219 -11.598 35.141 1.00 16.25 297 PRO B O 1
ATOM 5027 N N . ALA B 1 289 ? -47.391 -11.512 37.386 1.00 16.86 298 ALA B N 1
ATOM 5028 C CA . ALA B 1 289 ? -48.007 -12.828 37.507 1.00 16.65 298 ALA B CA 1
ATOM 5029 C C . ALA B 1 289 ? -49.366 -12.907 36.816 1.00 16.61 298 ALA B C 1
ATOM 5030 O O . ALA B 1 289 ? -49.856 -14.001 36.544 1.00 16.59 298 ALA B O 1
ATOM 5032 N N . ASP B 1 290 ? -49.956 -11.753 36.511 1.00 16.36 299 ASP B N 1
ATOM 5033 C CA . ASP B 1 290 ? -51.239 -11.705 35.791 1.00 16.09 299 ASP B CA 1
ATOM 5034 C C . ASP B 1 290 ? -51.124 -12.125 34.329 1.00 15.80 299 ASP B C 1
ATOM 5035 O O . ASP B 1 290 ? -52.125 -12.446 33.691 1.00 15.20 299 ASP B O 1
ATOM 5040 N N . PHE B 1 291 ? -49.900 -12.106 33.802 1.00 15.20 300 PHE B N 1
ATOM 5041 C CA . PHE B 1 291 ? -49.663 -12.334 32.377 1.00 15.55 300 PHE B CA 1
ATOM 5042 C C . PHE B 1 291 ? -49.105 -13.727 32.118 1.00 15.70 300 PHE B C 1
ATOM 5043 O O . PHE B 1 291 ? -48.576 -14.362 33.029 1.00 16.45 300 PHE B O 1
ATOM 5051 N N . ASP B 1 292 ? -49.238 -14.200 30.882 1.00 15.73 301 ASP B N 1
ATOM 5052 C CA . ASP B 1 292 ? -48.410 -15.300 30.407 1.00 15.86 301 ASP B CA 1
ATOM 5053 C C . ASP B 1 292 ? -47.124 -14.678 29.867 1.00 15.98 301 ASP B C 1
ATOM 5054 O O . ASP B 1 292 ? -47.144 -13.571 29.323 1.00 15.83 301 ASP B O 1
ATOM 5059 N N . TRP B 1 293 ? -46.005 -15.372 30.044 1.00 16.16 302 TRP B N 1
ATOM 5060 C CA . TRP B 1 293 ? -44.705 -14.821 29.679 1.00 16.33 302 TRP B CA 1
ATOM 5061 C C . TRP B 1 293 ? -44.024 -15.659 28.602 1.00 16.51 302 TRP B C 1
ATOM 5062 O O . TRP B 1 293 ? -43.682 -16.827 28.827 1.00 16.28 302 TRP B O 1
ATOM 5073 N N . ALA B 1 294 ? -43.859 -15.059 27.429 1.00 16.09 303 ALA B N 1
ATOM 5074 C CA . ALA B 1 294 ? -43.123 -15.684 26.345 1.00 16.28 303 ALA B CA 1
ATOM 5075 C C . ALA B 1 294 ? -41.696 -15.169 26.439 1.00 16.64 303 ALA B C 1
ATOM 5076 O O . ALA B 1 294 ? -41.337 -14.176 25.808 1.00 16.11 303 ALA B O 1
ATOM 5078 N N . MET B 1 295 ? -40.900 -15.833 27.271 1.00 17.07 304 MET B N 1
ATOM 5079 C CA . MET B 1 295 ? -39.512 -15.443 27.487 1.00 18.09 304 MET B CA 1
ATOM 5080 C C . MET B 1 295 ? -38.597 -16.189 26.532 1.00 18.05 304 MET B C 1
ATOM 5081 O O . MET B 1 295 ? -38.767 -17.388 26.307 1.00 17.78 304 MET B O 1
ATOM 5086 N N . HIS B 1 296 ? -37.624 -15.487 25.960 1.00 17.86 305 HIS B N 1
ATOM 5087 C CA . HIS B 1 296 ? -36.561 -16.194 25.265 1.00 17.83 305 HIS B CA 1
ATOM 5088 C C . HIS B 1 296 ? -35.705 -16.943 26.296 1.00 17.66 305 HIS B C 1
ATOM 5089 O O . HIS B 1 296 ? -35.134 -16.324 27.193 1.00 17.44 305 HIS B O 1
ATOM 5096 N N . PRO B 1 297 ? -35.630 -18.285 26.180 1.00 17.61 306 PRO B N 1
ATOM 5097 C CA . PRO B 1 297 ? -34.864 -19.064 27.148 1.00 17.57 306 PRO B CA 1
ATOM 5098 C C . PRO B 1 297 ? -33.365 -19.116 26.795 1.00 18.32 306 PRO B C 1
ATOM 5099 O O . PRO B 1 297 ? -32.877 -20.108 26.236 1.00 18.25 306 PRO B O 1
ATOM 5103 N N . GLY B 1 298 ? -32.646 -18.044 27.113 1.00 18.50 307 GLY B N 1
ATOM 5104 C CA . GLY B 1 298 ? -31.207 -17.971 26.828 1.00 19.34 307 GLY B CA 1
ATOM 5105 C C . GLY B 1 298 ? -30.432 -19.061 27.550 1.00 19.87 307 GLY B C 1
ATOM 5106 O O . GLY B 1 298 ? -29.475 -19.607 27.017 1.00 20.50 307 GLY B O 1
ATOM 5107 N N . GLY B 1 299 ? -30.861 -19.358 28.774 1.00 20.22 308 GLY B N 1
ATOM 5108 C CA . GLY B 1 299 ? -30.329 -20.455 29.580 1.00 20.65 308 GLY B CA 1
ATOM 5109 C C . GLY B 1 299 ? -31.265 -20.718 30.747 1.00 21.00 308 GLY B C 1
ATOM 5110 O O . GLY B 1 299 ? -32.211 -19.957 30.971 1.00 20.92 308 GLY B O 1
ATOM 5111 N N . ALA B 1 300 ? -31.007 -21.788 31.498 1.00 21.52 309 ALA B N 1
ATOM 5112 C CA . ALA B 1 300 ? -31.836 -22.127 32.661 1.00 22.12 309 ALA B CA 1
ATOM 5113 C C . ALA B 1 300 ? -31.960 -20.984 33.665 1.00 22.18 309 ALA B C 1
ATOM 5114 O O . ALA B 1 300 ? -33.059 -20.739 34.181 1.00 22.21 309 ALA B O 1
ATOM 5116 N N . THR B 1 301 ? -30.850 -20.287 33.931 1.00 22.34 310 THR B N 1
ATOM 5117 C CA . THR B 1 301 ? -30.844 -19.190 34.918 1.00 22.54 310 THR B CA 1
ATOM 5118 C C . THR B 1 301 ? -31.641 -17.963 34.486 1.00 22.15 310 THR B C 1
ATOM 5119 O O . THR B 1 301 ? -32.063 -17.169 35.329 1.00 22.53 310 THR B O 1
ATOM 5123 N N . ILE B 1 302 ? -31.847 -17.799 33.183 1.00 21.31 311 ILE B N 1
ATOM 5124 C CA . ILE B 1 302 ? -32.682 -16.704 32.692 1.00 20.79 311 ILE B CA 1
ATOM 5125 C C . ILE B 1 302 ? -34.133 -16.936 33.125 1.00 20.06 311 ILE B C 1
ATOM 5126 O O . ILE B 1 302 ? -34.790 -16.034 33.646 1.00 19.57 311 ILE B O 1
ATOM 5131 N N . LEU B 1 303 ? -34.615 -18.159 32.925 1.00 19.41 312 LEU B N 1
ATOM 5132 C CA . LEU B 1 303 ? -35.966 -18.526 33.339 1.00 18.77 312 LEU B CA 1
ATOM 5133 C C . LEU B 1 303 ? -36.122 -18.501 34.860 1.00 18.79 312 LEU B C 1
ATOM 5134 O O . LEU B 1 303 ? -37.109 -17.977 35.367 1.00 18.68 312 LEU B O 1
ATOM 5139 N N . SER B 1 304 ? -35.150 -19.041 35.590 1.00 18.35 313 SER B N 1
ATOM 5140 C CA . SER B 1 304 ? -35.247 -19.039 37.051 1.00 18.35 313 SER B CA 1
ATOM 5141 C C . SER B 1 304 ? -35.102 -17.626 37.614 1.00 18.44 313 SER B C 1
ATOM 5142 O O . SER B 1 304 ? -35.718 -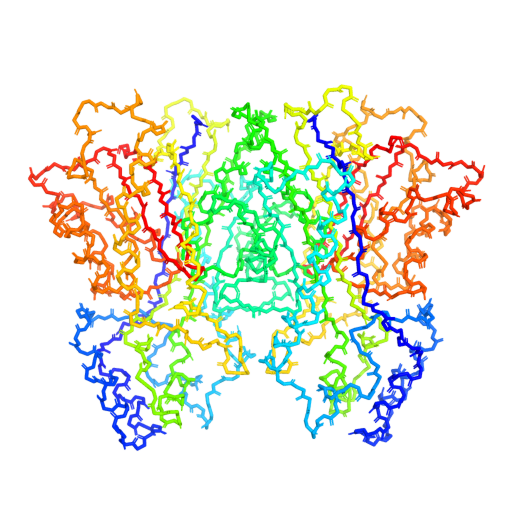17.290 38.628 1.00 18.26 313 SER B O 1
ATOM 5145 N N . GLY B 1 305 ? -34.311 -16.799 36.934 1.00 18.64 314 GLY B N 1
ATOM 5146 C CA . GLY B 1 305 ? -34.147 -15.393 37.307 1.00 18.84 314 GLY B CA 1
ATOM 5147 C C . GLY B 1 305 ? -35.426 -14.591 37.137 1.00 19.11 314 GLY B C 1
ATOM 5148 O O . GLY B 1 305 ? -35.777 -13.778 37.999 1.00 19.18 314 GLY B O 1
ATOM 5149 N N . ALA B 1 306 ? -36.124 -14.820 36.026 1.00 19.04 315 ALA B N 1
ATOM 5150 C CA . ALA B 1 306 ? -37.429 -14.200 35.787 1.00 19.21 315 ALA B CA 1
ATOM 5151 C C . ALA B 1 306 ? -38.455 -14.614 36.841 1.00 19.39 315 ALA B C 1
ATOM 5152 O O . ALA B 1 306 ? -39.222 -13.785 37.326 1.00 19.67 315 ALA B O 1
ATOM 5154 N N . GLU B 1 307 ? -38.454 -15.895 37.203 1.00 18.96 316 GLU B N 1
ATOM 5155 C CA . GLU B 1 307 ? -39.361 -16.404 38.227 1.00 18.78 316 GLU B CA 1
ATOM 5156 C C . GLU B 1 307 ? -39.153 -15.670 39.549 1.00 18.56 316 GLU B C 1
ATOM 5157 O O . GLU B 1 307 ? -40.118 -15.224 40.176 1.00 18.42 316 GLU B O 1
ATOM 5163 N N . SER B 1 308 ? -37.889 -15.538 39.945 1.00 18.23 317 SER B N 1
ATOM 5164 C CA . SER B 1 308 ? -37.512 -14.880 41.192 1.00 18.97 317 SER B CA 1
ATOM 5165 C C . SER B 1 308 ? -37.814 -13.378 41.168 1.00 18.76 317 SER B C 1
ATOM 5166 O O . SER B 1 308 ? -38.532 -12.867 42.038 1.00 19.11 317 SER B O 1
ATOM 5169 N N . ALA B 1 309 ? -37.279 -12.683 40.168 1.00 18.53 318 ALA B N 1
ATOM 5170 C CA . ALA B 1 309 ? -37.396 -11.220 40.089 1.00 18.47 318 ALA B CA 1
ATOM 5171 C C . ALA B 1 309 ? -38.829 -10.736 39.899 1.00 18.60 318 ALA B C 1
ATOM 5172 O O . ALA B 1 309 ? -39.212 -9.671 40.394 1.00 18.46 318 ALA B O 1
ATOM 5174 N N . MET B 1 310 ? -39.630 -11.513 39.184 1.00 17.98 319 MET B N 1
ATOM 5175 C CA . MET B 1 310 ? -40.963 -11.037 38.843 1.00 17.82 319 MET B CA 1
ATOM 5176 C C . MET B 1 310 ? -42.097 -11.779 39.537 1.00 17.75 319 MET B C 1
ATOM 5177 O O . MET B 1 310 ? -43.272 -11.494 39.294 1.00 18.26 319 MET B O 1
ATOM 5182 N N . GLY B 1 311 ? -41.735 -12.705 40.423 1.00 17.92 320 GLY B N 1
ATOM 5183 C CA . GLY B 1 311 ? -42.714 -13.462 41.204 1.00 17.87 320 GLY B CA 1
ATOM 5184 C C . GLY B 1 311 ? -43.598 -14.335 40.333 1.00 18.02 320 GLY B C 1
ATOM 5185 O O . GLY B 1 311 ? -44.824 -14.342 40.489 1.00 17.89 320 GLY B O 1
ATOM 5186 N N . LEU B 1 312 ? -42.962 -15.066 39.414 1.00 18.11 321 LEU B N 1
ATOM 5187 C CA . LEU B 1 312 ? -43.649 -15.974 38.506 1.00 18.12 321 LEU B CA 1
ATOM 5188 C C . LEU B 1 312 ? -43.341 -17.431 38.839 1.00 18.27 321 LEU B C 1
ATOM 5189 O O . LEU B 1 312 ? -42.296 -17.739 39.414 1.00 18.69 321 LEU B O 1
ATOM 5194 N N . THR B 1 313 ? -44.261 -18.315 38.466 1.00 17.84 322 THR B N 1
ATOM 5195 C CA . THR B 1 313 ? -44.028 -19.763 38.499 1.00 18.30 322 THR B CA 1
ATOM 5196 C C . THR B 1 313 ? -43.440 -20.203 37.146 1.00 18.21 322 THR B C 1
ATOM 5197 O O . THR B 1 313 ? -43.584 -19.478 36.149 1.00 18.00 322 THR B O 1
ATOM 5201 N N . PRO B 1 314 ? -42.759 -21.371 37.099 1.00 18.07 323 PRO B N 1
ATOM 5202 C CA . PRO B 1 314 ? -42.312 -21.906 35.800 1.00 18.09 323 PRO B CA 1
ATOM 5203 C C . PRO B 1 314 ? -43.434 -22.023 34.758 1.00 18.06 323 PRO B C 1
ATOM 5204 O O . PRO B 1 314 ? -43.187 -21.831 33.564 1.00 17.58 323 PRO B O 1
ATOM 5208 N N . GLU B 1 315 ? -44.655 -22.312 35.207 1.00 17.63 324 GLU B N 1
ATOM 5209 C CA . GLU B 1 315 ? -45.805 -22.442 34.306 1.00 17.85 324 GLU B CA 1
ATOM 5210 C C . GLU B 1 315 ? -46.194 -21.135 33.615 1.00 17.45 324 GLU B C 1
ATOM 5211 O O . GLU B 1 315 ? -46.838 -21.152 32.560 1.00 17.36 324 GLU B O 1
ATOM 5217 N N . HIS B 1 316 ? -45.830 -20.011 34.226 1.00 17.10 325 HIS B N 1
ATOM 5218 C CA . HIS B 1 316 ? -46.013 -18.703 33.590 1.00 16.96 325 HIS B CA 1
ATOM 5219 C C . HIS B 1 316 ? -45.224 -18.614 32.281 1.00 17.12 325 HIS B C 1
ATOM 5220 O O . HIS B 1 316 ? -45.614 -17.890 31.357 1.00 16.82 325 HIS B O 1
ATOM 5227 N N . MET B 1 317 ? -44.115 -19.354 32.222 1.00 16.85 326 MET B N 1
ATOM 5228 C CA . MET B 1 317 ? -43.255 -19.395 31.041 1.00 17.57 326 MET B CA 1
ATOM 5229 C C . MET B 1 317 ? -43.233 -20.816 30.487 1.00 16.76 326 MET B C 1
ATOM 5230 O O . MET B 1 317 ? -42.202 -21.308 30.028 1.00 16.43 326 MET B O 1
ATOM 5235 N N . ARG B 1 318 ? -44.394 -21.465 30.508 1.00 16.17 327 ARG B N 1
ATOM 5236 C CA . ARG B 1 318 ? -44.471 -22.883 30.149 1.00 15.98 327 ARG B CA 1
ATOM 5237 C C . ARG B 1 318 ? -43.975 -23.190 28.734 1.00 15.95 327 ARG B C 1
ATOM 5238 O O . ARG B 1 318 ? -43.390 -24.252 28.493 1.00 16.30 327 ARG B O 1
ATOM 5246 N N . ALA B 1 319 ? -44.192 -22.257 27.812 1.00 15.52 328 ALA B N 1
ATOM 5247 C CA . ALA B 1 319 ? -43.841 -22.471 26.404 1.00 15.54 328 ALA B CA 1
ATOM 5248 C C . ALA B 1 319 ? -42.353 -22.276 26.209 1.00 15.16 328 ALA B C 1
ATOM 5249 O O . ALA B 1 319 ? -41.745 -22.912 25.338 1.00 15.63 328 ALA B O 1
ATOM 5251 N N . SER B 1 320 ? -41.785 -21.385 27.020 1.00 14.90 329 SER B N 1
ATOM 5252 C CA . SER B 1 320 ? -40.353 -21.128 27.034 1.00 15.00 329 SER B CA 1
ATOM 5253 C C . SER B 1 320 ? -39.609 -22.380 27.484 1.00 15.35 329 SER B C 1
ATOM 5254 O O . SER B 1 320 ? -38.654 -22.810 26.826 1.00 15.26 329 SER B O 1
ATOM 5257 N N . TYR B 1 321 ? -40.059 -22.965 28.596 1.00 15.43 330 TYR B N 1
ATOM 5258 C CA . TYR B 1 321 ? -39.496 -24.222 29.096 1.00 15.89 330 TYR B CA 1
ATOM 5259 C C . TYR B 1 321 ? -39.626 -25.337 28.070 1.00 15.88 330 TYR B C 1
ATOM 5260 O O . TYR B 1 321 ? -38.677 -26.091 27.850 1.00 16.31 330 TYR B O 1
ATOM 5269 N N . ASP B 1 322 ? -40.794 -25.416 27.438 1.00 16.26 331 ASP B N 1
ATOM 5270 C CA . ASP B 1 322 ? -41.079 -26.474 26.482 1.00 16.51 331 ASP B CA 1
ATOM 5271 C C . ASP B 1 322 ? -40.099 -26.442 25.310 1.00 16.71 331 ASP B C 1
ATOM 5272 O O . ASP B 1 322 ? -39.553 -27.478 24.923 1.00 17.00 331 ASP B O 1
ATOM 5277 N N . ARG B 1 323 ? -39.866 -25.248 24.764 1.00 16.49 332 ARG B N 1
ATOM 5278 C CA . ARG B 1 323 ? -38.889 -25.073 23.690 1.00 16.37 332 ARG B CA 1
ATOM 5279 C C . ARG B 1 323 ? -37.470 -25.335 24.177 1.00 15.78 332 ARG B C 1
ATOM 5280 O O . ARG B 1 323 ? -36.699 -26.038 23.524 1.00 15.54 332 ARG B O 1
ATOM 5288 N N . TYR B 1 324 ? -37.133 -24.789 25.342 1.00 15.54 333 TYR B N 1
ATOM 5289 C CA . TYR B 1 324 ? -35.786 -24.913 25.881 1.00 15.55 333 TYR B CA 1
ATOM 5290 C C . TYR B 1 324 ? -35.370 -26.375 26.112 1.00 15.75 333 TYR B C 1
ATOM 5291 O O . TYR B 1 324 ? -34.327 -26.814 25.625 1.00 15.19 333 TYR B O 1
ATOM 5300 N N . ILE B 1 325 ? -36.204 -27.113 26.838 1.00 16.00 334 ILE B N 1
ATOM 5301 C CA . ILE B 1 325 ? -35.913 -28.494 27.234 1.00 16.90 334 ILE B CA 1
ATOM 5302 C C . ILE B 1 325 ? -35.803 -29.413 26.017 1.00 16.47 334 ILE B C 1
ATOM 5303 O O . ILE B 1 325 ? -34.888 -30.245 25.939 1.00 16.92 334 ILE B O 1
ATOM 5308 N N . ASN B 1 326 ? -36.716 -29.226 25.068 1.00 16.70 335 ASN B N 1
ATOM 5309 C CA . ASN B 1 326 ? -36.863 -30.110 23.912 1.00 16.75 335 ASN B CA 1
ATOM 5310 C C . ASN B 1 326 ? -36.101 -29.718 22.648 1.00 16.62 335 ASN B C 1
ATOM 5311 O O . ASN B 1 326 ? -35.997 -30.525 21.718 1.00 16.60 335 ASN B O 1
ATOM 5316 N N . HIS B 1 327 ? -35.593 -28.485 22.598 1.00 16.04 336 HIS B N 1
ATOM 5317 C CA . HIS B 1 327 ? -34.956 -27.972 21.372 1.00 15.73 336 HIS B CA 1
ATOM 5318 C C . HIS B 1 327 ? -33.715 -27.123 21.621 1.00 15.17 336 HIS B C 1
ATOM 5319 O O . HIS B 1 327 ? -32.906 -26.928 20.711 1.00 15.22 336 HIS B O 1
ATOM 5326 N N . GLY B 1 328 ? -33.582 -26.603 22.839 1.00 14.79 337 GLY B N 1
ATOM 5327 C CA . GLY B 1 328 ? -32.457 -25.761 23.198 1.00 14.02 337 GLY B CA 1
ATOM 5328 C C . GLY B 1 328 ? -32.680 -24.311 22.809 1.00 13.63 337 GLY B C 1
ATOM 5329 O O . GLY B 1 328 ? -33.792 -23.918 22.457 1.00 13.67 337 GLY B O 1
ATOM 5330 N N . ASN B 1 329 ? -31.611 -23.524 22.889 1.00 13.11 338 ASN B N 1
ATOM 5331 C CA . ASN B 1 329 ? -31.637 -22.094 22.598 1.00 12.63 338 ASN B CA 1
ATOM 5332 C C . ASN B 1 329 ? -31.304 -21.875 21.127 1.00 12.63 338 ASN B C 1
ATOM 5333 O O . ASN B 1 329 ? -30.149 -22.005 20.732 1.00 12.57 338 ASN B O 1
ATOM 5338 N N . SER B 1 330 ? -32.314 -21.539 20.324 1.00 12.33 339 SER B N 1
ATOM 5339 C CA . SER B 1 330 ? -32.124 -21.343 18.880 1.00 12.73 339 SER B CA 1
ATOM 5340 C C . SER B 1 330 ? -31.939 -19.866 18.538 1.00 12.88 339 SER B C 1
ATOM 5341 O O . SER B 1 330 ? -32.361 -19.417 17.466 1.00 12.70 339 SER B O 1
ATOM 5344 N N . SER B 1 331 ? -31.312 -19.126 19.454 1.00 12.69 340 SER B N 1
ATOM 5345 C CA . SER B 1 331 ? -31.034 -17.703 19.261 1.00 12.25 340 SER B CA 1
ATOM 5346 C C . SER B 1 331 ? -32.300 -16.968 18.794 1.00 12.44 340 SER B C 1
ATOM 5347 O O . SER B 1 331 ? -33.369 -17.142 19.398 1.00 11.25 340 SER B O 1
ATOM 5350 N N . SER B 1 332 ? -32.195 -16.163 17.732 1.00 12.26 341 SER B N 1
ATOM 5351 C CA . SER B 1 332 ? -33.292 -15.277 17.335 1.00 12.65 341 SER B CA 1
ATOM 5352 C C . SER B 1 332 ? -34.574 -16.005 16.936 1.00 12.40 341 SER B C 1
ATOM 5353 O O . SER B 1 332 ? -35.650 -15.413 16.972 1.00 12.51 341 SER B O 1
ATOM 5356 N N . ALA B 1 333 ? -34.460 -17.273 16.545 1.00 12.59 342 ALA B N 1
ATOM 5357 C CA . ALA B 1 333 ? -35.619 -18.020 16.067 1.00 12.84 342 ALA B CA 1
ATOM 5358 C C . ALA B 1 333 ? -36.493 -18.600 17.193 1.00 13.35 342 ALA B C 1
ATOM 5359 O O . ALA B 1 333 ? -37.622 -19.028 16.941 1.00 14.22 342 ALA B O 1
ATOM 5361 N N . THR B 1 334 ? -35.985 -18.588 18.424 1.00 13.91 343 THR B N 1
ATOM 5362 C CA . THR B 1 334 ? -36.674 -19.223 19.545 1.00 14.56 343 THR B CA 1
ATOM 5363 C C . THR B 1 334 ? -37.984 -18.518 19.904 1.00 14.53 343 THR B C 1
ATOM 5364 O O . THR B 1 334 ? -38.988 -19.179 20.149 1.00 14.11 343 THR B O 1
ATOM 5368 N N . ILE B 1 335 ? -37.980 -17.183 19.925 1.00 14.52 344 ILE B N 1
ATOM 5369 C CA . ILE B 1 335 ? -39.140 -16.454 20.449 1.00 14.96 344 ILE B CA 1
ATOM 5370 C C . ILE B 1 335 ? -40.449 -16.693 19.662 1.00 14.94 344 ILE B C 1
ATOM 5371 O O . ILE B 1 335 ? -41.506 -16.873 20.273 1.00 14.98 344 ILE B O 1
ATOM 5376 N N . PHE B 1 336 ? -40.378 -16.747 18.329 1.00 14.54 345 PHE B N 1
ATOM 5377 C CA . PHE B 1 336 ? -41.581 -17.048 17.539 1.00 14.65 345 PHE B CA 1
ATOM 5378 C C . PHE B 1 336 ? -42.000 -18.503 17.753 1.00 15.06 345 PHE B C 1
ATOM 5379 O O . PHE B 1 336 ? -43.188 -18.830 17.711 1.00 14.78 345 PHE B O 1
ATOM 5387 N N . SER B 1 337 ? -41.022 -19.365 18.011 1.00 14.81 346 SER B N 1
ATOM 5388 C CA . SER B 1 337 ? -41.306 -20.758 18.341 1.00 15.21 346 SER B CA 1
ATOM 5389 C C . SER B 1 337 ? -42.086 -20.839 19.650 1.00 15.31 346 SER B C 1
ATOM 5390 O O . SER B 1 337 ? -43.079 -21.571 19.752 1.00 15.12 346 SER B O 1
ATOM 5393 N N . VAL B 1 338 ? -41.646 -20.060 20.636 1.00 15.01 347 VAL B N 1
ATOM 5394 C CA . VAL B 1 338 ? -42.350 -19.961 21.914 1.00 15.05 347 VAL B CA 1
ATOM 5395 C C . VAL B 1 338 ? -43.782 -19.461 21.722 1.00 14.94 347 VAL B C 1
ATOM 5396 O O . VAL B 1 338 ? -44.734 -20.073 22.222 1.00 15.11 347 VAL B O 1
ATOM 5400 N N . LEU B 1 339 ? -43.945 -18.364 20.983 1.00 15.18 348 LEU B N 1
ATOM 5401 C CA . LEU B 1 339 ? -45.282 -17.799 20.758 1.00 15.07 348 LEU B CA 1
ATOM 5402 C C . LEU B 1 339 ? -46.213 -18.754 20.024 1.00 15.51 348 LEU B C 1
ATOM 5403 O O . LEU B 1 339 ? -47.411 -18.815 20.322 1.00 15.03 348 LEU B O 1
ATOM 5408 N N . ASN B 1 340 ? -45.665 -19.495 19.065 1.00 15.31 349 ASN B N 1
ATOM 5409 C CA . ASN B 1 340 ? -46.439 -20.500 18.360 1.00 15.59 349 ASN B CA 1
ATOM 5410 C C . ASN B 1 340 ? -46.889 -21.606 19.321 1.00 15.85 349 ASN B C 1
ATOM 5411 O O . ASN B 1 340 ? -48.065 -21.957 19.366 1.00 16.26 349 ASN B O 1
ATOM 5416 N N . ARG B 1 341 ? -45.959 -22.122 20.112 1.00 15.76 350 ARG B N 1
ATOM 5417 C CA . ARG B 1 341 ? -46.268 -23.182 21.076 1.00 16.37 350 ARG B CA 1
ATOM 5418 C C . ARG B 1 341 ? -47.252 -22.756 22.174 1.00 16.31 350 ARG B C 1
ATOM 5419 O O . ARG B 1 341 ? -48.065 -23.558 22.622 1.00 15.81 350 ARG B O 1
ATOM 5427 N N . LEU B 1 342 ? -47.171 -21.498 22.608 1.00 16.46 351 LEU B N 1
ATOM 5428 C CA . LEU B 1 342 ? -48.026 -21.011 23.699 1.00 16.77 351 LEU B CA 1
ATOM 5429 C C . LEU B 1 342 ? -49.524 -21.155 23.419 1.00 17.63 351 LEU B C 1
ATOM 5430 O O . LEU B 1 342 ? -50.308 -21.442 24.331 1.00 17.52 351 LEU B O 1
ATOM 5435 N N . ARG B 1 343 ? -49.918 -20.949 22.166 1.00 18.23 352 ARG B N 1
ATOM 5436 C CA . ARG B 1 343 ? -51.338 -20.962 21.812 1.00 19.06 352 ARG B CA 1
ATOM 5437 C C . ARG B 1 343 ? -51.862 -22.362 21.472 1.00 19.92 352 ARG B C 1
ATOM 5438 O O . ARG B 1 343 ? -53.018 -22.514 21.058 1.00 19.99 352 ARG B O 1
ATOM 5446 N N . GLU B 1 344 ? -51.020 -23.375 21.672 1.00 20.91 353 GLU B N 1
ATOM 5447 C CA . GLU B 1 344 ? -51.403 -24.771 21.435 1.00 22.56 353 GLU B CA 1
ATOM 5448 C C . GLU B 1 344 ? -52.135 -25.369 22.639 1.00 23.10 353 GLU B C 1
ATOM 5449 O O . GLU B 1 344 ? -51.890 -24.975 23.783 1.00 22.72 353 GLU B O 1
ATOM 5455 N N . LYS B 1 345 ? -53.034 -26.319 22.367 1.00 24.26 354 LYS B N 1
ATOM 5456 C CA . LYS B 1 345 ? -53.875 -26.943 23.404 1.00 25.31 354 LYS B CA 1
ATOM 5457 C C . LYS B 1 345 ? -53.122 -27.577 24.581 1.00 25.42 354 LYS B C 1
ATOM 5458 O O . LYS B 1 345 ? -53.574 -27.484 25.726 1.00 25.60 354 LYS B O 1
ATOM 5464 N N . ASP B 1 346 ? -51.982 -28.216 24.327 1.00 25.51 355 ASP B N 1
ATOM 5465 C CA . ASP B 1 346 ? -51.267 -28.861 25.435 1.00 25.56 355 ASP B CA 1
ATOM 5466 C C . ASP B 1 346 ? -50.538 -27.880 26.357 1.00 24.78 355 ASP B C 1
ATOM 5467 O O . ASP B 1 346 ? -50.183 -28.228 27.483 1.00 24.66 355 ASP B O 1
ATOM 5472 N N . MET B 1 347 ? -50.336 -26.648 25.888 1.00 23.65 356 MET B N 1
ATOM 5473 C CA . MET B 1 347 ? -49.810 -25.599 26.760 1.00 22.66 356 MET B CA 1
ATOM 5474 C C . MET B 1 347 ? -50.941 -24.984 27.588 1.00 22.41 356 MET B C 1
ATOM 5475 O O . MET B 1 347 ? -50.739 -24.623 28.742 1.00 22.39 356 MET B O 1
ATOM 5480 N N . ASP B 1 348 ? -52.130 -24.875 26.999 1.00 22.63 357 ASP B N 1
ATOM 5481 C CA . ASP B 1 348 ? -53.310 -24.382 27.726 1.00 22.78 357 ASP B CA 1
ATOM 5482 C C . ASP B 1 348 ? -53.525 -25.175 29.011 1.00 22.88 357 ASP B C 1
ATOM 5483 O O . ASP B 1 348 ? -53.776 -24.602 30.077 1.00 23.12 357 ASP B O 1
ATOM 5488 N N . ALA B 1 349 ? -53.400 -26.495 28.896 1.00 23.12 358 ALA B N 1
ATOM 5489 C CA . ALA B 1 349 ? -53.579 -27.420 30.013 1.00 23.31 358 ALA B CA 1
ATOM 5490 C C . ALA B 1 349 ? -52.615 -27.165 31.173 1.00 23.27 358 ALA B C 1
ATOM 5491 O O . ALA B 1 349 ? -52.877 -27.585 32.296 1.00 23.98 358 ALA B O 1
ATOM 5493 N N . LEU B 1 350 ? -51.505 -26.477 30.899 1.00 22.95 359 LEU B N 1
ATOM 5494 C CA . LEU B 1 350 ? -50.479 -26.229 31.910 1.00 22.41 359 LEU B CA 1
ATOM 5495 C C . LEU B 1 350 ? -50.456 -24.798 32.452 1.00 22.12 359 LEU B C 1
ATOM 5496 O O . LEU B 1 350 ? -49.539 -24.432 33.188 1.00 21.88 359 LEU B O 1
ATOM 5501 N N . ALA B 1 351 ? -51.466 -24.002 32.107 1.00 21.71 360 ALA B N 1
ATOM 5502 C CA . ALA B 1 351 ? -51.535 -22.603 32.549 1.00 21.19 360 ALA B CA 1
ATOM 5503 C C . ALA B 1 351 ? -51.625 -22.490 34.078 1.00 21.30 360 ALA B C 1
ATOM 5504 O O . ALA B 1 351 ? -52.247 -23.343 34.723 1.00 21.11 360 ALA B O 1
ATOM 5506 N N . PRO B 1 352 ? -50.987 -21.452 34.663 1.00 21.27 361 PRO B N 1
ATOM 5507 C CA . PRO B 1 352 ? -51.032 -21.250 36.115 1.00 21.52 361 PRO B CA 1
ATOM 5508 C C . PRO B 1 352 ? -52.468 -21.127 36.617 1.00 21.97 361 PRO B C 1
ATOM 5509 O O . PRO B 1 352 ? -53.224 -20.276 36.133 1.00 21.98 361 PRO B O 1
ATOM 5513 N N . GLY B 1 353 ? -52.829 -22.006 37.552 1.00 22.12 362 GLY B N 1
ATOM 5514 C CA . GLY B 1 353 ? -54.174 -22.066 38.127 1.00 22.50 362 GLY B CA 1
ATOM 5515 C C . GLY B 1 353 ? -55.276 -22.406 37.136 1.00 22.58 362 GLY B C 1
ATOM 5516 O O . GLY B 1 353 ? -56.436 -22.060 37.363 1.00 23.00 362 GLY B O 1
ATOM 5517 N N . GLY B 1 354 ? -54.915 -23.086 36.045 1.00 22.24 363 GLY B N 1
ATOM 5518 C CA . GLY B 1 354 ? -55.845 -23.385 34.952 1.00 21.96 363 GLY B CA 1
ATOM 5519 C C . GLY B 1 354 ? -56.312 -22.149 34.203 1.00 21.74 363 GLY B C 1
ATOM 5520 O O . GLY B 1 354 ? -57.314 -22.196 33.481 1.00 21.37 363 GLY B O 1
ATOM 5521 N N . LYS B 1 355 ? -55.574 -21.049 34.374 1.00 21.68 364 LYS B N 1
ATOM 5522 C CA . LYS B 1 355 ? -55.922 -19.754 33.792 1.00 21.65 364 LYS B CA 1
ATOM 5523 C C . LYS B 1 355 ? -55.038 -19.331 32.626 1.00 20.99 364 LYS B C 1
ATOM 5524 O O . LYS B 1 355 ? -53.950 -18.790 32.828 1.00 20.76 364 LYS B O 1
ATOM 5530 N N . VAL B 1 356 ? -55.528 -19.575 31.415 1.00 20.41 365 VAL B N 1
ATOM 5531 C CA . VAL B 1 356 ? -54.878 -19.115 30.191 1.00 20.05 365 VAL B CA 1
ATOM 5532 C C . VAL B 1 356 ? -55.082 -17.609 30.048 1.00 19.98 365 VAL B C 1
ATOM 5533 O O . VAL B 1 356 ? -56.220 -17.117 30.022 1.00 19.75 365 VAL B O 1
ATOM 5537 N N . LYS B 1 357 ? -53.976 -16.883 29.938 1.00 19.56 366 LYS B N 1
ATOM 5538 C CA . LYS B 1 357 ? -54.029 -15.425 29.965 1.00 19.19 366 LYS B CA 1
ATOM 5539 C C . LYS B 1 357 ? -54.319 -14.806 28.604 1.00 19.10 366 LYS B C 1
ATOM 5540 O O . LYS B 1 357 ? -53.894 -15.320 27.568 1.00 18.92 366 LYS B O 1
ATOM 5546 N N . GLU B 1 358 ? -55.045 -13.693 28.629 1.00 18.98 367 GLU B N 1
ATOM 5547 C CA . GLU B 1 358 ? -55.424 -12.979 27.419 1.00 19.09 367 GLU B CA 1
ATOM 5548 C C . GLU B 1 358 ? -54.314 -12.030 26.983 1.00 18.41 367 GLU B C 1
ATOM 5549 O O . GLU B 1 358 ? -54.312 -11.548 25.852 1.00 18.36 367 GLU B O 1
ATOM 5555 N N . TYR B 1 359 ? -53.382 -11.757 27.888 1.00 17.55 368 TYR B N 1
ATOM 5556 C CA . TYR B 1 359 ? -52.274 -10.873 27.585 1.00 17.01 368 TYR B CA 1
ATOM 5557 C C . TYR B 1 359 ? -50.946 -11.560 27.844 1.00 16.74 368 TYR B C 1
ATOM 5558 O O . TYR B 1 359 ? -50.758 -12.236 28.870 1.00 16.40 368 TYR B O 1
ATOM 5567 N N . VAL B 1 360 ? -50.030 -11.377 26.895 1.00 16.27 369 VAL B N 1
ATOM 5568 C CA . VAL B 1 360 ? -48.753 -12.078 26.885 1.00 15.91 369 VAL B CA 1
ATOM 5569 C C . VAL B 1 360 ? -47.606 -11.077 26.761 1.00 15.64 369 VAL B C 1
ATOM 5570 O O . VAL B 1 360 ? -47.590 -10.256 25.838 1.00 15.55 369 VAL B O 1
ATOM 5574 N N . VAL B 1 361 ? -46.665 -11.158 27.698 1.00 15.00 370 VAL B N 1
ATOM 5575 C CA . VAL B 1 361 ? -45.438 -10.371 27.654 1.00 15.51 370 VAL B CA 1
ATOM 5576 C C . VAL B 1 361 ? -44.368 -11.203 26.957 1.00 15.38 370 VAL B C 1
ATOM 5577 O O . VAL B 1 361 ? -44.075 -12.317 27.383 1.00 15.15 370 VAL B O 1
ATOM 5581 N N . GLY B 1 362 ? -43.825 -10.668 25.865 1.00 15.61 371 GLY B N 1
ATOM 5582 C CA . GLY B 1 362 ? -42.688 -11.274 25.174 1.00 15.97 371 GLY B CA 1
ATOM 5583 C C . GLY B 1 362 ? -41.411 -10.607 25.645 1.00 16.28 371 GLY B C 1
ATOM 5584 O O . GLY B 1 362 ? -41.372 -9.386 25.828 1.00 15.62 371 GLY B O 1
ATOM 5585 N N . CYS B 1 363 ? -40.364 -11.396 25.848 1.00 16.84 372 CYS B N 1
ATOM 5586 C CA . CYS B 1 363 ? -39.121 -10.857 26.375 1.00 16.78 372 CYS B CA 1
ATOM 5587 C C . CYS B 1 363 ? -37.912 -11.583 25.814 1.00 16.25 372 CYS B C 1
ATOM 5588 O O . CYS B 1 363 ? -37.919 -12.808 25.709 1.00 16.01 372 CYS B O 1
ATOM 5591 N N . ALA B 1 364 ? -36.878 -10.817 25.464 1.00 15.88 373 ALA B N 1
ATOM 5592 C CA . ALA B 1 364 ? -35.617 -11.371 24.956 1.00 16.03 373 ALA B CA 1
ATOM 5593 C C . ALA B 1 364 ? -34.442 -10.439 25.225 1.00 16.28 373 ALA B C 1
ATOM 5594 O O . ALA B 1 364 ? -34.608 -9.215 25.295 1.00 15.91 373 ALA B O 1
ATOM 5596 N N . PHE B 1 365 ? -33.259 -11.039 25.362 1.00 16.30 374 PHE B N 1
ATOM 5597 C CA . PHE B 1 365 ? -32.004 -10.325 25.562 1.00 17.03 374 PHE B CA 1
ATOM 5598 C C . PHE B 1 365 ? -31.004 -10.861 24.560 1.00 16.28 374 PHE B C 1
ATOM 5599 O O . PHE B 1 365 ? -31.036 -12.044 24.220 1.00 16.47 374 PHE B O 1
ATOM 5607 N N . GLY B 1 366 ? -30.102 -9.999 24.110 1.00 15.77 375 GLY B N 1
ATOM 5608 C CA . GLY B 1 366 ? -29.003 -10.422 23.247 1.00 14.99 375 GLY B CA 1
ATOM 5609 C C . GLY B 1 366 ? -27.853 -9.441 23.338 1.00 14.67 375 GLY B C 1
ATOM 5610 O O . GLY B 1 366 ? -27.917 -8.494 24.126 1.00 14.59 375 GLY B O 1
ATOM 5611 N N . PRO B 1 367 ? -26.796 -9.663 22.536 1.00 14.14 376 PRO B N 1
ATOM 5612 C CA . PRO B 1 367 ? -25.625 -8.786 22.482 1.00 14.44 376 PRO B CA 1
ATOM 5613 C C . PRO B 1 367 ? -25.988 -7.299 22.482 1.00 14.62 376 PRO B C 1
ATOM 5614 O O . PRO B 1 367 ? -26.909 -6.873 21.778 1.00 15.47 376 PRO B O 1
ATOM 5618 N N . GLY B 1 368 ? -25.266 -6.527 23.284 1.00 14.65 377 GLY B N 1
ATOM 5619 C CA . GLY B 1 368 ? -25.578 -5.116 23.477 1.00 14.51 377 GLY B CA 1
ATOM 5620 C C . GLY B 1 368 ? -25.038 -4.621 24.811 1.00 14.59 377 GLY B C 1
ATOM 5621 O O . GLY B 1 368 ? -24.101 -3.837 24.823 1.00 14.49 377 GLY B O 1
ATOM 5622 N N . ILE B 1 369 ? -25.608 -5.076 25.931 1.00 14.73 378 ILE B N 1
ATOM 5623 C CA . ILE B 1 369 ? -26.763 -5.983 25.946 1.00 14.52 378 ILE B CA 1
ATOM 5624 C C . ILE B 1 369 ? -28.044 -5.249 25.562 1.00 14.45 378 ILE B C 1
ATOM 5625 O O . ILE B 1 369 ? -28.356 -4.196 26.129 1.00 14.45 378 ILE B O 1
ATOM 5630 N N . ASN B 1 370 ? -28.747 -5.799 24.570 1.00 14.21 379 ASN B N 1
ATOM 5631 C CA . ASN B 1 370 ? -30.073 -5.319 24.169 1.00 14.40 379 ASN B CA 1
ATOM 5632 C C . ASN B 1 370 ? -31.169 -6.073 24.899 1.00 14.54 379 ASN B C 1
ATOM 5633 O O . ASN B 1 370 ? -31.145 -7.307 24.980 1.00 14.70 379 ASN B O 1
ATOM 5638 N N . VAL B 1 371 ? -32.138 -5.322 25.410 1.00 14.68 380 VAL B N 1
ATOM 5639 C CA . VAL B 1 371 ? -33.336 -5.874 26.020 1.00 15.26 380 VAL B CA 1
ATOM 5640 C C . VAL B 1 371 ? -34.531 -5.534 25.129 1.00 14.98 380 VAL B C 1
ATOM 5641 O O . VAL B 1 371 ? -34.677 -4.384 24.691 1.00 14.75 380 VAL B O 1
ATOM 5645 N N . GLU B 1 372 ? -35.370 -6.533 24.856 1.00 14.49 381 GLU B N 1
ATOM 5646 C CA . GLU B 1 372 ? -36.603 -6.321 24.094 1.00 14.37 381 GLU B CA 1
ATOM 5647 C C . GLU B 1 372 ? -37.790 -6.850 24.871 1.00 14.13 381 GLU B C 1
ATOM 5648 O O . GLU B 1 372 ? -37.743 -7.958 25.410 1.00 14.49 381 GLU B O 1
ATOM 5654 N N . MET B 1 373 ? -38.866 -6.073 24.909 1.00 13.82 382 MET B N 1
ATOM 5655 C CA . MET B 1 373 ? -40.101 -6.549 25.521 1.00 13.16 382 MET B CA 1
ATOM 5656 C C . MET B 1 373 ? -41.278 -6.103 24.655 1.00 13.89 382 MET B C 1
ATOM 5657 O O . MET B 1 373 ? -41.261 -5.002 24.078 1.00 13.70 382 MET B O 1
ATOM 5662 N N . CYS B 1 374 ? -42.272 -6.972 24.520 1.00 13.65 383 CYS B N 1
ATOM 5663 C CA . CYS B 1 374 ? -43.494 -6.605 23.811 1.00 14.15 383 CYS B CA 1
ATOM 5664 C C . CYS B 1 374 ? -44.728 -7.051 24.585 1.00 13.92 383 CYS B C 1
ATOM 5665 O O . CYS B 1 374 ? -44.663 -7.980 25.397 1.00 13.69 383 CYS B O 1
ATOM 5668 N N . MET B 1 375 ? -45.846 -6.374 24.329 1.00 14.18 384 MET B N 1
ATOM 5669 C CA . MET B 1 375 ? -47.125 -6.737 24.911 1.00 13.98 384 MET B CA 1
ATOM 5670 C C . MET B 1 375 ? -48.080 -7.181 23.814 1.00 14.66 384 MET B C 1
ATOM 5671 O O . MET B 1 375 ? -48.318 -6.454 22.843 1.00 13.90 384 MET B O 1
ATOM 5676 N N . LEU B 1 376 ? -48.620 -8.385 23.989 1.00 14.97 385 LEU B N 1
ATOM 5677 C CA . LEU B 1 376 ? -49.539 -8.977 23.034 1.00 15.62 385 LEU B CA 1
ATOM 5678 C C . LEU B 1 376 ? -50.875 -9.267 23.695 1.00 15.98 385 LEU B C 1
ATOM 5679 O O . LEU B 1 376 ? -50.932 -9.604 24.882 1.00 15.33 385 LEU B O 1
ATOM 5684 N N . LYS B 1 377 ? -51.941 -9.133 22.913 1.00 16.78 386 LYS B N 1
ATOM 5685 C CA . LYS B 1 377 ? -53.254 -9.605 23.318 1.00 17.80 386 LYS B CA 1
ATOM 5686 C C . LYS B 1 377 ? -53.600 -10.862 22.521 1.00 18.00 386 LYS B C 1
ATOM 5687 O O . LYS B 1 377 ? -53.672 -10.834 21.295 1.00 17.43 386 LYS B O 1
ATOM 5693 N N . ARG B 1 378 ? -53.793 -11.967 23.232 1.00 18.49 387 ARG B N 1
ATOM 5694 C CA . ARG B 1 378 ? -54.104 -13.245 22.613 1.00 19.13 387 ARG B CA 1
ATOM 5695 C C . ARG B 1 378 ? -55.588 -13.345 22.267 1.00 20.20 387 ARG B C 1
ATOM 5696 O O . ARG B 1 378 ? -56.444 -13.105 23.115 1.00 20.46 387 ARG B O 1
ATOM 5704 N N . ARG B 1 379 ? -55.883 -13.716 21.024 1.00 21.17 388 ARG B N 1
ATOM 5705 C CA . ARG B 1 379 ? -57.265 -13.878 20.580 1.00 22.23 388 ARG B CA 1
ATOM 5706 C C . ARG B 1 379 ? -57.834 -15.206 21.082 1.00 22.28 388 ARG B C 1
ATOM 5707 O O . ARG B 1 379 ? -57.168 -16.246 21.027 1.00 22.68 388 ARG B O 1
#

B-factor: mean 18.93, std 6.83, range [6.63, 53.3]

Secondary structure (DSSP, 8-state):
---EEEEEEEE--SEEE-THHHHHHHHHH----HHHHHHHHHTTSS----EEESS-TT-GGGSSSSPPPHHHHHHHIIIIIHHHHHHHHHHHHHHHT--GGG--EEEEE-SS---SS-HHHHHHHHHT--TT-EEEEE-S---HHHHHHHHHHHHHHHHHHTT---EEEEEEEE--GGGHHHHHHHHHHH-----HHHHB--EEEEEEEE--TTPPTT---SEEEEEEEEEE-TT-GGGEEEEEETTEEEEEE-TTHHHHHHHHHHHHHHHHHHHHGGGS-TTS-SGGGSEEEE--SSHHHHHHHHHHHT--GGGGHHHHHHHHHH-B-GGGHHHHHHHHHTSHHHHTT-GGG---SEEEEEEEETTTEEEEEEEEE-/---EEEEEEEE--SEEE-THHHHHHHHHHS---HHHHHHHHHGGGSS-S-EEESS-TT-GGGSSSSPPPHHHHHHHIIIIIHHHHHHHHHHHHHHTT--GGG--EEEEE-SS--EES-HHHHHHHHHT--TT-EEEEE-S---HHHHHHHHHHHHHHHHHHTT---EEEEEEEE--GGGHHHHHHHHHHHT----HHHHB--EEEEEEEE-STT-SSS---SEEEEEEEEEE-TT-GGGEEEEEETTEEEEEE-TTHHHHHHHHHHHHHHHHHHTTTTTS-TTS-SGGGSEEEE--SSHHHHHHHHHHHT--GGGGHHHHHHHHHH-B-GGGHHHHHHHHHTSHHHHTTSGGG---SEEEEEEEETTTEEEEEEEEE-